Protein AF-A0A534QET2-F1 (afdb_monomer_lite)

Structure (mmCIF, N/CA/C/O backbone):
data_AF-A0A534QET2-F1
#
_entry.id   AF-A0A534QET2-F1
#
loop_
_atom_site.group_PDB
_atom_site.id
_atom_site.type_symbol
_atom_site.label_atom_id
_atom_site.label_alt_id
_atom_site.label_comp_id
_atom_site.label_asym_id
_atom_site.label_entity_id
_atom_site.label_seq_id
_atom_site.pdbx_PDB_ins_code
_atom_site.Cartn_x
_atom_site.Cartn_y
_atom_site.Cartn_z
_atom_site.occupancy
_atom_site.B_iso_or_equiv
_atom_site.auth_seq_id
_atom_site.auth_comp_id
_atom_site.auth_asym_id
_atom_site.auth_atom_id
_atom_site.pdbx_PDB_model_num
ATOM 1 N N . MET A 1 1 ? 23.809 -23.538 -11.317 1.00 26.66 1 MET A N 1
ATOM 2 C CA . MET A 1 1 ? 24.304 -23.050 -10.014 1.00 26.66 1 MET A CA 1
ATOM 3 C C . MET A 1 1 ? 23.381 -21.907 -9.613 1.00 26.66 1 MET A C 1
ATOM 5 O O . MET A 1 1 ? 23.580 -20.789 -10.053 1.00 26.66 1 MET A O 1
ATOM 9 N N . LEU A 1 2 ? 22.279 -22.232 -8.932 1.00 26.58 2 LEU A N 1
ATOM 10 C CA . LEU A 1 2 ? 21.297 -21.266 -8.434 1.00 26.58 2 LEU A CA 1
ATOM 11 C C . LEU A 1 2 ? 21.810 -20.767 -7.084 1.00 26.58 2 LEU A C 1
ATOM 13 O O . LEU A 1 2 ? 21.641 -21.442 -6.071 1.00 26.58 2 LEU A O 1
ATOM 17 N N . ILE A 1 3 ? 22.516 -19.639 -7.084 1.00 26.48 3 ILE A N 1
ATOM 18 C CA . ILE A 1 3 ? 22.769 -18.908 -5.846 1.00 26.48 3 ILE A CA 1
ATOM 19 C C . ILE A 1 3 ? 21.468 -18.163 -5.564 1.00 26.48 3 ILE A C 1
ATOM 21 O O . ILE A 1 3 ? 21.107 -17.247 -6.298 1.00 26.48 3 ILE A O 1
ATOM 25 N N . ALA A 1 4 ? 20.741 -18.604 -4.539 1.00 26.33 4 ALA A N 1
ATOM 26 C CA . ALA A 1 4 ? 19.732 -17.778 -3.902 1.00 26.33 4 ALA A CA 1
ATOM 27 C C . ALA A 1 4 ? 20.451 -16.520 -3.396 1.00 26.33 4 ALA A C 1
ATOM 29 O O . ALA A 1 4 ? 21.172 -16.571 -2.402 1.00 26.33 4 ALA A O 1
ATOM 30 N N . SER A 1 5 ? 20.334 -15.423 -4.142 1.00 30.45 5 SER A N 1
ATOM 31 C CA . SER A 1 5 ? 20.661 -14.099 -3.633 1.00 30.45 5 SER A CA 1
ATOM 32 C C . SER A 1 5 ? 19.767 -13.878 -2.420 1.00 30.45 5 SER A C 1
ATOM 34 O O . SER A 1 5 ? 18.545 -13.934 -2.552 1.00 30.45 5 SER A O 1
ATOM 36 N N . GLU A 1 6 ? 20.354 -13.675 -1.242 1.00 33.34 6 GLU A N 1
ATOM 37 C CA . GLU A 1 6 ? 19.622 -13.135 -0.101 1.00 33.34 6 GLU A CA 1
ATOM 38 C C . GLU A 1 6 ? 18.949 -11.844 -0.580 1.00 33.34 6 GLU A C 1
ATOM 40 O O . GLU A 1 6 ? 19.631 -10.863 -0.877 1.00 33.34 6 GLU A O 1
ATOM 45 N N . VAL A 1 7 ? 17.622 -11.865 -0.739 1.00 40.50 7 VAL A N 1
ATOM 46 C CA . VAL A 1 7 ? 16.833 -10.659 -0.993 1.00 40.50 7 VAL A CA 1
ATOM 47 C C . VAL A 1 7 ? 16.957 -9.833 0.279 1.00 40.50 7 VAL A C 1
ATOM 49 O O . VAL A 1 7 ? 16.223 -10.029 1.248 1.00 40.50 7 VAL A O 1
ATOM 52 N N . HIS A 1 8 ? 17.970 -8.969 0.326 1.00 52.06 8 HIS A N 1
ATOM 53 C CA . HIS A 1 8 ? 17.965 -7.858 1.255 1.00 52.06 8 HIS A CA 1
ATOM 54 C C . HIS A 1 8 ? 16.675 -7.108 0.965 1.00 52.06 8 HIS A C 1
ATOM 56 O O . HIS A 1 8 ? 16.476 -6.644 -0.149 1.00 52.06 8 HIS A O 1
ATOM 62 N N . ALA A 1 9 ? 15.788 -7.049 1.949 1.00 67.88 9 ALA A N 1
ATOM 63 C CA . ALA A 1 9 ? 14.622 -6.189 1.910 1.00 67.88 9 ALA A CA 1
ATOM 64 C C . ALA A 1 9 ? 15.116 -4.735 1.823 1.00 67.88 9 ALA A C 1
ATOM 66 O O . ALA A 1 9 ? 15.392 -4.118 2.857 1.00 67.88 9 ALA A O 1
ATOM 67 N N . ILE A 1 10 ? 15.316 -4.220 0.604 1.00 80.56 10 ILE A N 1
ATOM 68 C CA . I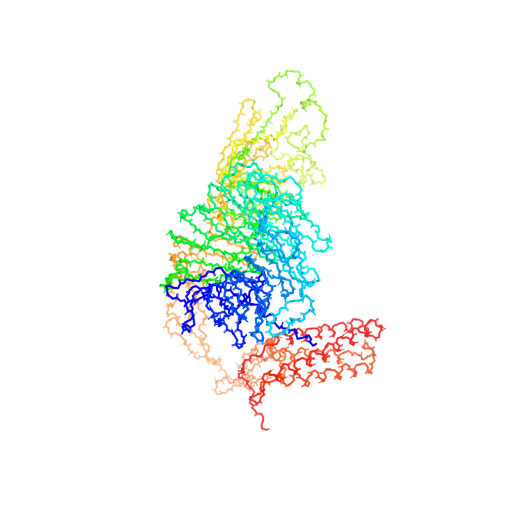LE A 1 10 ? 15.941 -2.914 0.349 1.00 80.56 10 ILE A CA 1
ATOM 69 C C . ILE A 1 10 ? 15.104 -1.829 1.021 1.00 80.56 10 ILE A C 1
ATOM 71 O O . ILE A 1 10 ? 15.666 -0.986 1.719 1.00 80.56 10 ILE A O 1
ATOM 75 N N . HIS A 1 11 ? 13.777 -1.954 0.979 1.00 81.88 11 HIS A N 1
ATOM 76 C CA . HIS A 1 11 ? 12.824 -1.118 1.713 1.00 81.88 11 HIS A CA 1
ATOM 77 C C . HIS A 1 11 ? 13.099 -0.979 3.223 1.00 81.88 11 HIS A C 1
ATOM 79 O O . HIS A 1 11 ? 12.726 0.031 3.813 1.00 81.88 11 HIS A O 1
ATOM 85 N N . ARG A 1 12 ? 13.775 -1.936 3.878 1.00 81.44 12 ARG A N 1
ATOM 86 C CA . ARG A 1 12 ? 14.150 -1.827 5.307 1.00 81.44 12 ARG A CA 1
ATOM 87 C C . ARG A 1 12 ? 15.461 -1.085 5.541 1.00 81.44 12 ARG A C 1
ATOM 89 O O . ARG A 1 12 ? 15.747 -0.693 6.668 1.00 81.44 12 ARG A O 1
ATOM 96 N N . SER A 1 13 ? 16.281 -0.954 4.504 1.00 83.00 13 SER A N 1
ATOM 97 C CA . SER A 1 13 ? 17.627 -0.375 4.569 1.00 83.00 13 SER A CA 1
ATOM 98 C C . SER A 1 13 ? 17.752 0.964 3.840 1.00 83.00 13 SER A C 1
ATOM 100 O O . SER A 1 13 ? 18.707 1.712 4.075 1.00 83.00 13 SER A O 1
ATOM 102 N N . THR A 1 14 ? 16.802 1.284 2.965 1.00 82.69 14 THR A N 1
ATOM 103 C CA . THR A 1 14 ? 16.759 2.551 2.240 1.00 82.69 14 THR A CA 1
ATOM 104 C C . THR A 1 14 ? 16.087 3.615 3.105 1.00 82.69 14 THR A C 1
ATOM 106 O O . THR A 1 14 ? 14.999 3.365 3.630 1.00 82.69 14 THR A O 1
ATOM 109 N N . PRO A 1 15 ? 16.713 4.795 3.282 1.00 85.81 15 PRO A N 1
ATOM 110 C CA . PRO A 1 15 ? 16.094 5.927 3.963 1.00 85.81 15 PRO A CA 1
ATOM 111 C C . PRO A 1 15 ? 14.736 6.299 3.364 1.00 85.81 15 PRO A C 1
ATOM 113 O O . PRO A 1 15 ? 14.425 5.934 2.235 1.00 85.81 15 PRO A O 1
ATOM 116 N N . PHE A 1 16 ? 13.953 7.070 4.121 1.00 85.81 16 PHE A N 1
ATOM 117 C CA . PHE A 1 16 ? 12.644 7.556 3.678 1.00 85.81 16 PHE A CA 1
ATOM 118 C C . PHE A 1 16 ? 12.717 8.315 2.347 1.00 85.81 16 PHE A C 1
ATOM 120 O O . PHE A 1 16 ? 11.871 8.111 1.488 1.00 85.81 16 PHE A O 1
ATOM 127 N N . LEU A 1 17 ? 13.733 9.155 2.166 1.00 92.44 17 LEU A N 1
ATOM 128 C CA . LEU A 1 17 ? 13.936 9.938 0.954 1.00 92.44 17 LEU A CA 1
ATOM 129 C C . LEU A 1 17 ? 15.428 9.951 0.610 1.00 92.44 17 LEU A C 1
ATOM 131 O O . LEU A 1 17 ? 16.268 10.099 1.502 1.00 92.44 17 LEU A O 1
ATOM 135 N N . VAL A 1 18 ? 15.755 9.761 -0.667 1.00 93.75 18 VAL A N 1
ATOM 136 C CA . VAL A 1 18 ? 17.129 9.750 -1.191 1.00 93.75 18 VAL A CA 1
ATOM 137 C C . VAL A 1 18 ? 17.179 10.590 -2.466 1.00 93.75 18 VAL A C 1
ATOM 139 O O . VAL A 1 18 ? 16.391 10.341 -3.373 1.00 93.75 18 VAL A O 1
ATOM 142 N N . ASN A 1 19 ? 18.106 11.551 -2.559 1.00 94.88 19 ASN A N 1
ATOM 143 C CA . ASN A 1 19 ? 18.434 12.212 -3.828 1.00 94.88 19 ASN A CA 1
ATOM 144 C C . ASN A 1 19 ? 19.432 11.351 -4.617 1.00 94.88 19 ASN A C 1
ATOM 146 O O . ASN A 1 19 ? 20.513 11.042 -4.112 1.00 94.88 19 ASN A O 1
ATOM 150 N N . LEU A 1 20 ? 19.062 10.971 -5.839 1.00 95.44 20 LEU A N 1
ATOM 151 C CA . LEU A 1 20 ? 19.839 10.092 -6.709 1.00 95.44 20 LEU A CA 1
ATOM 152 C C . LEU A 1 20 ? 20.867 10.853 -7.562 1.00 95.44 20 LEU A C 1
ATOM 154 O O . LEU A 1 20 ? 21.912 10.289 -7.887 1.00 95.44 20 LEU A O 1
ATOM 158 N N . SER A 1 21 ? 20.593 12.112 -7.922 1.00 94.50 21 SER A N 1
ATOM 159 C CA . SER A 1 21 ? 21.467 12.936 -8.774 1.00 94.50 21 SER A CA 1
ATOM 160 C C . SER A 1 21 ? 22.422 13.825 -7.977 1.00 94.50 21 SER A C 1
ATOM 162 O O . SER A 1 21 ? 23.604 13.878 -8.299 1.00 94.50 21 SER A O 1
ATOM 164 N N . ASN A 1 22 ? 21.924 14.466 -6.916 1.00 91.25 22 ASN A N 1
ATOM 165 C CA . ASN A 1 22 ? 22.696 15.237 -5.934 1.00 91.25 22 ASN A CA 1
ATOM 166 C C . ASN A 1 22 ? 23.703 16.257 -6.511 1.00 91.25 22 ASN A C 1
ATOM 168 O O . ASN A 1 22 ? 24.831 16.344 -6.027 1.00 91.25 22 ASN A O 1
ATOM 172 N N . GLU A 1 23 ? 23.286 17.044 -7.510 1.00 92.31 23 GLU A N 1
ATOM 173 C CA . GLU A 1 23 ? 24.118 18.085 -8.142 1.00 92.31 23 GLU A CA 1
ATOM 174 C C . GLU A 1 23 ? 23.449 19.469 -8.041 1.00 92.31 23 GLU A C 1
ATOM 176 O O . GLU A 1 23 ? 22.421 19.687 -8.691 1.00 92.31 23 GLU A O 1
ATOM 181 N N . PRO A 1 24 ? 23.994 20.422 -7.261 1.00 89.06 24 PRO A N 1
ATOM 182 C CA . PRO A 1 24 ? 23.420 21.761 -7.113 1.00 89.06 24 PRO A CA 1
ATOM 183 C C . PRO A 1 24 ? 23.294 22.516 -8.444 1.00 89.06 24 PRO A C 1
ATOM 185 O O . PRO A 1 24 ? 24.256 22.642 -9.196 1.00 89.06 24 PRO A O 1
ATOM 188 N N . GLY A 1 25 ? 22.105 23.049 -8.732 1.00 88.94 25 GLY A N 1
ATOM 189 C CA . GLY A 1 25 ? 21.796 23.708 -10.004 1.00 88.94 25 GLY A CA 1
ATOM 190 C C . GLY A 1 25 ? 21.691 22.745 -11.193 1.00 88.94 25 GLY A C 1
ATOM 191 O O . GLY A 1 25 ? 21.560 23.196 -12.331 1.00 88.94 25 GLY A O 1
ATOM 192 N N . GLY A 1 26 ? 21.763 21.435 -10.942 1.00 90.69 26 GLY A N 1
ATOM 193 C CA . GLY A 1 26 ? 21.680 20.404 -11.962 1.00 90.69 26 GLY A CA 1
ATOM 194 C C . GLY A 1 26 ? 20.285 20.257 -12.575 1.00 90.69 26 GLY A C 1
ATOM 195 O O . GLY A 1 26 ? 19.304 20.835 -12.107 1.00 90.69 26 GLY A O 1
ATOM 196 N N . ASN A 1 27 ? 20.201 19.472 -13.647 1.00 95.81 27 ASN A N 1
ATOM 197 C CA . ASN A 1 27 ? 18.949 19.135 -14.316 1.00 95.81 27 ASN A CA 1
ATOM 198 C C . ASN A 1 27 ? 18.930 17.646 -14.679 1.00 95.81 27 ASN A C 1
ATOM 200 O O . ASN A 1 27 ? 19.413 17.239 -15.741 1.00 95.81 27 ASN A O 1
ATOM 204 N N . SER A 1 28 ? 18.396 16.851 -13.753 1.00 97.62 28 SER A N 1
ATOM 205 C CA . SER A 1 28 ? 18.200 15.404 -13.861 1.00 97.62 28 SER A CA 1
ATOM 206 C C . SER A 1 28 ? 16.709 15.078 -13.800 1.00 97.62 28 SER A C 1
ATOM 208 O O . SER A 1 28 ? 15.979 15.680 -13.016 1.00 97.62 28 SER A O 1
ATOM 210 N N . THR A 1 29 ? 16.247 14.146 -14.631 1.00 97.75 29 THR A N 1
ATOM 211 C CA . THR A 1 29 ? 14.817 13.857 -14.820 1.00 97.75 29 THR A CA 1
ATOM 212 C C . THR A 1 29 ? 14.589 12.413 -15.280 1.00 97.75 29 THR A C 1
ATOM 214 O O . THR A 1 29 ? 15.545 11.670 -15.515 1.00 97.75 29 THR A O 1
ATOM 217 N N . ASN A 1 30 ? 13.320 12.024 -15.403 1.00 96.88 30 ASN A N 1
ATOM 218 C CA . ASN A 1 30 ? 12.834 10.798 -16.027 1.00 96.88 30 ASN A CA 1
ATOM 219 C C . ASN A 1 30 ? 13.500 9.530 -15.459 1.00 96.88 30 ASN A C 1
ATOM 221 O O . ASN A 1 30 ? 14.239 8.836 -16.168 1.00 96.88 30 ASN A O 1
ATOM 225 N N . PRO A 1 31 ? 13.277 9.229 -14.163 1.00 97.69 31 PRO A N 1
ATOM 226 C CA . PRO A 1 31 ? 13.700 7.959 -13.595 1.00 97.69 31 PRO A CA 1
ATOM 227 C C . PRO A 1 31 ? 13.023 6.788 -14.320 1.00 97.69 31 PRO A C 1
ATOM 229 O O . PRO A 1 31 ? 11.842 6.847 -14.669 1.00 97.69 31 PRO A O 1
ATOM 232 N N . GLY A 1 32 ? 13.771 5.702 -14.501 1.00 95.06 32 GLY A N 1
ATOM 233 C CA . GLY A 1 32 ? 13.341 4.486 -15.190 1.00 95.06 32 GLY A CA 1
ATOM 234 C C . GLY A 1 32 ? 13.587 3.204 -14.391 1.00 95.06 32 GLY A C 1
ATOM 235 O O . GLY A 1 32 ? 14.258 2.309 -14.912 1.00 95.06 32 GLY A O 1
ATOM 236 N N . PRO A 1 33 ? 13.110 3.102 -13.134 1.00 93.62 33 PRO A N 1
ATOM 237 C CA . PRO A 1 33 ? 13.276 1.896 -12.330 1.00 93.62 33 PRO A CA 1
ATOM 238 C C . PRO A 1 33 ? 12.489 0.726 -12.938 1.00 93.62 33 PRO A C 1
ATOM 240 O O . PRO A 1 33 ? 11.546 0.929 -13.705 1.00 93.62 33 PRO A O 1
ATOM 243 N N . SER A 1 34 ? 12.820 -0.496 -12.519 1.00 89.56 34 SER A N 1
ATOM 244 C CA . SER A 1 34 ? 11.896 -1.626 -12.674 1.00 89.56 34 SER A CA 1
ATOM 245 C C . SER A 1 34 ? 10.620 -1.374 -11.862 1.00 89.56 34 SER A C 1
ATOM 247 O O . SER A 1 34 ? 10.645 -0.719 -10.817 1.00 89.56 34 SER A O 1
ATOM 249 N N . ARG A 1 35 ? 9.493 -1.942 -12.302 1.00 88.38 35 ARG A N 1
ATOM 250 C CA . ARG A 1 35 ? 8.219 -1.931 -11.562 1.00 88.38 35 ARG A CA 1
ATOM 251 C C . ARG A 1 35 ? 8.238 -2.787 -10.293 1.00 88.38 35 ARG A C 1
ATOM 253 O O . ARG A 1 35 ? 7.293 -2.712 -9.503 1.00 88.38 35 ARG A O 1
ATOM 260 N N . GLN A 1 36 ? 9.278 -3.592 -10.090 1.00 87.44 36 GLN A N 1
ATOM 261 C CA . GLN A 1 36 ? 9.537 -4.363 -8.872 1.00 87.44 36 GLN A CA 1
ATOM 262 C C . GLN A 1 36 ? 10.326 -3.535 -7.846 1.00 87.44 36 GLN A C 1
ATOM 264 O O . GLN A 1 36 ? 10.401 -2.318 -7.958 1.00 87.44 36 GLN A O 1
ATOM 269 N N . GLU A 1 37 ? 10.871 -4.159 -6.798 1.00 86.50 37 GLU A N 1
ATOM 270 C CA . GLU A 1 37 ? 11.679 -3.429 -5.813 1.00 86.50 37 GLU A CA 1
ATOM 271 C C . GLU A 1 37 ? 12.921 -2.807 -6.497 1.00 86.50 37 GLU A C 1
ATOM 273 O O . GLU A 1 37 ? 13.730 -3.550 -7.065 1.00 86.50 37 GLU A O 1
ATOM 278 N N . PRO A 1 38 ? 13.073 -1.467 -6.476 1.00 86.88 38 PRO A N 1
ATOM 279 C CA . PRO A 1 38 ? 14.120 -0.774 -7.216 1.00 86.88 38 PRO A CA 1
ATOM 280 C C . PRO A 1 38 ? 15.492 -1.059 -6.603 1.00 86.88 38 PRO A C 1
ATOM 282 O O . PRO A 1 38 ? 15.704 -0.922 -5.394 1.00 86.88 38 PRO A O 1
ATOM 285 N N . THR A 1 39 ? 16.433 -1.501 -7.441 1.00 89.69 39 THR A N 1
ATOM 286 C CA . THR A 1 39 ? 17.799 -1.842 -7.009 1.00 89.69 39 THR A CA 1
ATOM 287 C C . THR A 1 39 ? 18.833 -0.872 -7.560 1.00 89.69 39 THR A C 1
ATOM 289 O O . THR A 1 39 ? 19.715 -0.426 -6.825 1.00 89.69 39 THR A O 1
ATOM 292 N N . ARG A 1 40 ? 18.759 -0.577 -8.859 1.00 92.31 40 ARG A N 1
ATOM 293 C CA . ARG A 1 40 ? 19.686 0.276 -9.604 1.00 92.31 40 ARG A CA 1
ATOM 294 C C . ARG A 1 40 ? 18.877 1.040 -10.626 1.00 92.31 40 ARG A C 1
ATOM 296 O O . ARG A 1 40 ? 18.487 0.481 -11.649 1.00 92.31 40 ARG A O 1
ATOM 303 N N . ASP A 1 41 ? 18.641 2.299 -10.323 1.00 95.06 41 ASP A N 1
ATOM 304 C CA . ASP A 1 41 ? 17.604 3.066 -10.985 1.00 95.06 41 ASP A CA 1
ATOM 305 C C . ASP A 1 41 ? 18.253 4.034 -11.961 1.00 95.06 41 ASP A C 1
ATOM 307 O O . ASP A 1 41 ? 18.991 4.932 -11.529 1.00 95.06 41 ASP A O 1
ATOM 311 N N . PRO A 1 42 ? 18.057 3.832 -13.274 1.00 97.62 42 PRO A N 1
ATOM 312 C CA . PRO A 1 42 ? 18.596 4.734 -14.257 1.00 97.62 42 PRO A CA 1
ATOM 313 C C . PRO A 1 42 ? 17.741 5.993 -14.370 1.00 97.62 42 PRO A C 1
ATOM 315 O O . PRO A 1 42 ? 16.537 5.980 -14.123 1.00 97.62 42 PRO A O 1
ATOM 318 N N . PHE A 1 43 ? 18.376 7.083 -14.765 1.00 98.44 43 PHE A N 1
ATOM 319 C CA . PHE A 1 43 ? 17.741 8.363 -15.037 1.00 98.44 43 PHE A CA 1
ATOM 320 C C . PHE A 1 43 ? 18.593 9.147 -16.039 1.00 98.44 43 PHE A C 1
ATOM 322 O O . PHE A 1 43 ? 19.752 8.803 -16.297 1.00 98.44 43 PHE A O 1
ATOM 329 N N . GLU A 1 44 ? 18.028 10.195 -16.624 1.00 97.88 44 GLU A N 1
ATOM 330 C CA . GLU A 1 44 ? 18.730 11.056 -17.576 1.00 97.88 44 GLU A CA 1
ATOM 331 C C . GLU A 1 44 ? 19.110 12.396 -16.935 1.00 97.88 44 GLU A C 1
ATOM 333 O O . GLU A 1 44 ? 18.422 12.908 -16.051 1.00 97.88 44 GLU A O 1
ATOM 338 N N . SER A 1 45 ? 20.218 12.985 -17.378 1.00 97.50 45 SER A N 1
ATOM 339 C CA . SER A 1 45 ? 20.659 14.301 -16.914 1.00 97.50 45 SER A CA 1
ATOM 340 C C . SER A 1 45 ? 21.331 15.080 -18.034 1.00 97.50 45 SER A C 1
ATOM 342 O O . SER A 1 45 ? 22.104 14.520 -18.810 1.00 97.50 45 SER A O 1
ATOM 344 N N . THR A 1 46 ? 21.045 16.380 -18.125 1.00 95.94 46 THR A N 1
ATOM 345 C CA . THR A 1 46 ? 21.834 17.307 -18.961 1.00 95.94 46 THR A CA 1
ATOM 346 C C . THR A 1 46 ? 23.042 17.866 -18.212 1.00 95.94 46 THR A C 1
ATOM 348 O O . THR A 1 46 ? 23.833 18.608 -18.788 1.00 95.94 46 THR A O 1
ATOM 351 N N . SER A 1 47 ? 23.158 17.565 -16.918 1.00 94.12 47 SER A N 1
ATOM 352 C CA . SER A 1 47 ? 24.292 17.953 -16.089 1.00 94.12 47 SER A CA 1
ATOM 353 C C . SER A 1 47 ? 25.384 16.895 -16.145 1.00 94.12 47 SER A C 1
ATOM 355 O O . SER A 1 47 ? 25.112 15.697 -16.163 1.00 94.12 47 SER A O 1
ATOM 357 N N . ASP A 1 48 ? 26.635 17.343 -16.111 1.00 91.25 48 ASP A N 1
ATOM 358 C CA . ASP A 1 48 ? 27.798 16.462 -16.051 1.00 91.25 48 ASP A CA 1
ATOM 359 C C . ASP A 1 48 ? 28.051 15.994 -14.608 1.00 91.25 48 ASP A C 1
ATOM 361 O O . ASP A 1 48 ? 28.967 16.463 -13.930 1.00 91.25 48 ASP A O 1
ATOM 365 N N . LEU A 1 49 ? 27.229 15.050 -14.132 1.00 94.06 49 LEU A N 1
ATOM 366 C CA . LEU A 1 49 ? 27.245 14.563 -12.740 1.00 94.06 49 LEU A CA 1
ATOM 367 C C . LEU A 1 49 ? 28.537 13.820 -12.345 1.00 94.06 49 LEU A C 1
ATOM 369 O O . LEU A 1 49 ? 28.729 13.446 -11.188 1.00 94.06 49 LEU A O 1
ATOM 373 N N . LYS A 1 50 ? 29.409 13.525 -13.316 1.00 94.06 50 LYS A N 1
ATOM 374 C CA . LYS A 1 50 ? 30.716 12.889 -13.094 1.00 94.06 50 LYS A CA 1
ATOM 375 C C . LYS A 1 50 ? 31.890 13.828 -13.339 1.00 94.06 50 LYS A C 1
ATOM 377 O O . LYS A 1 50 ? 33.026 13.390 -13.154 1.00 94.06 50 LYS A O 1
ATOM 382 N N . HIS A 1 51 ? 31.629 15.081 -13.712 1.00 91.38 51 HIS A N 1
ATOM 383 C CA . HIS A 1 51 ? 32.638 16.091 -14.027 1.00 91.38 51 HIS A CA 1
ATOM 384 C C . HIS A 1 51 ? 33.704 15.576 -15.008 1.00 91.38 51 HIS A C 1
ATOM 386 O O . HIS A 1 51 ? 34.904 15.797 -14.824 1.00 91.38 51 HIS A O 1
ATOM 392 N N . ASN A 1 52 ? 33.273 14.831 -16.029 1.00 90.00 52 ASN A N 1
ATOM 393 C CA . ASN A 1 52 ? 34.147 14.231 -17.037 1.00 90.00 52 ASN A CA 1
ATOM 394 C C . ASN A 1 52 ? 34.040 14.903 -18.411 1.00 90.00 52 ASN A C 1
ATOM 396 O O . ASN A 1 52 ? 34.566 14.379 -19.393 1.00 90.00 52 ASN A O 1
ATOM 400 N N . VAL A 1 53 ? 33.415 16.080 -18.464 1.00 87.88 53 VAL A N 1
ATOM 401 C CA . VAL A 1 53 ? 33.246 16.908 -19.661 1.00 87.88 53 VAL A CA 1
ATOM 402 C C . VAL A 1 53 ? 32.357 16.230 -20.713 1.00 87.88 53 VAL A C 1
ATOM 404 O O . VAL A 1 53 ? 32.464 16.497 -21.912 1.00 87.88 53 VAL A O 1
ATOM 407 N N . SER A 1 54 ? 31.453 15.347 -20.274 1.00 87.38 54 SER A N 1
ATOM 408 C CA . SER A 1 54 ? 30.373 14.852 -21.128 1.00 87.38 54 SER A CA 1
ATOM 409 C C . SER A 1 54 ? 29.413 15.997 -21.496 1.00 87.38 54 SER A C 1
ATOM 411 O O . SER A 1 54 ? 29.225 16.945 -20.735 1.00 87.38 54 SER A O 1
ATOM 413 N N . SER A 1 55 ? 28.854 15.958 -22.708 1.00 86.31 55 SER A N 1
ATOM 414 C CA . SER A 1 55 ? 27.976 17.013 -23.239 1.00 86.31 55 SER A CA 1
ATOM 415 C C . SER A 1 55 ? 26.696 16.418 -23.813 1.00 86.31 55 SER A C 1
ATOM 417 O O . SER A 1 55 ? 26.689 15.258 -24.220 1.00 86.31 55 SER A O 1
ATOM 419 N N . GLY A 1 56 ? 25.617 17.200 -23.848 1.00 90.12 56 GLY A N 1
ATOM 420 C CA . GLY A 1 56 ? 24.282 16.685 -24.160 1.00 90.12 56 GLY A CA 1
ATOM 421 C C . GLY A 1 56 ? 23.674 15.910 -22.990 1.00 90.12 56 GLY A C 1
ATOM 422 O O . GLY A 1 56 ? 24.230 15.868 -21.892 1.00 90.12 56 GLY A O 1
ATOM 423 N N . ARG A 1 57 ? 22.510 15.309 -23.219 1.00 96.00 57 ARG A N 1
ATOM 424 C CA . ARG A 1 57 ? 21.806 14.509 -22.216 1.00 96.00 57 ARG A CA 1
ATOM 425 C C . ARG A 1 57 ? 22.391 13.107 -22.112 1.00 96.00 57 ARG A C 1
ATOM 427 O O . ARG A 1 57 ? 22.466 12.390 -23.107 1.00 96.00 57 ARG A O 1
ATOM 434 N N . GLN A 1 58 ? 22.760 12.705 -20.904 1.00 97.19 58 GLN A N 1
ATOM 435 C CA . GLN A 1 58 ? 23.402 11.425 -20.632 1.00 97.19 58 GLN A CA 1
ATOM 436 C C . GLN A 1 58 ? 22.578 10.573 -19.665 1.00 97.19 58 GLN A C 1
ATOM 438 O O . GLN A 1 58 ? 21.812 11.095 -18.855 1.00 97.19 58 GLN A O 1
ATOM 443 N N . ILE A 1 59 ? 22.750 9.253 -19.747 1.00 98.12 59 ILE A N 1
ATOM 444 C CA . ILE A 1 59 ? 22.125 8.285 -18.848 1.00 98.12 59 ILE A CA 1
ATOM 445 C C . ILE A 1 59 ? 23.072 7.974 -17.691 1.00 98.12 59 ILE A C 1
ATOM 447 O O . ILE A 1 59 ? 24.240 7.620 -17.891 1.00 98.12 59 ILE A O 1
ATOM 451 N N . TYR A 1 60 ? 22.528 8.045 -16.485 1.00 97.88 60 TYR A N 1
ATOM 452 C CA . TYR A 1 60 ? 23.159 7.657 -15.231 1.00 97.88 60 TYR A CA 1
ATOM 453 C C . TYR A 1 60 ? 22.306 6.593 -14.544 1.00 97.88 60 TYR A C 1
ATOM 455 O O . TYR A 1 60 ? 21.148 6.406 -14.900 1.00 97.88 60 TYR A O 1
ATOM 463 N N . TYR A 1 61 ? 22.857 5.898 -13.551 1.00 96.88 61 TYR A N 1
ATOM 464 C CA . TYR A 1 61 ? 22.063 5.124 -12.601 1.00 96.88 61 TYR A CA 1
ATOM 465 C C . TYR A 1 61 ? 22.594 5.281 -11.183 1.00 96.88 61 TYR A C 1
ATOM 467 O O . TYR A 1 61 ? 23.807 5.382 -10.965 1.00 96.88 61 TYR A O 1
ATOM 475 N N . TYR A 1 62 ? 21.683 5.269 -10.215 1.00 96.75 62 TYR A N 1
ATOM 476 C CA . TYR A 1 62 ? 22.019 5.221 -8.798 1.00 96.75 62 TYR A CA 1
ATOM 477 C C . TYR A 1 62 ? 21.712 3.835 -8.237 1.00 96.75 62 TYR A C 1
ATOM 479 O O . TYR A 1 62 ? 20.664 3.260 -8.507 1.00 96.75 62 TYR A O 1
ATOM 487 N N . SER A 1 63 ? 22.630 3.283 -7.453 1.00 94.38 63 SER A N 1
ATOM 488 C CA . SER A 1 63 ? 22.467 1.968 -6.835 1.00 94.38 63 SER A CA 1
ATOM 489 C C . SER A 1 63 ? 21.908 2.091 -5.416 1.00 94.38 63 SER A C 1
ATOM 491 O O . SER A 1 63 ? 22.597 2.560 -4.513 1.00 94.38 63 SER A O 1
ATOM 493 N N . LEU A 1 64 ? 20.668 1.648 -5.197 1.00 90.88 64 LEU A N 1
ATOM 494 C CA . LEU A 1 64 ? 20.000 1.642 -3.888 1.00 90.88 64 LEU A CA 1
ATOM 495 C C . LEU A 1 64 ? 20.377 0.440 -3.009 1.00 90.88 64 LEU A C 1
ATOM 497 O O . LEU A 1 64 ? 19.967 0.373 -1.848 1.00 90.88 64 LEU A O 1
ATOM 501 N N . ILE A 1 65 ? 21.157 -0.515 -3.523 1.00 88.31 65 ILE A N 1
ATOM 502 C CA . ILE A 1 65 ? 21.541 -1.697 -2.745 1.00 88.31 65 ILE A CA 1
ATOM 503 C C . ILE A 1 65 ? 22.365 -1.289 -1.503 1.00 88.31 65 ILE A C 1
ATOM 505 O O . ILE A 1 65 ? 23.220 -0.405 -1.591 1.00 88.31 65 ILE A O 1
ATOM 509 N N . PRO A 1 66 ? 22.164 -1.938 -0.341 1.00 80.19 66 PRO A N 1
ATOM 510 C CA . PRO A 1 66 ? 22.816 -1.534 0.907 1.00 80.19 66 PRO A CA 1
ATOM 511 C C . PRO A 1 66 ? 24.268 -2.015 1.040 1.00 80.19 66 PRO A C 1
ATOM 513 O O . PRO A 1 66 ? 25.034 -1.444 1.817 1.00 80.19 66 PRO A O 1
ATOM 516 N N . ALA A 1 67 ? 24.667 -3.054 0.304 1.00 79.56 67 ALA A N 1
ATOM 517 C CA . ALA A 1 67 ? 25.993 -3.660 0.380 1.00 79.56 67 ALA A CA 1
ATOM 518 C C . ALA A 1 67 ? 26.435 -4.202 -0.988 1.00 79.56 67 ALA A C 1
ATOM 520 O O . ALA A 1 67 ? 25.601 -4.575 -1.810 1.00 79.56 67 ALA A O 1
ATOM 521 N N . GLY A 1 68 ? 27.749 -4.256 -1.217 1.00 81.31 68 GLY A N 1
ATOM 522 C CA . GLY A 1 68 ? 28.352 -4.634 -2.499 1.00 81.31 68 GLY A CA 1
ATOM 523 C C . GLY A 1 68 ? 29.276 -3.546 -3.047 1.00 81.31 68 GLY A C 1
ATOM 524 O O . GLY A 1 68 ? 29.371 -2.461 -2.475 1.00 81.31 68 GLY A O 1
ATOM 525 N N . ASN A 1 69 ? 29.963 -3.845 -4.151 1.00 79.62 69 ASN A N 1
ATOM 526 C CA . ASN A 1 69 ? 30.958 -2.944 -4.748 1.00 79.62 69 ASN A CA 1
ATOM 527 C C . ASN A 1 69 ? 30.350 -1.650 -5.316 1.00 79.62 69 ASN A C 1
ATOM 529 O O . ASN A 1 69 ? 31.046 -0.646 -5.398 1.00 79.62 69 ASN A O 1
ATOM 533 N N . ASP A 1 70 ? 29.071 -1.668 -5.690 1.00 85.50 70 ASP A N 1
ATOM 534 C CA . ASP A 1 70 ? 28.317 -0.529 -6.216 1.00 85.50 70 ASP A CA 1
ATOM 535 C C . ASP A 1 70 ? 27.299 0.036 -5.204 1.00 85.50 70 ASP A C 1
ATOM 537 O O . ASP A 1 70 ? 26.433 0.818 -5.585 1.00 85.50 70 ASP A O 1
ATOM 541 N N . SER A 1 71 ? 27.373 -0.331 -3.917 1.00 88.50 71 SER A N 1
ATOM 542 C CA . SER A 1 71 ? 26.434 0.129 -2.874 1.00 88.50 71 SER A CA 1
ATOM 543 C C . SER A 1 71 ? 26.366 1.656 -2.769 1.00 88.50 71 SER A C 1
ATOM 545 O O . SER A 1 71 ? 27.381 2.298 -2.500 1.00 88.50 71 SER A O 1
ATOM 547 N N . ARG A 1 72 ? 25.167 2.235 -2.940 1.00 89.25 72 ARG A N 1
ATOM 548 C CA . ARG A 1 72 ? 24.896 3.682 -2.785 1.00 89.25 72 ARG A CA 1
ATOM 549 C C . ARG A 1 72 ? 25.771 4.582 -3.654 1.00 89.25 72 ARG A C 1
ATOM 551 O O . ARG A 1 72 ? 26.166 5.674 -3.247 1.00 89.25 72 ARG A O 1
ATOM 558 N N . THR A 1 73 ? 26.086 4.115 -4.859 1.00 93.62 73 THR A N 1
ATOM 559 C CA . THR A 1 73 ? 26.926 4.849 -5.811 1.00 93.62 73 THR A CA 1
ATOM 560 C C . THR A 1 73 ? 26.133 5.339 -7.019 1.00 93.62 73 THR A C 1
ATOM 562 O O . THR A 1 73 ? 25.306 4.613 -7.572 1.00 93.62 73 THR A O 1
ATOM 565 N N . LEU A 1 74 ? 26.432 6.568 -7.448 1.00 95.88 74 LEU A N 1
ATOM 566 C CA . LEU A 1 74 ? 26.039 7.106 -8.750 1.00 95.88 74 LEU A CA 1
ATOM 567 C C . LEU A 1 74 ? 27.016 6.608 -9.820 1.00 95.88 74 LEU A C 1
ATOM 569 O O . LEU A 1 74 ? 28.229 6.654 -9.609 1.00 95.88 74 LEU A O 1
ATOM 573 N N . ASN A 1 75 ? 26.523 6.204 -10.986 1.00 94.81 75 ASN A N 1
ATOM 574 C CA . ASN A 1 75 ? 27.321 5.698 -12.103 1.00 94.81 75 ASN A CA 1
ATOM 575 C C . ASN A 1 75 ? 26.814 6.283 -13.426 1.00 94.81 75 ASN A C 1
ATOM 577 O O . ASN A 1 75 ? 25.628 6.558 -13.563 1.00 94.81 75 ASN A O 1
ATOM 581 N N . GLN A 1 76 ? 27.706 6.479 -14.398 1.00 95.62 76 GLN A N 1
ATOM 582 C CA . GLN A 1 76 ? 27.358 7.001 -15.723 1.00 95.62 76 GLN A CA 1
ATOM 583 C C . GLN A 1 76 ? 27.417 5.882 -16.761 1.00 95.62 76 GLN A C 1
ATOM 585 O O . GLN A 1 76 ? 28.354 5.084 -16.746 1.00 95.62 76 GLN A O 1
ATOM 590 N N . ILE A 1 77 ? 26.429 5.839 -17.653 1.00 95.88 77 ILE A N 1
ATOM 591 C CA . ILE A 1 77 ? 26.333 4.857 -18.737 1.00 95.88 77 ILE A CA 1
ATOM 592 C C . ILE A 1 77 ? 26.815 5.487 -20.038 1.00 95.88 77 ILE A C 1
ATOM 594 O O . ILE A 1 77 ? 27.756 4.991 -20.657 1.00 95.88 77 ILE A O 1
ATOM 598 N N . THR A 1 78 ? 26.208 6.598 -20.449 1.00 96.06 78 THR A N 1
ATOM 599 C CA . THR A 1 78 ? 26.548 7.265 -21.711 1.00 96.06 78 THR A CA 1
ATOM 600 C C . THR A 1 78 ? 27.431 8.484 -21.463 1.00 96.06 78 THR A C 1
ATOM 602 O O . THR A 1 78 ? 27.273 9.194 -20.473 1.00 96.06 78 THR A O 1
ATOM 605 N N . HIS A 1 79 ? 28.381 8.719 -22.366 1.00 93.44 79 HIS A N 1
ATOM 606 C CA . HIS A 1 79 ? 29.282 9.880 -22.350 1.00 93.44 79 HIS A CA 1
ATOM 607 C C . HIS A 1 79 ? 29.570 10.387 -23.775 1.00 93.44 79 HIS A C 1
ATOM 609 O O . HIS A 1 79 ? 30.568 11.060 -24.028 1.00 93.44 79 HIS A O 1
ATOM 615 N N . PHE A 1 80 ? 28.721 10.000 -24.727 1.00 89.88 80 PHE A N 1
ATOM 616 C CA . PHE A 1 80 ? 28.915 10.231 -26.154 1.00 89.88 80 PHE A CA 1
ATOM 617 C C . PHE A 1 80 ? 28.268 11.550 -26.574 1.00 89.88 80 PHE A C 1
ATOM 619 O O . PHE A 1 80 ? 27.303 11.996 -25.958 1.00 89.88 80 PHE A O 1
ATOM 626 N N . ALA A 1 81 ? 28.776 12.160 -27.647 1.00 88.44 81 ALA A N 1
ATOM 627 C CA . ALA A 1 81 ? 28.168 13.358 -28.214 1.00 88.44 81 ALA A CA 1
ATOM 628 C C . ALA A 1 81 ? 26.783 13.029 -28.801 1.00 88.44 81 ALA A C 1
ATOM 630 O O . ALA A 1 81 ? 26.676 12.227 -29.729 1.00 88.44 81 ALA A O 1
ATOM 631 N N . GLY A 1 82 ? 25.745 13.665 -28.258 1.00 89.44 82 GLY A N 1
ATOM 632 C CA . GLY A 1 82 ? 24.344 13.439 -28.616 1.00 89.44 82 GLY A CA 1
ATOM 633 C C . GLY A 1 82 ? 23.487 13.129 -27.389 1.00 89.44 82 GLY A C 1
ATOM 634 O O . GLY A 1 82 ? 23.998 12.739 -26.341 1.00 89.44 82 GLY A O 1
ATOM 635 N N . ASP A 1 83 ? 22.175 13.314 -27.522 1.00 95.12 83 ASP A N 1
ATOM 636 C CA . ASP A 1 83 ? 21.239 13.141 -26.411 1.00 95.12 83 ASP A CA 1
ATOM 637 C C . ASP A 1 83 ? 20.766 11.692 -26.293 1.00 95.12 83 ASP A C 1
ATOM 639 O O . ASP A 1 83 ? 20.233 11.124 -27.250 1.00 95.12 83 ASP A O 1
ATOM 643 N N . SER A 1 84 ? 20.901 11.131 -25.093 1.00 97.31 84 SER A N 1
ATOM 644 C CA . SER A 1 84 ? 20.337 9.844 -24.680 1.00 97.31 84 SER A CA 1
ATOM 645 C C . SER A 1 84 ? 19.201 10.070 -23.681 1.00 97.31 84 SER A C 1
ATOM 647 O O . SER A 1 84 ? 19.302 10.946 -22.820 1.00 97.31 84 SER A O 1
ATOM 649 N N . SER A 1 85 ? 18.090 9.345 -23.820 1.00 97.75 85 SER A N 1
ATOM 650 C CA . SER A 1 85 ? 16.846 9.608 -23.080 1.00 97.75 85 SER A CA 1
ATOM 651 C C . SER A 1 85 ? 16.016 8.344 -22.845 1.00 97.75 85 SER A C 1
ATOM 653 O O . SER A 1 85 ? 16.290 7.291 -23.423 1.00 97.75 85 SER A O 1
ATOM 655 N N . ASN A 1 86 ? 14.981 8.474 -22.011 1.00 97.75 86 ASN A N 1
ATOM 656 C CA . ASN A 1 86 ? 13.999 7.428 -21.693 1.00 97.75 86 ASN A CA 1
ATOM 657 C C . ASN A 1 86 ? 14.639 6.103 -21.245 1.00 97.75 86 ASN A C 1
ATOM 659 O O . ASN A 1 86 ? 14.409 5.064 -21.875 1.00 97.75 86 ASN A O 1
ATOM 663 N N . PRO A 1 87 ? 15.471 6.119 -20.189 1.00 98.12 87 PRO A N 1
ATOM 664 C CA . PRO A 1 87 ? 16.047 4.890 -19.689 1.00 98.12 87 PRO A CA 1
ATOM 665 C C . PRO A 1 87 ? 14.992 4.004 -19.014 1.00 98.12 87 PRO A C 1
ATOM 667 O O . PRO A 1 87 ? 14.027 4.485 -18.428 1.00 98.12 87 PRO A O 1
ATOM 670 N N . THR A 1 88 ? 15.214 2.697 -19.050 1.00 97.19 88 THR A N 1
ATOM 671 C CA . THR A 1 88 ? 14.435 1.672 -18.345 1.00 97.19 88 THR A CA 1
ATOM 672 C C . THR A 1 88 ? 15.369 0.526 -17.952 1.00 97.19 88 THR A C 1
ATOM 674 O O . THR A 1 88 ? 16.360 0.266 -18.645 1.00 97.19 88 THR A O 1
ATOM 677 N N . ALA A 1 89 ? 15.096 -0.157 -16.843 1.00 95.31 89 ALA A N 1
ATOM 678 C CA . ALA A 1 89 ? 15.937 -1.229 -16.321 1.00 95.31 89 ALA A CA 1
ATOM 679 C C . ALA A 1 89 ? 15.130 -2.481 -15.980 1.00 95.31 89 ALA A C 1
ATOM 681 O O . ALA A 1 89 ? 14.012 -2.399 -15.480 1.00 95.31 89 ALA A O 1
ATOM 682 N N . ASN A 1 90 ? 15.751 -3.645 -16.174 1.00 92.94 90 ASN A N 1
ATOM 683 C CA . ASN A 1 90 ? 15.231 -4.900 -15.640 1.00 92.94 90 ASN A CA 1
ATOM 684 C C . ASN A 1 90 ? 15.379 -4.955 -14.101 1.00 92.94 90 ASN A C 1
ATOM 686 O O . ASN A 1 90 ? 16.096 -4.146 -13.508 1.00 92.94 90 ASN A O 1
ATOM 690 N N . VAL A 1 91 ? 14.769 -5.940 -13.428 1.00 90.25 91 VAL A N 1
ATOM 691 C CA . VAL A 1 91 ? 14.707 -5.974 -11.944 1.00 90.25 91 VAL A CA 1
ATOM 692 C C . VAL A 1 91 ? 16.075 -5.973 -11.248 1.00 90.25 91 VAL A C 1
ATOM 694 O O . VAL A 1 91 ? 16.243 -5.429 -10.156 1.00 90.25 91 VAL A O 1
ATOM 697 N N . LEU A 1 92 ? 17.091 -6.566 -11.880 1.00 88.31 92 LEU A N 1
ATOM 698 C CA . LEU A 1 92 ? 18.454 -6.620 -11.341 1.00 88.31 92 LEU A CA 1
ATOM 699 C C . LEU A 1 92 ? 19.288 -5.374 -11.682 1.00 88.31 92 LEU A C 1
ATOM 701 O O . LEU A 1 92 ? 20.427 -5.251 -11.203 1.00 88.31 92 LEU A O 1
ATOM 705 N N . GLY A 1 93 ? 18.771 -4.503 -12.553 1.00 90.12 93 GLY A N 1
ATOM 706 C CA . GLY A 1 93 ? 19.473 -3.369 -13.145 1.00 90.12 93 GLY A CA 1
ATOM 707 C C . GLY A 1 93 ? 20.800 -3.761 -13.790 1.00 90.12 93 GLY A C 1
ATOM 708 O O . GLY A 1 93 ? 21.793 -3.042 -13.662 1.00 90.12 93 GLY A O 1
ATOM 709 N N . ASN A 1 94 ? 20.878 -4.961 -14.371 1.00 89.50 94 ASN A N 1
ATOM 710 C CA . ASN A 1 94 ? 22.059 -5.430 -15.101 1.00 89.50 94 ASN A CA 1
ATOM 711 C C . ASN A 1 94 ? 21.886 -5.316 -16.621 1.00 89.50 94 ASN A C 1
ATOM 713 O O . ASN A 1 94 ? 22.885 -5.363 -17.338 1.00 89.50 94 ASN A O 1
ATOM 717 N N . VAL A 1 95 ? 20.651 -5.124 -17.091 1.00 92.56 95 VAL A N 1
ATOM 718 C CA . VAL A 1 95 ? 20.319 -4.779 -18.473 1.00 92.56 95 VAL A CA 1
ATOM 719 C C . VAL A 1 95 ? 19.454 -3.526 -18.448 1.00 92.56 95 VAL A C 1
ATOM 721 O O . VAL A 1 95 ? 18.452 -3.477 -17.734 1.00 92.56 95 VAL A O 1
ATOM 724 N N . MET A 1 96 ? 19.852 -2.512 -19.211 1.00 95.94 96 MET A N 1
ATOM 725 C CA . MET A 1 96 ? 19.121 -1.249 -19.311 1.00 95.94 96 MET A CA 1
ATOM 726 C C . MET A 1 96 ? 18.888 -0.896 -20.772 1.00 95.94 96 MET A C 1
ATOM 728 O O . MET A 1 96 ? 19.803 -1.054 -21.582 1.00 95.94 96 MET A O 1
ATOM 732 N N . ALA A 1 97 ? 17.690 -0.419 -21.099 1.00 97.19 97 ALA A N 1
ATOM 733 C CA . ALA A 1 97 ? 17.355 0.096 -22.420 1.00 97.19 97 ALA A CA 1
ATOM 734 C C . ALA A 1 97 ? 17.201 1.616 -22.374 1.00 97.19 97 ALA A C 1
ATOM 736 O O . ALA A 1 97 ? 16.787 2.163 -21.358 1.00 97.19 97 ALA A O 1
ATOM 737 N N . PHE A 1 98 ? 17.546 2.292 -23.461 1.00 98.38 98 PHE A N 1
ATOM 738 C CA . PHE A 1 98 ? 17.354 3.733 -23.635 1.00 98.38 98 PHE A CA 1
ATOM 739 C C . PHE A 1 98 ? 17.360 4.065 -25.130 1.00 98.38 98 PHE A C 1
ATOM 741 O O . PHE A 1 98 ? 17.838 3.269 -25.945 1.00 98.38 98 PHE A O 1
ATOM 748 N N . ASP A 1 99 ? 16.836 5.230 -25.502 1.00 98.06 99 ASP A N 1
ATOM 749 C CA . ASP A 1 99 ? 16.987 5.753 -26.859 1.00 98.06 99 ASP A CA 1
ATOM 750 C C . ASP A 1 99 ? 18.088 6.815 -26.924 1.00 98.06 99 ASP A C 1
ATOM 752 O O . ASP A 1 99 ? 18.344 7.528 -25.955 1.00 98.06 99 ASP A O 1
ATOM 756 N N . SER A 1 100 ? 18.799 6.890 -28.048 1.00 96.62 100 SER A N 1
ATOM 757 C CA . SER A 1 100 ? 19.911 7.824 -28.211 1.00 96.62 100 SER A CA 1
ATOM 758 C C . SER A 1 100 ? 20.039 8.334 -29.638 1.00 96.62 100 SER A C 1
ATOM 760 O O . SER A 1 100 ? 19.945 7.568 -30.597 1.00 96.62 100 SER A O 1
ATOM 762 N N . ALA A 1 101 ? 20.290 9.639 -29.759 1.00 94.50 101 ALA A N 1
ATOM 763 C CA . ALA A 1 101 ? 20.739 10.285 -30.990 1.00 94.50 101 ALA A CA 1
ATOM 764 C C . ALA A 1 101 ? 22.263 10.185 -31.191 1.00 94.50 101 ALA A C 1
ATOM 766 O O . ALA A 1 101 ? 22.766 10.584 -32.239 1.00 94.50 101 ALA A O 1
ATOM 767 N N . ALA A 1 102 ? 23.008 9.711 -30.186 1.00 91.62 102 ALA A N 1
ATOM 768 C CA . ALA A 1 102 ? 24.453 9.567 -30.277 1.00 91.62 102 ALA A CA 1
ATOM 769 C C . ALA A 1 102 ? 24.834 8.332 -31.106 1.00 91.62 102 ALA A C 1
ATOM 771 O O . ALA A 1 102 ? 24.230 7.263 -30.984 1.00 91.62 102 ALA A O 1
ATOM 772 N N . ASP A 1 103 ? 25.902 8.446 -31.894 1.00 88.56 103 ASP A N 1
ATOM 773 C CA . ASP A 1 103 ? 26.459 7.321 -32.648 1.00 88.56 103 ASP A CA 1
ATOM 774 C C . ASP A 1 103 ? 27.381 6.458 -31.769 1.00 88.56 103 ASP A C 1
ATOM 776 O O . ASP A 1 103 ? 28.595 6.391 -31.961 1.00 88.56 103 ASP A O 1
ATOM 780 N N . ILE A 1 104 ? 26.789 5.815 -30.758 1.00 90.56 104 ILE A N 1
ATOM 781 C CA . ILE A 1 104 ? 27.492 5.064 -29.701 1.00 90.56 104 ILE A CA 1
ATOM 782 C C . ILE A 1 104 ? 28.417 3.976 -30.269 1.00 90.56 104 ILE A C 1
ATOM 784 O O . ILE A 1 104 ? 29.487 3.718 -29.721 1.00 90.56 104 ILE A O 1
ATOM 788 N N . LEU A 1 105 ? 28.005 3.331 -31.365 1.00 89.06 105 LEU A N 1
ATOM 789 C CA . LEU A 1 105 ? 28.748 2.239 -32.000 1.00 89.06 105 LEU A CA 1
ATOM 790 C C . LEU A 1 105 ? 29.533 2.669 -33.254 1.00 89.06 105 LEU A C 1
ATOM 792 O O . LEU A 1 105 ? 30.154 1.815 -33.884 1.00 89.06 105 LEU A O 1
ATOM 796 N N . GLY A 1 106 ? 29.530 3.954 -33.628 1.00 84.75 106 GLY A N 1
ATOM 797 C CA . GLY A 1 106 ? 30.244 4.437 -34.819 1.00 84.75 106 GLY A CA 1
ATOM 798 C C . GLY A 1 106 ? 29.643 3.952 -36.148 1.00 84.75 106 GLY A C 1
ATOM 799 O O . GLY A 1 106 ? 30.366 3.727 -37.117 1.00 84.75 106 GLY A O 1
ATOM 800 N N . THR A 1 107 ? 28.331 3.723 -36.182 1.00 79.19 107 THR A N 1
ATOM 801 C CA . THR A 1 107 ? 27.581 3.207 -37.339 1.00 79.19 107 THR A CA 1
ATOM 802 C C . THR A 1 107 ? 27.168 4.290 -38.338 1.00 79.19 107 THR A C 1
ATOM 804 O O . THR A 1 107 ? 26.700 3.962 -39.429 1.00 79.19 107 THR A O 1
ATOM 807 N N . GLY A 1 108 ? 27.324 5.570 -37.989 1.00 81.06 108 GLY A N 1
ATOM 808 C CA . GLY A 1 108 ? 26.917 6.713 -38.804 1.00 81.06 108 GLY A CA 1
ATOM 809 C C . GLY A 1 108 ? 25.410 6.990 -38.804 1.00 81.06 108 GLY A C 1
ATOM 810 O O . GLY A 1 108 ? 24.925 7.672 -39.707 1.00 81.06 108 GLY A O 1
ATOM 811 N N . SER A 1 109 ? 24.654 6.460 -37.835 1.00 79.94 109 SER A N 1
ATOM 812 C CA . SER A 1 109 ? 23.213 6.729 -37.712 1.00 79.94 109 SER A CA 1
ATOM 813 C C . SER A 1 109 ? 22.956 8.190 -37.342 1.00 79.94 109 SER A C 1
ATOM 815 O O . SER A 1 109 ? 23.529 8.698 -36.384 1.00 79.94 109 SER A O 1
ATOM 817 N N . THR A 1 110 ? 22.050 8.851 -38.064 1.00 83.75 110 THR A N 1
ATOM 818 C CA . THR A 1 110 ? 21.631 10.237 -37.781 1.00 83.75 110 THR A CA 1
ATOM 819 C C . THR A 1 110 ? 20.254 10.337 -37.122 1.00 83.75 110 THR A C 1
ATOM 821 O O . THR A 1 110 ? 19.850 11.429 -36.737 1.00 83.75 110 THR A O 1
ATOM 824 N N . ALA A 1 111 ? 19.517 9.227 -37.033 1.00 92.06 111 ALA A N 1
ATOM 825 C CA . ALA A 1 111 ? 18.219 9.136 -36.362 1.00 92.06 111 ALA A CA 1
ATOM 826 C C . ALA A 1 111 ? 18.371 8.523 -34.962 1.00 92.06 111 ALA A C 1
ATOM 828 O O . ALA A 1 111 ? 19.317 7.758 -34.737 1.00 92.06 111 ALA A O 1
ATOM 829 N N . ARG A 1 112 ? 17.426 8.801 -34.053 1.00 95.38 112 ARG A N 1
ATOM 830 C CA . ARG A 1 112 ? 17.399 8.215 -32.702 1.00 95.38 112 ARG A CA 1
ATOM 831 C C . ARG A 1 112 ? 17.179 6.709 -32.775 1.00 95.38 112 ARG A C 1
ATOM 833 O O . ARG A 1 112 ? 16.264 6.246 -33.454 1.00 95.38 112 ARG A O 1
ATOM 840 N N . GLN A 1 113 ? 18.011 5.943 -32.077 1.00 95.56 113 GLN A N 1
ATOM 841 C CA . GLN A 1 113 ? 17.937 4.481 -32.052 1.00 95.56 113 GLN A CA 1
ATOM 842 C C . GLN A 1 113 ? 17.816 3.951 -30.627 1.00 95.56 113 GLN A C 1
ATOM 844 O O . GLN A 1 113 ? 18.246 4.600 -29.676 1.00 95.56 113 GLN A O 1
ATOM 849 N N . ILE A 1 114 ? 17.278 2.740 -30.494 1.00 96.62 114 ILE A N 1
ATOM 850 C CA . ILE A 1 114 ? 17.192 2.018 -29.227 1.00 96.62 114 ILE A CA 1
ATOM 851 C C . ILE A 1 114 ? 18.493 1.261 -28.973 1.00 96.62 114 ILE A C 1
ATOM 853 O O . ILE A 1 114 ? 18.969 0.514 -29.836 1.00 96.62 114 ILE A O 1
ATOM 857 N N . PHE A 1 115 ? 19.024 1.396 -27.763 1.00 95.44 115 PHE A N 1
ATOM 858 C CA . PHE A 1 115 ? 20.211 0.698 -27.291 1.00 95.44 115 PHE A CA 1
ATOM 859 C C . PHE A 1 115 ? 19.913 -0.092 -26.017 1.00 95.44 115 PHE A C 1
ATOM 861 O O . PHE A 1 115 ? 19.111 0.325 -25.184 1.00 95.44 115 PHE A O 1
ATOM 868 N N . LEU A 1 116 ? 20.606 -1.220 -25.861 1.00 94.69 116 LEU A N 1
ATOM 869 C CA . LEU A 1 116 ? 20.764 -1.935 -24.601 1.00 94.69 116 LEU A CA 1
ATOM 870 C C . LEU A 1 116 ? 22.181 -1.751 -24.071 1.00 94.69 116 LEU A C 1
ATOM 872 O O . LEU A 1 116 ? 23.145 -1.798 -24.835 1.00 94.69 116 LEU A O 1
ATOM 876 N N . TRP A 1 117 ? 22.309 -1.630 -22.757 1.00 95.25 117 TRP A N 1
ATOM 877 C CA . TRP A 1 117 ? 23.581 -1.663 -22.050 1.00 95.25 117 TRP A CA 1
ATOM 878 C C . TRP A 1 117 ? 23.597 -2.799 -21.029 1.00 95.25 117 TRP A C 1
ATOM 880 O O . TRP A 1 117 ? 22.692 -2.922 -20.202 1.00 95.25 117 TRP A O 1
ATOM 890 N N . TYR A 1 118 ? 24.641 -3.627 -21.091 1.00 91.69 118 TYR A N 1
ATOM 891 C CA . TYR A 1 118 ? 24.864 -4.735 -20.165 1.00 91.69 118 TYR A CA 1
ATOM 892 C C . TYR A 1 118 ? 25.881 -4.326 -19.105 1.00 91.69 118 TYR A C 1
ATOM 894 O O . TYR A 1 118 ? 27.068 -4.195 -19.402 1.00 91.69 118 TYR A O 1
ATOM 902 N N . ARG A 1 119 ? 25.437 -4.181 -17.854 1.00 90.62 119 ARG A N 1
ATOM 903 C CA . ARG A 1 119 ? 26.272 -3.706 -16.738 1.00 90.62 119 ARG A CA 1
ATOM 904 C C . ARG A 1 119 ? 27.491 -4.589 -16.491 1.00 90.62 119 ARG A C 1
ATOM 906 O O . ARG A 1 119 ? 28.582 -4.078 -16.267 1.00 90.62 119 ARG A O 1
ATOM 913 N N . ASP A 1 120 ? 27.308 -5.908 -16.536 1.00 86.81 120 ASP A N 1
ATOM 914 C CA . ASP A 1 120 ? 28.354 -6.864 -16.153 1.00 86.81 120 ASP A CA 1
ATOM 915 C C . ASP A 1 120 ? 29.540 -6.869 -17.139 1.00 86.81 120 ASP A C 1
ATOM 917 O O . ASP A 1 120 ? 30.651 -7.248 -16.771 1.00 86.81 120 ASP A O 1
ATOM 921 N N . THR A 1 121 ? 29.320 -6.435 -18.386 1.00 87.31 121 THR A N 1
ATOM 922 C CA . THR A 1 121 ? 30.350 -6.379 -19.438 1.00 87.31 121 THR A CA 1
ATOM 923 C C . THR A 1 121 ? 30.657 -4.965 -19.931 1.00 87.31 121 THR A C 1
ATOM 925 O O . THR A 1 121 ? 31.645 -4.780 -20.636 1.00 87.31 121 THR A O 1
ATOM 928 N N . GLY A 1 122 ? 29.816 -3.978 -19.613 1.00 88.31 122 GLY A N 1
ATOM 929 C CA . GLY A 1 122 ? 29.878 -2.617 -20.150 1.00 88.31 122 GLY A CA 1
ATOM 930 C C . GLY A 1 122 ? 29.549 -2.510 -21.646 1.00 88.31 122 GLY A C 1
ATOM 931 O O . GLY A 1 122 ? 29.876 -1.502 -22.267 1.00 88.31 122 GLY A O 1
ATOM 932 N N . ILE A 1 123 ? 28.953 -3.545 -22.247 1.00 89.19 123 ILE A N 1
ATOM 933 C CA . ILE A 1 123 ? 28.726 -3.623 -23.700 1.00 89.19 123 ILE A CA 1
ATOM 934 C C . ILE A 1 123 ? 27.426 -2.912 -24.082 1.00 89.19 123 ILE A C 1
ATOM 936 O O . ILE A 1 123 ? 26.393 -3.133 -23.450 1.00 89.19 123 ILE A O 1
ATOM 940 N N . PHE A 1 124 ? 27.479 -2.139 -25.170 1.00 92.12 124 PHE A N 1
ATOM 941 C CA . PHE A 1 124 ? 26.310 -1.584 -25.851 1.00 92.12 124 PHE A CA 1
ATOM 942 C C . PHE A 1 124 ? 25.851 -2.486 -26.999 1.00 92.12 124 PHE A C 1
ATOM 944 O O . PHE A 1 124 ? 26.666 -2.995 -27.772 1.00 92.12 124 PHE A O 1
ATOM 951 N N . VAL A 1 125 ? 24.537 -2.649 -27.132 1.00 90.69 125 VAL A N 1
ATOM 952 C CA . VAL A 1 125 ? 23.883 -3.360 -28.234 1.00 90.69 125 VAL A CA 1
ATOM 953 C C . VAL A 1 125 ? 22.870 -2.424 -28.871 1.00 90.69 125 VAL A C 1
ATOM 955 O O . VAL A 1 125 ? 21.954 -1.959 -28.202 1.00 90.69 125 VAL A O 1
ATOM 958 N N . GLN A 1 126 ? 23.010 -2.160 -30.164 1.00 91.75 126 GLN A N 1
ATOM 959 C CA . GLN A 1 126 ? 22.060 -1.330 -30.901 1.00 91.75 126 GLN A CA 1
ATOM 960 C C . GLN A 1 126 ? 20.922 -2.203 -31.435 1.00 91.75 126 GLN A C 1
ATOM 962 O O . GLN A 1 126 ? 21.154 -3.098 -32.251 1.00 91.75 126 GLN A O 1
ATOM 967 N N . LEU A 1 127 ? 19.695 -1.960 -30.969 1.00 91.12 127 LEU A N 1
ATOM 968 C CA . LEU A 1 127 ? 18.516 -2.736 -31.360 1.00 91.12 127 LEU A CA 1
ATOM 969 C C . LEU A 1 127 ? 17.914 -2.252 -32.681 1.00 91.12 127 LEU A C 1
ATOM 971 O O . LEU A 1 127 ? 17.494 -3.066 -33.504 1.00 91.12 127 LEU A O 1
ATOM 975 N N . THR A 1 128 ? 17.873 -0.940 -32.912 1.00 92.00 128 THR A N 1
ATOM 976 C CA . THR A 1 128 ? 17.275 -0.370 -34.127 1.00 92.00 128 THR A CA 1
ATOM 977 C C . THR A 1 128 ? 18.332 0.250 -35.036 1.00 92.00 128 THR A C 1
ATOM 979 O O . THR A 1 128 ? 19.317 0.841 -34.590 1.00 92.00 128 THR A O 1
ATOM 982 N N . ARG A 1 129 ? 18.129 0.088 -36.346 1.00 88.19 129 ARG A N 1
ATOM 983 C CA . ARG A 1 129 ? 18.956 0.670 -37.415 1.00 88.19 129 ARG A CA 1
ATOM 984 C C . ARG A 1 129 ? 18.051 1.271 -38.492 1.00 88.19 129 ARG A C 1
ATOM 986 O O . ARG A 1 129 ? 18.126 0.903 -39.661 1.00 88.19 129 ARG A O 1
ATOM 993 N N . GLY A 1 130 ? 17.116 2.110 -38.055 1.00 86.56 130 GLY A N 1
ATOM 994 C CA . GLY A 1 130 ? 16.121 2.745 -38.916 1.00 86.56 130 GLY A CA 1
ATOM 995 C C . GLY A 1 130 ? 16.593 4.085 -39.475 1.00 86.56 130 GLY A C 1
ATOM 996 O O . GLY A 1 130 ? 17.430 4.757 -38.884 1.00 86.56 130 GLY A O 1
ATOM 997 N N . THR A 1 131 ? 16.008 4.512 -40.594 1.00 89.62 131 THR A N 1
ATOM 998 C CA . THR A 1 131 ? 16.243 5.847 -41.180 1.00 89.62 131 THR A CA 1
ATOM 999 C C . THR A 1 131 ? 15.435 6.963 -40.505 1.00 89.62 131 THR A C 1
ATOM 1001 O O . THR A 1 131 ? 15.505 8.109 -40.936 1.00 89.62 131 THR A O 1
ATOM 1004 N N . ALA A 1 132 ? 14.637 6.627 -39.492 1.00 93.31 132 ALA A N 1
ATOM 1005 C CA . ALA A 1 132 ? 13.817 7.539 -38.704 1.00 93.31 132 ALA A CA 1
ATOM 1006 C C . ALA A 1 132 ? 13.855 7.123 -37.227 1.00 93.31 132 ALA A C 1
ATOM 1008 O O . ALA A 1 132 ? 14.381 6.055 -36.889 1.00 93.31 132 ALA A O 1
ATOM 1009 N N . ASP A 1 133 ? 13.314 7.978 -36.364 1.00 95.19 133 ASP A N 1
ATOM 1010 C CA . ASP A 1 133 ? 13.466 7.850 -34.920 1.00 95.19 133 ASP A CA 1
ATOM 1011 C C . ASP A 1 133 ? 12.740 6.622 -34.360 1.00 95.19 133 ASP A C 1
ATOM 1013 O O . ASP A 1 133 ? 11.603 6.302 -34.723 1.00 95.19 133 ASP A O 1
ATOM 1017 N N . SER A 1 134 ? 13.430 5.942 -33.448 1.00 97.06 134 SER A N 1
ATOM 1018 C CA . SER A 1 134 ? 12.888 4.934 -32.541 1.00 97.06 134 SER A CA 1
ATOM 1019 C C . SER A 1 134 ? 13.140 5.402 -31.111 1.00 97.06 134 SER A C 1
ATOM 1021 O O . SER A 1 134 ? 14.267 5.772 -30.780 1.00 97.06 134 SER A O 1
ATOM 1023 N N . MET A 1 135 ? 12.098 5.437 -30.283 1.00 97.69 135 MET A N 1
ATOM 1024 C CA . MET A 1 135 ? 12.114 6.107 -28.978 1.00 97.69 135 MET A CA 1
ATOM 1025 C C . MET A 1 135 ? 11.362 5.306 -27.907 1.00 97.69 135 MET A C 1
ATOM 1027 O O . MET A 1 135 ? 10.700 4.311 -28.209 1.00 97.69 135 MET A O 1
ATOM 1031 N N . ARG A 1 136 ? 11.461 5.769 -26.652 1.00 97.44 136 ARG A N 1
ATOM 1032 C CA . ARG A 1 136 ? 10.673 5.297 -25.497 1.00 97.44 136 ARG A CA 1
ATOM 1033 C C . ARG A 1 136 ? 10.681 3.771 -25.333 1.00 97.44 136 ARG A C 1
ATOM 1035 O O . ARG A 1 136 ? 9.618 3.145 -25.384 1.00 97.44 136 ARG A O 1
ATOM 1042 N N . PRO A 1 137 ? 11.859 3.151 -25.158 1.00 98.12 137 PRO A N 1
ATOM 1043 C CA . PRO A 1 137 ? 11.906 1.732 -24.878 1.00 98.12 137 PRO A CA 1
ATOM 1044 C C . PRO A 1 137 ? 11.352 1.429 -23.479 1.00 98.12 137 PRO A C 1
ATOM 1046 O O . PRO A 1 137 ? 11.574 2.182 -22.534 1.00 98.12 137 PRO A O 1
ATOM 1049 N N . HIS A 1 138 ? 10.691 0.286 -23.336 1.00 97.44 138 HIS A N 1
ATOM 1050 C CA . HIS A 1 138 ? 10.359 -0.335 -22.057 1.00 97.44 138 HIS A CA 1
ATOM 1051 C C . HIS A 1 138 ? 10.850 -1.784 -22.074 1.00 97.44 138 HIS A C 1
ATOM 1053 O O . HIS A 1 138 ? 10.622 -2.503 -23.050 1.00 97.44 138 HIS A O 1
ATOM 1059 N N . ILE A 1 139 ? 11.538 -2.214 -21.017 1.00 95.06 139 ILE A N 1
ATOM 1060 C CA . ILE A 1 139 ? 12.099 -3.566 -20.901 1.00 95.06 139 ILE A CA 1
ATOM 1061 C C . ILE A 1 139 ? 11.275 -4.409 -19.919 1.00 95.06 139 ILE A C 1
ATOM 1063 O O . ILE A 1 139 ? 10.642 -3.859 -19.022 1.00 95.06 139 ILE A O 1
ATOM 1067 N N . ASP A 1 140 ? 11.223 -5.725 -20.119 1.00 93.75 140 ASP A N 1
ATOM 1068 C CA . ASP A 1 140 ? 10.565 -6.654 -19.192 1.00 93.75 140 ASP A CA 1
ATOM 1069 C C . ASP A 1 140 ? 11.411 -6.950 -17.937 1.00 93.75 140 ASP A C 1
ATOM 1071 O O . ASP A 1 140 ? 12.546 -6.482 -17.779 1.00 93.75 140 ASP A O 1
ATOM 1075 N N . LEU A 1 141 ? 10.855 -7.753 -17.022 1.00 91.94 141 LEU A N 1
ATOM 1076 C CA . LEU A 1 141 ? 11.458 -8.009 -15.715 1.00 91.94 141 LEU A CA 1
ATOM 1077 C C . LEU A 1 141 ? 12.818 -8.704 -15.839 1.00 91.94 141 LEU A C 1
ATOM 1079 O O . LEU A 1 141 ? 13.740 -8.397 -15.076 1.00 91.94 141 LEU A O 1
ATOM 1083 N N . LYS A 1 142 ? 12.960 -9.636 -16.787 1.00 89.94 142 LYS A N 1
ATOM 1084 C CA . LYS A 1 142 ? 14.201 -10.393 -17.018 1.00 89.94 142 LYS A CA 1
ATOM 1085 C C . LYS A 1 142 ? 15.243 -9.635 -17.833 1.00 89.94 142 LYS A C 1
ATOM 1087 O O . LYS A 1 142 ? 16.433 -9.925 -17.692 1.00 89.94 142 LYS A O 1
ATOM 1092 N N . GLY A 1 143 ? 14.847 -8.653 -18.636 1.00 90.12 143 GLY A N 1
ATOM 1093 C CA . GLY A 1 143 ? 15.736 -8.019 -19.605 1.00 90.12 143 GLY A CA 1
ATOM 1094 C C . GLY A 1 143 ? 15.818 -8.773 -20.935 1.00 90.12 143 GLY A C 1
ATOM 1095 O O . GLY A 1 143 ? 16.840 -8.699 -21.616 1.00 90.12 143 GLY A O 1
ATOM 1096 N N . GLU A 1 144 ? 14.782 -9.542 -21.271 1.00 88.50 144 GLU A N 1
ATOM 1097 C CA . GLU A 1 144 ? 14.711 -10.404 -22.452 1.00 88.50 144 GLU A CA 1
ATOM 1098 C C . GLU A 1 144 ? 13.783 -9.864 -23.545 1.00 88.50 144 GLU A C 1
ATOM 1100 O O . GLU A 1 144 ? 13.932 -10.236 -24.709 1.00 88.50 144 GLU A O 1
ATOM 1105 N N . THR A 1 145 ? 12.860 -8.967 -23.209 1.00 92.31 145 THR A N 1
ATOM 1106 C CA . THR A 1 145 ? 11.968 -8.330 -24.179 1.00 92.31 145 THR A CA 1
ATOM 1107 C C . THR A 1 145 ? 12.050 -6.818 -24.048 1.00 92.31 145 THR A C 1
ATOM 1109 O O . THR A 1 145 ? 11.946 -6.281 -22.948 1.00 92.31 145 THR A O 1
ATOM 1112 N N . VAL A 1 146 ? 12.197 -6.118 -25.175 1.00 95.38 146 VAL A N 1
ATOM 1113 C CA . VAL A 1 146 ? 12.175 -4.648 -25.227 1.00 95.38 146 VAL A CA 1
ATOM 1114 C C . VAL A 1 146 ? 11.099 -4.208 -26.200 1.00 95.38 146 VAL A C 1
ATOM 1116 O O . VAL A 1 146 ? 11.188 -4.534 -27.383 1.00 95.38 146 VAL A O 1
ATOM 1119 N N . VAL A 1 147 ? 10.112 -3.456 -25.724 1.00 98.06 147 VAL A N 1
ATOM 1120 C CA . VAL A 1 147 ? 9.099 -2.798 -26.559 1.00 98.06 147 VAL A CA 1
ATOM 1121 C C . VAL A 1 147 ? 9.471 -1.331 -26.757 1.00 98.06 147 VAL A C 1
ATOM 1123 O O . VAL A 1 147 ? 10.072 -0.733 -25.874 1.00 98.06 147 VAL A O 1
ATOM 1126 N N . PHE A 1 148 ? 9.168 -0.754 -27.914 1.00 98.38 148 PHE A N 1
ATOM 1127 C CA . PHE A 1 148 ? 9.503 0.631 -28.246 1.00 98.38 148 PHE A CA 1
ATOM 1128 C C . PHE A 1 148 ? 8.603 1.158 -29.372 1.00 98.38 148 PHE A C 1
ATOM 1130 O O . PHE A 1 148 ? 7.934 0.387 -30.069 1.00 98.38 148 PHE A O 1
ATOM 1137 N N . GLU A 1 149 ? 8.584 2.477 -29.547 1.00 97.75 149 GLU A N 1
ATOM 1138 C CA . GLU A 1 149 ? 7.875 3.135 -30.647 1.00 97.75 149 GLU A CA 1
ATOM 1139 C C . GLU A 1 149 ? 8.858 3.513 -31.764 1.00 97.75 149 GLU A C 1
ATOM 1141 O O . GLU A 1 149 ? 10.018 3.835 -31.498 1.00 97.75 149 GLU A O 1
ATOM 1146 N N . SER A 1 150 ? 8.434 3.446 -33.027 1.00 96.75 150 SER A N 1
ATOM 1147 C CA . SER A 1 150 ? 9.285 3.802 -34.167 1.00 96.75 150 SER A CA 1
ATOM 1148 C C . SER A 1 150 ? 8.493 4.370 -35.337 1.00 96.75 150 SER A C 1
ATOM 1150 O O . SER A 1 150 ? 7.401 3.901 -35.660 1.00 96.75 150 SER A O 1
ATOM 1152 N N . GLN A 1 151 ? 9.078 5.368 -35.998 1.00 95.00 151 GLN A N 1
ATOM 1153 C CA . GLN A 1 151 ? 8.592 5.920 -37.268 1.00 95.00 151 GLN A CA 1
ATOM 1154 C C . GLN A 1 151 ? 9.272 5.280 -38.488 1.00 95.00 151 GLN A C 1
ATOM 1156 O O . GLN A 1 151 ? 8.871 5.519 -39.632 1.00 95.00 151 GLN A O 1
ATOM 1161 N N . ALA A 1 152 ? 10.325 4.491 -38.260 1.00 93.25 152 ALA A N 1
ATOM 1162 C CA . ALA A 1 152 ? 11.085 3.846 -39.318 1.00 93.25 152 ALA A CA 1
ATOM 1163 C C . ALA A 1 152 ? 10.390 2.576 -39.825 1.00 93.25 152 ALA A C 1
ATOM 1165 O O . ALA A 1 152 ? 9.754 1.841 -39.071 1.00 93.25 152 ALA A O 1
ATOM 1166 N N . ASP A 1 153 ? 10.599 2.258 -41.105 1.00 91.88 153 ASP A N 1
ATOM 1167 C CA . ASP A 1 153 ? 10.227 0.956 -41.664 1.00 91.88 153 ASP A CA 1
ATOM 1168 C C . ASP A 1 153 ? 11.251 -0.119 -41.265 1.00 91.88 153 ASP A C 1
ATOM 1170 O O . ASP A 1 153 ? 12.082 -0.552 -42.064 1.00 91.88 153 ASP A O 1
ATOM 1174 N N . LEU A 1 154 ? 11.227 -0.538 -39.998 1.00 91.56 154 LEU A N 1
ATOM 1175 C CA . LEU A 1 154 ? 12.193 -1.509 -39.470 1.00 91.56 154 LEU A CA 1
ATOM 1176 C C . LEU A 1 154 ? 12.020 -2.922 -40.055 1.00 91.56 154 LEU A C 1
ATOM 1178 O O . LEU A 1 154 ? 12.934 -3.743 -39.959 1.00 91.56 154 LEU A O 1
ATOM 1182 N N . LYS A 1 155 ? 10.857 -3.223 -40.648 1.00 91.06 155 LYS A N 1
ATOM 1183 C CA . LYS A 1 155 ? 10.557 -4.517 -41.280 1.00 91.06 155 LYS A CA 1
ATOM 1184 C C . LYS A 1 155 ? 10.688 -4.506 -42.804 1.00 91.06 155 LYS A C 1
ATOM 1186 O O . LYS A 1 155 ? 10.678 -5.586 -43.394 1.00 91.06 155 LYS A O 1
ATOM 1191 N N . GLY A 1 156 ? 10.838 -3.339 -43.428 1.00 87.75 156 GLY A N 1
ATOM 1192 C CA . GLY A 1 156 ? 10.864 -3.190 -44.884 1.00 87.75 156 GLY A CA 1
ATOM 1193 C C . GLY A 1 156 ? 9.531 -3.554 -45.545 1.00 87.75 156 GLY A C 1
ATOM 1194 O O . GLY A 1 156 ? 9.521 -4.025 -46.681 1.00 87.75 156 GLY A O 1
ATOM 1195 N N . ASN A 1 157 ? 8.419 -3.431 -44.818 1.00 84.94 157 ASN A N 1
ATOM 1196 C CA . ASN A 1 157 ? 7.082 -3.825 -45.273 1.00 84.94 157 ASN A CA 1
ATOM 1197 C C . ASN A 1 157 ? 6.254 -2.637 -45.792 1.00 84.94 157 ASN A C 1
ATOM 1199 O O . ASN A 1 157 ? 5.084 -2.814 -46.129 1.00 84.94 157 ASN A O 1
ATOM 1203 N N . GLY A 1 158 ? 6.847 -1.445 -45.877 1.00 80.94 158 GLY A N 1
ATOM 1204 C CA . GLY A 1 158 ? 6.196 -0.237 -46.365 1.00 80.94 158 GLY A CA 1
ATOM 1205 C C . GLY A 1 158 ? 5.372 0.507 -45.314 1.00 80.94 158 GLY A C 1
ATOM 1206 O O . GLY A 1 158 ? 4.662 1.438 -45.683 1.00 80.94 158 GLY A O 1
ATOM 1207 N N . THR A 1 159 ? 5.458 0.152 -44.023 1.00 79.25 159 THR A N 1
ATOM 1208 C CA . THR A 1 159 ? 4.795 0.913 -42.943 1.00 79.25 159 THR A CA 1
ATOM 1209 C C . THR A 1 159 ? 5.638 2.078 -42.413 1.00 79.25 159 THR A C 1
ATOM 1211 O O . THR A 1 159 ? 5.306 2.663 -41.387 1.00 79.25 159 THR A O 1
ATOM 1214 N N . GLY A 1 160 ? 6.744 2.431 -43.072 1.00 73.31 160 GLY A N 1
ATOM 1215 C CA . GLY A 1 160 ? 7.497 3.641 -42.735 1.00 73.31 160 GLY A CA 1
ATOM 1216 C C . GLY A 1 160 ? 6.737 4.903 -43.131 1.00 73.31 160 GLY A C 1
ATOM 1217 O O . GLY A 1 160 ? 6.216 4.992 -44.241 1.00 73.31 160 GLY A O 1
ATOM 1218 N N . GLY A 1 161 ? 6.696 5.897 -42.243 1.00 70.44 161 GLY A N 1
ATOM 1219 C CA . GLY A 1 161 ? 6.141 7.221 -42.552 1.00 70.44 161 GLY A CA 1
ATOM 1220 C C . GLY A 1 161 ? 4.610 7.329 -42.581 1.00 70.44 161 GLY A C 1
ATOM 1221 O O . GLY A 1 161 ? 4.101 8.413 -42.849 1.00 70.44 161 GLY A O 1
ATOM 1222 N N . ILE A 1 162 ? 3.865 6.263 -42.260 1.00 83.12 162 ILE A N 1
ATOM 1223 C CA . ILE A 1 162 ? 2.392 6.304 -42.111 1.00 83.12 162 ILE A CA 1
ATOM 1224 C C . ILE A 1 162 ? 1.937 6.667 -40.682 1.00 83.12 162 ILE A C 1
ATOM 1226 O O . ILE A 1 162 ? 0.756 6.568 -40.355 1.00 83.12 162 ILE A O 1
ATOM 1230 N N . GLY A 1 163 ? 2.876 7.087 -39.832 1.00 89.69 163 GLY A N 1
ATOM 1231 C CA . GLY A 1 163 ? 2.687 7.376 -38.410 1.00 89.69 163 GLY A CA 1
ATOM 1232 C C . GLY A 1 163 ? 3.618 6.539 -37.529 1.00 89.69 163 GLY A C 1
ATOM 1233 O O . GLY A 1 163 ? 4.409 5.747 -38.042 1.00 89.69 163 GLY A O 1
ATOM 1234 N N . THR A 1 164 ? 3.556 6.734 -36.212 1.00 95.56 164 THR A N 1
ATOM 1235 C CA . THR A 1 164 ? 4.395 5.998 -35.250 1.00 95.56 164 THR A CA 1
ATOM 1236 C C . THR A 1 164 ? 3.785 4.628 -34.952 1.00 95.56 164 THR A C 1
ATOM 1238 O O . THR A 1 164 ? 2.577 4.517 -34.737 1.00 95.56 164 THR A O 1
ATOM 1241 N N . GLN A 1 165 ? 4.610 3.581 -34.955 1.00 96.44 165 GLN A N 1
ATOM 1242 C CA . GLN A 1 165 ? 4.188 2.194 -34.752 1.00 96.44 165 GLN A CA 1
ATOM 1243 C C . GLN A 1 165 ? 4.884 1.565 -33.542 1.00 96.44 165 GLN A C 1
ATOM 1245 O O . GLN A 1 165 ? 5.999 1.949 -33.186 1.00 96.44 165 GLN A O 1
ATOM 1250 N N . ILE A 1 166 ? 4.244 0.561 -32.939 1.00 98.00 166 ILE A N 1
ATOM 1251 C CA . ILE A 1 166 ? 4.795 -0.202 -31.815 1.00 98.00 166 ILE A CA 1
ATOM 1252 C C . ILE A 1 166 ? 5.521 -1.447 -32.321 1.00 98.00 166 ILE A C 1
ATOM 1254 O O . ILE A 1 166 ? 4.994 -2.213 -33.134 1.00 98.00 166 ILE A O 1
ATOM 1258 N N . PHE A 1 167 ? 6.719 -1.674 -31.793 1.00 97.06 167 PHE A N 1
ATOM 1259 C CA . PHE A 1 167 ? 7.551 -2.840 -32.068 1.00 97.06 167 PHE A CA 1
ATOM 1260 C C . PHE A 1 167 ? 8.070 -3.443 -30.765 1.00 97.06 167 PHE A C 1
ATOM 1262 O O . PHE A 1 167 ? 8.186 -2.749 -29.758 1.00 97.06 167 PHE A O 1
ATOM 1269 N N . PHE A 1 168 ? 8.448 -4.719 -30.793 1.00 96.00 168 PHE A N 1
ATOM 1270 C CA . PHE A 1 168 ? 9.270 -5.305 -29.738 1.00 96.00 168 PHE A CA 1
ATOM 1271 C C . PHE A 1 168 ? 10.358 -6.222 -30.292 1.00 96.00 168 PHE A C 1
ATOM 1273 O O . PHE A 1 168 ? 10.216 -6.812 -31.364 1.00 96.00 168 PHE A O 1
ATOM 1280 N N . TYR A 1 169 ? 11.447 -6.350 -29.540 1.00 93.00 169 TYR A N 1
ATOM 1281 C CA . TYR A 1 169 ? 12.464 -7.378 -29.723 1.00 93.00 169 TYR A CA 1
ATOM 1282 C C . TYR A 1 169 ? 12.329 -8.442 -28.644 1.00 93.00 169 TYR A C 1
ATOM 1284 O O . TYR A 1 169 ? 12.304 -8.106 -27.464 1.00 93.00 169 TYR A O 1
ATOM 1292 N N . ASP A 1 170 ? 12.312 -9.706 -29.059 1.00 89.12 170 ASP A N 1
ATOM 1293 C CA . ASP A 1 170 ? 12.396 -10.872 -28.176 1.00 89.12 170 ASP A CA 1
ATOM 1294 C C . ASP A 1 170 ? 13.798 -11.499 -28.266 1.00 89.12 170 ASP A C 1
ATOM 1296 O O . ASP A 1 170 ? 14.165 -12.144 -29.257 1.00 89.12 170 ASP A O 1
ATOM 1300 N N . ILE A 1 171 ? 14.617 -11.255 -27.246 1.00 84.25 171 ILE A N 1
ATOM 1301 C CA . ILE A 1 171 ? 16.001 -11.732 -27.155 1.00 84.25 171 ILE A CA 1
ATOM 1302 C C . ILE A 1 171 ? 16.153 -12.887 -26.153 1.00 84.25 171 ILE A C 1
ATOM 1304 O O . ILE A 1 171 ? 17.283 -13.242 -25.803 1.00 84.25 171 ILE A O 1
ATOM 1308 N N . SER A 1 172 ? 15.052 -13.523 -25.731 1.00 80.38 172 SER A N 1
ATOM 1309 C CA . SER A 1 172 ? 15.065 -14.653 -24.797 1.00 80.38 172 SER A CA 1
ATOM 1310 C C . SER A 1 172 ? 16.021 -15.759 -25.252 1.00 80.38 172 SER A C 1
ATOM 1312 O O . SER A 1 172 ? 15.903 -16.332 -26.338 1.00 80.38 172 SER A O 1
ATOM 1314 N N . GLY A 1 173 ? 17.013 -16.065 -24.409 1.00 68.88 173 GLY A N 1
ATOM 1315 C CA . GLY A 1 173 ? 18.012 -17.106 -24.670 1.00 68.88 173 GLY A CA 1
ATOM 1316 C C . GLY A 1 173 ? 18.977 -16.826 -25.831 1.00 68.88 173 GLY A C 1
ATOM 1317 O O . GLY A 1 173 ? 19.767 -17.706 -26.184 1.00 68.88 173 GLY A O 1
ATOM 1318 N N . GLN A 1 174 ? 18.958 -15.627 -26.420 1.00 72.31 174 GLN A N 1
ATOM 1319 C CA . GLN A 1 174 ? 19.838 -15.252 -27.523 1.00 72.31 174 GLN A CA 1
ATOM 1320 C C . GLN A 1 174 ? 20.968 -14.347 -27.030 1.00 72.31 174 GLN A C 1
ATOM 1322 O O . GLN A 1 174 ? 20.745 -13.314 -26.407 1.00 72.31 174 GLN A O 1
ATOM 1327 N N . ARG A 1 175 ? 22.217 -14.719 -27.333 1.00 66.25 175 ARG A N 1
ATOM 1328 C CA . ARG A 1 175 ? 23.345 -13.800 -27.135 1.00 66.25 175 ARG A CA 1
ATOM 1329 C C . ARG A 1 175 ? 23.304 -12.714 -28.216 1.00 66.25 175 ARG A C 1
ATOM 1331 O O . ARG A 1 175 ? 23.039 -13.062 -29.369 1.00 66.25 175 ARG A O 1
ATOM 1338 N N . PRO A 1 176 ? 23.626 -11.450 -27.885 1.00 72.38 176 PRO A N 1
ATOM 1339 C CA . PRO A 1 176 ? 23.840 -10.418 -28.891 1.00 72.38 176 PRO A CA 1
ATOM 1340 C C . PRO A 1 176 ? 24.848 -10.896 -29.942 1.00 72.38 176 PRO A C 1
ATOM 1342 O O . PRO A 1 176 ? 25.898 -11.449 -29.597 1.00 72.38 176 PRO A O 1
ATOM 1345 N N . LEU A 1 177 ? 24.524 -10.710 -31.220 1.00 76.25 177 LEU A N 1
ATOM 1346 C CA . LEU A 1 177 ? 25.431 -11.002 -32.323 1.00 76.25 177 LEU A CA 1
ATOM 1347 C C . LEU A 1 177 ? 26.387 -9.822 -32.458 1.00 76.25 177 LEU A C 1
ATOM 1349 O O . LEU A 1 177 ? 25.952 -8.698 -32.683 1.00 76.25 177 LEU A O 1
ATOM 1353 N N . CYS A 1 178 ? 27.684 -10.063 -32.297 1.00 79.12 178 CYS A N 1
ATOM 1354 C CA . CYS A 1 178 ? 28.702 -9.028 -32.440 1.00 79.12 178 CYS A CA 1
ATOM 1355 C C . CYS A 1 178 ? 29.524 -9.286 -33.701 1.00 79.12 178 CYS A C 1
ATOM 1357 O O . CYS A 1 178 ? 30.093 -10.367 -33.862 1.00 79.12 178 CYS A O 1
ATOM 1359 N N . ASP A 1 179 ? 29.599 -8.287 -34.575 1.00 77.19 179 ASP A N 1
ATOM 1360 C CA . ASP A 1 179 ? 30.450 -8.286 -35.763 1.00 77.19 179 ASP A CA 1
ATOM 1361 C C . ASP A 1 179 ? 31.191 -6.942 -35.909 1.00 77.19 179 ASP A C 1
ATOM 1363 O O . ASP A 1 179 ? 31.247 -6.141 -34.973 1.00 77.19 179 ASP A O 1
ATOM 1367 N N . ILE A 1 180 ? 31.781 -6.692 -37.083 1.00 69.56 180 ILE A N 1
ATOM 1368 C CA . ILE A 1 180 ? 32.521 -5.455 -37.381 1.00 69.56 180 ILE A CA 1
ATOM 1369 C C . ILE A 1 180 ? 31.654 -4.183 -37.348 1.00 69.56 180 ILE A C 1
ATOM 1371 O O . ILE A 1 180 ? 32.203 -3.088 -37.323 1.00 69.56 180 ILE A O 1
ATOM 1375 N N . SER A 1 181 ? 30.324 -4.317 -37.357 1.00 67.94 181 SER A N 1
ATOM 1376 C CA . SER A 1 181 ? 29.344 -3.226 -37.270 1.00 67.94 181 SER A CA 1
ATOM 1377 C C . SER A 1 181 ? 28.793 -3.019 -35.849 1.00 67.94 181 SER A C 1
ATOM 1379 O O . SER A 1 181 ? 27.829 -2.274 -35.652 1.00 67.94 181 SER A O 1
ATOM 1381 N N . GLY A 1 182 ? 29.386 -3.693 -34.857 1.00 74.12 182 GLY A N 1
ATOM 1382 C CA . GLY A 1 182 ? 28.981 -3.643 -33.454 1.00 74.12 182 GLY A CA 1
ATOM 1383 C C . GLY A 1 182 ? 28.003 -4.752 -33.055 1.00 74.12 182 GLY A C 1
ATOM 1384 O O . GLY A 1 182 ? 27.570 -5.569 -33.871 1.00 74.12 182 GLY A O 1
ATOM 1385 N N . CYS A 1 183 ? 27.658 -4.808 -31.768 1.00 80.00 183 CYS A N 1
ATOM 1386 C CA . CYS A 1 183 ? 26.728 -5.810 -31.247 1.00 80.00 183 CYS A CA 1
ATOM 1387 C C . CYS A 1 183 ? 25.268 -5.429 -31.538 1.00 80.00 183 CYS A C 1
ATOM 1389 O O . CYS A 1 183 ? 24.858 -4.290 -31.316 1.00 80.00 183 CYS A O 1
ATOM 1391 N N . HIS A 1 184 ? 24.480 -6.389 -32.017 1.00 78.31 184 HIS A N 1
ATOM 1392 C CA . HIS A 1 184 ? 23.089 -6.203 -32.429 1.00 78.31 184 HIS A CA 1
ATOM 1393 C C . HIS A 1 184 ? 22.251 -7.480 -32.207 1.00 78.31 184 HIS A C 1
ATOM 1395 O O . HIS A 1 184 ? 22.802 -8.582 -32.107 1.00 78.31 184 HIS A O 1
ATOM 1401 N N . PRO A 1 185 ? 20.916 -7.368 -32.087 1.00 76.19 185 PRO A N 1
ATOM 1402 C CA . PRO A 1 185 ? 20.036 -8.519 -31.910 1.00 76.19 185 PRO A CA 1
ATOM 1403 C C . PRO A 1 185 ? 19.852 -9.290 -33.227 1.00 76.19 185 PRO A C 1
ATOM 1405 O O . PRO A 1 185 ? 20.137 -8.796 -34.319 1.00 76.19 185 PRO A O 1
ATOM 1408 N N . ASN A 1 186 ? 19.327 -10.513 -33.140 1.00 76.88 186 ASN A N 1
ATOM 1409 C CA . ASN A 1 186 ? 18.924 -11.271 -34.320 1.00 76.88 186 ASN A CA 1
ATOM 1410 C C . ASN A 1 186 ? 17.748 -10.571 -35.024 1.00 76.88 186 ASN A C 1
ATOM 1412 O O . ASN A 1 186 ? 16.699 -10.359 -34.423 1.00 76.88 186 ASN A O 1
ATOM 1416 N N . ALA A 1 187 ? 17.874 -10.268 -36.318 1.00 71.31 187 ALA A N 1
ATOM 1417 C CA . ALA A 1 187 ? 16.815 -9.599 -37.084 1.00 71.31 187 ALA A CA 1
ATOM 1418 C C . ALA A 1 187 ? 15.479 -10.379 -37.115 1.00 71.31 187 ALA A C 1
ATOM 1420 O O . ALA A 1 187 ? 14.412 -9.788 -37.302 1.00 71.31 187 ALA A O 1
ATOM 1421 N N . LYS A 1 188 ? 15.508 -11.706 -36.903 1.00 75.56 188 LYS A N 1
ATOM 1422 C CA . LYS A 1 188 ? 14.293 -12.536 -36.798 1.00 75.56 188 LYS A CA 1
ATOM 1423 C C . LYS A 1 188 ? 13.513 -12.325 -35.494 1.00 75.56 188 LYS A C 1
ATOM 1425 O O . LYS A 1 188 ? 12.355 -12.718 -35.445 1.00 75.56 188 LYS A O 1
ATOM 1430 N N . SER A 1 189 ? 14.122 -11.703 -34.486 1.00 86.50 189 SER A N 1
ATOM 1431 C CA . SER A 1 189 ? 13.518 -11.435 -33.176 1.00 86.50 189 SER A CA 1
ATOM 1432 C C . SER A 1 189 ? 12.684 -10.155 -33.112 1.00 86.50 189 SER A C 1
ATOM 1434 O O . SER A 1 189 ? 11.995 -9.937 -32.120 1.00 86.50 189 SER A O 1
ATOM 1436 N N . LEU A 1 190 ? 12.749 -9.296 -34.135 1.00 92.19 190 LEU A N 1
ATOM 1437 C CA . LEU A 1 190 ? 11.911 -8.099 -34.208 1.00 92.19 190 LEU A CA 1
ATOM 1438 C C . LEU A 1 190 ? 10.467 -8.495 -34.530 1.00 92.19 190 LEU A C 1
ATOM 1440 O O . LEU A 1 190 ? 10.234 -9.265 -35.464 1.00 92.19 190 LEU A O 1
ATOM 1444 N N . VAL A 1 191 ? 9.493 -7.903 -33.855 1.00 93.19 191 VAL A N 1
ATOM 1445 C CA . VAL A 1 191 ? 8.063 -8.054 -34.143 1.00 93.19 191 VAL A CA 1
ATOM 1446 C C . VAL A 1 191 ? 7.421 -6.672 -34.191 1.00 93.19 191 VAL A C 1
ATOM 1448 O O . VAL A 1 191 ? 7.745 -5.802 -33.388 1.00 93.19 191 VAL A O 1
ATOM 1451 N N . GLN A 1 192 ? 6.526 -6.468 -35.155 1.00 94.69 192 GLN A N 1
ATOM 1452 C CA . GLN A 1 192 ? 5.713 -5.260 -35.271 1.00 94.69 192 GLN A CA 1
ATOM 1453 C C . GLN A 1 192 ? 4.313 -5.546 -34.723 1.00 94.69 192 GLN A C 1
ATOM 1455 O O . GLN A 1 192 ? 3.706 -6.558 -35.083 1.00 94.69 192 GLN A O 1
ATOM 1460 N N . VAL A 1 193 ? 3.826 -4.674 -33.843 1.00 96.00 193 VAL A N 1
ATOM 1461 C CA . VAL A 1 193 ? 2.536 -4.812 -33.150 1.00 96.00 193 VAL A CA 1
ATOM 1462 C C . VAL A 1 193 ? 1.435 -4.066 -33.900 1.00 96.00 193 VAL A C 1
ATOM 1464 O O . VAL A 1 193 ? 0.359 -4.617 -34.114 1.00 96.00 193 VAL A O 1
ATOM 1467 N N . THR A 1 194 ? 1.705 -2.836 -34.340 1.00 95.31 194 THR A N 1
ATOM 1468 C CA . THR A 1 194 ? 0.731 -1.991 -35.048 1.00 95.31 194 THR A CA 1
ATOM 1469 C C . THR A 1 194 ? 1.144 -1.774 -36.502 1.00 95.31 194 THR A C 1
ATOM 1471 O O . THR A 1 194 ? 2.333 -1.677 -36.812 1.00 95.31 194 THR A O 1
ATOM 1474 N N . TYR A 1 195 ? 0.162 -1.714 -37.404 1.00 92.69 195 TYR A N 1
ATOM 1475 C CA . TYR A 1 195 ? 0.385 -1.611 -38.857 1.00 92.69 195 TYR A CA 1
ATOM 1476 C C . TYR A 1 195 ? -0.419 -0.482 -39.514 1.00 92.69 195 TYR A C 1
ATOM 1478 O O . TYR A 1 195 ? -0.198 -0.148 -40.676 1.00 92.69 195 TYR A O 1
ATOM 1486 N N . GLN A 1 196 ? -1.402 0.059 -38.800 1.00 91.38 196 GLN A N 1
ATOM 1487 C CA . GLN A 1 196 ? -2.366 1.027 -39.297 1.00 91.38 196 GLN A CA 1
ATOM 1488 C C . GLN A 1 196 ? -1.782 2.442 -39.270 1.00 91.38 196 GLN A C 1
ATOM 1490 O O . GLN A 1 196 ? -0.960 2.774 -38.416 1.00 91.38 196 GLN A O 1
ATOM 1495 N N . ALA A 1 197 ? -2.243 3.294 -40.188 1.00 90.06 197 ALA A N 1
ATOM 1496 C CA . ALA A 1 197 ? -1.886 4.706 -40.167 1.00 90.06 197 ALA A CA 1
ATOM 1497 C C . ALA A 1 197 ? -2.451 5.389 -38.908 1.00 90.06 197 ALA A C 1
ATOM 1499 O O . ALA A 1 197 ? -3.625 5.203 -38.585 1.00 90.06 197 ALA A O 1
ATOM 1500 N N . GLY A 1 198 ? -1.609 6.163 -38.223 1.00 91.31 198 GLY A N 1
ATOM 1501 C CA . GLY A 1 198 ? -1.912 6.809 -36.942 1.00 91.31 198 GLY A CA 1
ATOM 1502 C C . GLY A 1 198 ? -0.705 6.837 -35.999 1.00 91.31 198 GLY A C 1
ATOM 1503 O O . GLY A 1 198 ? 0.377 6.353 -36.336 1.00 91.31 198 GLY A O 1
ATOM 1504 N N . GLN A 1 199 ? -0.867 7.444 -34.830 1.00 95.12 199 GLN A N 1
ATOM 1505 C CA . GLN A 1 199 ? 0.163 7.602 -33.809 1.00 95.12 199 GLN A CA 1
ATOM 1506 C C . GLN A 1 199 ? -0.026 6.582 -32.690 1.00 95.12 199 GLN A C 1
ATOM 1508 O O . GLN A 1 199 ? -0.702 6.853 -31.697 1.00 95.12 199 GLN A O 1
ATOM 1513 N N . SER A 1 200 ? 0.624 5.426 -32.827 1.00 96.88 200 SER A N 1
ATOM 1514 C CA . SER A 1 200 ? 0.740 4.448 -31.744 1.00 96.88 200 SER A CA 1
ATOM 1515 C C . SER A 1 200 ? 2.009 4.729 -30.944 1.00 96.88 200 SER A C 1
ATOM 1517 O O . SER A 1 200 ? 3.107 4.690 -31.498 1.00 96.88 200 SER A O 1
ATOM 1519 N N . THR A 1 201 ? 1.865 5.061 -29.662 1.00 97.62 201 THR A N 1
ATOM 1520 C CA . THR A 1 201 ? 2.961 5.588 -28.829 1.00 97.62 201 THR A CA 1
ATOM 1521 C C . THR A 1 201 ? 2.940 5.021 -27.408 1.00 97.62 201 THR A C 1
ATOM 1523 O O . THR A 1 201 ? 2.009 4.308 -27.025 1.00 97.62 201 THR A O 1
ATOM 1526 N N . ARG A 1 202 ? 3.980 5.337 -26.622 1.00 97.25 202 ARG A N 1
ATOM 1527 C CA . ARG A 1 202 ? 4.131 4.995 -25.192 1.00 97.25 202 ARG A CA 1
ATOM 1528 C C . ARG A 1 202 ? 3.862 3.516 -24.885 1.00 97.25 202 ARG A C 1
ATOM 1530 O O . ARG A 1 202 ? 2.973 3.208 -24.086 1.00 97.25 202 ARG A O 1
ATOM 1537 N N . PRO A 1 203 ? 4.606 2.593 -25.512 1.00 98.25 203 PRO A N 1
ATOM 1538 C CA . PRO A 1 203 ? 4.448 1.193 -25.193 1.00 98.25 203 PRO A CA 1
ATOM 1539 C C . PRO A 1 203 ? 4.963 0.883 -23.786 1.00 98.25 203 PRO A C 1
ATOM 1541 O O . PRO A 1 203 ? 5.969 1.421 -23.328 1.00 98.25 203 PRO A O 1
ATOM 1544 N N . PHE A 1 204 ? 4.282 -0.040 -23.129 1.00 97.19 204 PHE A N 1
ATOM 1545 C CA . PHE A 1 204 ? 4.600 -0.564 -21.812 1.00 97.19 204 PHE A CA 1
ATOM 1546 C C . PHE A 1 204 ? 4.490 -2.086 -21.869 1.00 97.19 204 PHE A C 1
ATOM 1548 O O . PHE A 1 204 ? 3.514 -2.608 -22.404 1.00 97.19 204 PHE A O 1
ATOM 1555 N N . ILE A 1 205 ? 5.471 -2.805 -21.329 1.00 96.31 205 ILE A N 1
ATOM 1556 C CA . ILE A 1 205 ? 5.459 -4.270 -21.262 1.00 96.31 205 ILE A CA 1
ATOM 1557 C C . ILE A 1 205 ? 5.409 -4.714 -19.798 1.00 96.31 205 ILE A C 1
ATOM 1559 O O . ILE A 1 205 ? 6.114 -4.159 -18.958 1.00 96.31 205 ILE A O 1
ATOM 1563 N N . THR A 1 206 ? 4.552 -5.685 -19.479 1.00 94.25 206 THR A N 1
ATOM 1564 C CA . THR A 1 206 ? 4.359 -6.159 -18.100 1.00 94.25 206 THR A CA 1
ATOM 1565 C C . THR A 1 206 ? 5.595 -6.861 -17.542 1.00 94.25 206 THR A C 1
ATOM 1567 O O . THR A 1 206 ? 6.179 -7.711 -18.208 1.00 94.25 206 THR A O 1
ATOM 1570 N N . GLU A 1 207 ? 5.937 -6.573 -16.287 1.00 89.81 207 GLU A N 1
ATOM 1571 C CA . GLU A 1 207 ? 7.098 -7.136 -15.589 1.00 89.81 207 GLU A CA 1
ATOM 1572 C C . GLU A 1 207 ? 6.671 -8.213 -14.575 1.00 89.81 207 GLU A C 1
ATOM 1574 O O . GLU A 1 207 ? 6.384 -7.900 -13.413 1.00 89.81 207 GLU A O 1
ATOM 1579 N N . GLN A 1 208 ? 6.637 -9.486 -14.986 1.00 87.12 208 GLN A N 1
ATOM 1580 C CA . GLN A 1 208 ? 6.126 -10.593 -14.166 1.00 87.12 208 GLN A CA 1
ATOM 1581 C C . GLN A 1 208 ? 7.210 -11.599 -13.775 1.00 87.12 208 GLN A C 1
ATOM 1583 O O . GLN A 1 208 ? 7.994 -12.080 -14.590 1.00 87.12 208 GLN A O 1
ATOM 1588 N N . ASN A 1 209 ? 7.209 -12.018 -12.509 1.00 79.12 209 ASN A N 1
ATOM 1589 C CA . ASN A 1 209 ? 8.009 -13.163 -12.085 1.00 79.12 209 ASN A CA 1
ATOM 1590 C C . ASN A 1 209 ? 7.359 -14.458 -12.583 1.00 79.12 209 ASN A C 1
ATOM 1592 O O . ASN A 1 209 ? 6.409 -14.949 -11.977 1.00 79.12 209 ASN A O 1
ATOM 1596 N N . GLY A 1 210 ? 7.879 -15.043 -13.661 1.00 79.81 210 GLY A N 1
ATOM 1597 C CA . GLY A 1 210 ? 7.380 -16.333 -14.128 1.00 79.81 210 GLY A CA 1
ATOM 1598 C C . GLY A 1 210 ? 7.592 -16.605 -15.614 1.00 79.81 210 GLY A C 1
ATOM 1599 O O . GLY A 1 210 ? 8.373 -15.915 -16.272 1.00 79.81 210 GLY A O 1
ATOM 1600 N N . PRO A 1 211 ? 6.942 -17.652 -16.146 1.00 76.69 211 PRO A N 1
ATOM 1601 C CA . PRO A 1 211 ? 6.976 -17.969 -17.572 1.00 76.69 211 PRO A CA 1
ATOM 1602 C C . PRO A 1 211 ? 6.220 -16.940 -18.427 1.00 76.69 211 PRO A C 1
ATOM 1604 O O . PRO A 1 211 ? 6.601 -16.750 -19.573 1.00 76.69 211 PRO A O 1
ATOM 1607 N N . ASP A 1 212 ? 5.222 -16.255 -17.861 1.00 84.81 212 ASP A N 1
ATOM 1608 C CA . ASP A 1 212 ? 4.414 -15.219 -18.525 1.00 84.81 212 ASP A CA 1
ATOM 1609 C C . ASP A 1 212 ? 5.038 -13.805 -18.450 1.00 84.81 212 ASP A C 1
ATOM 1611 O O . ASP A 1 212 ? 4.366 -12.808 -18.709 1.00 84.81 212 ASP A O 1
ATOM 1615 N N . ASP A 1 213 ? 6.325 -13.690 -18.100 1.00 86.31 213 ASP A N 1
ATOM 1616 C CA . ASP A 1 213 ? 7.019 -12.395 -18.108 1.00 86.31 213 ASP A CA 1
ATOM 1617 C C . ASP A 1 213 ? 6.950 -11.727 -19.485 1.00 86.31 213 ASP A C 1
ATOM 1619 O O . ASP A 1 213 ? 7.123 -12.375 -20.520 1.00 86.31 213 ASP A O 1
ATOM 1623 N N . GLY A 1 214 ? 6.669 -10.426 -19.494 1.00 89.50 214 GLY A N 1
ATOM 1624 C CA . GLY A 1 214 ? 6.505 -9.659 -20.718 1.00 89.50 214 GLY A CA 1
ATOM 1625 C C . GLY A 1 214 ? 5.334 -10.092 -21.598 1.00 89.50 214 GLY A C 1
ATOM 1626 O O . GLY A 1 214 ? 5.339 -9.765 -22.784 1.00 89.50 214 GLY A O 1
ATOM 1627 N N . ARG A 1 215 ? 4.347 -10.840 -21.082 1.00 93.50 215 ARG A N 1
ATOM 1628 C CA . ARG A 1 215 ? 3.222 -11.343 -21.886 1.00 93.50 215 ARG A CA 1
ATOM 1629 C C . ARG A 1 215 ? 2.359 -10.236 -22.490 1.00 93.50 215 ARG A C 1
ATOM 1631 O O . ARG A 1 215 ? 1.983 -10.347 -23.660 1.00 93.50 215 ARG A O 1
ATOM 1638 N N . TYR A 1 216 ? 2.030 -9.200 -21.722 1.00 96.56 216 TYR A N 1
ATOM 1639 C CA . TYR A 1 216 ? 1.136 -8.139 -22.177 1.00 96.56 216 TYR A CA 1
ATOM 1640 C C . TYR A 1 216 ? 1.912 -6.878 -22.538 1.00 96.56 216 TYR A C 1
ATOM 1642 O O . TYR A 1 216 ? 2.804 -6.444 -21.809 1.00 96.56 216 TYR A O 1
ATOM 1650 N N . ILE A 1 217 ? 1.529 -6.272 -23.661 1.00 98.19 217 ILE A N 1
ATOM 1651 C CA . ILE A 1 217 ? 2.020 -4.968 -24.099 1.00 98.19 217 ILE A CA 1
ATOM 1652 C C . ILE A 1 217 ? 0.836 -4.006 -24.131 1.00 98.19 217 ILE A C 1
ATOM 1654 O O . ILE A 1 217 ? -0.120 -4.224 -24.875 1.00 98.19 217 ILE A O 1
ATOM 1658 N N . LEU A 1 218 ? 0.904 -2.940 -23.340 1.00 98.31 218 LEU A N 1
ATOM 1659 C CA . LEU A 1 218 ? -0.028 -1.823 -23.407 1.00 98.31 218 LEU A CA 1
ATOM 1660 C C . LEU A 1 218 ? 0.563 -0.699 -24.246 1.00 98.31 218 LEU A C 1
ATOM 1662 O O . LEU A 1 218 ? 1.773 -0.498 -24.262 1.00 98.31 218 LEU A O 1
ATOM 1666 N N . PHE A 1 219 ? -0.290 0.041 -24.938 1.00 98.50 219 PHE A N 1
ATOM 1667 C CA . PHE A 1 219 ? 0.102 1.231 -25.686 1.00 98.50 219 PHE A CA 1
ATOM 1668 C C . PHE A 1 219 ? -1.121 2.115 -25.926 1.00 98.50 219 PHE A C 1
ATOM 1670 O O . PHE A 1 219 ? -2.260 1.670 -25.761 1.00 98.50 219 PHE A O 1
ATOM 1677 N N . GLN A 1 220 ? -0.887 3.364 -26.316 1.00 97.62 220 GLN A N 1
ATOM 1678 C CA . GLN A 1 220 ? -1.947 4.272 -26.758 1.00 97.62 220 GLN A CA 1
ATOM 1679 C C . GLN A 1 220 ? -1.925 4.402 -28.285 1.00 97.62 220 GLN A C 1
ATOM 1681 O O . GLN A 1 220 ? -0.846 4.363 -28.884 1.00 97.62 220 GLN A O 1
ATOM 1686 N N . SER A 1 221 ? -3.091 4.516 -28.920 1.00 96.56 221 SER A N 1
ATOM 1687 C CA . SER A 1 221 ? -3.197 4.767 -30.362 1.00 96.56 221 SER A CA 1
ATOM 1688 C C . SER A 1 221 ? -4.464 5.541 -30.735 1.00 96.56 221 SER A C 1
ATOM 1690 O O . SER A 1 221 ? -5.534 5.279 -30.189 1.00 96.56 221 SER A O 1
ATOM 1692 N N . ASP A 1 222 ? -4.360 6.447 -31.708 1.00 94.94 222 ASP A N 1
ATOM 1693 C CA . ASP A 1 222 ? -5.501 7.083 -32.391 1.00 94.94 222 ASP A CA 1
ATOM 1694 C C . ASP A 1 222 ? -5.977 6.278 -33.623 1.00 94.94 222 ASP A C 1
ATOM 1696 O O . ASP A 1 222 ? -7.040 6.539 -34.205 1.00 94.94 222 ASP A O 1
ATOM 1700 N N . ALA A 1 223 ? -5.206 5.258 -34.014 1.00 92.19 223 ALA A N 1
ATOM 1701 C CA . ALA A 1 223 ? -5.473 4.442 -35.182 1.00 92.19 223 ALA A CA 1
ATOM 1702 C C . ALA A 1 223 ? -6.637 3.471 -34.940 1.00 92.19 223 ALA A C 1
ATOM 1704 O O . ALA A 1 223 ? -6.853 2.955 -33.843 1.00 92.19 223 ALA A O 1
ATOM 1705 N N . ALA A 1 224 ? -7.358 3.142 -36.012 1.00 86.31 224 ALA A N 1
ATOM 1706 C CA . ALA A 1 224 ? -8.403 2.119 -36.007 1.00 86.31 224 ALA A CA 1
ATOM 1707 C C . ALA A 1 224 ? -7.800 0.703 -36.054 1.00 86.31 224 ALA A C 1
ATOM 1709 O O . ALA A 1 224 ? -7.834 0.041 -37.093 1.00 86.31 224 ALA A O 1
ATOM 1710 N N . ILE A 1 225 ? -7.203 0.246 -34.950 1.00 90.94 225 ILE A N 1
ATOM 1711 C CA . ILE A 1 225 ? -6.542 -1.068 -34.891 1.00 90.94 225 ILE A CA 1
ATOM 1712 C C . ILE A 1 225 ? -7.578 -2.188 -34.762 1.00 90.94 225 ILE A C 1
ATOM 1714 O O . ILE A 1 225 ? -7.644 -3.084 -35.604 1.00 90.94 225 ILE A O 1
ATOM 1718 N N . VAL A 1 226 ? -8.392 -2.121 -33.706 1.00 89.19 226 VAL A N 1
ATOM 1719 C CA . VAL A 1 226 ? -9.520 -3.015 -33.419 1.00 89.19 226 VAL A CA 1
ATOM 1720 C C . VAL A 1 226 ? -10.622 -2.198 -32.747 1.00 89.19 226 VAL A C 1
ATOM 1722 O O . VAL A 1 226 ? -10.331 -1.390 -31.874 1.00 89.19 226 VAL A O 1
ATOM 1725 N N . GLY A 1 227 ? -11.879 -2.406 -33.142 1.00 76.12 227 GLY A N 1
ATOM 1726 C CA . GLY A 1 227 ? -12.996 -1.583 -32.661 1.00 76.12 227 GLY A CA 1
ATOM 1727 C C . GLY A 1 227 ? -13.137 -0.241 -33.401 1.00 76.12 227 GLY A C 1
ATOM 1728 O O . GLY A 1 227 ? -12.471 -0.016 -34.416 1.00 76.12 227 GLY A O 1
ATOM 1729 N N . PRO A 1 228 ? -14.071 0.627 -32.971 1.00 72.50 228 PRO A N 1
ATOM 1730 C CA . PRO A 1 228 ? -14.279 1.937 -33.581 1.00 72.50 228 PRO A CA 1
ATOM 1731 C C . PRO A 1 228 ? -13.125 2.895 -33.240 1.00 72.50 228 PRO A C 1
ATOM 1733 O O . PRO A 1 228 ? -12.787 3.072 -32.071 1.00 72.50 228 PRO A O 1
ATOM 1736 N N . SER A 1 229 ? -12.552 3.552 -34.255 1.00 77.00 229 SER A N 1
ATOM 1737 C CA . SER A 1 229 ? -11.724 4.748 -34.042 1.00 77.00 229 SER A CA 1
ATOM 1738 C C . SER A 1 229 ? -12.613 5.980 -34.031 1.00 77.00 229 SER A C 1
ATOM 1740 O O . SER A 1 229 ? -13.516 6.127 -34.858 1.00 77.00 229 SER A O 1
ATOM 1742 N N . ASN A 1 230 ? -12.335 6.866 -33.087 1.00 81.88 230 ASN A N 1
ATOM 1743 C CA . ASN A 1 230 ? -12.970 8.167 -32.942 1.00 81.88 230 ASN A CA 1
ATOM 1744 C C . ASN A 1 230 ? -11.965 9.321 -33.138 1.00 81.88 230 ASN A C 1
ATOM 1746 O O . ASN A 1 230 ? -12.320 10.474 -32.909 1.00 81.88 230 ASN A O 1
ATOM 1750 N N . GLY A 1 231 ? -10.736 9.012 -33.577 1.00 88.75 231 GLY A N 1
ATOM 1751 C CA . GLY A 1 231 ? -9.651 9.974 -33.793 1.00 88.75 231 GLY A CA 1
ATOM 1752 C C . GLY A 1 231 ? -8.911 10.433 -32.531 1.00 88.75 231 GLY A C 1
ATOM 1753 O O . GLY A 1 231 ? -7.947 11.179 -32.664 1.00 88.75 231 GLY A O 1
ATOM 1754 N N . PHE A 1 232 ? -9.329 9.993 -31.341 1.00 95.12 232 PHE A N 1
ATOM 1755 C CA . PHE A 1 232 ? -8.637 10.251 -30.075 1.00 95.12 232 PHE A CA 1
ATOM 1756 C C . PHE A 1 232 ? -7.697 9.099 -29.719 1.00 95.12 232 PHE A C 1
ATOM 1758 O O . PHE A 1 232 ? -7.956 7.948 -30.080 1.00 95.12 232 PHE A O 1
ATOM 1765 N N . GLN A 1 233 ? -6.647 9.386 -28.951 1.00 96.44 233 GLN A N 1
ATOM 1766 C CA . GLN A 1 233 ? -5.781 8.368 -28.362 1.00 96.44 233 GLN A CA 1
ATOM 1767 C C . GLN A 1 233 ? -6.597 7.459 -27.441 1.00 96.44 233 GLN A C 1
ATOM 1769 O O . GLN A 1 233 ? -7.280 7.930 -26.539 1.00 96.44 233 GLN A O 1
ATOM 1774 N N . GLN A 1 234 ? -6.538 6.150 -27.662 1.00 96.81 234 GLN A N 1
ATOM 1775 C CA . GLN A 1 234 ? -7.176 5.144 -26.815 1.00 96.81 234 GLN A CA 1
ATOM 1776 C C . GLN A 1 234 ? -6.152 4.112 -26.353 1.00 96.81 234 GLN A C 1
ATOM 1778 O O . GLN A 1 234 ? -5.154 3.872 -27.031 1.00 96.81 234 GLN A O 1
ATOM 1783 N N . ILE A 1 235 ? -6.408 3.474 -25.212 1.00 97.50 235 ILE A N 1
ATOM 1784 C CA . ILE A 1 235 ? -5.541 2.432 -24.668 1.00 97.50 235 ILE A CA 1
ATOM 1785 C C . ILE A 1 235 ? -5.860 1.093 -25.328 1.00 97.50 235 ILE A C 1
ATOM 1787 O O . ILE A 1 235 ? -7.020 0.683 -25.411 1.00 97.50 235 ILE A O 1
ATOM 1791 N N . TYR A 1 236 ? -4.818 0.382 -25.745 1.00 97.56 236 TYR A N 1
ATOM 1792 C CA . TYR A 1 236 ? -4.888 -0.959 -26.312 1.00 97.56 236 TYR A CA 1
ATOM 1793 C C . TYR A 1 236 ? -3.978 -1.913 -25.542 1.00 97.56 236 TYR A C 1
ATOM 1795 O O . TYR A 1 236 ? -2.955 -1.515 -24.985 1.00 97.56 236 TYR A O 1
ATOM 1803 N N . LEU A 1 237 ? -4.352 -3.190 -25.542 1.00 97.44 237 LEU A N 1
ATOM 1804 C CA . LEU A 1 237 ? -3.603 -4.286 -24.939 1.00 97.44 237 LEU A CA 1
ATOM 1805 C C . LEU A 1 237 ? -3.352 -5.376 -25.984 1.00 97.44 237 LEU A C 1
ATOM 1807 O O . LEU A 1 237 ? -4.295 -5.897 -26.578 1.00 97.44 237 LEU A O 1
ATOM 1811 N N . TYR A 1 238 ? -2.086 -5.720 -26.193 1.00 97.75 238 TYR A N 1
ATOM 1812 C CA . TYR A 1 238 ? -1.612 -6.810 -27.045 1.00 97.75 238 TYR A CA 1
ATOM 1813 C C . TYR A 1 238 ? -1.170 -7.995 -26.173 1.00 97.75 238 TYR A C 1
ATOM 1815 O O . TYR A 1 238 ? -0.303 -7.836 -25.313 1.00 97.75 238 TYR A O 1
ATOM 1823 N N . ASP A 1 239 ? -1.757 -9.177 -26.385 1.00 96.44 239 ASP A N 1
ATOM 1824 C CA . ASP A 1 239 ? -1.417 -10.418 -25.669 1.00 96.44 239 ASP A CA 1
ATOM 1825 C C . ASP A 1 239 ? -0.500 -11.306 -26.527 1.00 96.44 239 ASP A C 1
ATOM 1827 O O . ASP A 1 239 ? -0.935 -11.920 -27.507 1.00 96.44 239 ASP A O 1
ATOM 1831 N N . ARG A 1 240 ? 0.778 -11.412 -26.139 1.00 93.25 240 ARG A N 1
ATOM 1832 C CA . ARG A 1 240 ? 1.758 -12.294 -26.802 1.00 93.25 240 ARG A CA 1
ATOM 1833 C C . ARG A 1 240 ? 1.428 -13.779 -26.642 1.00 93.25 240 ARG A C 1
ATOM 1835 O O . ARG A 1 240 ? 1.804 -14.568 -27.505 1.00 93.25 240 ARG A O 1
ATOM 1842 N N . GLY A 1 241 ? 0.753 -14.160 -25.558 1.00 89.69 241 GLY A N 1
ATOM 1843 C CA . GLY A 1 241 ? 0.371 -15.542 -25.269 1.00 89.69 241 GLY A CA 1
ATOM 1844 C C . GLY A 1 241 ? -0.814 -16.033 -26.103 1.00 89.69 241 GLY A C 1
ATOM 1845 O O . GLY A 1 241 ? -0.914 -17.229 -26.364 1.00 89.69 241 GLY A O 1
ATOM 1846 N N . ASP A 1 242 ? -1.668 -15.122 -26.577 1.00 90.94 242 ASP A N 1
ATOM 1847 C CA . ASP A 1 242 ? -2.839 -15.417 -27.420 1.00 90.94 242 ASP A CA 1
ATOM 1848 C C . ASP A 1 242 ? -2.587 -15.066 -28.898 1.00 90.94 242 ASP A C 1
ATOM 1850 O O . ASP A 1 242 ? -3.375 -14.390 -29.558 1.00 90.94 242 ASP A O 1
ATOM 1854 N N . GLY A 1 243 ? -1.416 -15.451 -29.418 1.00 87.94 243 GLY A N 1
ATOM 1855 C CA . GLY A 1 243 ? -1.067 -15.257 -30.830 1.00 87.94 243 GLY A CA 1
ATOM 1856 C C . GLY A 1 243 ? -0.979 -13.793 -31.282 1.00 87.94 243 GLY A C 1
ATOM 1857 O O . GLY A 1 243 ? -1.068 -13.529 -32.480 1.00 87.94 243 GLY A O 1
ATOM 1858 N N . GLY A 1 244 ? -0.809 -12.847 -30.352 1.00 92.44 244 GLY A N 1
ATOM 1859 C CA . GLY A 1 244 ? -0.744 -11.419 -30.655 1.00 92.44 244 GLY A CA 1
ATOM 1860 C C . GLY A 1 244 ? -2.107 -10.739 -30.784 1.00 92.44 244 GLY A C 1
ATOM 1861 O O . GLY A 1 244 ? -2.259 -9.780 -31.544 1.00 92.44 244 GLY A O 1
ATOM 1862 N N . ARG A 1 245 ? -3.126 -11.233 -30.076 1.00 96.00 245 ARG A N 1
ATOM 1863 C CA . ARG A 1 245 ? -4.450 -10.607 -30.054 1.00 96.00 245 ARG A CA 1
ATOM 1864 C C . ARG A 1 245 ? -4.382 -9.194 -29.463 1.00 96.00 245 ARG A C 1
ATOM 1866 O O . ARG A 1 245 ? -3.866 -9.006 -28.365 1.00 96.00 245 ARG A O 1
ATOM 1873 N N . ILE A 1 246 ? -4.986 -8.221 -30.154 1.00 96.62 246 ILE A N 1
ATOM 1874 C CA . ILE A 1 246 ? -5.166 -6.845 -29.663 1.00 96.62 246 ILE A CA 1
ATOM 1875 C C . ILE A 1 246 ? -6.595 -6.656 -29.147 1.00 96.62 246 ILE A C 1
ATOM 1877 O O . ILE A 1 246 ? -7.557 -7.069 -29.795 1.00 96.62 246 ILE A O 1
ATOM 1881 N N . THR A 1 247 ? -6.728 -6.006 -27.993 1.00 95.12 247 THR A N 1
ATOM 1882 C CA . THR A 1 247 ? -7.999 -5.589 -27.389 1.00 95.12 247 THR A CA 1
ATOM 1883 C C . THR A 1 247 ? -7.972 -4.086 -27.123 1.00 95.12 247 THR A C 1
ATOM 1885 O O . THR A 1 247 ? -7.015 -3.585 -26.536 1.00 95.12 247 THR A O 1
ATOM 1888 N N . GLN A 1 248 ? -9.015 -3.370 -27.542 1.00 94.88 248 GLN A N 1
ATOM 1889 C CA . GLN A 1 248 ? -9.222 -1.966 -27.181 1.00 94.88 248 GLN A CA 1
ATOM 1890 C C . GLN A 1 248 ? -9.748 -1.890 -25.741 1.00 94.88 248 GLN A C 1
ATOM 1892 O O . GLN A 1 248 ? -10.730 -2.555 -25.412 1.00 94.88 248 GLN A O 1
ATOM 1897 N N . ILE A 1 249 ? -9.075 -1.120 -24.885 1.00 95.06 249 ILE A N 1
ATOM 1898 C CA . ILE A 1 249 ? -9.388 -0.980 -23.456 1.00 95.06 249 ILE A CA 1
ATOM 1899 C C . ILE A 1 249 ? -10.290 0.228 -23.202 1.00 95.06 249 ILE A C 1
ATOM 1901 O O . ILE A 1 249 ? -11.246 0.122 -22.437 1.00 95.06 249 ILE A O 1
ATOM 1905 N N . THR A 1 250 ? -10.013 1.359 -23.850 1.00 94.62 250 THR A N 1
ATOM 1906 C CA . THR A 1 250 ? -10.811 2.584 -23.712 1.00 94.62 250 THR A CA 1
ATOM 1907 C C . THR A 1 250 ? -11.484 2.955 -25.027 1.00 94.62 250 THR A C 1
ATOM 1909 O O . THR A 1 250 ? -10.972 2.683 -26.113 1.00 94.62 250 THR A O 1
ATOM 1912 N N . ASN A 1 251 ? -12.652 3.584 -24.923 1.00 91.44 251 ASN A N 1
ATOM 1913 C CA . ASN A 1 251 ? -13.357 4.177 -26.051 1.00 91.44 251 ASN A CA 1
ATOM 1914 C C . ASN A 1 251 ? -14.164 5.386 -25.556 1.00 91.44 251 ASN A C 1
ATOM 1916 O O . ASN A 1 251 ? -15.346 5.263 -25.236 1.00 91.44 251 ASN A O 1
ATOM 1920 N N . GLY A 1 252 ? -13.499 6.535 -25.434 1.00 90.56 252 GLY A N 1
ATOM 1921 C CA . GLY A 1 252 ? -14.094 7.782 -24.945 1.00 90.56 252 GLY A CA 1
ATOM 1922 C C . GLY A 1 252 ? -13.944 8.941 -25.929 1.00 90.56 252 GLY A C 1
ATOM 1923 O O . GLY A 1 252 ? -13.067 8.922 -26.787 1.00 90.56 252 GLY A O 1
ATOM 1924 N N . ALA A 1 253 ? -14.788 9.968 -25.801 1.00 92.56 253 ALA A N 1
ATOM 1925 C CA . ALA A 1 253 ? -14.727 11.192 -26.609 1.00 92.56 253 ALA A CA 1
ATOM 1926 C C . ALA A 1 253 ? -13.623 12.160 -26.125 1.00 92.56 253 ALA A C 1
ATOM 1928 O O . ALA A 1 253 ? -13.895 13.313 -25.802 1.00 92.56 253 ALA A O 1
ATOM 1929 N N . GLY A 1 254 ? -12.395 11.655 -26.021 1.00 93.94 254 GLY A N 1
ATOM 1930 C CA . GLY A 1 254 ? -11.219 12.357 -25.515 1.00 93.94 254 GLY A CA 1
ATOM 1931 C C . GLY A 1 254 ? -10.022 11.412 -25.418 1.00 93.94 254 GLY A C 1
ATOM 1932 O O . GLY A 1 254 ? -10.184 10.185 -25.464 1.00 93.94 254 GLY A O 1
ATOM 1933 N N . ASP A 1 255 ? -8.827 11.983 -25.293 1.00 96.44 255 ASP A N 1
ATOM 1934 C CA . ASP A 1 255 ? -7.581 11.221 -25.268 1.00 96.44 255 ASP A CA 1
ATOM 1935 C C . ASP A 1 255 ? -7.431 10.446 -23.953 1.00 96.44 255 ASP A C 1
ATOM 1937 O O . ASP A 1 255 ? -7.457 11.016 -22.863 1.00 96.44 255 ASP A O 1
ATOM 1941 N N . SER A 1 256 ? -7.238 9.133 -24.062 1.00 97.38 256 SER A N 1
ATOM 1942 C CA . SER A 1 256 ? -6.754 8.246 -23.007 1.00 97.38 256 SER A CA 1
ATOM 1943 C C . SER A 1 256 ? -5.290 7.902 -23.272 1.00 97.38 256 SER A C 1
ATOM 1945 O O . SER A 1 256 ? -4.946 7.367 -24.327 1.00 97.38 256 SER A O 1
ATOM 1947 N N . THR A 1 257 ? -4.410 8.233 -22.329 1.00 98.06 257 THR A N 1
ATOM 1948 C CA . THR A 1 257 ? -2.952 8.188 -22.514 1.00 98.06 257 THR A CA 1
ATOM 1949 C C . THR A 1 257 ? -2.221 7.656 -21.277 1.00 98.06 257 THR A C 1
ATOM 1951 O O . THR A 1 257 ? -2.833 7.390 -20.242 1.00 98.06 257 THR A O 1
ATOM 1954 N N . PHE A 1 258 ? -0.900 7.470 -21.390 1.00 97.75 258 PHE A N 1
ATOM 1955 C CA . PHE A 1 258 ? -0.020 6.972 -20.318 1.00 97.75 258 PHE A CA 1
ATOM 1956 C C . PHE A 1 258 ? -0.501 5.653 -19.683 1.00 97.75 258 PHE A C 1
ATOM 1958 O O . PHE A 1 258 ? -0.710 5.590 -18.469 1.00 97.75 258 PHE A O 1
ATOM 1965 N N . PRO A 1 259 ? -0.679 4.581 -20.476 1.00 97.75 259 PRO A N 1
ATOM 1966 C CA . PRO A 1 259 ? -1.038 3.298 -19.904 1.00 97.75 259 PRO A CA 1
ATOM 1967 C C . PRO A 1 259 ? 0.121 2.711 -19.095 1.00 97.75 259 PRO A C 1
ATOM 1969 O O . PRO A 1 259 ? 1.270 2.675 -19.537 1.00 97.75 259 PRO A O 1
ATOM 1972 N N . GLY A 1 260 ? -0.206 2.176 -17.929 1.00 95.94 260 GLY A N 1
ATOM 1973 C CA . GLY A 1 260 ? 0.654 1.313 -17.132 1.00 95.94 260 GLY A CA 1
ATOM 1974 C C . GLY A 1 260 ? -0.190 0.243 -16.460 1.00 95.94 260 GLY A C 1
ATOM 1975 O O . GLY A 1 260 ? -1.401 0.398 -16.322 1.00 95.94 260 GLY A O 1
ATOM 1976 N N . ALA A 1 261 ? 0.422 -0.857 -16.049 1.00 95.56 261 ALA A N 1
ATOM 1977 C CA . ALA A 1 261 ? -0.306 -1.930 -15.392 1.00 95.56 261 ALA A CA 1
ATOM 1978 C C . ALA A 1 261 ? 0.523 -2.578 -14.285 1.00 95.56 261 ALA A C 1
ATOM 1980 O O . ALA A 1 261 ? 1.738 -2.373 -14.201 1.00 95.56 261 ALA A O 1
ATOM 1981 N N . ASP A 1 262 ? -0.147 -3.360 -13.447 1.00 93.62 262 ASP A N 1
ATOM 1982 C CA . ASP A 1 262 ? 0.521 -4.302 -12.564 1.00 93.62 262 ASP A CA 1
ATOM 1983 C C . ASP A 1 262 ? 1.169 -5.446 -13.369 1.00 93.62 262 ASP A C 1
ATOM 1985 O O . ASP A 1 262 ? 1.044 -5.550 -14.593 1.00 93.62 262 ASP A O 1
ATOM 1989 N N . SER A 1 263 ? 1.920 -6.307 -12.684 1.00 90.81 263 SER A N 1
ATOM 1990 C CA . SER A 1 263 ? 2.741 -7.345 -13.324 1.00 90.81 263 SER A CA 1
ATOM 1991 C C . SER A 1 263 ? 1.950 -8.349 -14.168 1.00 90.81 263 SER A C 1
ATOM 1993 O O . SER A 1 263 ? 2.517 -8.948 -15.075 1.00 90.81 263 SER A O 1
ATOM 1995 N N . THR A 1 264 ? 0.656 -8.526 -13.909 1.00 89.44 264 THR A N 1
ATOM 1996 C CA . THR A 1 264 ? -0.235 -9.460 -14.617 1.00 89.44 264 THR A CA 1
ATOM 1997 C C . THR A 1 264 ? -1.171 -8.763 -15.610 1.00 89.44 264 THR A C 1
ATOM 1999 O O . THR A 1 264 ? -1.934 -9.436 -16.308 1.00 89.44 264 THR A O 1
ATOM 2002 N N . ALA A 1 265 ? -1.116 -7.428 -15.697 1.00 93.31 265 ALA A N 1
ATOM 2003 C CA . ALA A 1 265 ? -2.108 -6.585 -16.362 1.00 93.31 265 ALA A CA 1
ATOM 2004 C C . ALA A 1 265 ? -3.553 -6.840 -15.901 1.00 93.31 265 ALA A C 1
ATOM 2006 O O . ALA A 1 265 ? -4.492 -6.663 -16.680 1.00 93.31 265 ALA A O 1
ATOM 2007 N N . GLU A 1 266 ? -3.757 -7.273 -14.661 1.00 92.00 266 GLU A N 1
ATOM 2008 C CA . GLU A 1 266 ? -5.088 -7.376 -14.061 1.00 92.00 266 GLU A CA 1
ATOM 2009 C C . GLU A 1 266 ? -5.628 -5.992 -13.709 1.00 92.00 266 GLU A C 1
ATOM 2011 O O . GLU A 1 266 ? -6.817 -5.735 -13.900 1.00 92.00 266 GLU A O 1
ATOM 2016 N N . VAL A 1 267 ? -4.749 -5.081 -13.289 1.00 94.44 267 VAL A N 1
ATOM 2017 C CA . VAL A 1 267 ? -5.085 -3.690 -12.998 1.00 94.44 267 VAL A CA 1
ATOM 2018 C C . VAL A 1 267 ? -4.317 -2.770 -13.940 1.00 94.44 267 VAL A C 1
ATOM 2020 O O . VAL A 1 267 ? -3.090 -2.806 -14.004 1.00 94.44 267 VAL A O 1
ATOM 2023 N N . ILE A 1 268 ? -5.040 -1.916 -14.666 1.00 97.56 268 ILE A N 1
ATOM 2024 C CA . ILE A 1 268 ? -4.472 -0.944 -15.607 1.00 97.56 268 ILE A CA 1
ATOM 2025 C C . ILE A 1 268 ? -4.731 0.468 -15.094 1.00 97.56 268 ILE A C 1
ATOM 2027 O O . ILE A 1 268 ? -5.877 0.838 -14.858 1.00 97.56 268 ILE A O 1
ATOM 2031 N N . ALA A 1 269 ? -3.677 1.270 -14.983 1.00 98.19 269 ALA A N 1
ATOM 2032 C CA . ALA A 1 269 ? -3.754 2.703 -14.747 1.00 98.19 269 ALA A CA 1
ATOM 2033 C C . ALA A 1 269 ? -3.558 3.477 -16.051 1.00 98.19 269 ALA A C 1
ATOM 2035 O O . ALA A 1 269 ? -2.704 3.127 -16.865 1.00 98.19 269 ALA A O 1
ATOM 2036 N N . PHE A 1 270 ? -4.331 4.538 -16.240 1.00 98.44 270 PHE A N 1
ATOM 2037 C CA . PHE A 1 270 ? -4.185 5.454 -17.369 1.00 98.44 270 PHE A CA 1
ATOM 2038 C C . PHE A 1 270 ? -4.802 6.809 -17.024 1.00 98.44 270 PHE A C 1
ATOM 2040 O O . PHE A 1 270 ? -5.568 6.923 -16.064 1.00 98.44 270 PHE A O 1
ATOM 2047 N N . GLN A 1 271 ? -4.455 7.846 -17.784 1.00 97.75 271 GLN A N 1
ATOM 2048 C CA . GLN A 1 271 ? -5.135 9.139 -17.701 1.00 97.75 271 GLN A CA 1
ATOM 2049 C C . GLN A 1 271 ? -6.119 9.278 -18.862 1.00 97.75 271 GLN A C 1
ATOM 2051 O O . GLN A 1 271 ? -5.866 8.736 -19.937 1.00 97.75 271 GLN A O 1
ATOM 2056 N N . SER A 1 272 ? -7.222 9.995 -18.673 1.00 97.00 272 SER A N 1
ATOM 2057 C CA . SER A 1 272 ? -8.212 10.244 -19.722 1.00 97.00 272 SER A CA 1
ATOM 2058 C C . SER A 1 272 ? -8.832 11.629 -19.597 1.00 97.00 272 SER A C 1
ATOM 2060 O O . SER A 1 272 ? -9.247 12.027 -18.511 1.00 97.00 272 SER A O 1
ATOM 2062 N N . GLU A 1 273 ? -8.935 12.331 -20.724 1.00 95.44 273 GLU A N 1
ATOM 2063 C CA . GLU A 1 273 ? -9.727 13.561 -20.875 1.00 95.44 273 GLU A CA 1
ATOM 2064 C C . GLU A 1 273 ? -11.212 13.272 -21.134 1.00 95.44 273 GLU A C 1
ATOM 2066 O O . GLU A 1 273 ? -12.061 14.150 -20.992 1.00 95.44 273 GLU A O 1
ATOM 2071 N N . ALA A 1 274 ? -11.539 12.040 -21.536 1.00 93.12 274 ALA A N 1
ATOM 2072 C CA . ALA A 1 274 ? -12.915 11.617 -21.727 1.00 93.12 274 ALA A CA 1
ATOM 2073 C C . ALA A 1 274 ? -13.607 11.352 -20.384 1.00 93.12 274 ALA A C 1
ATOM 2075 O O . ALA A 1 274 ? -13.037 10.717 -19.491 1.00 93.12 274 ALA A O 1
ATOM 2076 N N . ASP A 1 275 ? -14.882 11.733 -20.300 1.00 91.81 275 ASP A N 1
ATOM 2077 C CA . ASP A 1 275 ? -15.787 11.362 -19.212 1.00 91.81 275 ASP A CA 1
ATOM 2078 C C . ASP A 1 275 ? -16.253 9.902 -19.362 1.00 91.81 275 ASP A C 1
ATOM 2080 O O . ASP A 1 275 ? -17.375 9.609 -19.776 1.00 91.81 275 ASP A O 1
ATOM 2084 N N . LEU A 1 276 ? -15.347 8.963 -19.076 1.00 91.75 276 LEU A N 1
ATOM 2085 C CA . LEU A 1 276 ? -15.564 7.527 -19.289 1.00 91.75 276 LEU A CA 1
ATOM 2086 C C . LEU A 1 276 ? -16.673 6.925 -18.412 1.00 91.75 276 LEU A C 1
ATOM 2088 O O . LEU A 1 276 ? -17.182 5.855 -18.739 1.00 91.75 276 LEU A O 1
ATOM 2092 N N . LEU A 1 277 ? -17.033 7.589 -17.309 1.00 90.31 277 LEU A N 1
ATOM 2093 C CA . LEU A 1 277 ? -18.081 7.146 -16.383 1.00 90.31 277 LEU A CA 1
ATOM 2094 C C . LEU A 1 277 ? -19.372 7.975 -16.486 1.00 90.31 277 LEU A C 1
ATOM 2096 O O . LEU A 1 277 ? -20.346 7.648 -15.814 1.00 90.31 277 LEU A O 1
ATOM 2100 N N . GLY A 1 278 ? -19.406 9.024 -17.315 1.00 85.94 278 GLY A N 1
ATOM 2101 C CA . GLY A 1 278 ? -20.573 9.902 -17.444 1.00 85.94 278 GLY A CA 1
ATOM 2102 C C . GLY A 1 278 ? -20.851 10.743 -16.191 1.00 85.94 278 GLY A C 1
ATOM 2103 O O . GLY A 1 278 ? -22.005 11.073 -15.921 1.00 85.94 278 GLY A O 1
ATOM 2104 N N . THR A 1 279 ? -19.822 11.042 -15.394 1.00 79.06 279 THR A N 1
ATOM 2105 C CA . THR A 1 279 ? -19.931 11.763 -14.114 1.00 79.06 279 THR A CA 1
ATOM 2106 C C . THR A 1 279 ? -19.829 13.281 -14.271 1.00 79.06 279 THR A C 1
ATOM 2108 O O . THR A 1 279 ? -19.911 14.007 -13.282 1.00 79.06 279 THR A O 1
ATOM 2111 N N . GLY A 1 280 ? -19.655 13.783 -15.498 1.00 82.50 280 GLY A N 1
ATOM 2112 C CA . GLY A 1 280 ? -19.428 15.200 -15.784 1.00 82.50 280 GLY A CA 1
ATOM 2113 C C . GLY A 1 280 ? -17.986 15.645 -15.536 1.00 82.50 280 GLY A C 1
ATOM 2114 O O . GLY A 1 280 ? -17.741 16.828 -15.298 1.00 82.50 280 GLY A O 1
ATOM 2115 N N . SER A 1 281 ? -17.034 14.711 -15.561 1.00 78.00 281 SER A N 1
ATOM 2116 C CA . SER A 1 281 ? -15.618 15.007 -15.336 1.00 78.00 281 SER A CA 1
ATOM 2117 C C . SER A 1 281 ? -15.026 15.862 -16.458 1.00 78.00 281 SER A C 1
ATOM 2119 O O . SER A 1 281 ? -15.312 15.644 -17.634 1.00 78.00 281 SER A O 1
ATOM 2121 N N . VAL A 1 282 ? -14.181 16.829 -16.095 1.00 84.69 282 VAL A N 1
ATOM 2122 C CA . VAL A 1 282 ? -13.484 17.717 -17.039 1.00 84.69 282 VAL A CA 1
ATOM 2123 C C . VAL A 1 282 ? -11.977 17.698 -16.781 1.00 84.69 282 VAL A C 1
ATOM 2125 O O . VAL A 1 282 ? -11.536 17.428 -15.665 1.00 84.69 282 VAL A O 1
ATOM 2128 N N . GLY A 1 283 ? -11.184 17.989 -17.814 1.00 90.00 283 GLY A N 1
ATOM 2129 C CA . GLY A 1 283 ? -9.724 17.866 -17.758 1.00 90.00 283 GLY A CA 1
ATOM 2130 C C . GLY A 1 283 ? -9.243 16.410 -17.761 1.00 90.00 283 GLY A C 1
ATOM 2131 O O . GLY A 1 283 ? -10.040 15.475 -17.726 1.00 90.00 283 GLY A O 1
ATOM 2132 N N . SER A 1 284 ? -7.925 16.212 -17.807 1.00 94.81 284 SER A N 1
ATOM 2133 C CA . SER A 1 284 ? -7.322 14.875 -17.728 1.00 94.81 284 SER A CA 1
ATOM 2134 C C . SER A 1 284 ? -7.454 14.324 -16.310 1.00 94.81 284 SER A C 1
ATOM 2136 O O . SER A 1 284 ? -6.979 14.952 -15.366 1.00 94.81 284 SER A O 1
ATOM 2138 N N . GLN A 1 285 ? -8.060 13.149 -16.147 1.00 96.12 285 GLN A N 1
ATOM 2139 C CA . GLN A 1 285 ? -8.218 12.471 -14.858 1.00 96.12 285 GLN A CA 1
ATOM 2140 C C . GLN A 1 285 ? -7.547 11.099 -14.863 1.00 96.12 285 GLN A C 1
ATOM 2142 O O . GLN A 1 285 ? -7.418 10.469 -15.908 1.00 96.12 285 GLN A O 1
ATOM 2147 N N . VAL A 1 286 ? -7.135 10.619 -13.691 1.00 97.81 286 VAL A N 1
ATOM 2148 C CA . VAL A 1 286 ? -6.512 9.301 -13.525 1.00 97.81 286 VAL A CA 1
ATOM 2149 C C . VAL A 1 286 ? -7.578 8.241 -13.265 1.00 97.81 286 VAL A C 1
ATOM 2151 O O . VAL A 1 286 ? -8.451 8.416 -12.413 1.00 97.81 286 VAL A O 1
ATOM 2154 N N . PHE A 1 287 ? -7.472 7.115 -13.967 1.00 96.81 287 PHE A N 1
ATOM 2155 C CA . PHE A 1 287 ? -8.366 5.967 -13.868 1.00 96.81 287 PHE A CA 1
ATOM 2156 C C . PHE A 1 287 ? -7.593 4.683 -13.545 1.00 96.81 287 PHE A C 1
ATOM 2158 O O . PHE A 1 287 ? -6.437 4.520 -13.937 1.00 96.81 287 PHE A O 1
ATOM 2165 N N . LEU A 1 288 ? -8.265 3.762 -12.851 1.00 96.75 288 LEU A N 1
ATOM 2166 C CA . LEU A 1 288 ? -7.854 2.377 -12.636 1.00 96.75 288 LEU A CA 1
ATOM 2167 C C . LEU A 1 288 ? -8.926 1.436 -13.184 1.00 96.75 288 LEU A C 1
ATOM 2169 O O . LEU A 1 288 ? -10.077 1.491 -12.761 1.00 96.75 288 LEU A O 1
ATOM 2173 N N . LEU A 1 289 ? -8.549 0.548 -14.095 1.00 96.06 289 LEU A N 1
ATOM 2174 C CA . LEU A 1 289 ? -9.394 -0.528 -14.597 1.00 96.06 289 LEU A CA 1
ATOM 2175 C C . LEU A 1 289 ? -8.959 -1.856 -13.980 1.00 96.06 289 LEU A C 1
ATOM 2177 O O . LEU A 1 289 ? -7.855 -2.321 -14.252 1.00 96.06 289 LEU A O 1
ATOM 2181 N N . ASP A 1 290 ? -9.849 -2.493 -13.226 1.00 93.00 290 ASP A N 1
ATOM 2182 C CA . ASP A 1 290 ? -9.731 -3.901 -12.846 1.00 93.00 290 ASP A CA 1
ATOM 2183 C C . ASP A 1 290 ? -10.315 -4.759 -13.977 1.00 93.00 290 ASP A C 1
ATOM 2185 O O . ASP A 1 290 ? -11.534 -4.851 -14.158 1.00 93.00 290 ASP A O 1
ATOM 2189 N N . ARG A 1 291 ? -9.440 -5.386 -14.766 1.00 93.06 291 ARG A N 1
ATOM 2190 C CA . ARG A 1 291 ? -9.816 -6.248 -15.894 1.00 93.06 291 ARG A CA 1
ATOM 2191 C C . ARG A 1 291 ? -10.460 -7.557 -15.459 1.00 93.06 291 ARG A C 1
ATOM 2193 O O . ARG A 1 291 ? -11.200 -8.139 -16.250 1.00 93.06 291 ARG A O 1
ATOM 2200 N N . THR A 1 292 ? -10.183 -8.030 -14.246 1.00 88.06 292 THR A N 1
ATOM 2201 C CA . THR A 1 292 ? -10.742 -9.293 -13.743 1.00 88.06 292 THR A CA 1
ATOM 2202 C C . THR A 1 292 ? -12.204 -9.126 -13.352 1.00 88.06 292 THR A C 1
ATOM 2204 O O . THR A 1 292 ? -13.024 -10.000 -13.631 1.00 88.06 292 THR A O 1
ATOM 2207 N N . LYS A 1 293 ? -12.541 -7.972 -12.767 1.00 84.69 293 LYS A N 1
ATOM 2208 C CA . LYS A 1 293 ? -13.906 -7.622 -12.357 1.00 84.69 293 LYS A CA 1
ATOM 2209 C C . LYS A 1 293 ? -14.669 -6.829 -13.417 1.00 84.69 293 LYS A C 1
ATOM 2211 O O . LYS A 1 293 ? -15.888 -6.723 -13.326 1.00 84.69 293 LYS A O 1
ATOM 2216 N N . GLY A 1 294 ? -13.971 -6.263 -14.401 1.00 86.00 294 GLY A N 1
ATOM 2217 C CA . GLY A 1 294 ? -14.555 -5.345 -15.380 1.00 86.00 294 GLY A CA 1
ATOM 2218 C C . GLY A 1 294 ? -14.983 -4.012 -14.759 1.00 86.00 294 GLY A C 1
ATOM 2219 O O . GLY A 1 294 ? -15.936 -3.400 -15.232 1.00 86.00 294 GLY A O 1
ATOM 2220 N N . ILE A 1 295 ? -14.315 -3.584 -13.684 1.00 88.38 295 ILE A N 1
ATOM 2221 C CA . ILE A 1 295 ? -14.658 -2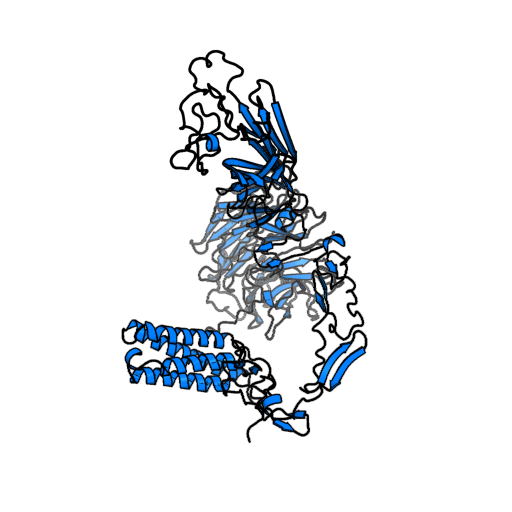.369 -12.938 1.00 88.38 295 ILE A CA 1
ATOM 2222 C C . ILE A 1 295 ? -13.685 -1.262 -13.325 1.00 88.38 295 ILE A C 1
ATOM 2224 O O . ILE A 1 295 ? -12.479 -1.389 -13.118 1.00 88.38 295 ILE A O 1
ATOM 2228 N N . LEU A 1 296 ? -14.217 -0.162 -13.855 1.00 91.94 296 LEU A N 1
ATOM 2229 C CA . LEU A 1 296 ? -13.470 1.065 -14.100 1.00 91.94 296 LEU A CA 1
ATOM 2230 C C . LEU A 1 296 ? -13.700 2.038 -12.942 1.00 91.94 296 LEU A C 1
ATOM 2232 O O . LEU A 1 296 ? -14.834 2.416 -12.663 1.00 91.94 296 LEU A O 1
ATOM 2236 N N . LYS A 1 297 ? -12.619 2.470 -12.297 1.00 90.44 297 LYS A N 1
ATOM 2237 C CA . LYS A 1 297 ? -12.634 3.431 -11.199 1.00 90.44 297 LYS A CA 1
ATOM 2238 C C . LYS A 1 297 ? -11.926 4.713 -11.605 1.00 90.44 297 LYS A C 1
ATOM 2240 O O . LYS A 1 297 ? -10.789 4.688 -12.066 1.00 90.44 297 LYS A O 1
ATOM 2245 N N . GLN A 1 298 ? -12.574 5.842 -11.367 1.00 92.69 298 GLN A N 1
ATOM 2246 C CA . GLN A 1 298 ? -11.950 7.152 -11.486 1.00 92.69 298 GLN A CA 1
ATOM 2247 C C . GLN A 1 298 ? -11.317 7.552 -10.150 1.00 92.69 298 GLN A C 1
ATOM 2249 O O . GLN A 1 298 ? -11.996 7.567 -9.126 1.00 92.69 298 GLN A O 1
ATOM 2254 N N . ILE A 1 299 ? -10.021 7.861 -10.159 1.00 93.44 299 ILE A N 1
ATOM 2255 C CA . ILE A 1 299 ? -9.228 8.157 -8.956 1.00 93.44 299 ILE A CA 1
ATOM 2256 C C . ILE A 1 299 ? -9.210 9.652 -8.645 1.00 93.44 299 ILE A C 1
ATOM 2258 O O . ILE A 1 299 ? -9.251 10.034 -7.478 1.00 93.44 299 ILE A O 1
ATOM 2262 N N . THR A 1 300 ? -9.189 10.502 -9.670 1.00 91.31 300 THR A N 1
ATOM 2263 C CA . THR A 1 300 ? -9.200 11.962 -9.514 1.00 91.31 300 THR A CA 1
ATOM 2264 C C . THR A 1 300 ? -10.474 12.544 -10.124 1.00 91.31 300 THR A C 1
ATOM 2266 O O . THR A 1 300 ? -10.871 12.166 -11.225 1.00 91.31 300 THR A O 1
ATOM 2269 N N . ARG A 1 301 ? -11.155 13.434 -9.392 1.00 82.06 301 ARG A N 1
ATOM 2270 C CA . ARG A 1 301 ? -12.480 13.982 -9.755 1.00 82.06 301 ARG A CA 1
ATOM 2271 C C . ARG A 1 301 ? -12.538 15.503 -9.590 1.00 82.06 301 ARG A C 1
ATOM 2273 O O . ARG A 1 301 ? -13.441 16.031 -8.952 1.00 82.06 301 ARG A O 1
ATOM 2280 N N . THR A 1 302 ? -11.543 16.217 -10.116 1.00 74.94 302 THR A N 1
ATOM 2281 C CA . THR A 1 302 ? -11.496 17.691 -10.025 1.00 74.94 302 THR A CA 1
ATOM 2282 C C . THR A 1 302 ? -11.643 18.346 -11.390 1.00 74.94 302 THR A C 1
ATOM 2284 O O . THR A 1 302 ? -11.596 17.668 -12.406 1.00 74.94 302 THR A O 1
ATOM 2287 N N . GLY A 1 303 ? -11.804 19.672 -11.423 1.00 77.69 303 GLY A N 1
ATOM 2288 C CA . GLY A 1 303 ? -11.745 20.435 -12.674 1.00 77.69 303 GLY A CA 1
ATOM 2289 C C . GLY A 1 303 ? -10.325 20.651 -13.221 1.00 77.69 303 GLY A C 1
ATOM 2290 O O . GLY A 1 303 ? -10.169 21.284 -14.263 1.00 77.69 303 GLY A O 1
ATOM 2291 N N . SER A 1 304 ? -9.298 20.173 -12.512 1.00 88.25 304 SER A N 1
ATOM 2292 C CA . SER A 1 304 ? -7.880 20.330 -12.854 1.00 88.25 304 SER A CA 1
ATOM 2293 C C . SER A 1 304 ? -7.312 19.072 -13.512 1.00 88.25 304 SER A C 1
ATOM 2295 O O . SER A 1 304 ? -7.892 17.995 -13.413 1.00 88.25 304 SER A O 1
ATOM 2297 N N . ASN A 1 305 ? -6.133 19.182 -14.130 1.00 93.31 305 ASN A N 1
ATOM 2298 C CA . ASN A 1 305 ? -5.478 18.050 -14.787 1.00 93.31 305 ASN A CA 1
ATOM 2299 C C . ASN A 1 305 ? -4.666 17.209 -13.796 1.00 93.31 305 ASN A C 1
ATOM 2301 O O . ASN A 1 305 ? -3.784 17.739 -13.115 1.00 93.31 305 ASN A O 1
ATOM 2305 N N . SER A 1 306 ? -4.934 15.906 -13.789 1.00 96.00 306 SER A N 1
ATOM 2306 C CA . SER A 1 306 ? -4.124 14.834 -13.209 1.00 96.00 306 SER A CA 1
ATOM 2307 C C . SER A 1 306 ? -3.517 13.986 -14.333 1.00 96.00 306 SER A C 1
ATOM 2309 O O . SER A 1 306 ? -4.213 13.571 -15.264 1.00 96.00 306 SER A O 1
ATOM 2311 N N . MET A 1 307 ? -2.202 13.784 -14.284 1.00 95.88 307 MET A N 1
ATOM 2312 C CA . MET A 1 307 ? -1.391 13.283 -15.394 1.00 95.88 307 MET A CA 1
ATOM 2313 C C . MET A 1 307 ? -0.306 12.308 -14.917 1.00 95.88 307 MET A C 1
ATOM 2315 O O . MET A 1 307 ? 0.004 12.218 -13.730 1.00 95.88 307 MET A O 1
ATOM 2319 N N . GLU A 1 308 ? 0.283 11.600 -15.876 1.00 96.69 308 GLU A N 1
ATOM 2320 C CA . GLU A 1 308 ? 1.395 10.658 -15.723 1.00 96.69 308 GLU A CA 1
ATOM 2321 C C . GLU A 1 308 ? 1.180 9.569 -14.658 1.00 96.69 308 GLU A C 1
ATOM 2323 O O . GLU A 1 308 ? 2.044 9.359 -13.802 1.00 96.69 308 GLU A O 1
ATOM 2328 N N . PRO A 1 309 ? 0.044 8.847 -14.678 1.00 97.94 309 PRO A N 1
ATOM 2329 C CA . PRO A 1 309 ? -0.186 7.784 -13.723 1.00 97.94 309 PRO A CA 1
ATOM 2330 C C . PRO A 1 309 ? 0.820 6.655 -13.895 1.00 97.94 309 PRO A C 1
ATOM 2332 O O . PRO A 1 309 ? 1.188 6.238 -14.993 1.00 97.94 309 PRO A O 1
ATOM 2335 N N . SER A 1 310 ? 1.244 6.123 -12.764 1.00 97.19 310 SER A N 1
ATOM 2336 C CA . SER A 1 310 ? 2.238 5.080 -12.693 1.00 97.19 310 SER A CA 1
ATOM 2337 C C . SER A 1 310 ? 1.851 4.086 -11.600 1.00 97.19 310 SER A C 1
ATOM 2339 O O . SER A 1 310 ? 1.924 4.391 -10.409 1.00 97.19 310 SER A O 1
ATOM 2341 N N . LEU A 1 311 ? 1.482 2.875 -12.013 1.00 95.88 311 LEU A N 1
ATOM 2342 C CA . LEU A 1 311 ? 1.136 1.770 -11.123 1.00 95.88 311 LEU A CA 1
ATOM 2343 C C . LEU A 1 311 ? 2.362 0.893 -10.831 1.00 95.88 311 LEU A C 1
ATOM 2345 O O . LEU A 1 311 ? 3.184 0.661 -11.719 1.00 95.88 311 LEU A O 1
ATOM 2349 N N . SER A 1 312 ? 2.510 0.424 -9.591 1.00 94.00 312 SER A N 1
ATOM 2350 C CA . SER A 1 312 ? 3.572 -0.523 -9.237 1.00 94.00 312 SER A CA 1
ATOM 2351 C C . SER A 1 312 ? 3.286 -1.930 -9.763 1.00 94.00 312 SER A C 1
ATOM 2353 O O . SER A 1 312 ? 2.135 -2.297 -9.992 1.00 94.00 312 SER A O 1
ATOM 2355 N N . GLY A 1 313 ? 4.322 -2.766 -9.896 1.00 87.75 313 GLY A N 1
ATOM 2356 C CA . GLY A 1 313 ? 4.168 -4.144 -10.382 1.00 87.75 313 GLY A CA 1
ATOM 2357 C C . GLY A 1 313 ? 3.273 -5.031 -9.502 1.00 87.75 313 GLY A C 1
ATOM 2358 O O . GLY A 1 313 ? 2.780 -6.053 -9.973 1.00 87.75 313 GLY A O 1
ATOM 2359 N N . LEU A 1 314 ? 3.037 -4.640 -8.245 1.00 85.44 314 LEU A N 1
ATOM 2360 C CA . LEU A 1 314 ? 2.130 -5.323 -7.313 1.00 85.44 314 LEU A CA 1
ATOM 2361 C C . LEU A 1 314 ? 0.723 -4.702 -7.262 1.00 85.44 314 LEU A C 1
ATOM 2363 O O . LEU A 1 314 ? -0.102 -5.155 -6.473 1.00 85.44 314 LEU A O 1
ATOM 2367 N N . GLY A 1 315 ? 0.463 -3.627 -8.013 1.00 87.94 315 GLY A N 1
ATOM 2368 C CA . GLY A 1 315 ? -0.805 -2.891 -7.959 1.00 87.94 315 GLY A CA 1
ATOM 2369 C C . GLY A 1 315 ? -1.068 -2.181 -6.623 1.00 87.94 315 GLY A C 1
ATOM 2370 O O . GLY A 1 315 ? -2.171 -1.701 -6.381 1.00 87.94 315 GLY A O 1
ATOM 2371 N N . SER A 1 316 ? -0.072 -2.113 -5.736 1.00 83.56 316 SER A N 1
ATOM 2372 C CA . SER A 1 316 ? -0.216 -1.617 -4.362 1.00 83.56 316 SER A CA 1
ATOM 2373 C C . SER A 1 316 ? -0.020 -0.109 -4.222 1.00 83.56 316 SER A C 1
ATOM 2375 O O . SER A 1 316 ? -0.404 0.458 -3.204 1.00 83.56 316 SER A O 1
ATOM 2377 N N . LEU A 1 317 ? 0.606 0.535 -5.210 1.00 91.31 317 LEU A N 1
ATOM 2378 C CA . LEU A 1 317 ? 0.863 1.973 -5.221 1.00 91.31 317 LEU A CA 1
ATOM 2379 C C . LEU A 1 317 ? 0.652 2.543 -6.619 1.00 91.31 317 LEU A C 1
ATOM 2381 O O . LEU A 1 317 ? 1.274 2.104 -7.589 1.00 91.31 317 LEU A O 1
ATOM 2385 N N . LEU A 1 318 ? -0.169 3.581 -6.698 1.00 96.31 318 LEU A N 1
ATOM 2386 C CA . LEU A 1 318 ? -0.376 4.403 -7.880 1.00 96.31 318 LEU A CA 1
ATOM 2387 C C . LEU A 1 318 ? 0.161 5.803 -7.589 1.00 96.31 318 LEU A C 1
ATOM 2389 O O . LEU A 1 318 ? -0.317 6.448 -6.669 1.00 96.31 318 LEU A O 1
ATOM 2393 N N . SER A 1 319 ? 1.127 6.288 -8.359 1.00 97.81 319 SER A N 1
ATOM 2394 C CA . SER A 1 319 ? 1.609 7.673 -8.274 1.00 97.81 319 SER A CA 1
ATOM 2395 C C . SER A 1 319 ? 1.216 8.439 -9.526 1.00 97.81 319 SER A C 1
ATOM 2397 O O . SER A 1 319 ? 1.058 7.840 -10.587 1.00 97.81 319 SER A O 1
ATOM 2399 N N . PHE A 1 320 ? 1.001 9.742 -9.394 1.00 98.06 320 PHE A N 1
ATOM 2400 C CA . PHE A 1 320 ? 0.627 10.632 -10.490 1.00 98.06 320 PHE A CA 1
ATOM 2401 C C . PHE A 1 320 ? 0.864 12.084 -10.066 1.00 98.06 320 PHE A C 1
ATOM 2403 O O . PHE A 1 320 ? 1.058 12.371 -8.882 1.00 98.06 320 PHE A O 1
ATOM 2410 N N . VAL A 1 321 ? 0.827 13.012 -11.017 1.00 96.75 321 VAL A N 1
ATOM 2411 C CA . VAL A 1 321 ? 0.940 14.447 -10.729 1.00 96.75 321 VAL A CA 1
ATOM 2412 C C . VAL A 1 321 ? -0.382 15.140 -10.997 1.00 96.75 321 VAL A C 1
ATOM 2414 O O . VAL A 1 321 ? -1.105 14.765 -11.915 1.00 96.75 321 VAL A O 1
ATOM 2417 N N . SER A 1 322 ? -0.732 16.137 -10.193 1.00 94.62 322 SER A N 1
ATOM 2418 C CA . SER A 1 322 ? -1.979 16.881 -10.353 1.00 94.62 322 SER A CA 1
ATOM 2419 C C . SER A 1 322 ? -1.760 18.368 -10.159 1.00 94.62 322 SER A C 1
ATOM 2421 O O . SER A 1 322 ? -1.035 18.792 -9.268 1.00 94.62 322 SER A O 1
ATOM 2423 N N . THR A 1 323 ? -2.422 19.158 -10.999 1.00 92.19 323 THR A N 1
ATOM 2424 C CA . THR A 1 323 ? -2.535 20.620 -10.861 1.00 92.19 323 THR A CA 1
ATOM 2425 C C . THR A 1 323 ? -3.694 21.041 -9.951 1.00 92.19 323 THR A C 1
ATOM 2427 O O . THR A 1 323 ? -3.903 22.230 -9.716 1.00 92.19 323 THR A O 1
ATOM 2430 N N . GLY A 1 324 ? -4.496 20.078 -9.489 1.00 86.94 324 GLY A N 1
ATOM 2431 C CA . GLY A 1 324 ? -5.616 20.296 -8.581 1.00 86.94 324 GLY A CA 1
ATOM 2432 C C . GLY A 1 324 ? -5.246 20.055 -7.123 1.00 86.94 324 GLY A C 1
ATOM 2433 O O . GLY A 1 324 ? -4.413 19.207 -6.810 1.00 86.94 324 GLY A O 1
ATOM 2434 N N . ASP A 1 325 ? -5.940 20.754 -6.229 1.00 84.50 325 ASP A N 1
ATOM 2435 C CA . ASP A 1 325 ? -5.878 20.519 -4.787 1.00 84.50 325 ASP A CA 1
ATOM 2436 C C . ASP A 1 325 ? -6.769 19.328 -4.404 1.00 84.50 325 ASP A C 1
ATOM 2438 O O . ASP A 1 325 ? -7.902 19.484 -3.950 1.00 84.50 325 ASP A O 1
ATOM 2442 N N . LEU A 1 326 ? -6.272 18.114 -4.651 1.00 85.38 326 LEU A N 1
ATOM 2443 C CA . LEU A 1 326 ? -7.046 16.879 -4.472 1.00 85.38 326 LEU A CA 1
ATOM 2444 C C . LEU A 1 326 ? -7.392 16.571 -3.009 1.00 85.38 326 LEU A C 1
ATOM 2446 O O . LEU A 1 326 ? -8.308 15.794 -2.754 1.00 85.38 326 LEU A O 1
ATOM 2450 N N . LEU A 1 327 ? -6.655 17.158 -2.063 1.00 82.44 327 LEU A N 1
ATOM 2451 C CA . LEU A 1 327 ? -6.813 16.929 -0.626 1.00 82.44 327 LEU A CA 1
ATOM 2452 C C . LEU A 1 327 ? -7.390 18.147 0.120 1.00 82.44 327 LEU A C 1
ATOM 2454 O O . LEU A 1 327 ? -7.493 18.107 1.344 1.00 82.44 327 LEU A O 1
ATOM 2458 N N . GLY A 1 328 ? -7.749 19.231 -0.580 1.00 78.38 328 GLY A N 1
ATOM 2459 C CA . GLY A 1 328 ? -8.300 20.444 0.041 1.00 78.38 328 GLY A CA 1
ATOM 2460 C C . GLY A 1 328 ? -7.317 21.173 0.968 1.00 78.38 328 GLY A C 1
ATOM 2461 O O . GLY A 1 328 ? -7.726 21.837 1.920 1.00 78.38 328 GLY A O 1
ATOM 2462 N N . THR A 1 329 ? -6.015 21.015 0.734 1.00 73.00 329 THR A N 1
ATOM 2463 C CA . THR A 1 329 ? -4.941 21.571 1.574 1.00 73.00 329 THR A CA 1
ATOM 2464 C C . THR A 1 329 ? -4.632 23.038 1.268 1.00 73.00 329 THR A C 1
ATOM 2466 O O . THR A 1 329 ? -3.865 23.673 1.993 1.00 73.00 329 THR A O 1
ATOM 2469 N N . GLY A 1 330 ? -5.200 23.582 0.191 1.00 73.12 330 GLY A N 1
ATOM 2470 C CA . GLY A 1 330 ? -4.892 24.902 -0.348 1.00 73.12 330 GLY A CA 1
ATOM 2471 C C . GLY A 1 330 ? -3.610 24.949 -1.188 1.00 73.12 330 GLY A C 1
ATOM 2472 O O . GLY A 1 330 ? -3.152 26.042 -1.528 1.00 73.12 330 GLY A O 1
ATOM 2473 N N . ALA A 1 331 ? -3.008 23.800 -1.520 1.00 73.19 331 ALA A N 1
ATOM 2474 C CA . ALA A 1 331 ? -1.832 23.744 -2.383 1.00 73.19 331 ALA A CA 1
ATOM 2475 C C . ALA A 1 331 ? -2.193 24.162 -3.822 1.00 73.19 331 ALA A C 1
ATOM 2477 O O . ALA A 1 331 ? -3.166 23.682 -4.396 1.00 73.19 331 ALA A O 1
ATOM 2478 N N . SER A 1 332 ? -1.402 25.061 -4.418 1.00 81.38 332 SER A N 1
ATOM 2479 C CA . SER A 1 332 ? -1.580 25.519 -5.804 1.00 81.38 332 SER A CA 1
ATOM 2480 C C . SER A 1 332 ? -0.385 25.126 -6.672 1.00 81.38 332 SER A C 1
ATOM 2482 O O . SER A 1 332 ? 0.734 25.026 -6.171 1.00 81.38 332 SER A O 1
ATOM 2484 N N . GLY A 1 333 ? -0.613 24.891 -7.966 1.00 85.50 333 GLY A N 1
ATOM 2485 C CA . GLY A 1 333 ? 0.412 24.383 -8.887 1.00 85.50 333 GLY A CA 1
ATOM 2486 C C . GLY A 1 333 ? 0.393 22.859 -9.032 1.00 85.50 333 GLY A C 1
ATOM 2487 O O . GLY A 1 333 ? -0.534 22.200 -8.568 1.00 85.50 333 GLY A O 1
ATOM 2488 N N . GLN A 1 334 ? 1.385 22.314 -9.737 1.00 91.81 334 GLN A N 1
ATOM 2489 C CA . GLN A 1 334 ? 1.514 20.880 -9.995 1.00 91.81 334 GLN A CA 1
ATOM 2490 C C . GLN A 1 334 ? 2.206 20.188 -8.817 1.00 91.81 334 GLN A C 1
ATOM 2492 O O . GLN A 1 334 ? 3.314 20.562 -8.446 1.00 91.81 334 GLN A O 1
ATOM 2497 N N . HIS A 1 335 ? 1.578 19.149 -8.270 1.00 93.06 335 HIS A N 1
ATOM 2498 C CA . HIS A 1 335 ? 2.100 18.389 -7.136 1.00 93.06 335 HIS A CA 1
ATOM 2499 C C . HIS A 1 335 ? 2.072 16.889 -7.391 1.00 93.06 335 HIS A C 1
ATOM 2501 O O . HIS A 1 335 ? 1.212 16.382 -8.111 1.00 93.06 335 HIS A O 1
ATOM 2507 N N . LEU A 1 336 ? 3.003 16.178 -6.762 1.00 95.88 336 LEU A N 1
ATOM 2508 C CA . LEU A 1 336 ? 3.046 14.725 -6.733 1.00 95.88 336 LEU A CA 1
ATOM 2509 C C . LEU A 1 336 ? 2.071 14.178 -5.698 1.00 95.88 336 LEU A C 1
ATOM 2511 O O . LEU A 1 336 ? 2.121 14.540 -4.520 1.00 95.88 336 LEU A O 1
ATOM 2515 N N . PHE A 1 337 ? 1.260 13.225 -6.140 1.00 94.88 337 PHE A N 1
ATOM 2516 C CA . PHE A 1 337 ? 0.372 12.442 -5.302 1.00 94.88 337 PHE A CA 1
ATOM 2517 C C . PHE A 1 337 ? 0.680 10.955 -5.445 1.00 94.88 337 PHE A C 1
ATOM 2519 O O . PHE A 1 337 ? 1.165 10.482 -6.478 1.00 94.88 337 PHE A O 1
ATOM 2526 N N . PHE A 1 338 ? 0.347 10.197 -4.407 1.00 94.69 338 PHE A N 1
ATOM 2527 C CA . PHE A 1 338 ? 0.203 8.757 -4.533 1.00 94.69 338 PHE A CA 1
ATOM 2528 C C . PHE A 1 338 ? -1.065 8.263 -3.852 1.00 94.69 338 PHE A C 1
ATOM 2530 O O . PHE A 1 338 ? -1.572 8.861 -2.908 1.00 94.69 338 PHE A O 1
ATOM 2537 N N . TYR A 1 339 ? -1.575 7.157 -4.363 1.00 91.62 339 TYR A N 1
ATOM 2538 C CA . TYR A 1 339 ? -2.803 6.498 -3.978 1.00 91.62 339 TYR A CA 1
ATOM 2539 C C . TYR A 1 339 ? -2.494 5.030 -3.692 1.00 91.62 339 TYR A C 1
ATOM 2541 O O . TYR A 1 339 ? -1.822 4.377 -4.492 1.00 91.62 339 TYR A O 1
ATOM 2549 N N . ASP A 1 340 ? -2.965 4.510 -2.561 1.00 85.88 340 ASP A N 1
ATOM 2550 C CA . ASP A 1 340 ? -2.910 3.080 -2.245 1.00 85.88 340 ASP A CA 1
ATOM 2551 C C . ASP A 1 340 ? -4.263 2.443 -2.607 1.00 85.88 340 ASP A C 1
ATOM 2553 O O . ASP A 1 340 ? -5.248 2.655 -1.892 1.00 85.88 340 ASP A O 1
ATOM 2557 N N . PRO A 1 341 ? -4.347 1.642 -3.689 1.00 78.31 341 PRO A N 1
ATOM 2558 C CA . PRO A 1 341 ? -5.604 1.029 -4.117 1.00 78.31 341 PRO A CA 1
ATOM 2559 C C . PRO A 1 341 ? -6.193 0.023 -3.122 1.00 78.31 341 PRO A C 1
ATOM 2561 O O . PRO A 1 341 ? -7.356 -0.343 -3.259 1.00 78.31 341 PRO A O 1
ATOM 2564 N N . ARG A 1 342 ? -5.425 -0.432 -2.124 1.00 72.19 342 ARG A N 1
ATOM 2565 C CA . ARG A 1 342 ? -5.874 -1.406 -1.114 1.00 72.19 342 ARG A CA 1
ATOM 2566 C C . ARG A 1 342 ? -6.590 -0.727 0.050 1.00 72.19 342 ARG A C 1
ATOM 2568 O O . ARG A 1 342 ? -7.504 -1.305 0.627 1.00 72.19 342 ARG A O 1
ATOM 2575 N N . THR A 1 343 ? -6.151 0.478 0.413 1.00 65.88 343 THR A N 1
ATOM 2576 C CA . THR A 1 343 ? -6.733 1.281 1.508 1.00 65.88 343 THR A CA 1
ATOM 2577 C C . THR A 1 343 ? -7.611 2.422 1.001 1.00 65.88 343 THR A C 1
ATOM 2579 O O . THR A 1 343 ? -8.357 3.015 1.771 1.00 65.88 343 THR A O 1
ATOM 2582 N N . LEU A 1 344 ? -7.566 2.698 -0.304 1.00 73.31 344 LEU A N 1
ATOM 2583 C CA . LEU A 1 344 ? -8.254 3.798 -0.976 1.00 73.31 344 LEU A CA 1
ATOM 2584 C C . LEU A 1 344 ? -7.810 5.187 -0.501 1.00 73.31 344 LEU A C 1
ATOM 2586 O O . LEU A 1 344 ? -8.549 6.155 -0.670 1.00 73.31 344 LEU A O 1
ATOM 2590 N N . HIS A 1 345 ? -6.613 5.296 0.072 1.00 76.94 345 HIS A N 1
ATOM 2591 C CA . HIS A 1 345 ? -6.084 6.553 0.588 1.00 76.94 345 HIS A CA 1
ATOM 2592 C C . HIS A 1 345 ? -5.165 7.241 -0.410 1.00 76.94 345 HIS A C 1
ATOM 2594 O O . HIS A 1 345 ? -4.372 6.595 -1.095 1.00 76.94 345 HIS A O 1
ATOM 2600 N N . MET A 1 346 ? -5.272 8.568 -0.453 1.00 85.12 346 MET A N 1
ATOM 2601 C CA . MET A 1 346 ? -4.458 9.449 -1.279 1.00 85.12 346 MET A CA 1
ATOM 2602 C C . MET A 1 346 ? -3.587 10.335 -0.393 1.00 85.12 346 MET A C 1
ATOM 2604 O O . MET A 1 346 ? -4.018 10.815 0.652 1.00 85.12 346 MET A O 1
ATOM 2608 N N . PHE A 1 347 ? -2.360 10.563 -0.834 1.00 87.81 347 PHE A N 1
ATOM 2609 C CA . PHE A 1 347 ? -1.347 11.329 -0.129 1.00 87.81 347 PHE A CA 1
ATOM 2610 C C . PHE A 1 347 ? -0.690 12.299 -1.101 1.00 87.81 347 PHE A C 1
ATOM 2612 O O . PHE A 1 347 ? -0.476 11.966 -2.266 1.00 87.81 347 PHE A O 1
ATOM 2619 N N . GLN A 1 348 ? -0.331 13.478 -0.607 1.00 89.06 348 GLN A N 1
ATOM 2620 C CA . GLN A 1 348 ? 0.440 14.473 -1.344 1.00 89.06 348 GLN A CA 1
ATOM 2621 C C . GLN A 1 348 ? 1.890 14.468 -0.851 1.00 89.06 348 GLN A C 1
ATOM 2623 O O . GLN A 1 348 ? 2.136 14.405 0.354 1.00 89.06 348 GLN A O 1
ATOM 2628 N N . VAL A 1 349 ? 2.846 14.522 -1.781 1.00 89.19 349 VAL A N 1
ATOM 2629 C CA . VAL A 1 349 ? 4.288 14.444 -1.491 1.00 89.19 349 VAL A CA 1
ATOM 2630 C C . VAL A 1 349 ? 4.954 15.814 -1.577 1.00 89.19 349 VAL A C 1
ATOM 2632 O O . VAL A 1 349 ? 5.680 16.194 -0.661 1.00 89.19 349 VAL A O 1
ATOM 2635 N N . THR A 1 350 ? 4.710 16.555 -2.657 1.00 90.50 350 THR A N 1
ATOM 2636 C CA . THR A 1 350 ? 5.273 17.895 -2.895 1.00 90.50 350 THR A CA 1
ATOM 2637 C C . THR A 1 350 ? 4.224 18.963 -2.622 1.00 90.50 350 THR A C 1
ATOM 2639 O O . THR A 1 350 ? 3.025 18.683 -2.696 1.00 90.50 350 THR A O 1
ATOM 2642 N N . LYS A 1 351 ? 4.642 20.176 -2.251 1.00 84.50 351 LYS A N 1
ATOM 2643 C CA . LYS A 1 351 ? 3.687 21.233 -1.866 1.00 84.50 351 LYS A CA 1
ATOM 2644 C C . LYS A 1 351 ? 4.140 22.656 -2.171 1.00 84.50 351 LYS A C 1
ATOM 2646 O O . LYS A 1 351 ? 3.407 23.593 -1.846 1.00 84.50 351 LYS A O 1
ATOM 2651 N N . HIS A 1 352 ? 5.338 22.861 -2.717 1.00 87.19 352 HIS A N 1
ATOM 2652 C CA . HIS A 1 352 ? 5.833 24.209 -2.962 1.00 87.19 352 HIS A CA 1
ATOM 2653 C C . HIS A 1 352 ? 5.135 24.833 -4.175 1.00 87.19 352 HIS A C 1
ATOM 2655 O O . HIS A 1 352 ? 5.073 24.255 -5.252 1.00 87.19 352 HIS A O 1
ATOM 2661 N N . ALA A 1 353 ? 4.572 26.029 -4.016 1.00 81.62 353 ALA A N 1
ATOM 2662 C CA . ALA A 1 353 ? 3.898 26.689 -5.126 1.00 81.62 353 ALA A CA 1
ATOM 2663 C C . ALA A 1 353 ? 4.924 27.147 -6.176 1.00 81.62 353 ALA A C 1
ATOM 2665 O O . ALA A 1 353 ? 5.860 27.878 -5.855 1.00 81.62 353 ALA A O 1
ATOM 2666 N N . GLY A 1 354 ? 4.717 26.756 -7.434 1.00 81.12 354 GLY A N 1
ATOM 2667 C CA . GLY A 1 354 ? 5.576 27.143 -8.556 1.00 81.12 354 GLY A CA 1
ATOM 2668 C C . GLY A 1 354 ? 6.761 26.213 -8.823 1.00 81.12 354 GLY A C 1
ATOM 2669 O O . GLY A 1 354 ? 7.452 26.447 -9.812 1.00 81.12 354 GLY A O 1
ATOM 2670 N N . SER A 1 355 ? 6.969 25.173 -8.005 1.00 87.94 355 SER A N 1
ATOM 2671 C CA . SER A 1 355 ? 7.806 24.038 -8.398 1.00 87.94 355 SER A CA 1
ATOM 2672 C C . SER A 1 355 ? 7.076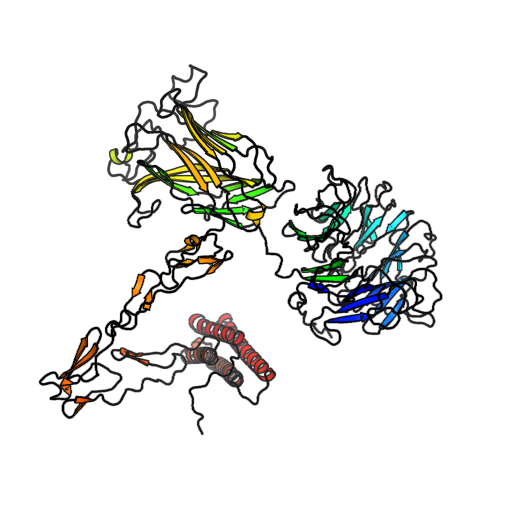 23.164 -9.421 1.00 87.94 355 SER A C 1
ATOM 2674 O O . SER A 1 355 ? 5.842 23.158 -9.506 1.00 87.94 355 SER A O 1
ATOM 2676 N N . LEU A 1 356 ? 7.849 22.439 -10.221 1.00 91.88 356 LEU A N 1
ATOM 2677 C CA . LEU A 1 356 ? 7.376 21.415 -11.141 1.00 91.88 356 LEU A CA 1
ATOM 2678 C C . LEU A 1 356 ? 7.844 20.050 -10.658 1.00 91.88 356 LEU A C 1
ATOM 2680 O O . LEU A 1 356 ? 8.987 19.869 -10.237 1.00 91.88 356 LEU A O 1
ATOM 2684 N N . THR A 1 357 ? 6.944 19.079 -10.738 1.00 94.81 357 THR A N 1
ATOM 2685 C CA . THR A 1 357 ? 7.223 17.686 -10.402 1.00 94.81 357 THR A CA 1
ATOM 2686 C C . THR A 1 357 ? 6.624 16.824 -11.492 1.00 94.81 357 THR A C 1
ATOM 2688 O O . THR A 1 357 ? 5.425 16.919 -11.729 1.00 94.81 357 THR A O 1
ATOM 2691 N N . ASP A 1 358 ? 7.431 15.977 -12.128 1.00 95.62 358 ASP A N 1
ATOM 2692 C CA . ASP A 1 358 ? 6.969 15.091 -13.201 1.00 95.62 358 ASP A CA 1
ATOM 2693 C C . ASP A 1 358 ? 7.591 13.688 -13.079 1.00 95.62 358 ASP A C 1
ATOM 2695 O O . ASP A 1 358 ? 8.357 13.370 -12.161 1.00 95.62 358 ASP A O 1
ATOM 2699 N N . HIS A 1 359 ? 7.223 12.831 -14.030 1.00 96.50 359 HIS A N 1
ATOM 2700 C CA . HIS A 1 359 ? 7.704 11.474 -14.238 1.00 96.50 359 HIS A CA 1
ATOM 2701 C C . HIS A 1 359 ? 7.660 10.562 -13.009 1.00 96.50 359 HIS A C 1
ATOM 2703 O O . HIS A 1 359 ? 8.600 9.777 -12.828 1.00 96.50 359 HIS A O 1
ATOM 2709 N N . PRO A 1 360 ? 6.575 10.543 -12.213 1.00 97.62 360 PRO A N 1
ATOM 2710 C CA . PRO A 1 360 ? 6.485 9.603 -11.113 1.00 97.62 360 PRO A CA 1
ATOM 2711 C C . PRO A 1 360 ? 6.542 8.149 -11.610 1.00 97.62 360 PRO A C 1
ATOM 2713 O O . PRO A 1 360 ? 6.050 7.803 -12.694 1.00 97.62 360 PRO A O 1
ATOM 2716 N N . LYS A 1 361 ? 7.200 7.295 -10.826 1.00 96.75 361 LYS A N 1
ATOM 2717 C CA . LYS A 1 361 ? 7.392 5.862 -11.058 1.00 96.75 361 LYS A CA 1
ATOM 2718 C C . LYS A 1 361 ? 7.197 5.106 -9.752 1.00 96.75 361 LYS A C 1
ATOM 2720 O O . LYS A 1 361 ? 8.026 5.171 -8.854 1.00 96.75 361 LYS A O 1
ATOM 2725 N N . SER A 1 362 ? 6.109 4.356 -9.667 1.00 96.12 362 SER A N 1
ATOM 2726 C CA . SER A 1 362 ? 5.816 3.449 -8.561 1.00 96.12 362 SER A CA 1
ATOM 2727 C C . SER A 1 362 ? 6.508 2.121 -8.821 1.00 96.12 362 SER A C 1
ATOM 2729 O O . SER A 1 362 ? 6.362 1.548 -9.907 1.00 96.12 362 SER A O 1
ATOM 2731 N N . ALA A 1 363 ? 7.228 1.634 -7.819 1.00 92.31 363 ALA A N 1
ATOM 2732 C CA . ALA A 1 363 ? 8.077 0.459 -7.904 1.00 92.31 363 ALA A CA 1
ATOM 2733 C C . ALA A 1 363 ? 7.914 -0.413 -6.647 1.00 92.31 363 ALA A C 1
ATOM 2735 O O . ALA A 1 363 ? 7.942 0.065 -5.508 1.00 92.31 363 ALA A O 1
ATOM 2736 N N . GLY A 1 364 ? 7.708 -1.712 -6.858 1.00 86.62 364 GLY A N 1
ATOM 2737 C CA . GLY A 1 364 ? 7.495 -2.687 -5.794 1.00 86.62 364 GLY A CA 1
ATOM 2738 C C . GLY A 1 364 ? 6.285 -2.344 -4.926 1.00 86.62 364 GLY A C 1
ATOM 2739 O O . GLY A 1 364 ? 5.253 -1.887 -5.415 1.00 86.62 364 GLY A O 1
ATOM 2740 N N . GLU A 1 365 ? 6.403 -2.575 -3.621 1.00 83.25 365 GLU A N 1
ATOM 2741 C CA . GLU A 1 365 ? 5.314 -2.277 -2.687 1.00 83.25 365 GLU A CA 1
ATOM 2742 C C . GLU A 1 365 ? 5.404 -0.871 -2.074 1.00 83.25 365 GLU A C 1
ATOM 2744 O O . GLU A 1 365 ? 4.399 -0.344 -1.604 1.00 83.25 365 GLU A O 1
ATOM 2749 N N . PHE A 1 366 ? 6.598 -0.267 -2.065 1.00 87.31 366 PHE A N 1
ATOM 2750 C CA . PHE A 1 366 ? 6.907 0.855 -1.171 1.00 87.31 366 PHE A CA 1
ATOM 2751 C C . PHE A 1 366 ? 7.670 2.013 -1.811 1.00 87.31 366 PHE A C 1
ATOM 2753 O O . PHE A 1 366 ? 7.957 2.980 -1.109 1.00 87.31 366 PHE A O 1
ATOM 2760 N N . PHE A 1 367 ? 8.051 1.939 -3.085 1.00 93.38 367 PHE A N 1
ATOM 2761 C CA . PHE A 1 367 ? 8.907 2.959 -3.680 1.00 93.38 367 PHE A CA 1
ATOM 2762 C C . PHE A 1 367 ? 8.168 3.815 -4.697 1.00 93.38 367 PHE A C 1
ATOM 2764 O O . PHE A 1 367 ? 7.398 3.314 -5.516 1.00 93.38 367 PHE A O 1
ATOM 2771 N N . ILE A 1 368 ? 8.444 5.115 -4.649 1.00 96.25 368 ILE A N 1
ATOM 2772 C CA . ILE A 1 368 ? 8.034 6.091 -5.652 1.00 96.25 368 ILE A CA 1
ATOM 2773 C C . ILE A 1 368 ? 9.281 6.881 -6.037 1.00 96.25 368 ILE A C 1
ATOM 2775 O O . ILE A 1 368 ? 9.877 7.552 -5.196 1.00 96.25 368 ILE A O 1
ATOM 2779 N N . LEU A 1 369 ? 9.686 6.793 -7.296 1.00 97.62 369 LEU A N 1
ATOM 2780 C CA . LEU A 1 369 ? 10.715 7.648 -7.868 1.00 97.62 369 LEU A CA 1
ATOM 2781 C C . LEU A 1 369 ? 10.045 8.785 -8.624 1.00 97.62 369 LEU A C 1
ATOM 2783 O O . LEU A 1 369 ? 8.999 8.590 -9.232 1.00 97.62 369 LEU A O 1
ATOM 2787 N N . PHE A 1 370 ? 10.624 9.971 -8.571 1.00 97.56 370 PHE A N 1
ATOM 2788 C CA . PHE A 1 370 ? 10.093 11.156 -9.237 1.00 97.56 370 PHE A CA 1
ATOM 2789 C C . PHE A 1 370 ? 11.207 12.173 -9.417 1.00 97.56 370 PHE A C 1
ATOM 2791 O O . PHE A 1 370 ? 12.276 12.048 -8.811 1.00 97.56 370 PHE A O 1
ATOM 2798 N N . ASP A 1 371 ? 10.956 13.190 -10.228 1.00 97.31 371 ASP A N 1
ATOM 2799 C CA . ASP A 1 371 ? 11.866 14.313 -10.350 1.00 97.31 371 ASP A CA 1
ATOM 2800 C C . ASP A 1 371 ? 11.147 15.638 -10.109 1.00 97.31 371 ASP A C 1
ATOM 2802 O O . ASP A 1 371 ? 9.973 15.796 -10.439 1.00 97.31 371 ASP A O 1
ATOM 2806 N N . THR A 1 372 ? 11.841 16.567 -9.457 1.00 96.06 372 THR A N 1
ATOM 2807 C CA . THR A 1 372 ? 11.278 17.858 -9.054 1.00 96.06 372 THR A CA 1
ATOM 2808 C C . THR A 1 372 ? 12.367 18.919 -8.943 1.00 96.06 372 THR A C 1
ATOM 2810 O O . THR A 1 372 ? 13.531 18.593 -8.696 1.00 96.06 372 THR A O 1
ATOM 2813 N N . ASP A 1 373 ? 12.000 20.181 -9.154 1.00 94.12 373 ASP A N 1
ATOM 2814 C CA . ASP A 1 373 ? 12.831 21.348 -8.828 1.00 94.12 373 ASP A CA 1
ATOM 2815 C C . ASP A 1 373 ? 12.552 21.916 -7.420 1.00 94.12 373 ASP A C 1
ATOM 2817 O O . ASP A 1 373 ? 13.187 22.887 -7.001 1.00 94.12 373 ASP A O 1
ATOM 2821 N N . GLU A 1 374 ? 11.644 21.291 -6.661 1.00 92.81 374 GLU A N 1
ATOM 2822 C CA . GLU A 1 374 ? 11.428 21.569 -5.244 1.00 92.81 374 GLU A CA 1
ATOM 2823 C C . GLU A 1 374 ? 12.580 21.007 -4.397 1.00 92.81 374 GLU A C 1
ATOM 2825 O O . GLU A 1 374 ? 12.967 19.843 -4.524 1.00 92.81 374 GLU A O 1
ATOM 2830 N N . ASP A 1 375 ? 13.082 21.797 -3.444 1.00 88.88 375 ASP A N 1
ATOM 2831 C CA . ASP A 1 375 ? 14.014 21.318 -2.416 1.00 88.88 375 ASP A CA 1
ATOM 2832 C C . ASP A 1 375 ? 13.270 20.504 -1.346 1.00 88.88 375 ASP A C 1
ATOM 2834 O O . ASP A 1 375 ? 13.145 20.895 -0.184 1.00 88.88 375 ASP A O 1
ATOM 2838 N N . VAL A 1 376 ? 12.763 19.338 -1.746 1.00 88.62 376 VAL A N 1
ATOM 2839 C CA . VAL A 1 376 ? 11.947 18.440 -0.911 1.00 88.62 376 VAL A CA 1
ATOM 2840 C C . VAL A 1 376 ? 12.679 17.919 0.332 1.00 88.62 376 VAL A C 1
ATOM 2842 O O . VAL A 1 376 ? 12.043 17.435 1.267 1.00 88.62 376 VAL A O 1
ATOM 2845 N N . MET A 1 377 ? 14.014 18.017 0.368 1.00 86.94 377 MET A N 1
ATOM 2846 C CA . MET A 1 377 ? 14.830 17.656 1.534 1.00 86.94 377 MET A CA 1
ATOM 2847 C C . MET A 1 377 ? 15.192 18.858 2.421 1.00 86.94 377 MET A C 1
ATOM 2849 O O . MET A 1 377 ? 15.790 18.652 3.477 1.00 86.94 377 MET A O 1
ATOM 2853 N N . ASN A 1 378 ? 14.833 20.087 2.025 1.00 87.25 378 ASN A N 1
ATOM 2854 C CA . ASN A 1 378 ? 15.188 21.334 2.710 1.00 87.25 378 ASN A CA 1
ATOM 2855 C C . ASN A 1 378 ? 16.701 21.440 2.994 1.00 87.25 378 ASN A C 1
ATOM 2857 O O . ASN A 1 378 ? 17.142 21.720 4.111 1.00 87.25 378 ASN A O 1
ATOM 2861 N N . THR A 1 379 ? 17.501 21.133 1.976 1.00 85.94 379 THR A N 1
ATOM 2862 C CA . THR A 1 379 ? 18.972 21.084 2.039 1.00 85.94 379 THR A CA 1
ATOM 2863 C C . THR A 1 379 ? 19.646 22.297 1.397 1.00 85.94 379 THR A C 1
ATOM 2865 O O . THR A 1 379 ? 20.869 22.415 1.441 1.00 85.94 379 THR A O 1
ATOM 2868 N N . GLY A 1 380 ? 18.866 23.200 0.803 1.00 86.06 380 GLY A N 1
ATOM 2869 C CA . GLY A 1 380 ? 19.333 24.297 -0.036 1.00 86.06 380 GLY A CA 1
ATOM 2870 C C . GLY A 1 380 ? 19.701 23.869 -1.458 1.00 86.06 380 GLY A C 1
ATOM 2871 O O . GLY A 1 380 ? 20.373 24.626 -2.158 1.00 86.06 380 GLY A O 1
ATOM 2872 N N . MET A 1 381 ? 19.312 22.664 -1.891 1.00 86.00 381 MET A N 1
ATOM 2873 C CA . MET A 1 381 ? 19.560 22.217 -3.262 1.00 86.00 381 MET A CA 1
ATOM 2874 C C . MET A 1 381 ? 18.681 22.978 -4.251 1.00 86.00 381 MET A C 1
ATOM 2876 O O . MET A 1 381 ? 17.500 23.199 -4.013 1.00 86.00 381 MET A O 1
ATOM 2880 N N . SER A 1 382 ? 19.276 23.364 -5.376 1.00 90.31 382 SER A N 1
ATOM 2881 C CA . SER A 1 382 ? 18.600 24.045 -6.478 1.00 90.31 382 SER A CA 1
ATOM 2882 C C . SER A 1 382 ? 18.671 23.220 -7.763 1.00 90.31 382 SER A C 1
ATOM 2884 O O . SER A 1 382 ? 19.507 22.321 -7.892 1.00 90.31 382 SER A O 1
ATOM 2886 N N . GLY A 1 383 ? 17.821 23.555 -8.734 1.00 92.69 383 GLY A N 1
ATOM 2887 C CA . GLY A 1 383 ? 17.709 22.814 -9.990 1.00 92.69 383 GLY A CA 1
ATOM 2888 C C . GLY A 1 383 ? 16.854 21.553 -9.857 1.00 92.69 383 GLY A C 1
ATOM 2889 O O . GLY A 1 383 ? 16.364 21.230 -8.779 1.00 92.69 383 GLY A O 1
ATOM 2890 N N . ARG A 1 384 ? 16.674 20.840 -10.969 1.00 95.31 384 ARG A N 1
ATOM 2891 C CA . ARG A 1 384 ? 15.797 19.668 -11.063 1.00 95.31 384 ARG A CA 1
ATOM 2892 C C . ARG A 1 384 ? 16.563 18.396 -10.713 1.00 95.31 384 ARG A C 1
ATOM 2894 O O . ARG A 1 384 ? 17.589 18.102 -11.330 1.00 95.31 384 ARG A O 1
ATOM 2901 N N . GLN A 1 385 ? 16.081 17.657 -9.721 1.00 96.00 385 GLN A N 1
ATOM 2902 C CA . GLN A 1 385 ? 16.744 16.474 -9.171 1.00 96.00 385 GLN A CA 1
ATOM 2903 C C . GLN A 1 385 ? 15.827 15.253 -9.222 1.00 96.00 385 GLN A C 1
ATOM 2905 O O . GLN A 1 385 ? 14.606 15.387 -9.236 1.00 96.00 385 GLN A O 1
ATOM 2910 N N . VAL A 1 386 ? 16.427 14.062 -9.194 1.00 97.56 386 VAL A N 1
ATOM 2911 C CA . VAL A 1 386 ? 15.703 12.785 -9.144 1.00 97.56 386 VAL A CA 1
ATOM 2912 C C . VAL A 1 386 ? 15.751 12.228 -7.727 1.00 97.56 386 VAL A C 1
ATOM 2914 O O . VAL A 1 386 ? 16.826 12.104 -7.137 1.00 97.56 386 VAL A O 1
ATOM 2917 N N . TYR A 1 387 ? 14.597 11.835 -7.199 1.00 96.75 387 TYR A N 1
ATOM 2918 C CA . TYR A 1 387 ? 14.450 11.313 -5.846 1.00 96.75 387 TYR A CA 1
ATOM 2919 C C . TYR A 1 387 ? 13.851 9.910 -5.836 1.00 96.75 387 TYR A C 1
ATOM 2921 O O . TYR A 1 387 ? 13.065 9.541 -6.705 1.00 96.75 387 TYR A O 1
ATOM 2929 N N . SER A 1 388 ? 14.193 9.150 -4.796 1.00 96.19 388 SER A N 1
ATOM 2930 C CA . SER A 1 388 ? 13.520 7.912 -4.405 1.00 96.19 388 SER A CA 1
ATOM 2931 C C . SER A 1 388 ? 12.875 8.097 -3.034 1.00 96.19 388 SER A C 1
ATOM 2933 O O . SER A 1 388 ? 13.577 8.305 -2.042 1.00 96.19 388 SER A O 1
ATOM 2935 N N . LEU A 1 389 ? 11.551 7.971 -2.972 1.00 94.81 389 LEU A N 1
ATOM 2936 C CA . LEU A 1 389 ? 10.737 7.967 -1.758 1.00 94.81 389 LEU A CA 1
ATOM 2937 C C . LEU A 1 389 ? 10.387 6.528 -1.367 1.00 94.81 389 LEU A C 1
ATOM 2939 O O . LEU A 1 389 ? 9.830 5.783 -2.168 1.00 94.81 389 LEU A O 1
ATOM 2943 N N . ASN A 1 390 ? 10.686 6.154 -0.127 1.00 91.44 390 ASN A N 1
ATOM 2944 C CA . ASN A 1 390 ? 10.373 4.860 0.469 1.00 91.44 390 ASN A CA 1
ATOM 2945 C C . ASN A 1 390 ? 9.283 5.021 1.536 1.00 91.44 390 ASN A C 1
ATOM 2947 O O . ASN A 1 390 ? 9.545 5.508 2.638 1.00 91.44 390 ASN A O 1
ATOM 2951 N N . VAL A 1 391 ? 8.066 4.572 1.236 1.00 86.12 391 VAL A N 1
ATOM 2952 C CA . VAL A 1 391 ? 6.903 4.689 2.131 1.00 86.12 391 VAL A CA 1
ATOM 2953 C C . VAL A 1 391 ? 6.755 3.516 3.113 1.00 86.12 391 VAL A C 1
ATOM 2955 O O . VAL A 1 391 ? 5.783 3.456 3.873 1.00 86.12 391 VAL A O 1
ATOM 2958 N N . PHE A 1 392 ? 7.717 2.588 3.146 1.00 83.31 392 PHE A N 1
ATOM 2959 C CA . PHE A 1 392 ? 7.687 1.429 4.036 1.00 83.31 392 PHE A CA 1
ATOM 2960 C C . PHE A 1 392 ? 7.565 1.831 5.514 1.00 83.31 392 PHE A C 1
ATOM 2962 O O . PHE A 1 392 ? 8.380 2.586 6.046 1.00 83.31 392 PHE A O 1
ATOM 2969 N N . GLY A 1 393 ? 6.535 1.313 6.192 1.00 67.88 393 GLY A N 1
ATOM 2970 C CA . GLY A 1 393 ? 6.256 1.606 7.602 1.00 67.88 393 GLY A CA 1
ATOM 2971 C C . GLY A 1 393 ? 5.834 3.054 7.887 1.00 67.88 393 GLY A C 1
ATOM 2972 O O . GLY A 1 393 ? 5.775 3.443 9.052 1.00 67.88 393 GLY A O 1
ATOM 2973 N N . ARG A 1 394 ? 5.570 3.861 6.849 1.00 68.50 394 ARG A N 1
ATOM 2974 C CA . ARG A 1 394 ? 5.161 5.272 6.961 1.00 68.50 394 ARG A CA 1
ATOM 2975 C C . ARG A 1 394 ? 3.696 5.503 6.624 1.00 68.50 394 ARG A C 1
ATOM 2977 O O . ARG A 1 394 ? 3.110 6.431 7.167 1.00 68.50 394 ARG A O 1
ATOM 2984 N N . ILE A 1 395 ? 3.109 4.659 5.779 1.00 57.69 395 ILE A N 1
ATOM 2985 C CA . ILE A 1 395 ? 1.661 4.620 5.573 1.00 57.69 395 ILE A CA 1
ATOM 2986 C C . ILE A 1 395 ? 1.078 3.779 6.715 1.00 57.69 395 ILE A C 1
ATOM 2988 O O . ILE A 1 395 ? 1.430 2.600 6.828 1.00 57.69 395 ILE A O 1
ATOM 2992 N N . PRO A 1 396 ? 0.234 4.346 7.598 1.00 45.84 396 PRO A N 1
ATOM 2993 C CA . PRO A 1 396 ? -0.472 3.552 8.592 1.00 45.84 396 PRO A CA 1
ATOM 2994 C C . PRO A 1 396 ? -1.260 2.461 7.867 1.00 45.84 396 PRO A C 1
ATOM 2996 O O . PRO A 1 396 ? -1.957 2.770 6.898 1.00 45.84 396 PRO A O 1
ATOM 2999 N N . ASN A 1 397 ? -1.175 1.211 8.336 1.00 41.16 397 ASN A N 1
ATOM 3000 C CA . ASN A 1 397 ? -2.058 0.119 7.911 1.00 41.16 397 ASN A CA 1
ATOM 3001 C C . ASN A 1 397 ? -3.499 0.498 8.275 1.00 41.16 397 ASN A C 1
ATOM 3003 O O . ASN A 1 397 ? -4.033 0.111 9.311 1.00 41.16 397 ASN A O 1
ATOM 3007 N N . SER A 1 398 ? -4.108 1.336 7.454 1.00 41.88 398 SER A N 1
ATOM 3008 C CA . SER A 1 398 ? -5.384 1.974 7.716 1.00 41.88 398 SER A CA 1
ATOM 3009 C C . SER A 1 398 ? -6.457 1.162 7.025 1.00 41.88 398 SER A C 1
ATOM 3011 O O . SER A 1 398 ? -7.162 1.610 6.132 1.00 41.88 398 SER A O 1
ATOM 3013 N N . VAL A 1 399 ? -6.604 -0.074 7.493 1.00 43.28 399 VAL A N 1
ATOM 3014 C CA . VAL A 1 399 ? -7.889 -0.734 7.352 1.00 43.28 399 VAL A CA 1
ATOM 3015 C C . VAL A 1 399 ? -8.825 0.014 8.307 1.00 43.28 399 VAL A C 1
ATOM 3017 O O . VAL A 1 399 ? -8.727 -0.099 9.532 1.00 43.28 399 VAL A O 1
ATOM 3020 N N . ILE A 1 400 ? -9.715 0.836 7.755 1.00 51.38 400 ILE A N 1
ATOM 3021 C CA . ILE A 1 400 ? -10.847 1.411 8.497 1.00 51.38 400 ILE A CA 1
ATOM 3022 C C . ILE A 1 400 ? -11.831 0.297 8.919 1.00 51.38 400 ILE A C 1
ATOM 3024 O O . ILE A 1 400 ? -12.763 0.560 9.651 1.00 51.38 400 ILE A O 1
ATOM 3028 N N . ALA A 1 401 ? -11.606 -0.978 8.576 1.00 56.94 401 ALA A N 1
ATOM 3029 C CA . ALA A 1 401 ? -12.534 -2.090 8.834 1.00 56.94 401 ALA A CA 1
ATOM 3030 C C . ALA A 1 401 ? -12.974 -2.279 10.295 1.00 56.94 401 ALA A C 1
ATOM 3032 O O . ALA A 1 401 ? -13.952 -2.977 10.536 1.00 56.94 401 ALA A O 1
ATOM 3033 N N . LYS A 1 402 ? -12.275 -1.700 11.278 1.00 67.88 402 LYS A N 1
ATOM 3034 C CA . LYS A 1 402 ? -12.665 -1.781 12.686 1.00 67.88 402 LYS A CA 1
ATOM 3035 C C . LYS A 1 402 ? -12.337 -0.484 13.415 1.00 67.88 402 LYS A C 1
ATOM 3037 O O . LYS A 1 402 ? -11.171 -0.085 13.489 1.00 67.88 402 LYS A O 1
ATOM 3042 N N . ARG A 1 403 ? -13.354 0.158 13.987 1.00 75.12 403 ARG A N 1
ATOM 3043 C CA . ARG A 1 403 ? -13.199 1.301 14.893 1.00 75.12 403 ARG A CA 1
ATOM 3044 C C . ARG A 1 403 ? -14.045 1.080 16.135 1.00 75.12 403 ARG A C 1
ATOM 3046 O O . ARG A 1 403 ? -15.236 0.819 16.036 1.00 75.12 403 ARG A O 1
ATOM 3053 N N . SER A 1 404 ? -13.422 1.180 17.300 1.00 78.81 404 SER A N 1
ATOM 3054 C CA . SER A 1 404 ? -14.145 1.225 18.567 1.00 78.81 404 SER A CA 1
ATOM 3055 C C . SER A 1 404 ? -14.380 2.685 18.924 1.00 78.81 404 SER A C 1
ATOM 3057 O O . SER A 1 404 ? -13.415 3.411 19.137 1.00 78.81 404 SER A O 1
ATOM 3059 N N . VAL A 1 405 ? -15.642 3.104 18.967 1.00 81.50 405 VAL A N 1
ATOM 3060 C CA . VAL A 1 405 ? -16.058 4.447 19.374 1.00 81.50 405 VAL A CA 1
ATOM 3061 C C . VAL A 1 405 ? -16.289 4.424 20.886 1.00 81.50 405 VAL A C 1
ATOM 3063 O O . VAL A 1 405 ? -17.253 3.794 21.329 1.00 81.50 405 VAL A O 1
ATOM 3066 N N . PRO A 1 406 ? -15.415 5.039 21.700 1.00 78.75 406 PRO A N 1
ATOM 3067 C CA . PRO A 1 406 ? -15.652 5.184 23.128 1.00 78.75 406 PRO A CA 1
ATOM 3068 C C . PRO A 1 406 ? -16.754 6.223 23.365 1.00 78.75 406 PRO A C 1
ATOM 3070 O O . PRO A 1 406 ? -16.738 7.306 22.776 1.00 78.75 406 PRO A O 1
ATOM 3073 N N . LEU A 1 407 ? -17.704 5.894 24.237 1.00 79.88 407 LEU A N 1
ATOM 3074 C CA . LEU A 1 407 ? -18.876 6.710 24.545 1.00 79.88 407 LEU A CA 1
ATOM 3075 C C . LEU A 1 407 ? -18.854 7.140 26.013 1.00 79.88 407 LEU A C 1
ATOM 3077 O O . LEU A 1 407 ? -18.508 6.358 26.900 1.00 79.88 407 LEU A O 1
ATOM 3081 N N . SER A 1 408 ? -19.247 8.383 26.266 1.00 73.88 408 SER A N 1
ATOM 3082 C CA . SER A 1 408 ? -19.415 8.929 27.615 1.00 73.88 408 SER A CA 1
ATOM 3083 C C . SER A 1 408 ? -20.816 8.614 28.163 1.00 73.88 408 SER A C 1
ATOM 3085 O O . SER A 1 408 ? -21.769 8.664 27.384 1.00 73.88 408 SER A O 1
ATOM 3087 N N . PRO A 1 409 ? -20.994 8.350 29.475 1.00 56.72 409 PRO A N 1
ATOM 3088 C CA . PRO A 1 409 ? -19.970 8.304 30.527 1.00 56.72 409 PRO A CA 1
ATOM 3089 C C . PRO A 1 409 ? -19.216 6.966 30.623 1.00 56.72 409 PRO A C 1
ATOM 3091 O O . PRO A 1 409 ? -18.074 6.962 31.073 1.00 56.72 409 PRO A O 1
ATOM 3094 N N . GLN A 1 410 ? -19.819 5.843 30.211 1.00 67.19 410 GLN A N 1
ATOM 3095 C CA . GLN A 1 410 ? -19.222 4.499 30.278 1.00 67.19 410 GLN A CA 1
ATOM 3096 C C . GLN A 1 410 ? -19.787 3.582 29.178 1.00 67.19 410 GLN A C 1
ATOM 3098 O O . GLN A 1 410 ? -20.663 2.758 29.431 1.00 67.19 410 GLN A O 1
ATOM 3103 N N . GLY A 1 411 ? -19.301 3.707 27.944 1.00 74.25 411 GLY A N 1
ATOM 3104 C CA . GLY A 1 411 ? -19.754 2.848 26.851 1.00 74.25 411 GLY A CA 1
ATOM 3105 C C . GLY A 1 411 ? -18.758 2.709 25.708 1.00 74.25 411 GLY A C 1
ATOM 3106 O O . GLY A 1 411 ? -17.752 3.413 25.626 1.00 74.25 411 GLY A O 1
ATOM 3107 N N . GLN A 1 412 ? -19.041 1.772 24.813 1.00 85.31 412 GLN A N 1
ATOM 3108 C CA . GLN A 1 412 ? -18.308 1.580 23.572 1.00 85.31 412 GLN A CA 1
ATOM 3109 C C . GLN A 1 412 ? -19.224 0.950 22.526 1.00 85.31 412 GLN A C 1
ATOM 3111 O O . GLN A 1 412 ? -19.968 0.017 22.825 1.00 85.31 412 GLN A O 1
ATOM 3116 N N . ILE A 1 413 ? -19.128 1.425 21.288 1.00 86.62 413 ILE A N 1
ATOM 3117 C CA . ILE A 1 413 ? -19.711 0.748 20.128 1.00 86.62 413 ILE A CA 1
ATOM 3118 C C . ILE A 1 413 ? -18.602 0.491 19.121 1.00 86.62 413 ILE A C 1
ATOM 3120 O O . ILE A 1 413 ? -17.848 1.393 18.757 1.00 86.62 413 ILE A O 1
ATOM 3124 N N . GLN A 1 414 ? -18.501 -0.747 18.652 1.00 86.12 414 GLN A N 1
ATOM 3125 C CA . GLN A 1 414 ? -17.606 -1.090 17.561 1.00 86.12 414 GLN A CA 1
ATOM 3126 C C . GLN A 1 414 ? -18.309 -0.982 16.213 1.00 86.12 414 GLN A C 1
ATOM 3128 O O . GLN A 1 414 ? -19.263 -1.703 15.937 1.00 86.12 414 GLN A O 1
ATOM 3133 N N . LEU A 1 415 ? -17.780 -0.116 15.358 1.00 84.69 415 LEU A N 1
ATOM 3134 C CA . LEU A 1 415 ? -18.221 0.062 13.986 1.00 84.69 415 LEU A CA 1
ATOM 3135 C C . LEU A 1 415 ? -17.269 -0.706 13.066 1.00 84.69 415 LEU A C 1
ATOM 3137 O O . LEU A 1 415 ? -16.061 -0.441 13.030 1.00 84.69 415 LEU A O 1
ATOM 3141 N N . LEU A 1 416 ? -17.813 -1.686 12.347 1.00 81.31 416 LEU A N 1
ATOM 3142 C CA . LEU A 1 416 ? -17.121 -2.372 11.264 1.00 81.31 416 LEU A CA 1
ATOM 3143 C C . LEU A 1 416 ? -17.568 -1.756 9.946 1.00 81.31 416 LEU A C 1
ATOM 3145 O O . LEU A 1 416 ? -18.722 -1.908 9.549 1.00 81.31 416 LEU A O 1
ATOM 3149 N N . PHE A 1 417 ? -16.662 -1.051 9.282 1.00 76.94 417 PHE A N 1
ATOM 3150 C CA . PHE A 1 417 ? -16.966 -0.387 8.021 1.00 76.94 417 PHE A CA 1
ATOM 3151 C C . PHE A 1 417 ? -16.731 -1.339 6.848 1.00 76.94 417 PHE A C 1
ATOM 3153 O O . PHE A 1 417 ? -15.682 -1.983 6.759 1.00 76.94 417 PHE A O 1
ATOM 3160 N N . GLY A 1 418 ? -17.721 -1.421 5.963 1.00 64.50 418 GLY A N 1
ATOM 3161 C CA . GLY A 1 418 ? -17.599 -2.050 4.654 1.00 64.50 418 GLY A CA 1
ATOM 3162 C C . GLY A 1 418 ? -16.819 -1.176 3.673 1.00 64.50 418 GLY A C 1
ATOM 3163 O O . GLY A 1 418 ? -16.276 -0.131 4.035 1.00 64.50 418 GLY A O 1
ATOM 3164 N N . GLU A 1 419 ? -16.755 -1.614 2.417 1.00 58.03 419 GLU A N 1
ATOM 3165 C CA . GLU A 1 419 ? -16.132 -0.824 1.355 1.00 58.03 419 GLU A CA 1
ATOM 3166 C C . GLU A 1 419 ? -16.871 0.510 1.181 1.00 58.03 419 GLU A C 1
ATOM 3168 O O . GLU A 1 419 ? -18.102 0.555 1.230 1.00 58.03 419 GLU A O 1
ATOM 3173 N N . ARG A 1 420 ? -16.106 1.595 1.001 1.00 60.44 420 ARG A N 1
ATOM 3174 C CA . ARG A 1 420 ? -16.677 2.892 0.634 1.00 60.44 420 ARG A CA 1
ATOM 3175 C C . ARG A 1 420 ? -17.026 2.913 -0.848 1.00 60.44 420 ARG A C 1
ATOM 3177 O O . ARG A 1 420 ? -16.205 2.496 -1.668 1.00 60.44 420 ARG A O 1
ATOM 3184 N N . ASP A 1 421 ? -18.204 3.427 -1.172 1.00 56.62 421 ASP A N 1
ATOM 3185 C CA . ASP A 1 421 ? -18.640 3.655 -2.544 1.00 56.62 421 ASP A CA 1
ATOM 3186 C C . ASP A 1 421 ? -18.148 5.008 -3.100 1.00 56.62 421 ASP A C 1
ATOM 3188 O O . ASP A 1 421 ? -17.361 5.731 -2.479 1.00 56.62 421 ASP A O 1
ATOM 3192 N N . ASP A 1 422 ? -18.593 5.349 -4.309 1.00 49.19 422 ASP A N 1
ATOM 3193 C CA . ASP A 1 422 ? -18.167 6.554 -5.022 1.00 49.19 422 ASP A CA 1
ATOM 3194 C C . ASP A 1 422 ? -18.669 7.877 -4.419 1.00 49.19 422 ASP A C 1
ATOM 3196 O O . ASP A 1 422 ? -18.121 8.927 -4.767 1.00 49.19 422 ASP A O 1
ATOM 3200 N N . HIS A 1 423 ? -19.634 7.834 -3.495 1.00 55.28 423 HIS A N 1
ATOM 3201 C CA . HIS A 1 423 ? -20.139 8.990 -2.746 1.00 55.28 423 HIS A CA 1
ATOM 3202 C C . HIS A 1 423 ? -19.468 9.125 -1.370 1.00 55.28 423 HIS A C 1
ATOM 3204 O O . HIS A 1 423 ? -19.835 9.985 -0.575 1.00 55.28 423 HIS A O 1
ATOM 3210 N N . SER A 1 424 ? -18.422 8.329 -1.102 1.00 62.19 424 SER A N 1
ATOM 3211 C CA . SER A 1 424 ? -17.794 8.209 0.221 1.00 62.19 424 SER A CA 1
ATOM 3212 C C . SER A 1 424 ? -18.756 7.682 1.290 1.00 62.19 424 SER A C 1
ATOM 3214 O O . SER A 1 424 ? -18.587 7.979 2.476 1.00 62.19 424 SER A O 1
ATOM 3216 N N . GLU A 1 425 ? -19.738 6.877 0.881 1.00 75.56 425 GLU A N 1
ATOM 3217 C CA . GLU A 1 425 ? -20.650 6.189 1.785 1.00 75.56 425 GLU A CA 1
ATOM 3218 C C . GLU A 1 425 ? -20.125 4.788 2.105 1.00 75.56 425 GLU A C 1
ATOM 3220 O O . GLU A 1 425 ? -19.532 4.135 1.251 1.00 75.56 425 GLU A O 1
ATOM 3225 N N . ALA A 1 426 ? -20.337 4.295 3.324 1.00 76.38 426 ALA A N 1
ATOM 3226 C CA . ALA A 1 426 ? -19.983 2.925 3.706 1.00 76.38 426 ALA A CA 1
ATOM 3227 C C . ALA A 1 426 ? -21.120 2.248 4.462 1.00 76.38 426 ALA A C 1
ATOM 3229 O O . ALA A 1 426 ? -21.761 2.858 5.316 1.00 76.38 426 ALA A O 1
ATOM 3230 N N . THR A 1 427 ? -21.315 0.949 4.227 1.00 84.25 427 THR A N 1
ATOM 3231 C CA . THR A 1 427 ? -22.118 0.114 5.129 1.00 84.25 427 THR A CA 1
ATOM 3232 C C . THR A 1 427 ? -21.403 -0.048 6.465 1.00 84.25 427 THR A C 1
ATOM 3234 O O . THR A 1 427 ? -20.184 -0.216 6.503 1.00 84.25 427 THR A O 1
ATOM 3237 N N . ILE A 1 428 ? -22.157 -0.089 7.554 1.00 88.56 428 ILE A N 1
ATOM 3238 C CA . ILE A 1 428 ? -21.661 -0.353 8.901 1.00 88.56 428 ILE A CA 1
ATOM 3239 C C . ILE A 1 428 ? -22.270 -1.663 9.389 1.00 88.56 428 ILE A C 1
ATOM 3241 O O . ILE A 1 428 ? -23.471 -1.882 9.260 1.00 88.56 428 ILE A O 1
ATOM 3245 N N . THR A 1 429 ? -21.450 -2.524 9.982 1.00 88.25 429 THR A N 1
ATOM 3246 C CA . THR A 1 429 ? -21.899 -3.648 10.810 1.00 88.25 429 THR A CA 1
ATOM 3247 C C . THR A 1 429 ? -21.481 -3.403 12.255 1.00 88.25 429 THR A C 1
ATOM 3249 O O . THR A 1 429 ? -20.349 -2.996 12.515 1.00 88.25 429 THR A O 1
ATOM 3252 N N . VAL A 1 430 ? -22.380 -3.668 13.199 1.00 90.19 430 VAL A N 1
ATOM 3253 C CA . VAL A 1 430 ? -22.145 -3.478 14.635 1.00 90.19 430 VAL A CA 1
ATOM 3254 C C . VAL A 1 430 ? -22.264 -4.832 15.340 1.00 90.19 430 VAL A C 1
ATOM 3256 O O . VAL A 1 430 ? -23.377 -5.326 15.509 1.00 90.19 430 VAL A O 1
ATOM 3259 N N . PRO A 1 431 ? -21.159 -5.487 15.734 1.00 86.81 431 PRO A N 1
ATOM 3260 C CA . PRO A 1 431 ? -21.230 -6.759 16.451 1.00 86.81 431 PRO A CA 1
ATOM 3261 C C . PRO A 1 431 ? -21.879 -6.579 17.827 1.00 86.81 431 PRO A C 1
ATOM 3263 O O . PRO A 1 431 ? -21.386 -5.773 18.616 1.00 86.81 431 PRO A O 1
ATOM 3266 N N . SER A 1 432 ? -22.915 -7.355 18.164 1.00 87.88 432 SER A N 1
ATOM 3267 C CA . SER A 1 432 ? -23.604 -7.229 19.464 1.00 87.88 432 SER A CA 1
ATOM 3268 C C . SER A 1 432 ? -22.673 -7.440 20.655 1.00 87.88 432 SER A C 1
ATOM 3270 O O . SER A 1 432 ? -22.755 -6.723 21.646 1.00 87.88 432 SER A O 1
ATOM 3272 N N . SER A 1 433 ? -21.708 -8.357 20.530 1.00 84.31 433 SER A N 1
ATOM 3273 C CA . SER A 1 433 ? -20.694 -8.628 21.557 1.00 84.31 433 SER A CA 1
ATOM 3274 C C . SER A 1 433 ? -19.732 -7.461 21.813 1.00 84.31 433 SER A C 1
ATOM 3276 O O . SER A 1 433 ? -18.936 -7.525 22.744 1.00 84.31 433 SER A O 1
ATOM 3278 N N . ALA A 1 434 ? -19.742 -6.437 20.958 1.00 82.19 434 ALA A N 1
ATOM 3279 C CA . ALA A 1 434 ? -18.884 -5.257 21.036 1.00 82.19 434 ALA A CA 1
ATOM 3280 C C . ALA A 1 434 ? -19.696 -3.959 21.223 1.00 82.19 434 ALA A C 1
ATOM 3282 O O . ALA A 1 434 ? -19.194 -2.866 20.944 1.00 82.19 434 ALA A O 1
ATOM 3283 N N . VAL A 1 435 ? -20.945 -4.087 21.682 1.00 88.94 435 VAL A N 1
ATOM 3284 C CA . VAL A 1 435 ? -21.801 -2.981 22.112 1.00 88.94 435 VAL A CA 1
ATOM 3285 C C . VAL A 1 435 ? -21.897 -3.002 23.633 1.00 88.94 435 VAL A C 1
ATOM 3287 O O . VAL A 1 435 ? -22.426 -3.940 24.223 1.00 88.94 435 VAL A O 1
ATOM 3290 N N . LYS A 1 436 ? -21.411 -1.938 24.268 1.00 88.00 436 LYS A N 1
ATOM 3291 C CA . LYS A 1 436 ? -21.625 -1.644 25.685 1.00 88.00 436 LYS A CA 1
ATOM 3292 C C . LYS A 1 436 ? -22.232 -0.252 25.783 1.00 88.00 436 LYS A C 1
ATOM 3294 O O . LYS A 1 436 ? -21.532 0.738 25.582 1.00 88.00 436 LYS A O 1
ATOM 3299 N N . LEU A 1 437 ? -23.531 -0.174 26.045 1.00 87.88 437 LEU A N 1
ATOM 3300 C CA . LEU A 1 437 ? -24.220 1.100 26.239 1.00 87.88 437 LEU A CA 1
ATOM 3301 C C . LEU A 1 437 ? -24.131 1.519 27.714 1.00 87.88 437 LEU A C 1
ATOM 3303 O O . LEU A 1 437 ? -24.200 0.651 28.587 1.00 87.88 437 LEU A O 1
ATOM 3307 N N . PRO A 1 438 ? -23.953 2.819 28.007 1.00 85.06 438 PRO A N 1
ATOM 3308 C CA . PRO A 1 438 ? -23.959 3.299 29.380 1.00 85.06 438 PRO A CA 1
ATOM 3309 C C . PRO A 1 438 ? -25.361 3.155 29.999 1.00 85.06 438 PRO A C 1
ATOM 3311 O O . PRO A 1 438 ? -26.354 3.342 29.290 1.00 85.06 438 PRO A O 1
ATOM 3314 N N . PRO A 1 439 ? -25.464 2.883 31.314 1.00 86.69 439 PRO A N 1
ATOM 3315 C CA . PRO A 1 439 ? -26.726 2.999 32.038 1.00 86.69 439 PRO A CA 1
ATOM 3316 C C . PRO A 1 439 ? -27.295 4.420 31.910 1.00 86.69 439 PRO A C 1
ATOM 3318 O O . PRO A 1 439 ? -26.545 5.395 32.013 1.00 86.69 439 PRO A O 1
ATOM 3321 N N . ILE A 1 440 ? -28.607 4.549 31.695 1.00 88.00 440 ILE A N 1
ATOM 3322 C CA . ILE A 1 440 ? -29.280 5.843 31.500 1.00 88.00 440 ILE A CA 1
ATOM 3323 C C . ILE A 1 440 ? -30.102 6.172 32.755 1.00 88.00 440 ILE A C 1
ATOM 3325 O O . ILE A 1 440 ? -31.218 5.662 32.903 1.00 88.00 440 ILE A O 1
ATOM 3329 N N . PRO A 1 441 ? -29.575 6.992 33.684 1.00 83.88 441 PRO A N 1
ATOM 3330 C CA . PRO A 1 441 ? -30.297 7.354 34.894 1.00 83.88 441 PRO A CA 1
ATOM 3331 C C . PRO A 1 441 ? -31.406 8.360 34.582 1.00 83.88 441 PRO A C 1
ATOM 3333 O O . PRO A 1 441 ? -31.176 9.393 33.950 1.00 83.88 441 PRO A O 1
ATOM 3336 N N . VAL A 1 442 ? -32.604 8.089 35.090 1.00 76.69 442 VAL A N 1
ATOM 3337 C CA . VAL A 1 442 ? -33.743 9.007 35.049 1.00 76.69 442 VAL A CA 1
ATOM 3338 C C . VAL A 1 442 ? -34.015 9.487 36.479 1.00 76.69 442 VAL A C 1
ATOM 3340 O O . VAL A 1 442 ? -34.396 8.681 37.338 1.00 76.69 442 VAL A O 1
ATOM 3343 N N . PRO A 1 443 ? -33.805 10.786 36.777 1.00 71.69 443 PRO A N 1
ATOM 3344 C CA . PRO A 1 443 ? -33.956 11.318 38.127 1.00 71.69 443 PRO A CA 1
ATOM 3345 C C . PRO A 1 443 ? -35.324 10.996 38.741 1.00 71.69 443 PRO A C 1
ATOM 3347 O O . PRO A 1 443 ? -36.360 11.352 38.186 1.00 71.69 443 PRO A O 1
ATOM 3350 N N . GLY A 1 444 ? -35.320 10.336 39.903 1.00 68.50 444 GLY A N 1
ATOM 3351 C CA . GLY A 1 444 ? -36.537 9.969 40.636 1.00 68.50 444 GLY A CA 1
ATOM 3352 C C . GLY A 1 444 ? -37.298 8.751 40.095 1.00 68.50 444 GLY A C 1
ATOM 3353 O O . GLY A 1 444 ? -38.375 8.464 40.610 1.00 68.50 444 GLY A O 1
ATOM 3354 N N . PHE A 1 445 ? -36.759 8.043 39.094 1.00 70.94 445 PHE A N 1
ATOM 3355 C CA . PHE A 1 445 ? -37.425 6.911 38.436 1.00 70.94 445 PHE A CA 1
ATOM 3356 C C . PHE A 1 445 ? -36.612 5.607 38.482 1.00 70.94 445 PHE A C 1
ATOM 3358 O O . PHE A 1 445 ? -37.182 4.541 38.686 1.00 70.94 445 PHE A O 1
ATOM 3365 N N . GLY A 1 446 ? -35.289 5.691 38.325 1.00 81.31 446 GLY A N 1
ATOM 3366 C CA . GLY A 1 446 ? -34.382 4.539 38.267 1.00 81.31 446 GLY A CA 1
ATOM 3367 C C . GLY A 1 446 ? -33.412 4.655 37.092 1.00 81.31 446 GLY A C 1
ATOM 3368 O O . GLY A 1 446 ? -33.295 5.720 36.480 1.00 81.31 446 GLY A O 1
ATOM 3369 N N . THR A 1 447 ? -32.729 3.564 36.761 1.00 88.31 447 THR A N 1
ATOM 3370 C CA . THR A 1 447 ? -31.724 3.515 35.694 1.00 88.31 447 THR A CA 1
ATOM 3371 C C . THR A 1 447 ? -32.146 2.532 34.607 1.00 88.31 447 THR A C 1
ATOM 3373 O O . THR A 1 447 ? -32.335 1.343 34.868 1.00 88.31 447 THR A O 1
ATOM 3376 N N . PHE A 1 448 ? -32.283 3.021 33.372 1.00 89.12 448 PHE A N 1
ATOM 3377 C CA . PHE A 1 448 ? -32.543 2.169 32.215 1.00 89.12 448 PHE A CA 1
ATOM 3378 C C . PHE A 1 448 ? -31.256 1.489 31.749 1.00 89.12 448 PHE A C 1
ATOM 3380 O O . PHE A 1 448 ? -30.224 2.132 31.542 1.00 89.12 448 PHE A O 1
ATOM 3387 N N . CYS A 1 449 ? -31.350 0.181 31.546 1.00 90.25 449 CYS A N 1
ATOM 3388 C CA . CYS A 1 449 ? -30.268 -0.685 31.110 1.00 90.25 449 CYS A CA 1
ATOM 3389 C C . CYS A 1 449 ? -30.605 -1.259 29.741 1.00 90.25 449 CYS A C 1
ATOM 3391 O O . CYS A 1 449 ? -31.655 -1.878 29.577 1.00 90.25 449 CYS A O 1
ATOM 3393 N N . ILE A 1 450 ? -29.716 -1.061 28.768 1.00 91.94 450 ILE A N 1
ATOM 3394 C CA . ILE A 1 450 ? -29.939 -1.455 27.375 1.00 91.94 450 ILE A CA 1
ATOM 3395 C C . ILE A 1 450 ? -28.838 -2.428 26.957 1.00 91.94 450 ILE A C 1
ATOM 3397 O O . ILE A 1 450 ? -27.654 -2.107 27.056 1.00 91.94 450 ILE A O 1
ATOM 3401 N N . THR A 1 451 ? -29.224 -3.609 26.477 1.00 91.38 451 THR A N 1
ATOM 3402 C CA . THR A 1 451 ? -28.286 -4.655 26.039 1.00 91.38 451 THR A CA 1
ATOM 3403 C C . THR A 1 451 ? -28.569 -5.049 24.597 1.00 91.38 451 THR A C 1
ATOM 3405 O O . THR A 1 451 ? -29.695 -5.405 24.276 1.00 91.38 451 THR A O 1
ATOM 3408 N N . ALA A 1 452 ? -27.562 -5.020 23.721 1.00 91.62 452 ALA A N 1
ATOM 3409 C CA . ALA A 1 452 ? -27.722 -5.481 22.341 1.00 91.62 452 ALA A CA 1
ATOM 3410 C C . ALA A 1 452 ? -27.893 -7.006 22.286 1.00 91.62 452 ALA A C 1
ATOM 3412 O O . ALA A 1 452 ? -27.071 -7.747 22.829 1.00 91.62 452 ALA A O 1
ATOM 3413 N N . THR A 1 453 ? -28.934 -7.481 21.602 1.00 92.00 453 THR A N 1
ATOM 3414 C CA . THR A 1 453 ? -29.263 -8.917 21.520 1.00 92.00 453 THR A CA 1
ATOM 3415 C C . THR A 1 453 ? -28.820 -9.553 20.202 1.00 92.00 453 THR A C 1
ATOM 3417 O O . THR A 1 453 ? -28.566 -10.757 20.154 1.00 92.00 453 THR A O 1
ATOM 3420 N N . ALA A 1 454 ? -28.636 -8.757 19.143 1.00 92.12 454 ALA A N 1
ATOM 3421 C CA . ALA A 1 454 ? -28.128 -9.203 17.846 1.00 92.12 454 ALA A CA 1
ATOM 3422 C C . ALA A 1 454 ? -27.301 -8.114 17.140 1.00 92.12 454 ALA A C 1
ATOM 3424 O O . ALA A 1 454 ? -27.261 -6.962 17.571 1.00 92.12 454 ALA A O 1
ATOM 3425 N N . ASN A 1 455 ? -26.586 -8.503 16.080 1.00 91.88 455 ASN A N 1
ATOM 3426 C CA . ASN A 1 455 ? -25.740 -7.581 15.325 1.00 91.88 455 ASN A CA 1
ATOM 3427 C C . ASN A 1 455 ? -26.572 -6.477 14.667 1.00 91.88 455 ASN A C 1
ATOM 3429 O O . ASN A 1 455 ? -27.611 -6.748 14.069 1.00 91.88 455 ASN A O 1
ATOM 3433 N N . GLY A 1 456 ? -26.049 -5.259 14.721 1.00 90.19 456 GLY A N 1
ATOM 3434 C CA . GLY A 1 456 ? -26.597 -4.104 14.035 1.00 90.19 456 GLY A CA 1
ATOM 3435 C C . GLY A 1 456 ? -26.065 -3.893 12.640 1.00 90.19 456 GLY A C 1
ATOM 3436 O O . GLY A 1 456 ? -25.015 -4.418 12.253 1.00 90.19 456 GLY A O 1
ATOM 3437 N N . SER A 1 457 ? -26.778 -3.043 11.915 1.00 91.31 457 SER A N 1
ATOM 3438 C CA . SER A 1 457 ? -26.378 -2.566 10.599 1.00 91.31 457 SER A CA 1
ATOM 3439 C C . SER A 1 457 ? -26.673 -1.080 10.445 1.00 91.31 457 SER A C 1
ATOM 3441 O O . SER A 1 457 ? -27.456 -0.507 11.202 1.00 91.31 457 SER A O 1
ATOM 3443 N N . GLY A 1 458 ? -26.012 -0.435 9.493 1.00 90.00 458 GLY A N 1
ATOM 3444 C CA . GLY A 1 458 ? -26.164 0.995 9.282 1.00 90.00 458 GLY A CA 1
ATOM 3445 C C . GLY A 1 458 ? -25.348 1.523 8.117 1.00 90.00 458 GLY A C 1
ATOM 3446 O O . GLY A 1 458 ? -24.790 0.747 7.338 1.00 90.00 458 GLY A O 1
ATOM 3447 N N . PHE A 1 459 ? -25.257 2.846 8.024 1.00 88.00 459 PHE A N 1
ATOM 3448 C CA . PHE A 1 459 ? -24.508 3.547 6.985 1.00 88.00 459 PHE A CA 1
ATOM 3449 C C . PHE A 1 459 ? -23.750 4.753 7.551 1.00 88.00 459 PHE A C 1
ATOM 3451 O O . PHE A 1 459 ? -24.199 5.398 8.499 1.00 88.00 459 PHE A O 1
ATOM 3458 N N . LEU A 1 460 ? -22.601 5.044 6.943 1.00 88.19 460 LEU A N 1
ATOM 3459 C CA . LEU A 1 460 ? -21.826 6.277 7.075 1.00 88.19 460 LEU A CA 1
ATOM 3460 C C . LEU A 1 460 ? -21.939 7.046 5.758 1.00 88.19 460 LEU A C 1
ATOM 3462 O O . LEU A 1 460 ? -21.703 6.451 4.713 1.00 88.19 460 LEU A O 1
ATOM 3466 N N . ASP A 1 461 ? -22.216 8.343 5.817 1.00 87.12 461 ASP A N 1
ATOM 3467 C CA . ASP A 1 461 ? -22.148 9.279 4.694 1.00 87.12 461 ASP A CA 1
ATOM 3468 C C . ASP A 1 461 ? -21.138 10.389 5.026 1.00 87.12 461 ASP A C 1
ATOM 3470 O O . ASP A 1 461 ? -21.412 11.307 5.806 1.00 87.12 461 ASP A O 1
ATOM 3474 N N . CYS A 1 462 ? -19.934 10.291 4.457 1.00 80.06 462 CYS A N 1
ATOM 3475 C CA . CYS A 1 462 ? -18.875 11.267 4.705 1.00 80.06 462 CYS A CA 1
ATOM 3476 C C . CYS A 1 462 ? -19.055 12.587 3.958 1.00 80.06 462 CYS A C 1
ATOM 3478 O O . CYS A 1 462 ? -18.586 13.617 4.445 1.00 80.06 462 CYS A O 1
ATOM 3480 N N . ALA A 1 463 ? -19.711 12.572 2.800 1.00 75.38 463 ALA A N 1
ATOM 3481 C CA . ALA A 1 463 ? -19.919 13.765 1.987 1.00 75.38 463 ALA A CA 1
ATOM 3482 C C . ALA A 1 463 ? -21.155 14.560 2.444 1.00 75.38 463 ALA A C 1
ATOM 3484 O O . ALA A 1 463 ? -21.217 15.778 2.259 1.00 75.38 463 ALA A O 1
ATOM 3485 N N . GLY A 1 464 ? -22.105 13.884 3.093 1.00 80.62 464 GLY A N 1
ATOM 3486 C CA . GLY A 1 464 ? -23.435 14.404 3.363 1.00 80.62 464 GLY A CA 1
ATOM 3487 C C . GLY A 1 464 ? -24.282 14.454 2.090 1.00 80.62 464 GLY A C 1
ATOM 3488 O O . GLY A 1 464 ? -23.806 14.251 0.974 1.00 80.62 464 GLY A O 1
ATOM 3489 N N . GLY A 1 465 ? -25.557 14.808 2.241 1.00 78.38 465 GLY A N 1
ATOM 3490 C CA . GLY A 1 465 ? -26.471 14.967 1.107 1.00 78.38 465 GLY A CA 1
ATOM 3491 C C . GLY A 1 465 ? -27.388 13.770 0.853 1.00 78.38 465 GLY A C 1
ATOM 3492 O O . GLY A 1 465 ? -28.401 13.940 0.168 1.00 78.38 465 GLY A O 1
ATOM 3493 N N . ARG A 1 466 ? -27.125 12.599 1.448 1.00 82.75 466 ARG A N 1
ATOM 3494 C CA . ARG A 1 466 ? -28.056 11.463 1.399 1.00 82.75 466 ARG A CA 1
ATOM 3495 C C . ARG A 1 466 ? -29.343 11.768 2.169 1.00 82.75 466 ARG A C 1
ATOM 3497 O O . ARG A 1 466 ? -29.316 12.398 3.223 1.00 82.75 466 ARG A O 1
ATOM 3504 N N . ALA A 1 467 ? -30.498 11.336 1.666 1.00 85.31 467 ALA A N 1
ATOM 3505 C CA . ALA A 1 467 ? -31.772 11.498 2.374 1.00 85.31 467 ALA A CA 1
ATOM 3506 C C . ALA A 1 467 ? -31.871 10.561 3.596 1.00 85.31 467 ALA A C 1
ATOM 3508 O O . ALA A 1 467 ? -31.332 9.456 3.572 1.00 85.31 467 ALA A O 1
ATOM 3509 N N . GLY A 1 468 ? -32.598 10.983 4.637 1.00 84.44 468 GLY A N 1
ATOM 3510 C CA . GLY A 1 468 ? -32.917 10.143 5.801 1.00 84.44 468 GLY A CA 1
ATOM 3511 C C . GLY A 1 468 ? -31.956 10.262 6.988 1.00 84.44 468 GLY A C 1
ATOM 3512 O O . GLY A 1 468 ? -31.875 9.345 7.793 1.00 84.44 468 GLY A O 1
ATOM 3513 N N . GLY A 1 469 ? -31.212 11.368 7.105 1.00 84.88 469 GLY A N 1
ATOM 3514 C CA . GLY A 1 469 ? -30.236 11.563 8.190 1.00 84.88 469 GLY A CA 1
ATOM 3515 C C . GLY A 1 469 ? -30.849 11.771 9.581 1.00 84.88 469 GLY A C 1
ATOM 3516 O O . GLY A 1 469 ? -30.149 11.646 10.583 1.00 84.88 469 GLY A O 1
ATOM 3517 N N . ASN A 1 470 ? -32.142 12.083 9.663 1.00 92.31 470 ASN A N 1
ATOM 3518 C CA . ASN A 1 470 ? -32.869 12.267 10.916 1.00 92.31 470 ASN A CA 1
ATOM 3519 C C . ASN A 1 470 ? -33.865 11.127 11.121 1.00 92.31 470 ASN A C 1
ATOM 3521 O O . ASN A 1 470 ? -34.517 10.696 10.168 1.00 92.31 470 ASN A O 1
ATOM 3525 N N . ILE A 1 471 ? -34.043 10.712 12.372 1.00 93.56 471 ILE A N 1
ATOM 3526 C CA . ILE A 1 471 ? -34.988 9.661 12.752 1.00 93.56 471 ILE A CA 1
ATOM 3527 C C . ILE A 1 471 ? -36.149 10.253 13.547 1.00 93.56 471 ILE A C 1
ATOM 3529 O O . ILE A 1 471 ? -35.953 11.063 14.455 1.00 93.56 471 ILE A O 1
ATOM 3533 N N . VAL A 1 472 ? -37.366 9.849 13.200 1.00 91.94 472 VAL A N 1
ATOM 3534 C CA . VAL A 1 472 ? -38.586 10.172 13.940 1.00 91.94 472 VAL A CA 1
ATOM 3535 C C . VAL A 1 472 ? -39.271 8.864 14.302 1.00 91.94 472 VAL A C 1
ATOM 3537 O O . VAL A 1 472 ? -39.625 8.086 13.421 1.00 91.94 472 VAL A O 1
ATOM 3540 N N . LEU A 1 473 ? -39.434 8.606 15.595 1.00 90.75 473 LEU A N 1
ATOM 3541 C CA . LEU A 1 473 ? -40.099 7.419 16.115 1.00 90.75 473 LEU A CA 1
ATOM 3542 C C . LEU A 1 473 ? -41.408 7.844 16.769 1.00 90.75 473 LEU A C 1
ATOM 3544 O O . LEU A 1 473 ? -41.411 8.621 17.723 1.00 90.75 473 LEU A O 1
ATOM 3548 N N . THR A 1 474 ? -42.521 7.328 16.260 1.00 87.25 474 THR A N 1
ATOM 3549 C CA . THR A 1 474 ? -43.856 7.594 16.802 1.00 87.25 474 THR A CA 1
ATOM 3550 C C . THR A 1 474 ? -44.503 6.304 17.273 1.00 87.25 474 THR A C 1
ATOM 3552 O O . THR A 1 474 ? -44.303 5.238 16.688 1.00 87.25 474 THR A O 1
ATOM 3555 N N . ARG A 1 475 ? -45.254 6.390 18.367 1.00 84.94 475 ARG A N 1
ATOM 3556 C CA . ARG A 1 475 ? -46.014 5.273 18.922 1.00 84.94 475 ARG A CA 1
ATOM 3557 C C . ARG A 1 475 ? -47.303 5.797 19.544 1.00 84.94 475 ARG A C 1
ATOM 3559 O O . ARG A 1 475 ? -47.315 6.935 20.002 1.00 84.94 475 ARG A O 1
ATOM 3566 N N . ASP A 1 476 ? -48.365 5.005 19.554 1.00 76.56 476 ASP A N 1
ATOM 3567 C CA . ASP A 1 476 ? -49.681 5.427 20.035 1.00 76.56 476 ASP A CA 1
ATOM 3568 C C . ASP A 1 476 ? -50.382 4.353 20.881 1.00 76.56 476 ASP A C 1
ATOM 3570 O O . ASP A 1 476 ? -50.037 3.164 20.836 1.00 76.56 476 ASP A O 1
ATOM 3574 N N . HIS A 1 477 ? -51.365 4.804 21.664 1.00 67.44 477 HIS A N 1
ATOM 3575 C CA . HIS A 1 477 ? -52.365 3.960 22.306 1.00 67.44 477 HIS A CA 1
ATOM 3576 C C . HIS A 1 477 ? -53.689 4.089 21.530 1.00 67.44 477 HIS A C 1
ATOM 3578 O O . HIS A 1 477 ? -54.328 5.130 21.582 1.00 67.44 477 HIS A O 1
ATOM 3584 N N . TYR A 1 478 ? -54.145 3.004 20.893 1.00 62.88 478 TYR A N 1
ATOM 3585 C CA . TYR A 1 478 ? -55.411 2.838 20.151 1.00 62.88 478 TYR A CA 1
ATOM 3586 C C . TYR A 1 478 ? -55.453 3.375 18.702 1.00 62.88 478 TYR A C 1
ATOM 3588 O O . TYR A 1 478 ? -55.271 4.550 18.422 1.00 62.88 478 TYR A O 1
ATOM 3596 N N . THR A 1 479 ? -55.798 2.495 17.753 1.00 54.84 479 THR A N 1
ATOM 3597 C CA . THR A 1 479 ? -55.865 2.784 16.309 1.00 54.84 479 THR A CA 1
ATOM 3598 C C . THR A 1 479 ? -57.305 3.077 15.841 1.00 54.84 479 THR A C 1
ATOM 3600 O O . THR A 1 479 ? -58.045 2.154 15.504 1.00 54.84 479 THR A O 1
ATOM 3603 N N . ASN A 1 480 ? -57.729 4.353 15.836 1.00 45.94 480 ASN A N 1
ATOM 3604 C CA . ASN A 1 480 ? -58.263 5.082 14.660 1.00 45.94 480 ASN A CA 1
ATOM 3605 C C . ASN A 1 480 ? -58.685 6.532 14.999 1.00 45.94 480 ASN A C 1
ATOM 3607 O O . ASN A 1 480 ? -59.403 6.756 15.970 1.00 45.94 480 ASN A O 1
ATOM 3611 N N . ASP A 1 481 ? -58.368 7.466 14.093 1.00 47.28 481 ASP A N 1
ATOM 3612 C CA . ASP A 1 481 ? -58.874 8.851 14.089 1.00 47.28 481 ASP A CA 1
ATOM 3613 C C . ASP A 1 481 ? -60.002 9.079 13.049 1.00 47.28 481 ASP A C 1
ATOM 3615 O O . ASP A 1 481 ? -60.397 10.222 12.800 1.00 47.28 481 ASP A O 1
ATOM 3619 N N . VAL A 1 482 ? -60.502 8.031 12.361 1.00 39.19 482 VAL A N 1
ATOM 3620 C CA . VAL A 1 482 ? -61.319 8.211 11.133 1.00 39.19 482 VAL A CA 1
ATOM 3621 C C . VAL A 1 482 ? -62.479 7.210 10.897 1.00 39.19 482 VAL A C 1
ATOM 3623 O O . VAL A 1 482 ? -63.260 7.446 9.977 1.00 39.19 482 VAL A O 1
ATOM 3626 N N . ASP A 1 483 ? -62.709 6.148 11.687 1.00 37.91 483 ASP A N 1
ATOM 3627 C CA . ASP A 1 483 ? -63.848 5.223 11.438 1.00 37.91 483 ASP A CA 1
ATOM 3628 C C . ASP A 1 483 ? -64.526 4.669 12.721 1.00 37.91 483 ASP A C 1
ATOM 3630 O O . ASP A 1 483 ? -63.968 3.827 13.427 1.00 37.91 483 ASP A O 1
ATOM 3634 N N . PRO A 1 484 ? -65.774 5.074 13.037 1.00 38.38 484 PRO A N 1
ATOM 3635 C CA . PRO A 1 484 ? -66.471 4.703 14.272 1.00 38.38 484 PRO A CA 1
ATOM 3636 C C . PRO A 1 484 ? -67.042 3.269 14.306 1.00 38.38 484 PRO A C 1
ATOM 3638 O O . PRO A 1 484 ? -67.766 2.933 15.244 1.00 38.38 484 PRO A O 1
ATOM 3641 N N . THR A 1 485 ? -66.766 2.408 13.320 1.00 36.28 485 THR A N 1
ATOM 3642 C CA . THR A 1 485 ? -67.358 1.053 13.266 1.00 36.28 485 THR A CA 1
ATOM 3643 C C . THR A 1 485 ? -66.521 -0.067 13.907 1.00 36.28 485 THR A C 1
ATOM 3645 O O . THR A 1 485 ? -67.053 -1.152 14.133 1.00 36.28 485 THR A O 1
ATOM 3648 N N . CYS A 1 486 ? -65.270 0.191 14.313 1.00 37.41 486 CYS A N 1
ATOM 3649 C CA . CYS A 1 486 ? -64.371 -0.810 14.926 1.00 37.41 486 CYS A CA 1
ATOM 3650 C C . CYS A 1 486 ? -64.510 -0.998 16.456 1.00 37.41 486 CYS A C 1
ATOM 3652 O O . CYS A 1 486 ? -63.730 -1.727 17.060 1.00 37.41 486 CYS A O 1
ATOM 3654 N N . ALA A 1 487 ? -65.498 -0.381 17.109 1.00 37.22 487 ALA A N 1
ATOM 3655 C CA . ALA A 1 487 ? -65.580 -0.325 18.575 1.00 37.22 487 ALA A CA 1
ATOM 3656 C C . ALA A 1 487 ? -66.336 -1.491 19.260 1.00 37.22 487 ALA A C 1
ATOM 3658 O O . ALA A 1 487 ? -66.510 -1.456 20.477 1.00 37.22 487 ALA A O 1
ATOM 3659 N N . VAL A 1 488 ? -66.839 -2.496 18.527 1.00 37.66 488 VAL A N 1
ATOM 3660 C CA . VAL A 1 488 ? -67.875 -3.407 19.076 1.00 37.66 488 VAL A CA 1
ATOM 3661 C C . VAL A 1 488 ? -67.385 -4.824 19.422 1.00 37.66 488 VAL A C 1
ATOM 3663 O O . VAL A 1 488 ? -67.987 -5.451 20.289 1.00 37.66 488 VAL A O 1
ATOM 3666 N N . ASP A 1 489 ? -66.267 -5.304 18.861 1.00 39.88 489 ASP A N 1
ATOM 3667 C CA . ASP A 1 489 ? -65.886 -6.732 18.968 1.00 39.88 489 ASP A CA 1
ATOM 3668 C C . ASP A 1 489 ? -64.559 -7.023 19.705 1.00 39.88 489 ASP A C 1
ATOM 3670 O O . ASP A 1 489 ? -64.105 -8.165 19.737 1.00 39.88 489 ASP A O 1
ATOM 3674 N N . GLY A 1 490 ? -63.941 -6.032 20.360 1.00 44.75 490 GLY A N 1
ATOM 3675 C CA . GLY A 1 490 ? -62.779 -6.270 21.236 1.00 44.75 490 GLY A CA 1
ATOM 3676 C C . GLY A 1 490 ? -61.506 -6.747 20.520 1.00 44.75 490 GLY A C 1
ATOM 3677 O O . GLY A 1 490 ? -60.644 -7.362 21.143 1.00 44.75 490 GLY A O 1
ATOM 3678 N N . SER A 1 491 ? -61.378 -6.475 19.221 1.00 41.44 491 SER A N 1
ATOM 3679 C CA . SER A 1 491 ? -60.201 -6.801 18.414 1.00 41.44 491 SER A CA 1
ATOM 3680 C C . SER A 1 491 ? -59.621 -5.536 17.788 1.00 41.44 491 SER A C 1
ATOM 3682 O O . SER A 1 491 ? -60.277 -4.902 16.962 1.00 41.44 491 SER A O 1
ATOM 3684 N N . CYS A 1 492 ? -58.392 -5.190 18.153 1.00 42.69 492 CYS A N 1
ATOM 3685 C CA . CYS A 1 492 ? -57.613 -4.176 17.452 1.00 42.69 492 CYS A CA 1
ATOM 3686 C C . CYS A 1 492 ? -57.037 -4.770 16.167 1.00 42.69 492 CYS A C 1
ATOM 3688 O O . CYS A 1 492 ? -56.321 -5.760 16.265 1.00 42.69 492 CYS A O 1
ATOM 3690 N N . GLU A 1 493 ? -57.369 -4.201 14.999 1.00 44.91 493 GLU A N 1
ATOM 3691 C CA . GLU A 1 493 ? -56.421 -3.959 13.889 1.00 44.91 493 GLU A CA 1
ATOM 3692 C C . GLU A 1 493 ? -57.075 -3.368 12.617 1.00 44.91 493 GLU A C 1
ATOM 3694 O O . GLU A 1 493 ? -58.195 -3.719 12.237 1.00 44.91 493 GLU A O 1
ATOM 3699 N N . GLU A 1 494 ? -56.302 -2.539 11.899 1.00 35.28 494 GLU A N 1
ATOM 3700 C CA . GLU A 1 494 ? -56.487 -2.220 10.477 1.00 35.28 494 GLU A CA 1
ATOM 3701 C C . GLU A 1 494 ? -56.184 -3.454 9.584 1.00 35.28 494 GLU A C 1
ATOM 3703 O O . GLU A 1 494 ? -55.114 -4.050 9.650 1.00 35.28 494 GLU A O 1
ATOM 3708 N N . GLY A 1 495 ? -57.081 -3.804 8.654 1.00 43.56 495 GLY A N 1
ATOM 3709 C CA . GLY A 1 495 ? -56.674 -4.307 7.325 1.00 43.56 495 GLY A CA 1
ATOM 3710 C C . GLY A 1 495 ? -56.395 -5.805 7.036 1.00 43.56 495 GLY A C 1
ATOM 3711 O O . GLY A 1 495 ? -56.397 -6.130 5.850 1.00 43.56 495 GLY A O 1
ATOM 3712 N N . ARG A 1 496 ? -56.278 -6.735 8.012 1.00 37.00 496 ARG A N 1
ATOM 3713 C CA . ARG A 1 496 ? -55.982 -8.213 7.856 1.00 37.00 496 ARG A CA 1
ATOM 3714 C C . ARG A 1 496 ? -54.563 -8.545 7.310 1.00 37.00 496 ARG A C 1
ATOM 3716 O O . ARG A 1 496 ? -54.002 -7.741 6.588 1.00 37.00 496 ARG A O 1
ATOM 3723 N N . THR A 1 497 ? -53.899 -9.708 7.483 1.00 35.34 497 THR A N 1
ATOM 3724 C CA . THR A 1 497 ? -54.047 -10.997 8.217 1.00 35.34 497 THR A CA 1
ATOM 3725 C C . THR A 1 497 ? -52.913 -11.159 9.250 1.00 35.34 497 THR A C 1
ATOM 3727 O O . THR A 1 497 ? -51.758 -10.907 8.918 1.00 35.34 497 THR A O 1
ATOM 3730 N N . CYS A 1 498 ? -53.242 -11.653 10.449 1.00 42.72 498 CYS A N 1
ATOM 3731 C CA . CYS A 1 498 ? -52.445 -11.577 11.682 1.00 42.72 498 CYS A CA 1
ATOM 3732 C C . CYS A 1 498 ? -51.129 -12.392 11.691 1.00 42.72 498 CYS A C 1
ATOM 3734 O O . CYS A 1 498 ? -51.179 -13.622 11.557 1.00 42.72 498 CYS A O 1
ATOM 3736 N N . PRO A 1 499 ? -49.967 -11.774 11.978 1.00 33.94 499 PRO A N 1
ATOM 3737 C CA . PRO A 1 499 ? -48.899 -12.465 12.686 1.00 33.94 499 PRO A CA 1
ATOM 3738 C C . PRO A 1 499 ? -49.345 -12.688 14.143 1.00 33.94 499 PRO A C 1
ATOM 3740 O O . PRO A 1 499 ? -50.147 -11.933 14.681 1.00 33.94 499 PRO A O 1
ATOM 3743 N N . GLY A 1 500 ? -48.902 -13.780 14.766 1.00 34.19 500 GLY A N 1
ATOM 3744 C CA . GLY A 1 500 ? -49.315 -14.167 16.121 1.00 34.19 500 GLY A CA 1
ATOM 3745 C C . GLY A 1 500 ? -49.052 -13.105 17.209 1.00 34.19 500 GLY A C 1
ATOM 3746 O O . GLY A 1 500 ? -48.384 -12.106 16.959 1.00 34.19 500 GLY A O 1
ATOM 3747 N N . PRO A 1 501 ? -49.565 -13.332 18.433 1.00 32.03 501 PRO A N 1
ATOM 3748 C CA . PRO A 1 501 ? -49.604 -12.329 19.496 1.00 32.03 501 PRO A CA 1
ATOM 3749 C C . PRO A 1 501 ? -48.196 -11.847 19.875 1.00 32.03 501 PRO A C 1
ATOM 3751 O O . PRO A 1 501 ? -47.355 -12.656 20.270 1.00 32.03 501 PRO A O 1
ATOM 3754 N N . LEU A 1 502 ? -47.953 -10.535 19.785 1.00 35.25 502 LEU A N 1
ATOM 3755 C CA . LEU A 1 502 ? -46.774 -9.911 20.387 1.00 35.25 502 LEU A CA 1
ATOM 3756 C C . LEU A 1 502 ? -46.933 -9.873 21.922 1.00 35.25 502 LEU A C 1
ATOM 3758 O O . LEU A 1 502 ? -48.046 -9.654 22.414 1.00 35.25 502 LEU A O 1
ATOM 3762 N N . PRO A 1 503 ? -45.861 -10.097 22.704 1.00 38.38 503 PRO A N 1
ATOM 3763 C CA . PRO A 1 503 ? -45.923 -10.047 24.159 1.00 38.38 503 PRO A CA 1
ATOM 3764 C C . PRO A 1 503 ? -45.963 -8.585 24.645 1.00 38.38 503 PRO A C 1
ATOM 3766 O O . PRO A 1 503 ? -45.007 -7.847 24.437 1.00 38.38 503 PRO A O 1
ATOM 3769 N N . HIS A 1 504 ? -47.048 -8.233 25.354 1.00 38.44 504 HIS A N 1
ATOM 3770 C CA . HIS A 1 504 ? -47.226 -7.077 26.272 1.00 38.44 504 HIS A CA 1
ATOM 3771 C C . HIS A 1 504 ? -47.476 -5.673 25.674 1.00 38.44 504 HIS A C 1
ATOM 3773 O O . HIS A 1 504 ? -47.067 -5.422 24.543 1.00 38.44 504 HIS A O 1
ATOM 3779 N N . PRO A 1 505 ? -48.084 -4.721 26.439 1.00 40.59 505 PRO A N 1
ATOM 3780 C CA . PRO A 1 505 ? -48.638 -4.765 27.806 1.00 40.59 505 PRO A CA 1
ATOM 3781 C C . PRO A 1 505 ? -50.067 -4.160 27.920 1.00 40.59 505 PRO A C 1
ATOM 3783 O O . PRO A 1 505 ? -50.294 -3.221 28.661 1.00 40.59 505 PRO A O 1
ATOM 3786 N N . HIS A 1 506 ? -51.090 -4.794 27.349 1.00 43.69 506 HIS A N 1
ATOM 3787 C CA . HIS A 1 506 ? -52.391 -4.824 28.033 1.00 43.69 506 HIS A CA 1
ATOM 3788 C C . HIS A 1 506 ? -52.848 -6.264 28.100 1.00 43.69 506 HIS A C 1
ATOM 3790 O O . HIS A 1 506 ? -53.078 -6.915 27.082 1.00 43.69 506 HIS A O 1
ATOM 3796 N N . ILE A 1 507 ? -52.926 -6.802 29.312 1.00 46.84 507 ILE A N 1
ATOM 3797 C CA . ILE A 1 507 ? -53.376 -8.173 29.506 1.00 46.84 507 ILE A CA 1
ATOM 3798 C C . ILE A 1 507 ? -54.821 -8.110 29.957 1.00 46.84 507 ILE A C 1
ATOM 3800 O O . ILE A 1 507 ? -55.121 -7.691 31.072 1.00 46.84 507 ILE A O 1
ATOM 3804 N N . SER A 1 508 ? -55.720 -8.568 29.087 1.00 43.78 508 SER A N 1
ATOM 3805 C CA . SER A 1 508 ? -57.116 -8.827 29.447 1.00 43.78 508 SER A CA 1
ATOM 3806 C C . SER A 1 508 ? -57.242 -9.843 30.596 1.00 43.78 508 SER A C 1
ATOM 3808 O O . SER A 1 508 ? -58.278 -9.898 31.255 1.00 43.78 508 SER A O 1
ATOM 3810 N N . ALA A 1 509 ? -56.173 -10.601 30.881 1.00 54.06 509 ALA A N 1
ATOM 3811 C CA . ALA A 1 509 ? -56.016 -11.464 32.046 1.00 54.06 509 ALA A CA 1
ATOM 3812 C C . ALA A 1 509 ? -54.727 -11.111 32.811 1.00 54.06 509 ALA A C 1
ATOM 3814 O O . ALA A 1 509 ? -53.637 -11.325 32.289 1.00 54.06 509 ALA A O 1
ATOM 3815 N N . CYS A 1 510 ? -54.841 -10.594 34.039 1.00 63.19 510 CYS A N 1
ATOM 3816 C CA . CYS A 1 510 ? -53.685 -10.244 34.875 1.00 63.19 510 CYS A CA 1
ATOM 3817 C C . CYS A 1 510 ? -52.655 -11.394 34.972 1.00 63.19 510 CYS A C 1
ATOM 3819 O O . CYS A 1 510 ? -53.065 -12.558 35.048 1.00 63.19 510 CYS A O 1
ATOM 3821 N N . PRO A 1 511 ? -51.347 -11.084 35.044 1.00 70.75 511 PRO A N 1
ATOM 3822 C CA . PRO A 1 511 ? -50.311 -12.064 35.342 1.00 70.75 511 PRO A CA 1
ATOM 3823 C C . PRO A 1 511 ? -50.580 -12.862 36.603 1.00 70.75 511 PRO A C 1
ATOM 3825 O O . PRO A 1 511 ? -50.909 -12.299 37.646 1.00 70.75 511 PRO A O 1
ATOM 3828 N N . VAL A 1 512 ? -50.400 -14.176 36.504 1.00 77.81 512 VAL A N 1
ATOM 3829 C CA . VAL A 1 512 ? -50.549 -15.109 37.620 1.00 77.81 512 VAL A CA 1
ATOM 3830 C C . VAL A 1 512 ? -49.258 -15.881 37.839 1.00 77.81 512 VAL A C 1
ATOM 3832 O O . VAL A 1 512 ? -48.489 -16.169 36.916 1.00 77.81 512 VAL A O 1
ATOM 3835 N N . CYS A 1 513 ? -49.012 -16.213 39.095 1.00 81.19 513 CYS A N 1
ATOM 3836 C CA . CYS A 1 513 ? -47.820 -16.911 39.510 1.00 81.19 513 CYS A CA 1
ATOM 3837 C C . CYS A 1 513 ? -48.000 -18.417 39.305 1.00 81.19 513 CYS A C 1
ATOM 3839 O O . CYS A 1 513 ? -48.694 -19.086 40.072 1.00 81.19 513 CYS A O 1
ATOM 3841 N N . ILE A 1 514 ? -47.363 -18.973 38.271 1.00 84.38 514 ILE A N 1
ATOM 3842 C CA . ILE A 1 514 ? -47.447 -20.399 37.944 1.00 84.38 514 ILE A CA 1
ATOM 3843 C C . ILE A 1 514 ? -46.099 -21.050 38.230 1.00 84.38 514 ILE A C 1
ATOM 3845 O O . ILE A 1 514 ? -45.086 -20.710 37.629 1.00 84.38 514 ILE A O 1
ATOM 3849 N N . ALA A 1 515 ? -46.091 -22.013 39.154 1.00 83.31 515 ALA A N 1
ATOM 3850 C CA . ALA A 1 515 ? -44.884 -22.742 39.557 1.00 83.31 515 ALA A CA 1
ATOM 3851 C C . ALA A 1 515 ? -43.725 -21.828 40.014 1.00 83.31 515 ALA A C 1
ATOM 3853 O O . ALA A 1 515 ? -42.556 -22.142 39.802 1.00 83.31 515 ALA A O 1
ATOM 3854 N N . GLY A 1 516 ? -44.060 -20.708 40.661 1.00 81.00 516 GLY A N 1
ATOM 3855 C CA . GLY A 1 516 ? -43.083 -19.750 41.177 1.00 81.00 516 GLY A CA 1
ATOM 3856 C C . GLY A 1 516 ? -42.524 -18.786 40.131 1.00 81.00 516 GLY A C 1
ATOM 3857 O O . GLY A 1 516 ? -41.556 -18.095 40.431 1.00 81.00 516 GLY A O 1
ATOM 3858 N N . ILE A 1 517 ? -43.103 -18.737 38.925 1.00 79.56 517 ILE A N 1
ATOM 3859 C CA . ILE A 1 517 ? -42.702 -17.836 37.839 1.00 79.56 517 ILE A CA 1
ATOM 3860 C C . ILE A 1 517 ? -43.941 -17.137 37.259 1.00 79.56 517 ILE A C 1
ATOM 3862 O O . ILE A 1 517 ? -44.999 -17.753 37.103 1.00 79.56 517 ILE A O 1
ATOM 3866 N N . CYS A 1 518 ? -43.827 -15.851 36.930 1.00 74.06 518 CYS A N 1
ATOM 3867 C CA . CYS A 1 518 ? -44.913 -15.127 36.272 1.00 74.06 518 CYS A CA 1
ATOM 3868 C C . CYS A 1 518 ? -45.112 -15.629 34.838 1.00 74.06 518 CYS A C 1
ATOM 3870 O O . CYS A 1 518 ? -44.173 -15.685 34.039 1.00 74.06 518 CYS A O 1
ATOM 3872 N N . ASN A 1 519 ? -46.346 -16.019 34.524 1.00 73.56 519 ASN A N 1
ATOM 3873 C CA . ASN A 1 519 ? -46.692 -16.715 33.284 1.00 73.56 519 ASN A CA 1
ATOM 3874 C C . ASN A 1 519 ? -46.811 -15.800 32.054 1.00 73.56 519 ASN A C 1
ATOM 3876 O O . ASN A 1 519 ? -46.658 -16.267 30.927 1.00 73.56 519 ASN A O 1
ATOM 3880 N N . ASN A 1 520 ? -47.142 -14.530 32.267 1.00 62.22 520 ASN A N 1
ATOM 3881 C CA . ASN A 1 520 ? -47.233 -13.475 31.266 1.00 62.22 520 ASN A CA 1
ATOM 3882 C C . ASN A 1 520 ? -47.033 -12.101 31.966 1.00 62.22 520 ASN A C 1
ATOM 3884 O O . ASN A 1 520 ? -46.622 -12.034 33.123 1.00 62.22 520 ASN A O 1
ATOM 3888 N N . GLY A 1 521 ? -47.273 -10.989 31.269 1.00 59.50 521 GLY A N 1
ATOM 3889 C CA . GLY A 1 521 ? -46.959 -9.621 31.734 1.00 59.50 521 GLY A CA 1
ATOM 3890 C C . GLY A 1 521 ? -45.496 -9.170 31.614 1.00 59.50 521 GLY A C 1
ATOM 3891 O O . GLY A 1 521 ? -44.622 -9.993 31.366 1.00 59.50 521 GLY A O 1
ATOM 3892 N N . PRO A 1 522 ? -45.200 -7.874 31.809 1.00 54.66 522 PRO A N 1
ATOM 3893 C CA . PRO A 1 522 ? -43.831 -7.333 31.765 1.00 54.66 522 PRO A CA 1
ATOM 3894 C C . PRO A 1 522 ? -42.859 -8.011 32.755 1.00 54.66 522 PRO A C 1
ATOM 3896 O O . PRO A 1 522 ? -41.646 -7.919 32.600 1.00 54.66 522 PRO A O 1
ATOM 3899 N N . ASN A 1 523 ? -43.393 -8.769 33.718 1.00 62.75 523 ASN A N 1
ATOM 3900 C CA . ASN A 1 523 ? -42.647 -9.600 34.659 1.00 62.75 523 ASN A CA 1
ATOM 3901 C C . ASN A 1 523 ? -42.524 -11.075 34.221 1.00 62.75 523 ASN A C 1
ATOM 3903 O O . ASN A 1 523 ? -42.172 -11.922 35.037 1.00 62.75 523 ASN A O 1
ATOM 3907 N N . THR A 1 524 ? -42.834 -11.432 32.967 1.00 69.12 524 THR A N 1
ATOM 3908 C CA . THR A 1 524 ? -42.778 -12.829 32.486 1.00 69.12 524 THR A CA 1
ATOM 3909 C C . THR A 1 524 ? -41.396 -13.427 32.741 1.00 69.12 524 THR A C 1
ATOM 3911 O O . THR A 1 524 ? -40.380 -12.830 32.396 1.00 69.12 524 THR A O 1
ATOM 3914 N N . GLY A 1 525 ? -41.345 -14.621 33.333 1.00 66.44 525 GLY A N 1
ATOM 3915 C CA . GLY A 1 525 ? -40.073 -15.277 33.656 1.00 66.44 525 GLY A CA 1
ATOM 3916 C C . GLY A 1 525 ? -39.432 -14.826 34.974 1.00 66.44 525 GLY A C 1
ATOM 3917 O O . GLY A 1 525 ? -38.496 -15.481 35.428 1.00 66.44 525 GLY A O 1
ATOM 3918 N N . GLN A 1 526 ? -39.946 -13.774 35.622 1.00 71.56 526 GLN A N 1
ATOM 3919 C CA . GLN A 1 526 ? -39.500 -13.364 36.954 1.00 71.56 526 GLN A CA 1
ATOM 3920 C C . GLN A 1 526 ? -40.064 -14.296 38.040 1.00 71.56 526 GLN A C 1
ATOM 3922 O O . GLN A 1 526 ? -41.184 -14.806 37.898 1.00 71.56 526 GLN A O 1
ATOM 3927 N N . PRO A 1 527 ? -39.309 -14.533 39.128 1.00 75.44 527 PRO A N 1
ATOM 3928 C CA . PRO A 1 527 ? -39.768 -15.340 40.247 1.00 75.44 527 PRO A CA 1
ATOM 3929 C C . PRO A 1 527 ? -40.907 -14.650 41.006 1.00 75.44 527 PRO A C 1
ATOM 3931 O O . PRO A 1 527 ? -40.885 -13.446 41.244 1.00 75.44 527 PRO A O 1
ATOM 3934 N N . CYS A 1 528 ? -41.893 -15.429 41.441 1.00 75.44 528 CYS A N 1
ATOM 3935 C CA . CYS A 1 528 ? -43.049 -14.942 42.185 1.00 75.44 528 CYS A CA 1
ATOM 3936 C C . CYS A 1 528 ? -43.457 -15.921 43.288 1.00 75.44 528 CYS A C 1
ATOM 3938 O O . CYS A 1 528 ? -43.250 -17.129 43.191 1.00 75.44 528 CYS A O 1
ATOM 3940 N N . ALA A 1 529 ? -44.071 -15.394 44.349 1.00 79.88 529 ALA A N 1
ATOM 3941 C CA . ALA A 1 529 ? -44.654 -16.203 45.423 1.00 79.88 529 ALA A CA 1
ATOM 3942 C C . ALA A 1 529 ? -46.191 -16.252 45.366 1.00 79.88 529 ALA A C 1
ATOM 3944 O O . ALA A 1 529 ? -46.802 -17.206 45.840 1.00 79.88 529 ALA A O 1
ATOM 3945 N N . THR A 1 530 ? -46.821 -15.218 44.805 1.00 82.00 530 THR A N 1
ATOM 3946 C CA . THR A 1 530 ? -48.276 -15.088 44.641 1.00 82.00 530 THR A CA 1
ATOM 3947 C C . THR A 1 530 ? -48.571 -14.303 43.367 1.00 82.00 530 THR A C 1
ATOM 3949 O O . THR A 1 530 ? -47.690 -13.597 42.875 1.00 82.00 530 THR A O 1
ATOM 3952 N N . ASP A 1 531 ? -49.809 -14.366 42.870 1.00 71.81 531 ASP A N 1
ATOM 3953 C CA . ASP A 1 531 ? -50.262 -13.557 41.727 1.00 71.81 531 ASP A CA 1
ATOM 3954 C C . ASP A 1 531 ? -50.009 -12.059 41.955 1.00 71.81 531 ASP A C 1
ATOM 3956 O O . ASP A 1 531 ? -49.618 -11.355 41.031 1.00 71.81 531 ASP A O 1
ATOM 3960 N N . ALA A 1 532 ? -50.110 -11.591 43.208 1.00 69.56 532 ALA A N 1
ATOM 3961 C CA . ALA A 1 532 ? -49.796 -10.216 43.600 1.00 69.56 532 ALA A CA 1
ATOM 3962 C C . ALA A 1 532 ? -48.352 -9.800 43.261 1.00 69.56 532 ALA A C 1
ATOM 3964 O O . ALA A 1 532 ? -48.118 -8.643 42.923 1.00 69.56 532 ALA A O 1
ATOM 3965 N N . GLY A 1 533 ? -47.400 -10.739 43.302 1.00 68.94 533 GLY A N 1
ATOM 3966 C CA . GLY A 1 533 ? -46.012 -10.500 42.896 1.00 68.94 533 GLY A CA 1
ATOM 3967 C C . GLY A 1 533 ? -45.839 -10.348 41.383 1.00 68.94 533 GLY A C 1
ATOM 3968 O O . GLY A 1 533 ? -44.878 -9.735 40.943 1.00 68.94 533 GLY A O 1
ATOM 3969 N N . CYS A 1 534 ? -46.785 -10.848 40.584 1.00 67.50 534 CYS A N 1
ATOM 3970 C CA . CYS A 1 534 ? -46.772 -10.685 39.130 1.00 67.50 534 CYS A CA 1
ATOM 3971 C C . CYS A 1 534 ? -47.515 -9.426 38.655 1.00 67.50 534 CYS A C 1
ATOM 3973 O O . CYS A 1 534 ? -47.259 -8.964 37.544 1.00 67.50 534 CYS A O 1
ATOM 3975 N N . VAL A 1 535 ? -48.394 -8.854 39.491 1.00 66.00 535 VAL A N 1
ATOM 3976 C CA . VAL A 1 535 ? -49.161 -7.623 39.201 1.00 66.00 535 VAL A CA 1
ATOM 3977 C C . VAL A 1 535 ? -48.674 -6.382 39.955 1.00 66.00 535 VAL A C 1
ATOM 3979 O O . VAL A 1 535 ? -49.278 -5.318 39.813 1.00 66.00 535 VAL A O 1
ATOM 3982 N N . GLN A 1 536 ? -47.615 -6.476 40.767 1.00 60.56 536 GLN A N 1
ATOM 3983 C CA . GLN A 1 536 ? -47.050 -5.308 41.447 1.00 60.56 536 GLN A CA 1
ATOM 3984 C C . GLN A 1 536 ? -46.665 -4.253 40.395 1.00 60.56 536 GLN A C 1
ATOM 3986 O O . GLN A 1 536 ? -45.820 -4.505 39.542 1.00 60.56 536 GLN A O 1
ATOM 3991 N N . ASN A 1 537 ? -47.326 -3.090 40.448 1.00 54.62 537 ASN A N 1
ATOM 3992 C CA . ASN A 1 537 ? -47.163 -1.952 39.530 1.00 54.62 537 ASN A CA 1
ATOM 3993 C C . ASN A 1 537 ? -47.709 -2.135 38.096 1.00 54.62 537 ASN A C 1
ATOM 3995 O O . ASN A 1 537 ? -47.370 -1.351 37.214 1.00 54.62 537 ASN A O 1
ATOM 3999 N N . VAL A 1 538 ? -48.591 -3.116 37.856 1.00 53.91 538 VAL A N 1
ATOM 4000 C CA . VAL A 1 538 ? -49.280 -3.312 36.564 1.00 53.91 538 VAL A CA 1
ATOM 4001 C C . VAL A 1 538 ? -50.769 -2.963 36.700 1.00 53.91 538 VAL A C 1
ATOM 4003 O O . VAL A 1 538 ? -51.478 -3.522 37.538 1.00 53.91 538 VAL A O 1
ATOM 4006 N N . LYS A 1 539 ? -51.277 -2.044 35.868 1.00 54.88 539 LYS A N 1
ATOM 4007 C CA . LYS A 1 539 ? -52.692 -1.630 35.865 1.00 54.88 539 LYS A CA 1
ATOM 4008 C C . LYS A 1 539 ? -53.535 -2.634 35.067 1.00 54.88 539 LYS A C 1
ATOM 4010 O O . LYS A 1 539 ? -53.552 -2.611 33.841 1.00 54.88 539 LYS A O 1
ATOM 4015 N N . CYS A 1 540 ? -54.264 -3.514 35.753 1.00 58.12 540 CYS A N 1
ATOM 4016 C CA . CYS A 1 540 ? -55.219 -4.409 35.095 1.00 58.12 540 CYS A CA 1
ATOM 4017 C C . CYS A 1 540 ? -56.509 -3.652 34.732 1.00 58.12 540 CYS A C 1
ATOM 4019 O O . CYS A 1 540 ? -57.316 -3.347 35.613 1.00 58.12 540 CYS A O 1
ATOM 4021 N N . VAL A 1 541 ? -56.717 -3.357 33.445 1.00 51.03 541 VAL A N 1
ATOM 4022 C CA . VAL A 1 541 ? -57.925 -2.671 32.952 1.00 51.03 541 VAL A CA 1
ATOM 4023 C C . VAL A 1 541 ? -58.848 -3.669 32.239 1.00 51.03 541 VAL A C 1
ATOM 4025 O O . VAL A 1 541 ? -58.397 -4.364 31.327 1.00 51.03 541 VAL A O 1
ATOM 4028 N N . PRO A 1 542 ? -60.143 -3.758 32.599 1.00 42.53 542 PRO A N 1
ATOM 4029 C CA . PRO A 1 542 ? -61.105 -4.563 31.852 1.00 42.53 542 PRO A CA 1
ATOM 4030 C C . PRO A 1 542 ? -61.282 -3.994 30.435 1.00 42.53 542 PRO A C 1
ATOM 4032 O O . PRO A 1 542 ? -61.802 -2.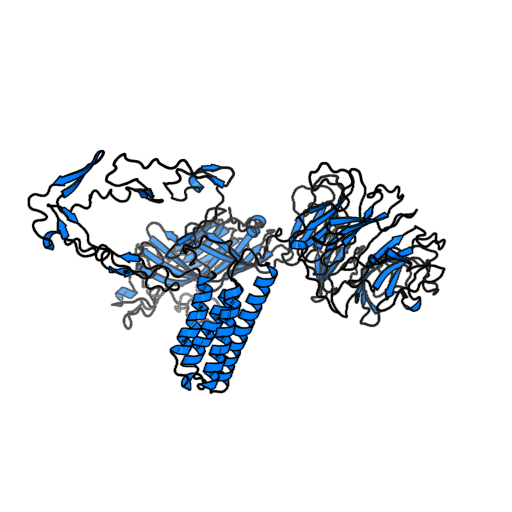892 30.286 1.00 42.53 542 PRO A O 1
ATOM 4035 N N . GLY A 1 543 ? -60.859 -4.735 29.406 1.00 51.00 543 GLY A N 1
ATOM 4036 C CA . GLY A 1 543 ? -61.056 -4.378 27.990 1.00 51.00 543 GLY A CA 1
ATOM 4037 C C . GLY A 1 543 ? -59.782 -4.138 27.168 1.00 51.00 543 GLY A C 1
ATOM 4038 O O . GLY A 1 543 ? -59.855 -4.304 25.959 1.00 51.00 543 GLY A O 1
ATOM 4039 N N . GLY A 1 544 ? -58.636 -3.856 27.807 1.00 51.53 544 GLY A N 1
ATOM 4040 C CA . GLY A 1 544 ? -57.341 -3.580 27.157 1.00 51.53 544 GLY A CA 1
ATOM 4041 C C . GLY A 1 544 ? -57.293 -2.266 26.355 1.00 51.53 544 GLY A C 1
ATOM 4042 O O . GLY A 1 544 ? -58.160 -2.020 25.520 1.00 51.53 544 GLY A O 1
ATOM 4043 N N . THR A 1 545 ? -56.282 -1.420 26.581 1.00 51.97 545 THR A N 1
ATOM 4044 C CA . THR A 1 545 ? -55.871 -0.432 25.563 1.00 51.97 545 THR A CA 1
ATOM 4045 C C . THR A 1 545 ? -55.029 -1.183 24.510 1.00 51.97 545 THR A C 1
ATOM 4047 O O . THR A 1 545 ? -54.685 -2.350 24.708 1.00 51.97 545 THR A O 1
ATOM 4050 N N . CYS A 1 546 ? -54.774 -0.609 23.339 1.00 57.88 546 CYS A N 1
ATOM 4051 C CA . CYS A 1 546 ? -53.982 -1.266 22.297 1.00 57.88 546 CYS A CA 1
ATOM 4052 C C . CYS A 1 546 ? -52.736 -0.461 22.012 1.00 57.88 546 CYS A C 1
ATOM 4054 O O . CYS A 1 546 ? -52.847 0.725 21.740 1.00 57.88 546 CYS A O 1
ATOM 4056 N N . ASN A 1 547 ? -51.584 -1.123 21.993 1.00 64.00 547 ASN A N 1
ATOM 4057 C CA . ASN A 1 547 ? -50.313 -0.456 21.749 1.00 64.00 547 ASN A CA 1
ATOM 4058 C C . ASN A 1 547 ? -49.957 -0.591 20.286 1.00 64.00 547 ASN A C 1
ATOM 4060 O O . ASN A 1 547 ? -49.693 -1.697 19.806 1.00 64.00 547 ASN A O 1
ATOM 4064 N N . GLY A 1 548 ? -49.961 0.536 19.583 1.00 65.00 548 GLY A N 1
ATOM 4065 C CA . GLY A 1 548 ? -49.516 0.571 18.207 1.00 65.00 548 GLY A CA 1
ATOM 4066 C C . GLY A 1 548 ? -48.047 0.159 18.082 1.00 65.00 548 GLY A C 1
ATOM 4067 O O . GLY A 1 548 ? -47.253 0.287 19.034 1.00 65.00 548 GLY A O 1
ATOM 4068 N N . PRO A 1 549 ? -47.654 -0.356 16.905 1.00 71.19 549 PRO A N 1
ATOM 4069 C CA . PRO A 1 549 ? -46.253 -0.594 16.610 1.00 71.19 549 PRO A CA 1
ATOM 4070 C C . PRO A 1 549 ? -45.487 0.732 16.620 1.00 71.19 549 PRO A C 1
ATOM 4072 O O . PRO A 1 549 ? -46.033 1.787 16.299 1.00 71.19 549 PRO A O 1
ATOM 4075 N N . VAL A 1 550 ? -44.196 0.670 16.939 1.00 79.19 550 VAL A N 1
ATOM 4076 C CA . VAL A 1 550 ? -43.301 1.808 16.708 1.00 79.19 550 VAL A CA 1
ATOM 4077 C C . VAL A 1 550 ? -43.242 2.059 15.203 1.00 79.19 550 VAL A C 1
ATOM 4079 O O . VAL A 1 550 ? -42.874 1.170 14.434 1.00 79.19 550 VAL A O 1
ATOM 4082 N N . ARG A 1 551 ? -43.611 3.266 14.778 1.00 84.81 551 ARG A N 1
ATOM 4083 C CA . ARG A 1 551 ? -43.433 3.733 13.406 1.00 84.81 551 ARG A CA 1
ATOM 4084 C C . ARG A 1 551 ? -42.165 4.564 13.337 1.00 84.81 551 ARG A C 1
ATOM 4086 O O . ARG A 1 551 ? -42.081 5.620 13.966 1.00 84.81 551 ARG A O 1
ATOM 4093 N N . THR A 1 552 ? -41.205 4.086 12.556 1.00 86.75 552 THR A N 1
ATOM 4094 C CA . THR A 1 552 ? -39.960 4.800 12.286 1.00 86.75 552 THR A CA 1
ATOM 4095 C C . THR A 1 552 ? -40.049 5.487 10.932 1.00 86.75 552 THR A C 1
ATOM 4097 O O . THR A 1 552 ? -40.257 4.839 9.908 1.00 86.75 552 THR A O 1
ATOM 4100 N N . GLU A 1 553 ? -39.860 6.800 10.922 1.00 90.06 553 GLU A N 1
ATOM 4101 C CA . GLU A 1 553 ? -39.734 7.603 9.713 1.00 90.06 553 GLU A CA 1
ATOM 4102 C C . GLU A 1 553 ? -38.325 8.190 9.629 1.00 90.06 553 GLU A C 1
ATOM 4104 O O . GLU A 1 553 ? -37.805 8.769 10.586 1.00 90.06 553 GLU A O 1
ATOM 4109 N N . HIS A 1 554 ? -37.700 8.057 8.460 1.00 90.88 554 HIS A N 1
ATOM 4110 C CA . HIS A 1 554 ? -36.413 8.682 8.167 1.00 90.88 554 HIS A CA 1
ATOM 4111 C C . HIS A 1 554 ? -36.662 9.948 7.354 1.00 90.88 554 HIS A C 1
ATOM 4113 O O . HIS A 1 554 ? -37.271 9.911 6.285 1.00 90.88 554 HIS A O 1
ATOM 4119 N N . SER A 1 555 ? -36.204 11.085 7.866 1.00 88.69 555 SER A N 1
ATOM 4120 C CA . SER A 1 555 ? -36.425 12.398 7.260 1.00 88.69 555 SER A CA 1
ATOM 4121 C C . SER A 1 555 ? -35.128 13.203 7.175 1.00 88.69 555 SER A C 1
ATOM 4123 O O . SER A 1 555 ? -34.065 12.774 7.626 1.00 88.69 555 SER A O 1
ATOM 4125 N N . GLY A 1 556 ? -35.194 14.388 6.569 1.00 86.19 556 GLY A N 1
ATOM 4126 C CA . GLY A 1 556 ? -34.037 15.272 6.441 1.00 86.19 556 GLY A CA 1
ATOM 4127 C C . GLY A 1 556 ? -32.913 14.692 5.580 1.00 86.19 556 GLY A C 1
ATOM 4128 O O . GLY A 1 556 ? -33.133 13.834 4.724 1.00 86.19 556 GLY A O 1
ATOM 4129 N N . VAL A 1 557 ? -31.701 15.206 5.790 1.00 84.69 557 VAL A N 1
ATOM 4130 C CA . VAL A 1 557 ? -30.518 14.905 4.977 1.00 84.69 557 VAL A CA 1
ATOM 4131 C C . VAL A 1 557 ? -29.331 14.642 5.900 1.00 84.69 557 VAL A C 1
ATOM 4133 O O . VAL A 1 557 ? -29.164 15.347 6.899 1.00 84.69 557 VAL A O 1
ATOM 4136 N N . TYR A 1 558 ? -28.514 13.644 5.571 1.00 86.31 558 TYR A N 1
ATOM 4137 C CA . TYR A 1 558 ? -27.240 13.386 6.227 1.00 86.31 558 TYR A CA 1
ATOM 4138 C C . TYR A 1 558 ? -26.359 14.633 6.116 1.00 86.31 558 TYR A C 1
ATOM 4140 O O . TYR A 1 558 ? -26.192 15.221 5.044 1.00 86.31 558 TYR A O 1
ATOM 4148 N N . ARG A 1 559 ? -25.798 15.057 7.247 1.00 85.56 559 ARG A N 1
ATOM 4149 C CA . ARG A 1 559 ? -24.693 16.021 7.257 1.00 85.56 559 ARG A CA 1
ATOM 4150 C C . ARG A 1 559 ? -23.417 15.288 6.842 1.00 85.56 559 ARG A C 1
ATOM 4152 O O . ARG A 1 559 ? -23.370 14.067 6.938 1.00 85.56 559 ARG A O 1
ATOM 4159 N N . ALA A 1 560 ? -22.385 16.019 6.430 1.00 79.62 560 ALA A N 1
ATOM 4160 C CA . ALA A 1 560 ? -21.066 15.420 6.232 1.00 79.62 560 ALA A CA 1
ATOM 4161 C C . ALA A 1 560 ? -20.632 14.695 7.517 1.00 79.62 560 ALA A C 1
ATOM 4163 O O . ALA A 1 560 ? -20.692 15.282 8.603 1.00 79.62 560 ALA A O 1
ATOM 4164 N N . GLY A 1 561 ? -20.269 13.415 7.399 1.00 83.31 561 GLY A N 1
ATOM 4165 C CA . GLY A 1 561 ? -19.986 12.571 8.559 1.00 83.31 561 GLY A CA 1
ATOM 4166 C C . GLY A 1 561 ? -21.205 11.937 9.223 1.00 83.31 561 GLY A C 1
ATOM 4167 O O . GLY A 1 561 ? -21.133 11.499 10.377 1.00 83.31 561 GLY A O 1
ATOM 4168 N N . GLY A 1 562 ? -22.350 11.958 8.548 1.00 90.00 562 GLY A N 1
ATOM 4169 C CA . GLY A 1 562 ? -23.600 11.424 9.052 1.00 90.00 562 GLY A CA 1
ATOM 4170 C C . GLY A 1 562 ? -23.506 9.910 9.231 1.00 90.00 562 GLY A C 1
ATOM 4171 O O . GLY A 1 562 ? -23.019 9.209 8.353 1.00 90.00 562 GLY A O 1
ATOM 4172 N N . VAL A 1 563 ? -23.962 9.395 10.365 1.00 91.19 563 VAL A N 1
ATOM 4173 C CA . VAL A 1 563 ? -24.026 7.960 10.646 1.00 91.19 563 VAL A CA 1
ATOM 4174 C C . VAL A 1 563 ? -25.414 7.640 11.146 1.00 91.19 563 VAL A C 1
ATOM 4176 O O . VAL A 1 563 ? -25.935 8.367 11.986 1.00 91.19 563 VAL A O 1
ATOM 4179 N N . GLN A 1 564 ? -25.964 6.529 10.673 1.00 92.69 564 GLN A N 1
ATOM 4180 C CA . GLN A 1 564 ? -27.152 5.907 11.239 1.00 92.69 564 GLN A CA 1
ATOM 4181 C C . GLN A 1 564 ? -26.871 4.424 11.448 1.00 92.69 564 GLN A C 1
ATOM 4183 O O . GLN A 1 564 ? -26.371 3.759 10.540 1.00 92.69 564 GLN A O 1
ATOM 4188 N N . VAL A 1 565 ? -27.175 3.904 12.633 1.00 93.44 565 VAL A N 1
ATOM 4189 C CA . VAL A 1 565 ? -27.035 2.482 12.970 1.00 93.44 565 VAL A CA 1
ATOM 4190 C C . VAL A 1 565 ? -28.259 2.013 13.747 1.00 93.44 565 VAL A C 1
ATOM 4192 O O . VAL A 1 565 ? -28.728 2.718 14.635 1.00 93.44 565 VAL A O 1
ATOM 4195 N N . GLY A 1 566 ? -28.764 0.826 13.418 1.00 92.19 566 GLY A N 1
ATOM 4196 C CA . GLY A 1 566 ? -29.895 0.192 14.095 1.00 92.19 566 GLY A CA 1
ATOM 4197 C C . GLY A 1 566 ? -29.560 -1.229 14.536 1.00 92.19 566 GLY A C 1
ATOM 4198 O O . GLY A 1 566 ? -28.838 -1.943 13.825 1.00 92.19 566 GLY A O 1
ATOM 4199 N N . PHE A 1 567 ? -30.041 -1.629 15.713 1.00 92.69 567 PHE A N 1
ATOM 4200 C CA . PHE A 1 567 ? -29.928 -3.001 16.206 1.00 92.69 567 PHE A CA 1
ATOM 4201 C C . PHE A 1 567 ? -30.994 -3.377 17.245 1.00 92.69 567 PHE A C 1
ATOM 4203 O O . PHE A 1 567 ? -31.399 -2.525 18.045 1.00 92.69 567 PHE A O 1
ATOM 4210 N N . PRO A 1 568 ? -31.334 -4.681 17.328 1.00 92.00 568 PRO A N 1
ATOM 4211 C CA . PRO A 1 568 ? -32.186 -5.208 18.383 1.00 92.00 568 PRO A CA 1
ATOM 4212 C C . PRO A 1 568 ? -31.527 -5.080 19.760 1.00 92.00 568 PRO A C 1
ATOM 4214 O O . PRO A 1 568 ? -30.355 -5.440 19.951 1.00 92.00 568 PRO A O 1
ATOM 4217 N N . VAL A 1 569 ? -32.300 -4.618 20.739 1.00 92.56 569 VAL A N 1
ATOM 4218 C CA . VAL A 1 569 ? -31.888 -4.484 22.136 1.00 92.56 569 VAL A CA 1
ATOM 4219 C C . VAL A 1 569 ? -32.948 -5.023 23.091 1.00 92.56 569 VAL A C 1
ATOM 4221 O O . VAL A 1 569 ? -34.139 -5.024 22.793 1.00 92.56 569 VAL A O 1
ATOM 4224 N N . ASP A 1 570 ? -32.501 -5.425 24.273 1.00 91.31 570 ASP A N 1
ATOM 4225 C CA . ASP A 1 570 ? -33.336 -5.666 25.441 1.00 91.31 570 ASP A CA 1
ATOM 4226 C C . ASP A 1 570 ? -33.195 -4.494 26.413 1.00 91.31 570 ASP A C 1
ATOM 4228 O O . ASP A 1 570 ? -32.079 -4.092 26.764 1.00 91.31 570 ASP A O 1
ATOM 4232 N N . VAL A 1 571 ? -34.330 -3.967 26.870 1.00 89.31 571 VAL A N 1
ATOM 4233 C CA . VAL A 1 571 ? -34.404 -2.888 27.859 1.00 89.31 571 VAL A CA 1
ATOM 4234 C C . VAL A 1 571 ? -34.851 -3.448 29.207 1.00 89.31 571 VAL A C 1
ATOM 4236 O O . VAL A 1 571 ? -35.760 -4.277 29.293 1.00 89.31 571 VAL A O 1
ATOM 4239 N N . GLY A 1 572 ? -34.218 -2.990 30.281 1.00 88.25 572 GLY A N 1
ATOM 4240 C CA . GLY A 1 572 ? -34.653 -3.220 31.656 1.00 88.25 572 GLY A CA 1
ATOM 4241 C C . GLY A 1 572 ? -34.577 -1.940 32.480 1.00 88.25 572 GLY A C 1
ATOM 4242 O O . GLY A 1 572 ? -33.885 -0.994 32.102 1.00 88.25 572 GLY A O 1
ATOM 4243 N N . LEU A 1 573 ? -35.274 -1.925 33.613 1.00 87.06 573 LEU A N 1
ATOM 4244 C CA . LEU A 1 573 ? -35.267 -0.814 34.564 1.00 87.06 573 LEU A CA 1
ATOM 4245 C C . LEU A 1 573 ? -34.779 -1.310 35.927 1.00 87.06 573 LEU A C 1
ATOM 4247 O O . LEU A 1 573 ? -35.446 -2.133 36.555 1.00 87.06 573 LEU A O 1
ATOM 4251 N N . SER A 1 574 ? -33.624 -0.805 36.358 1.00 87.56 574 SER A N 1
ATOM 4252 C CA . SER A 1 574 ? -33.002 -1.085 37.657 1.00 87.56 574 SER A CA 1
ATOM 4253 C C . SER A 1 574 ? -33.302 0.050 38.646 1.00 87.56 574 SER A C 1
ATOM 4255 O O . SER A 1 574 ? -33.237 1.226 38.273 1.00 87.56 574 SER A O 1
ATOM 4257 N N . LEU A 1 575 ? -33.676 -0.284 39.886 1.00 83.19 575 LEU A N 1
ATOM 4258 C CA . LEU A 1 575 ? -33.993 0.696 40.938 1.00 83.19 575 LEU A CA 1
ATOM 4259 C C . LEU A 1 575 ? -32.773 1.089 41.767 1.00 83.19 575 LEU A C 1
ATOM 4261 O O . LEU A 1 575 ? -32.647 2.258 42.133 1.00 83.19 575 LEU A O 1
ATOM 4265 N N . ASP A 1 576 ? -31.898 0.130 42.057 1.00 81.50 576 ASP A N 1
ATOM 4266 C CA . ASP A 1 576 ? -30.707 0.333 42.874 1.00 81.50 576 ASP A CA 1
ATOM 4267 C C . ASP A 1 576 ? -29.540 -0.483 42.322 1.00 81.50 576 ASP A C 1
ATOM 4269 O O . ASP A 1 576 ? -29.734 -1.576 41.778 1.00 81.50 576 ASP A O 1
ATOM 4273 N N . ALA A 1 577 ? -28.339 0.071 42.473 1.00 78.00 577 ALA A N 1
ATOM 4274 C CA . ALA A 1 577 ? -27.113 -0.621 42.129 1.00 78.00 577 ALA A CA 1
ATOM 4275 C C . ALA A 1 577 ? -26.932 -1.774 43.121 1.00 78.00 577 ALA A C 1
ATOM 4277 O O . ALA A 1 577 ? -27.106 -1.590 44.330 1.00 78.00 577 ALA A O 1
ATOM 4278 N N . GLY A 1 578 ? -26.605 -2.961 42.619 1.00 76.44 578 GLY A N 1
ATOM 4279 C CA . GLY A 1 578 ? -26.382 -4.143 43.438 1.00 76.44 578 GLY A CA 1
ATOM 4280 C C . GLY A 1 578 ? -25.236 -3.999 44.453 1.00 76.44 578 GLY A C 1
ATOM 4281 O O . GLY A 1 578 ? -24.705 -2.928 44.756 1.00 76.44 578 GLY A O 1
ATOM 4282 N N . LYS A 1 579 ? -24.797 -5.128 45.010 1.00 78.88 579 LYS A N 1
ATOM 4283 C CA . LYS A 1 579 ? -23.713 -5.170 46.009 1.00 78.88 579 LYS A CA 1
ATOM 4284 C C . LYS A 1 579 ? -22.372 -4.702 45.457 1.00 78.88 579 LYS A C 1
ATOM 4286 O O . LYS A 1 579 ? -21.491 -4.354 46.244 1.00 78.88 579 LYS A O 1
ATOM 4291 N N . ASP A 1 580 ? -22.197 -4.754 44.145 1.00 74.94 580 ASP A N 1
ATOM 4292 C CA . ASP A 1 580 ? -21.000 -4.275 43.465 1.00 74.94 580 ASP A CA 1
ATOM 4293 C C . ASP A 1 580 ? -20.973 -2.747 43.274 1.00 74.94 580 ASP A C 1
ATOM 4295 O O . ASP A 1 580 ? -19.926 -2.200 42.929 1.00 74.94 580 ASP A O 1
ATOM 4299 N N . GLY A 1 581 ? -22.080 -2.052 43.564 1.00 77.81 581 GLY A N 1
ATOM 4300 C CA . GLY A 1 581 ? -22.207 -0.604 43.417 1.00 77.81 581 GLY A CA 1
ATOM 4301 C C . GLY A 1 581 ? -22.344 -0.133 41.965 1.00 77.81 581 GLY A C 1
ATOM 4302 O O . GLY A 1 581 ? -22.243 1.072 41.717 1.00 77.81 581 GLY A O 1
ATOM 4303 N N . PHE A 1 582 ? -22.573 -1.043 41.011 1.00 80.19 582 PHE A N 1
ATOM 4304 C CA . PHE A 1 582 ? -22.774 -0.733 39.596 1.00 80.19 582 PHE A CA 1
ATOM 4305 C C . PHE A 1 582 ? -24.201 -1.075 39.159 1.00 80.19 582 PHE A C 1
ATOM 4307 O O . PHE A 1 582 ? -24.722 -2.124 39.497 1.00 80.19 582 PHE A O 1
ATOM 4314 N N . PHE A 1 583 ? -24.826 -0.198 38.369 1.00 82.44 583 PHE A N 1
ATOM 4315 C CA . PHE A 1 583 ? -26.117 -0.495 37.742 1.00 82.44 583 PHE A CA 1
ATOM 4316 C C . PHE A 1 583 ? -25.947 -1.418 36.528 1.00 82.44 583 PHE A C 1
ATOM 4318 O O . PHE A 1 583 ? -24.913 -1.417 35.853 1.00 82.44 583 PHE A O 1
ATOM 4325 N N . CYS A 1 584 ? -27.030 -2.102 36.175 1.00 85.31 584 CYS A N 1
ATOM 4326 C CA . CYS A 1 584 ? -27.174 -3.025 35.056 1.00 85.31 584 CYS A CA 1
ATOM 4327 C C . CYS A 1 584 ? -26.435 -4.357 35.223 1.00 85.31 584 CYS A C 1
ATOM 4329 O O . CYS A 1 584 ? -26.044 -4.982 34.231 1.00 85.31 584 CYS A O 1
ATOM 4331 N N . THR A 1 585 ? -26.277 -4.820 36.459 1.00 83.62 585 THR A N 1
ATOM 4332 C CA . THR A 1 585 ? -25.608 -6.083 36.788 1.00 83.62 585 THR A CA 1
ATOM 4333 C C . THR A 1 585 ? -26.615 -7.148 37.227 1.00 83.62 585 THR A C 1
ATOM 4335 O O . THR A 1 585 ? -27.835 -6.954 37.248 1.00 83.62 585 THR A O 1
ATOM 4338 N N . THR A 1 586 ? -26.134 -8.371 37.450 1.00 83.06 586 THR A N 1
ATOM 4339 C CA . THR A 1 586 ? -27.011 -9.502 37.793 1.00 83.06 586 THR A CA 1
ATOM 4340 C C . THR A 1 586 ? -27.585 -9.427 39.204 1.00 83.06 586 THR A C 1
ATOM 4342 O O . THR A 1 586 ? -28.547 -10.137 39.483 1.00 83.06 586 THR A O 1
ATOM 4345 N N . ASP A 1 587 ? -26.990 -8.624 40.080 1.00 80.88 587 ASP A N 1
ATOM 4346 C CA . ASP A 1 587 ? -27.351 -8.475 41.489 1.00 80.88 587 ASP A CA 1
ATOM 4347 C C . ASP A 1 587 ? -28.182 -7.221 41.798 1.00 80.88 587 ASP A C 1
ATOM 4349 O O . ASP A 1 587 ? -28.572 -7.034 42.950 1.00 80.88 587 ASP A O 1
ATOM 4353 N N . ASP A 1 588 ? -28.499 -6.424 40.779 1.00 84.62 588 ASP A N 1
ATOM 4354 C CA . ASP A 1 588 ? -29.436 -5.301 40.845 1.00 84.62 588 ASP A CA 1
ATOM 4355 C C . ASP A 1 588 ? -30.865 -5.716 41.228 1.00 84.62 588 ASP A C 1
ATOM 4357 O O . ASP A 1 588 ? -31.338 -6.817 40.914 1.00 84.62 588 ASP A O 1
ATOM 4361 N N . GLU A 1 589 ? -31.599 -4.772 41.820 1.00 84.69 589 GLU A N 1
ATOM 4362 C CA . GLU A 1 589 ? -33.049 -4.863 41.990 1.00 84.69 589 GLU A CA 1
ATOM 4363 C C . GLU A 1 589 ? -33.768 -4.314 40.744 1.00 84.69 589 GLU A C 1
ATOM 4365 O O . GLU A 1 589 ? -33.695 -3.124 40.430 1.00 84.69 589 GLU A O 1
ATOM 4370 N N . TRP A 1 590 ? -34.478 -5.187 40.022 1.00 79.81 590 TRP A N 1
ATOM 4371 C CA . TRP A 1 590 ? -35.116 -4.870 38.738 1.00 79.81 590 TRP A CA 1
ATOM 4372 C C . TRP A 1 590 ? -36.631 -4.678 38.866 1.00 79.81 590 TRP A C 1
ATOM 4374 O O . TRP A 1 590 ? -37.315 -5.515 39.452 1.00 79.81 590 TRP A O 1
ATOM 4384 N N . VAL A 1 591 ? -37.170 -3.638 38.218 1.00 76.69 591 VAL A N 1
ATOM 4385 C CA . VAL A 1 591 ? -38.623 -3.470 38.021 1.00 76.69 591 VAL A CA 1
ATOM 4386 C C . VAL A 1 591 ? -39.133 -4.406 36.929 1.00 76.69 591 VAL A C 1
ATOM 4388 O O . VAL A 1 591 ? -40.153 -5.061 37.096 1.00 76.69 591 VAL A O 1
ATOM 4391 N N . PHE A 1 592 ? -38.415 -4.468 35.809 1.00 78.12 592 PHE A N 1
ATOM 4392 C CA . PHE A 1 592 ? -38.636 -5.411 34.716 1.00 78.12 592 PHE A CA 1
ATOM 4393 C C . PHE A 1 592 ? -37.326 -5.609 33.946 1.00 78.12 592 PHE A C 1
ATOM 4395 O O . PHE A 1 592 ? -36.403 -4.790 34.036 1.00 78.12 592 PHE A O 1
ATOM 4402 N N . LYS A 1 593 ? -37.242 -6.695 33.171 1.00 80.00 593 LYS A N 1
ATOM 4403 C CA . LYS A 1 593 ? -36.046 -7.057 32.404 1.00 80.00 593 LYS A CA 1
ATOM 4404 C C . LYS A 1 593 ? -36.422 -7.702 31.071 1.00 80.00 593 LYS A C 1
ATOM 4406 O O . LYS A 1 593 ? -37.408 -8.430 31.010 1.00 80.00 593 LYS A O 1
ATOM 4411 N N . ASN A 1 594 ? -35.577 -7.503 30.060 1.00 81.12 594 ASN A N 1
ATOM 4412 C CA . ASN A 1 594 ? -35.686 -8.110 28.730 1.00 81.12 594 ASN A CA 1
ATOM 4413 C C . ASN A 1 594 ? -36.946 -7.682 27.962 1.00 81.12 594 ASN A C 1
ATOM 4415 O O . ASN A 1 594 ? -37.661 -8.525 27.425 1.00 81.12 594 ASN A O 1
ATOM 4419 N N . LEU A 1 595 ? -37.242 -6.379 27.942 1.00 82.50 595 LEU A N 1
ATOM 4420 C CA . LEU A 1 595 ? -38.229 -5.816 27.025 1.00 82.50 595 LEU A CA 1
ATOM 4421 C C . LEU A 1 595 ? -37.572 -5.645 25.641 1.00 82.50 595 LEU A C 1
ATOM 4423 O O . LEU A 1 595 ? -36.734 -4.747 25.505 1.00 82.50 595 LEU A O 1
ATOM 4427 N N . PRO A 1 596 ? -37.917 -6.466 24.632 1.00 83.75 596 PRO A N 1
ATOM 4428 C CA . PRO A 1 596 ? -37.283 -6.389 23.323 1.00 83.75 596 PRO A CA 1
ATOM 4429 C C . PRO A 1 596 ? -37.764 -5.151 22.562 1.00 83.75 596 PRO A C 1
ATOM 4431 O O . PRO A 1 596 ? -38.964 -4.882 22.475 1.00 83.75 596 PRO A O 1
ATOM 4434 N N . THR A 1 597 ? -36.833 -4.408 21.973 1.00 85.88 597 THR A N 1
ATOM 4435 C CA . THR A 1 597 ? -37.113 -3.256 21.106 1.00 85.88 597 THR A CA 1
ATOM 4436 C C . THR A 1 597 ? -35.990 -3.066 20.086 1.00 85.88 597 THR A C 1
ATOM 4438 O O . THR A 1 597 ? -34.917 -3.650 20.208 1.00 85.88 597 THR A O 1
ATOM 4441 N N . GLU A 1 598 ? -36.222 -2.237 19.073 1.00 88.00 598 GLU A N 1
ATOM 4442 C CA . GLU A 1 598 ? -35.164 -1.739 18.189 1.00 88.00 598 GLU A CA 1
ATOM 4443 C C . GLU A 1 598 ? -34.620 -0.418 18.731 1.00 88.00 598 GLU A C 1
ATOM 4445 O O . GLU A 1 598 ? -35.392 0.452 19.145 1.00 88.00 598 GLU A O 1
ATOM 4450 N N . LEU A 1 599 ? -33.295 -0.268 18.728 1.00 92.00 599 LEU A N 1
ATOM 4451 C CA . LEU A 1 599 ? -32.630 1.003 18.988 1.00 92.00 599 LEU A CA 1
ATOM 4452 C C . LEU A 1 599 ? -31.991 1.497 17.693 1.00 92.00 599 LEU A C 1
ATOM 4454 O O . LEU A 1 599 ? -31.048 0.890 17.188 1.00 92.00 599 LEU A O 1
ATOM 4458 N N . GLU A 1 600 ? -32.474 2.633 17.198 1.00 93.75 600 GLU A N 1
ATOM 4459 C CA . GLU A 1 600 ? -31.822 3.383 16.128 1.00 93.75 600 GLU A CA 1
ATOM 4460 C C . GLU A 1 600 ? -31.074 4.586 16.703 1.00 93.75 600 GLU A C 1
ATOM 4462 O O . GLU A 1 600 ? -31.611 5.362 17.498 1.00 93.75 600 GLU A O 1
ATOM 4467 N N . LEU A 1 601 ? -29.823 4.740 16.278 1.00 94.06 601 LEU A N 1
ATOM 4468 C CA . LEU A 1 601 ? -28.955 5.859 16.607 1.00 94.06 601 LEU A CA 1
ATOM 4469 C C . LEU A 1 601 ? -28.587 6.605 15.328 1.00 94.06 601 LEU A C 1
ATOM 4471 O O . LEU A 1 601 ? -28.251 5.985 14.320 1.00 94.06 601 LEU A O 1
ATOM 4475 N N . THR A 1 602 ? -28.582 7.932 15.386 1.00 94.62 602 THR A N 1
ATOM 4476 C CA . THR A 1 602 ? -28.135 8.810 14.301 1.00 94.62 602 THR A CA 1
ATOM 4477 C C . THR A 1 602 ? -27.192 9.896 14.814 1.00 94.62 602 THR A C 1
ATOM 4479 O O . THR A 1 602 ? -27.259 10.284 15.975 1.00 94.62 602 THR A O 1
ATOM 4482 N N . THR A 1 603 ? -26.320 10.432 13.962 1.00 93.00 603 THR A N 1
ATOM 4483 C CA . THR A 1 603 ? -25.604 11.694 14.231 1.00 93.00 603 THR A CA 1
ATOM 4484 C C . THR A 1 603 ? -26.353 12.939 13.731 1.00 93.00 603 THR A C 1
ATOM 4486 O O . THR A 1 603 ? -25.864 14.061 13.885 1.00 93.00 603 THR A O 1
ATOM 4489 N N . GLY A 1 604 ? -27.533 12.756 13.125 1.00 91.94 604 GLY A N 1
ATOM 4490 C CA . GLY A 1 604 ? -28.508 13.805 12.818 1.00 91.94 604 GLY A CA 1
ATOM 4491 C C . GLY A 1 604 ? -29.365 14.162 14.035 1.00 91.94 604 GLY A C 1
ATOM 4492 O O . GLY A 1 604 ? -28.848 14.309 15.136 1.00 91.94 604 GLY A O 1
ATOM 4493 N N . SER A 1 605 ? -30.677 14.323 13.862 1.00 93.56 605 SER A N 1
ATOM 4494 C CA . SER A 1 605 ? -31.616 14.492 14.985 1.00 93.56 605 SER A CA 1
ATOM 4495 C C . SER A 1 605 ? -32.492 13.262 15.197 1.00 93.56 605 SER A C 1
ATOM 4497 O O . SER A 1 605 ? -32.919 12.639 14.224 1.00 93.56 605 SER A O 1
ATOM 4499 N N . ALA A 1 606 ? -32.809 12.969 16.457 1.00 95.06 606 ALA A N 1
ATOM 4500 C CA . ALA A 1 606 ? -33.741 11.927 16.861 1.00 95.06 606 ALA A CA 1
ATOM 4501 C C . ALA A 1 606 ? -34.948 12.544 17.579 1.00 95.06 606 ALA A C 1
ATOM 4503 O O . ALA A 1 606 ? -34.800 13.193 18.614 1.00 95.06 606 ALA A O 1
ATOM 4504 N N . THR A 1 607 ? -36.150 12.332 17.044 1.00 94.94 607 THR A N 1
ATOM 4505 C CA . THR A 1 607 ? -37.406 12.790 17.650 1.00 94.94 607 THR A CA 1
ATOM 4506 C C . THR A 1 607 ? -38.271 11.593 18.021 1.00 94.94 607 THR A C 1
ATOM 4508 O O . THR A 1 607 ? -38.578 10.767 17.172 1.00 94.94 607 THR A O 1
ATOM 4511 N N . GLY A 1 608 ? -38.672 11.492 19.284 1.00 92.50 608 GLY A N 1
ATOM 4512 C CA . GLY A 1 608 ? -39.589 10.468 19.779 1.00 92.50 608 GLY A CA 1
ATOM 4513 C C . GLY A 1 608 ? -40.922 11.098 20.146 1.00 92.50 608 GLY A C 1
ATOM 4514 O O . GLY A 1 608 ? -40.926 12.134 20.810 1.00 92.50 608 GLY A O 1
ATOM 4515 N N . ALA A 1 609 ? -42.039 10.486 19.762 1.00 90.94 609 ALA A N 1
ATOM 4516 C CA . ALA A 1 609 ? -43.363 10.912 20.193 1.00 90.94 609 ALA A CA 1
ATOM 4517 C C . ALA A 1 609 ? -44.236 9.732 20.626 1.00 90.94 609 ALA A C 1
ATOM 4519 O O . ALA A 1 609 ? -44.254 8.687 19.977 1.00 90.94 609 ALA A O 1
ATOM 4520 N N . ILE A 1 610 ? -44.977 9.940 21.712 1.00 88.00 610 ILE A N 1
ATOM 4521 C CA . ILE A 1 610 ? -46.075 9.075 22.135 1.00 88.00 610 ILE A CA 1
ATOM 4522 C C . ILE A 1 610 ? -47.362 9.873 21.957 1.00 88.00 610 ILE A C 1
ATOM 4524 O O . ILE A 1 610 ? -47.535 10.920 22.590 1.00 88.00 610 ILE A O 1
ATOM 4528 N N . LEU A 1 611 ? -48.224 9.405 21.060 1.00 83.88 611 LEU A N 1
ATOM 4529 C CA . LEU A 1 611 ? -49.584 9.902 20.900 1.00 83.88 611 LEU A CA 1
ATOM 4530 C C . LEU A 1 611 ? -50.483 9.194 21.922 1.00 83.88 611 LEU A C 1
ATOM 4532 O O . LEU A 1 611 ? -50.258 8.034 22.265 1.00 83.88 611 LEU A O 1
ATOM 4536 N N . ASP A 1 612 ? -51.460 9.926 22.442 1.00 77.06 612 ASP A N 1
ATOM 4537 C CA . ASP A 1 612 ? -52.384 9.484 23.490 1.00 77.06 612 ASP A CA 1
ATOM 4538 C C . ASP A 1 612 ? -51.706 9.008 24.786 1.00 77.06 612 ASP A C 1
ATOM 4540 O O . ASP A 1 612 ? -52.103 8.031 25.420 1.00 77.06 612 ASP A O 1
ATOM 4544 N N . ALA A 1 613 ? -50.663 9.731 25.197 1.00 80.00 613 ALA A N 1
ATOM 4545 C CA . ALA A 1 613 ? -49.838 9.386 26.342 1.00 80.00 613 ALA A CA 1
ATOM 4546 C C . ALA A 1 613 ? -50.643 9.271 27.652 1.00 80.00 613 ALA A C 1
ATOM 4548 O O . ALA A 1 613 ? -51.446 10.145 28.000 1.00 80.00 613 ALA A O 1
ATOM 4549 N N . ASN A 1 614 ? -50.327 8.238 28.430 1.00 74.44 614 ASN A N 1
ATOM 4550 C CA . ASN A 1 614 ? -50.986 7.773 29.648 1.00 74.44 614 ASN A CA 1
ATOM 4551 C C . ASN A 1 614 ? -52.447 7.337 29.442 1.00 74.44 614 ASN A C 1
ATOM 4553 O O . ASN A 1 614 ? -53.290 7.601 30.304 1.00 74.44 614 ASN A O 1
ATOM 4557 N N . ASP A 1 615 ? -52.752 6.696 28.311 1.00 70.88 615 ASP A N 1
ATOM 4558 C CA . ASP A 1 615 ? -54.111 6.315 27.896 1.00 70.88 615 ASP A CA 1
ATOM 4559 C C . ASP A 1 615 ? -55.080 7.519 27.743 1.00 70.88 615 ASP A C 1
ATOM 4561 O O . ASP A 1 615 ? -56.294 7.379 27.937 1.00 70.88 615 ASP A O 1
ATOM 4565 N N . VAL A 1 616 ? -54.585 8.734 27.456 1.00 72.81 616 VAL A N 1
ATOM 4566 C CA . VAL A 1 616 ? -55.422 9.948 27.341 1.00 72.81 616 VAL A CA 1
ATOM 4567 C C . VAL A 1 616 ? -55.461 10.447 25.901 1.00 72.81 616 VAL A C 1
ATOM 4569 O O . VAL A 1 616 ? -54.497 11.035 25.423 1.00 72.81 616 VAL A O 1
ATOM 4572 N N . ILE A 1 617 ? -56.619 10.303 25.249 1.00 71.00 617 ILE A N 1
ATOM 4573 C CA . ILE A 1 617 ? -56.843 10.748 23.864 1.00 71.00 617 ILE A CA 1
ATOM 4574 C C . ILE A 1 617 ? -56.478 12.233 23.682 1.00 71.00 617 ILE A C 1
ATOM 4576 O O . ILE A 1 617 ? -56.939 13.101 24.430 1.00 71.00 617 ILE A O 1
ATOM 4580 N N . GLY A 1 618 ? -55.682 12.525 22.654 1.00 74.06 618 GLY A N 1
ATOM 4581 C CA . GLY A 1 618 ? -55.180 13.846 22.283 1.00 74.06 618 GLY A CA 1
ATOM 4582 C C . GLY A 1 618 ? -53.985 14.331 23.108 1.00 74.06 618 GLY A C 1
ATOM 4583 O O . GLY A 1 618 ? -53.476 15.423 22.848 1.00 74.06 618 GLY A O 1
ATOM 4584 N N . ASN A 1 619 ? -53.528 13.567 24.104 1.00 81.88 619 ASN A N 1
ATOM 4585 C CA . ASN A 1 619 ? -52.357 13.922 24.896 1.00 81.88 619 ASN A CA 1
ATOM 4586 C C . ASN A 1 619 ? -51.081 13.454 24.185 1.00 81.88 619 ASN A C 1
ATOM 4588 O O . ASN A 1 619 ? -50.890 12.263 23.984 1.00 81.88 619 ASN A O 1
ATOM 4592 N N . THR A 1 620 ? -50.179 14.362 23.820 1.00 85.31 620 THR A N 1
ATOM 4593 C CA . THR A 1 620 ? -48.934 13.999 23.124 1.00 85.31 620 THR A CA 1
ATOM 4594 C C . THR A 1 620 ? -47.719 14.299 23.985 1.00 85.31 620 THR A C 1
ATOM 4596 O O . THR A 1 620 ? -47.550 15.414 24.478 1.00 85.31 620 THR A O 1
ATOM 4599 N N . MET A 1 621 ? -46.832 13.315 24.110 1.00 88.25 621 MET A N 1
ATOM 4600 C CA . MET A 1 621 ? -45.492 13.499 24.658 1.00 88.25 621 MET A CA 1
ATOM 4601 C C . MET A 1 621 ? -44.477 13.478 23.523 1.00 88.25 621 MET A C 1
ATOM 4603 O O . MET A 1 621 ? -44.559 12.646 22.625 1.00 88.25 621 MET A O 1
ATOM 4607 N N . THR A 1 622 ? -43.505 14.388 23.549 1.00 91.69 622 THR A N 1
ATOM 4608 C CA . THR A 1 622 ? -42.446 14.444 22.536 1.00 91.69 622 THR A CA 1
ATOM 4609 C C . THR A 1 622 ? -41.108 14.759 23.183 1.00 91.69 622 THR A C 1
ATOM 4611 O O . THR A 1 622 ? -41.018 15.617 24.059 1.00 91.69 622 THR A O 1
ATOM 4614 N N . VAL A 1 623 ? -40.064 14.086 22.715 1.00 92.69 623 VAL A N 1
ATOM 4615 C CA . VAL A 1 623 ? -38.666 14.361 23.046 1.00 92.69 623 VAL A CA 1
ATOM 4616 C C . VAL A 1 623 ? -37.906 14.531 21.741 1.00 92.69 623 VAL A C 1
ATOM 4618 O O . VAL A 1 623 ? -38.130 13.791 20.788 1.00 92.69 623 VAL A O 1
ATOM 4621 N N . ASN A 1 624 ? -37.011 15.509 21.685 1.00 93.25 624 ASN A N 1
ATOM 4622 C CA . ASN A 1 624 ? -36.123 15.701 20.550 1.00 93.25 624 ASN A CA 1
ATOM 4623 C C . ASN A 1 624 ? -34.694 15.873 21.049 1.00 93.25 624 ASN A C 1
ATOM 4625 O O . ASN A 1 624 ? -34.464 16.618 22.002 1.00 93.25 624 ASN A O 1
ATOM 4629 N N . ASP A 1 625 ? -33.761 15.225 20.369 1.00 93.06 625 ASP A N 1
ATOM 4630 C CA . ASP A 1 625 ? -32.338 15.311 20.648 1.00 93.06 625 ASP A CA 1
ATOM 4631 C C . ASP A 1 625 ? -31.542 15.448 19.344 1.00 93.06 625 ASP A C 1
ATOM 4633 O O . ASP A 1 625 ? -31.962 14.991 18.277 1.00 93.06 625 ASP A O 1
ATOM 4637 N N . ALA A 1 626 ? -30.401 16.123 19.417 1.00 92.81 626 ALA A N 1
ATOM 4638 C CA . ALA A 1 626 ? -29.557 16.417 18.270 1.00 92.81 626 ALA A CA 1
ATOM 4639 C C . ALA A 1 626 ? -28.153 15.856 18.488 1.00 92.81 626 ALA A C 1
ATOM 4641 O O . ALA A 1 626 ? -27.459 16.209 19.440 1.00 92.81 626 ALA A O 1
ATOM 4642 N N . GLY A 1 627 ? -27.738 15.003 17.562 1.00 90.81 627 GLY A N 1
ATOM 4643 C CA . GLY A 1 627 ? -26.392 14.477 17.468 1.00 90.81 627 GLY A CA 1
ATOM 4644 C C . GLY A 1 627 ? -25.453 15.413 16.719 1.00 90.81 627 GLY A C 1
ATOM 4645 O O . GLY A 1 627 ? -25.790 16.535 16.316 1.00 90.81 627 GLY A O 1
ATOM 4646 N N . ALA A 1 628 ? -24.238 14.915 16.533 1.00 90.81 628 ALA A N 1
ATOM 4647 C CA . ALA A 1 628 ? -23.188 15.590 15.795 1.00 90.81 628 ALA A CA 1
ATOM 4648 C C . ALA A 1 628 ? -22.418 14.578 14.942 1.00 90.81 628 ALA A C 1
ATOM 4650 O O . ALA A 1 628 ? -22.050 13.502 15.418 1.00 90.81 628 ALA A O 1
ATOM 4651 N N . GLY A 1 629 ? -22.208 14.924 13.668 1.00 87.06 629 GLY A N 1
ATOM 4652 C CA . GLY A 1 629 ? -21.542 14.073 12.679 1.00 87.06 629 GLY A CA 1
ATOM 4653 C C . GLY A 1 629 ? -20.100 13.738 13.050 1.00 87.06 629 GLY A C 1
ATOM 4654 O O . GLY A 1 629 ? -19.431 14.497 13.750 1.00 87.06 629 GLY A O 1
ATOM 4655 N N . PHE A 1 630 ? -19.610 12.609 12.547 1.00 84.62 630 PHE A N 1
ATOM 4656 C CA . PHE A 1 630 ? -18.193 12.276 12.626 1.00 84.62 630 PHE A CA 1
ATOM 4657 C C . PHE A 1 630 ? -17.403 13.139 11.646 1.00 84.62 630 PHE A C 1
ATOM 4659 O O . PHE A 1 630 ? -17.700 13.166 10.460 1.00 84.62 630 PHE A O 1
ATOM 4666 N N . ASP A 1 631 ? -16.332 13.788 12.087 1.00 79.62 631 ASP A N 1
ATOM 4667 C CA . ASP A 1 631 ? -15.350 14.300 11.131 1.00 79.62 631 ASP A CA 1
ATOM 4668 C C . ASP A 1 631 ? -14.700 13.089 10.444 1.00 79.62 631 ASP A C 1
ATOM 4670 O O . ASP A 1 631 ? -13.951 12.339 11.072 1.00 79.62 631 ASP A O 1
ATOM 4674 N N . CYS A 1 632 ? -15.039 12.850 9.173 1.00 72.88 632 CYS A N 1
ATOM 4675 C CA . CYS A 1 632 ? -14.622 11.634 8.484 1.00 72.88 632 CYS A CA 1
ATOM 4676 C C . CYS A 1 632 ? -13.114 11.498 8.364 1.00 72.88 632 CYS A C 1
ATOM 4678 O O . CYS A 1 632 ? -12.644 10.372 8.384 1.00 72.88 632 CYS A O 1
ATOM 4680 N N . TRP A 1 633 ? -12.364 12.599 8.318 1.00 63.53 633 TRP A N 1
ATOM 4681 C CA . TRP A 1 633 ? -10.906 12.556 8.362 1.00 63.53 633 TRP A CA 1
ATOM 4682 C C . TRP A 1 633 ? -10.407 12.109 9.743 1.00 63.53 633 TRP A C 1
ATOM 4684 O O . TRP A 1 633 ? -9.558 11.220 9.853 1.00 63.53 633 TRP A O 1
ATOM 4694 N N . ARG A 1 634 ? -10.978 12.658 10.823 1.00 62.88 634 ARG A N 1
ATOM 4695 C CA . ARG A 1 634 ? -10.654 12.238 12.200 1.00 62.88 634 ARG A CA 1
ATOM 4696 C C . ARG A 1 634 ? -11.065 10.788 12.476 1.00 62.88 634 ARG A C 1
ATOM 4698 O O . ARG A 1 634 ? -10.326 10.066 13.148 1.00 62.88 634 ARG A O 1
ATOM 4705 N N . LEU A 1 635 ? -12.182 10.332 11.908 1.00 65.94 635 LEU A N 1
ATOM 4706 C CA . LEU A 1 635 ? -12.675 8.955 12.006 1.00 65.94 635 LEU A CA 1
ATOM 4707 C C . LEU A 1 635 ? -11.627 7.942 11.509 1.00 65.94 635 LEU A C 1
ATOM 4709 O O . LEU A 1 635 ? -11.403 6.901 12.141 1.00 65.94 635 LEU A O 1
ATOM 4713 N N . GLU A 1 636 ? -10.924 8.250 10.415 1.00 57.75 636 GLU A N 1
ATOM 4714 C CA . GLU A 1 636 ? -9.864 7.379 9.877 1.00 57.75 636 GLU A CA 1
ATOM 4715 C C . GLU A 1 636 ? -8.675 7.283 10.830 1.00 57.75 636 GLU A C 1
ATOM 4717 O O . GLU A 1 636 ? -8.045 6.228 10.931 1.00 57.75 636 GLU A O 1
ATOM 4722 N N . GLN A 1 637 ? -8.423 8.351 11.581 1.00 57.94 637 GLN A N 1
ATOM 4723 C CA . GLN A 1 637 ? -7.371 8.445 12.589 1.00 57.94 637 GLN A CA 1
ATOM 4724 C C . GLN A 1 637 ? -7.781 7.844 13.943 1.00 57.94 637 GLN A C 1
ATOM 4726 O O . GLN A 1 637 ? -6.964 7.798 14.860 1.00 57.94 637 GLN A O 1
ATOM 4731 N N . GLY A 1 638 ? -9.026 7.371 14.084 1.00 60.25 638 GLY A N 1
ATOM 4732 C CA . GLY A 1 638 ? -9.566 6.889 15.358 1.00 60.25 638 GLY A CA 1
ATOM 4733 C C . GLY A 1 638 ? -9.855 8.013 16.358 1.00 60.25 638 GLY A C 1
ATOM 4734 O O . GLY A 1 638 ? -9.931 7.759 17.557 1.00 60.25 638 GLY A O 1
ATOM 4735 N N . ASN A 1 639 ? -10.000 9.248 15.875 1.00 65.69 639 ASN A N 1
ATOM 4736 C CA . ASN A 1 639 ? -10.413 10.394 16.665 1.00 65.69 639 ASN A CA 1
ATOM 4737 C C . ASN A 1 639 ? -11.908 10.661 16.425 1.00 65.69 639 ASN A C 1
ATOM 4739 O O . ASN A 1 639 ? -12.335 10.936 15.308 1.00 65.69 639 ASN A O 1
ATOM 4743 N N . PHE A 1 640 ? -12.702 10.584 17.489 1.00 75.00 640 PHE A N 1
ATOM 4744 C CA . PHE A 1 640 ? -14.157 10.747 17.433 1.00 75.00 640 PHE A CA 1
ATOM 4745 C C . PHE A 1 640 ? -14.625 12.050 18.097 1.00 75.00 640 PHE A C 1
ATOM 4747 O O . PHE A 1 640 ? -15.788 12.183 18.461 1.00 75.00 640 PHE A O 1
ATOM 4754 N N . GLU A 1 641 ? -13.719 13.008 18.308 1.00 76.19 641 GLU A N 1
ATOM 4755 C CA . GLU A 1 641 ? -14.031 14.260 18.996 1.00 76.19 641 GLU A CA 1
ATOM 4756 C C . GLU A 1 641 ? -15.153 15.039 18.322 1.00 76.19 641 GLU A C 1
ATOM 4758 O O . GLU A 1 641 ? -15.128 15.273 17.116 1.00 76.19 641 GLU A O 1
ATOM 4763 N N . GLY A 1 642 ? -16.113 15.473 19.139 1.00 76.88 642 GLY A N 1
ATOM 4764 C CA . GLY A 1 642 ? -17.245 16.275 18.695 1.00 76.88 642 GLY A CA 1
ATOM 4765 C C . GLY A 1 642 ? -18.368 15.469 18.048 1.00 76.88 642 GLY A C 1
ATOM 4766 O O . GLY A 1 642 ? -19.421 16.050 17.813 1.00 76.88 642 GLY A O 1
ATOM 4767 N N . ALA A 1 643 ? -18.193 14.164 17.808 1.00 87.25 643 ALA A N 1
ATOM 4768 C CA . ALA A 1 643 ? -19.272 13.305 17.334 1.00 87.25 643 ALA A CA 1
ATOM 4769 C C . ALA A 1 643 ? -20.223 12.934 18.483 1.00 87.25 643 ALA A C 1
ATOM 4771 O O . ALA A 1 643 ? -19.797 12.719 19.620 1.00 87.25 643 ALA A O 1
ATOM 4772 N N . ALA A 1 644 ? -21.514 12.821 18.186 1.00 92.12 644 ALA A N 1
ATOM 4773 C CA . ALA A 1 644 ? -22.522 12.361 19.133 1.00 92.12 644 ALA A CA 1
ATOM 4774 C C . ALA A 1 644 ? -23.593 11.551 18.406 1.00 92.12 644 ALA A C 1
ATOM 4776 O O . ALA A 1 644 ? -24.176 12.026 17.429 1.00 92.12 644 ALA A O 1
ATOM 4777 N N . LEU A 1 645 ? -23.839 10.339 18.898 1.00 92.94 645 LEU A N 1
ATOM 4778 C CA . LEU A 1 645 ? -24.929 9.478 18.455 1.00 92.94 645 LEU A CA 1
ATOM 4779 C C . LEU A 1 645 ? -26.145 9.729 19.347 1.00 92.94 645 LEU A C 1
ATOM 4781 O O . LEU A 1 645 ? -26.028 9.684 20.571 1.00 92.94 645 LEU A O 1
ATOM 4785 N N . VAL A 1 646 ? -27.300 9.970 18.740 1.00 94.31 646 VAL A N 1
ATOM 4786 C CA . VAL A 1 646 ? -28.570 10.195 19.433 1.00 94.31 646 VAL A CA 1
ATOM 4787 C C . VAL A 1 646 ? -29.638 9.216 18.968 1.00 94.31 646 VAL A C 1
ATOM 4789 O O . VAL A 1 646 ? -29.697 8.864 17.793 1.00 94.31 646 VAL A O 1
ATOM 4792 N N . GLY A 1 647 ? -30.498 8.795 19.886 1.00 93.75 647 GLY A N 1
ATOM 4793 C CA . GLY A 1 647 ? -31.651 7.937 19.632 1.00 93.75 647 GLY A CA 1
ATOM 4794 C C . GLY A 1 647 ? -32.751 8.168 20.660 1.00 93.75 647 GLY A C 1
ATOM 4795 O O . GLY A 1 647 ? -32.568 8.902 21.632 1.00 93.75 647 GLY A O 1
ATOM 4796 N N . VAL A 1 648 ? -33.907 7.548 20.452 1.00 93.06 648 VAL A N 1
ATOM 4797 C CA . VAL A 1 648 ? -35.070 7.667 21.343 1.00 93.06 648 VAL A CA 1
ATOM 4798 C C . VAL A 1 648 ? -35.810 6.336 21.425 1.00 93.06 648 VAL A C 1
ATOM 4800 O O . VAL A 1 648 ? -35.921 5.627 20.428 1.00 93.06 648 VAL A O 1
ATOM 4803 N N . LEU A 1 649 ? -36.344 6.009 22.601 1.00 91.75 649 LEU A N 1
ATOM 4804 C CA . LEU A 1 649 ? -37.165 4.819 22.826 1.00 91.75 649 LEU A CA 1
ATOM 4805 C C . LEU A 1 649 ? -38.527 5.228 23.409 1.00 91.75 649 LEU A C 1
ATOM 4807 O O . LEU A 1 649 ? -38.597 5.538 24.601 1.00 91.75 649 LEU A O 1
ATOM 4811 N N . PRO A 1 650 ? -39.607 5.263 22.603 1.00 89.25 650 PRO A N 1
ATOM 4812 C CA . PRO A 1 650 ? -40.966 5.460 23.099 1.00 89.25 650 PRO A CA 1
ATOM 4813 C C . PRO A 1 650 ? -41.513 4.147 23.683 1.00 89.25 650 PRO A C 1
ATOM 4815 O O . PRO A 1 650 ? -41.873 3.204 22.966 1.00 89.25 650 PRO A O 1
ATOM 4818 N N . LEU A 1 651 ? -41.559 4.085 25.009 1.00 85.75 651 LEU A N 1
ATOM 4819 C CA . LEU A 1 651 ? -42.008 2.935 25.780 1.00 85.75 651 LEU A CA 1
ATOM 4820 C C . LEU A 1 651 ? -43.390 3.217 26.382 1.00 85.75 651 LEU A C 1
ATOM 4822 O O . LEU A 1 651 ? -43.601 4.254 27.009 1.00 85.75 651 LEU A O 1
ATOM 4826 N N . LEU A 1 652 ? -44.311 2.278 26.183 1.00 78.50 652 LEU A N 1
ATOM 4827 C CA . LEU A 1 652 ? -45.690 2.345 26.664 1.00 78.50 652 LEU A CA 1
ATOM 4828 C C . LEU A 1 652 ? -45.887 1.398 27.847 1.00 78.50 652 LEU A C 1
ATOM 4830 O O . LEU A 1 652 ? -45.247 0.342 27.891 1.00 78.50 652 LEU A O 1
ATOM 4834 N N . ASP A 1 653 ? -46.761 1.780 28.775 1.00 72.25 653 ASP A N 1
ATOM 4835 C CA . ASP A 1 653 ? -47.161 1.003 29.960 1.00 72.25 653 ASP A CA 1
ATOM 4836 C C . ASP A 1 653 ? -46.007 0.369 30.747 1.00 72.25 653 ASP A C 1
ATOM 4838 O O . ASP A 1 653 ? -46.061 -0.789 31.184 1.00 72.25 653 ASP A O 1
ATOM 4842 N N . ILE A 1 654 ? -44.937 1.132 30.950 1.00 74.06 654 ILE A N 1
ATOM 4843 C CA . ILE A 1 654 ? -43.848 0.723 31.823 1.00 74.06 654 ILE A CA 1
ATOM 4844 C C . ILE A 1 654 ? -44.395 0.575 33.255 1.00 74.06 654 ILE A C 1
ATOM 4846 O O . ILE A 1 654 ? -45.047 1.492 33.753 1.00 74.06 654 ILE A O 1
ATOM 4850 N N . PRO A 1 655 ? -44.151 -0.552 33.953 1.00 65.06 655 PRO A N 1
ATOM 4851 C CA . PRO A 1 655 ? -44.531 -0.690 35.356 1.00 65.06 655 PRO A CA 1
ATOM 4852 C C . PRO A 1 655 ? -43.740 0.316 36.194 1.00 65.06 655 PRO A C 1
ATOM 4854 O O . PRO A 1 655 ? -42.511 0.309 36.156 1.00 65.06 655 PRO A O 1
ATOM 4857 N N . THR A 1 656 ? -44.409 1.183 36.956 1.00 59.53 656 THR A N 1
ATOM 4858 C CA . THR A 1 656 ? -43.727 2.204 37.770 1.00 59.53 656 THR A CA 1
ATOM 4859 C C . THR A 1 656 ? -44.199 2.189 39.219 1.00 59.53 656 THR A C 1
ATOM 4861 O O . THR A 1 656 ? -45.354 1.898 39.524 1.00 59.53 656 THR A O 1
ATOM 4864 N N . ALA A 1 657 ? -43.292 2.521 40.142 1.00 51.94 657 ALA A N 1
ATOM 4865 C CA . ALA A 1 657 ? -43.613 2.683 41.562 1.00 51.94 657 ALA A CA 1
ATOM 4866 C C . ALA A 1 657 ? -44.300 4.034 41.877 1.00 51.94 657 ALA A C 1
ATOM 4868 O O . ALA A 1 657 ? -44.770 4.242 42.997 1.00 51.94 657 ALA A O 1
ATOM 4869 N N . ALA A 1 658 ? -44.361 4.959 40.908 1.00 52.69 658 ALA A N 1
ATOM 4870 C CA . ALA A 1 658 ? -44.908 6.305 41.063 1.00 52.69 658 ALA A CA 1
ATOM 4871 C C . ALA A 1 658 ? -46.325 6.405 40.449 1.00 52.69 658 ALA A C 1
ATOM 4873 O O . ALA A 1 658 ? -46.498 6.119 39.266 1.00 52.69 658 ALA A O 1
ATOM 4874 N N . PRO A 1 659 ? -47.360 6.844 41.194 1.00 51.28 659 PRO A N 1
ATOM 4875 C CA . PRO A 1 659 ? -48.707 6.974 40.640 1.00 51.28 659 PRO A CA 1
ATOM 4876 C C . PRO A 1 659 ? -48.762 8.020 39.511 1.00 51.28 659 PRO A C 1
ATOM 4878 O O . PRO A 1 659 ? -48.433 9.183 39.741 1.00 51.28 659 PRO A O 1
ATOM 4881 N N . GLY A 1 660 ? -49.244 7.629 38.324 1.00 53.47 660 GLY A N 1
ATOM 4882 C CA . GLY A 1 660 ? -49.602 8.553 37.235 1.00 53.47 660 GLY A CA 1
ATOM 4883 C C . GLY A 1 660 ? -48.657 8.618 36.029 1.00 53.47 660 GLY A C 1
ATOM 4884 O O . GLY A 1 660 ? -48.898 9.446 35.157 1.00 53.47 660 GLY A O 1
ATOM 4885 N N . PHE A 1 661 ? -47.630 7.764 35.957 1.00 59.25 661 PHE A N 1
ATOM 4886 C CA . PHE A 1 661 ? -46.718 7.673 34.809 1.00 59.25 661 PHE A CA 1
ATOM 4887 C C . PHE A 1 661 ? -46.696 6.236 34.279 1.00 59.25 661 PHE A C 1
ATOM 4889 O O . PHE A 1 661 ? -46.111 5.365 34.924 1.00 59.25 661 PHE A O 1
ATOM 4896 N N . SER A 1 662 ? -47.357 5.986 33.147 1.00 70.19 662 SER A N 1
ATOM 4897 C CA . SER A 1 662 ? -47.308 4.696 32.440 1.00 70.19 662 SER A CA 1
ATOM 4898 C C . SER A 1 662 ? -46.429 4.765 31.190 1.00 70.19 662 SER A C 1
ATOM 4900 O O . SER A 1 662 ? -45.780 3.781 30.857 1.00 70.19 662 SER A O 1
ATOM 4902 N N . ASP A 1 663 ? -46.306 5.940 30.568 1.00 80.00 663 ASP A N 1
ATOM 4903 C CA . ASP A 1 663 ? -45.575 6.105 29.309 1.00 80.00 663 ASP A CA 1
ATOM 4904 C C . ASP A 1 663 ? -44.309 6.931 29.471 1.00 80.00 663 ASP A C 1
ATOM 4906 O O . ASP A 1 663 ? -44.296 7.974 30.132 1.00 80.00 663 ASP A O 1
ATOM 4910 N N . VAL A 1 664 ? -43.230 6.478 28.835 1.00 83.44 664 VAL A N 1
ATOM 4911 C CA . VAL A 1 664 ? -41.907 7.090 28.953 1.00 83.44 664 VAL A CA 1
ATOM 4912 C C . VAL A 1 664 ? -41.222 7.122 27.595 1.00 83.44 664 VAL A C 1
ATOM 4914 O O . VAL A 1 664 ? -41.145 6.118 26.896 1.00 83.44 664 VAL A O 1
ATOM 4917 N N . ILE A 1 665 ? -40.650 8.272 27.242 1.00 88.62 665 ILE A N 1
ATOM 4918 C CA . ILE A 1 665 ? -39.715 8.380 26.119 1.00 88.62 665 ILE A CA 1
ATOM 4919 C C . ILE A 1 665 ? -38.310 8.479 26.703 1.00 88.62 665 ILE A C 1
ATOM 4921 O O . ILE A 1 665 ? -38.000 9.454 27.388 1.00 88.62 665 ILE A O 1
ATOM 4925 N N . VAL A 1 666 ? -37.467 7.479 26.446 1.00 89.25 666 VAL A N 1
ATOM 4926 C CA . VAL A 1 666 ? -36.076 7.453 26.920 1.00 89.25 666 VAL A CA 1
ATOM 4927 C C . VAL A 1 666 ? -35.165 8.014 25.823 1.00 89.25 666 VAL A C 1
ATOM 4929 O O . VAL A 1 666 ? -35.003 7.356 24.791 1.00 89.25 666 VAL A O 1
ATOM 4932 N N . PRO A 1 667 ? -34.576 9.214 25.990 1.00 89.69 667 PRO A N 1
ATOM 4933 C CA . PRO A 1 667 ? -33.545 9.697 25.082 1.00 89.69 667 PRO A CA 1
ATOM 4934 C C . PRO A 1 667 ? -32.228 8.954 25.324 1.00 89.69 667 PRO A C 1
ATOM 4936 O O . PRO A 1 667 ? -31.809 8.745 26.463 1.00 89.69 667 PRO A O 1
ATOM 4939 N N . VAL A 1 668 ? -31.558 8.588 24.238 1.00 91.19 668 VAL A N 1
ATOM 4940 C CA . VAL A 1 668 ? -30.240 7.954 24.240 1.00 91.19 668 VAL A CA 1
ATOM 4941 C C . VAL A 1 668 ? -29.260 8.948 23.630 1.00 91.19 668 VAL A C 1
ATOM 4943 O O . VAL A 1 668 ? -29.194 9.066 22.413 1.00 91.19 668 VAL A O 1
ATOM 4946 N N . HIS A 1 669 ? -28.513 9.668 24.468 1.00 91.75 669 HIS A N 1
ATOM 4947 C CA . HIS A 1 669 ? -27.497 10.628 24.029 1.00 91.75 669 HIS A CA 1
ATOM 4948 C C . HIS A 1 669 ? -26.102 10.083 24.327 1.00 91.75 669 HIS A C 1
ATOM 4950 O O . HIS A 1 669 ? -25.727 9.916 25.488 1.00 91.75 669 HIS A O 1
ATOM 4956 N N . LEU A 1 670 ? -25.327 9.802 23.283 1.00 89.81 670 LEU A N 1
ATOM 4957 C CA . LEU A 1 670 ? -24.038 9.121 23.372 1.00 89.81 670 LEU A CA 1
ATOM 4958 C C . LEU A 1 670 ? -22.950 9.989 22.724 1.00 89.81 670 LEU A C 1
ATOM 4960 O O . LEU A 1 670 ? -22.636 9.816 21.540 1.00 89.81 670 LEU A O 1
ATOM 4964 N N . PRO A 1 671 ? -22.356 10.931 23.478 1.00 89.00 671 PRO A N 1
ATOM 4965 C CA . PRO A 1 671 ? -21.262 11.737 22.976 1.00 89.00 671 PRO A CA 1
ATOM 4966 C C . PRO A 1 671 ? -19.990 10.892 22.924 1.00 89.00 671 PRO A C 1
ATOM 4968 O O . PRO A 1 671 ? -19.640 10.189 23.882 1.00 89.00 671 PRO A O 1
ATOM 4971 N N . ALA A 1 672 ? -19.287 10.969 21.799 1.00 83.56 672 ALA A N 1
ATOM 4972 C CA . ALA A 1 672 ? -18.029 10.277 21.613 1.00 83.56 672 ALA A CA 1
ATOM 4973 C C . ALA A 1 672 ? -16.905 10.975 22.393 1.00 83.56 672 ALA A C 1
ATOM 4975 O O . ALA A 1 672 ? -16.794 12.205 22.442 1.00 83.56 672 ALA A O 1
ATOM 4976 N N . LEU A 1 673 ? -16.045 10.175 23.020 1.00 69.81 673 LEU A N 1
ATOM 4977 C CA . LEU A 1 673 ? -14.902 10.674 23.776 1.00 69.81 673 LEU A CA 1
ATOM 4978 C C . LEU A 1 673 ? -13.759 10.998 22.803 1.00 69.81 673 LEU A C 1
ATOM 4980 O O . LEU A 1 673 ? -13.021 10.128 22.351 1.00 69.81 673 LEU A O 1
ATOM 4984 N N . GLY A 1 674 ? -13.644 12.271 22.437 1.00 53.44 674 GLY A N 1
ATOM 4985 C CA . GLY A 1 674 ? -12.629 12.766 21.514 1.00 53.44 674 GLY A CA 1
ATOM 4986 C C . GLY A 1 674 ? -11.240 12.868 22.109 1.00 53.44 674 GLY A C 1
ATOM 4987 O O . GLY A 1 674 ? -11.045 13.725 22.960 1.00 53.44 674 GLY A O 1
ATOM 4988 N N . GLY A 1 675 ? -10.292 12.023 21.689 1.00 51.91 675 GLY A N 1
ATOM 4989 C CA . GLY A 1 675 ? -8.872 12.119 22.078 1.00 51.91 675 GLY A CA 1
ATOM 4990 C C . GLY A 1 675 ? -8.576 12.064 23.586 1.00 51.91 675 GLY A C 1
ATOM 4991 O O . GLY A 1 675 ? -7.419 12.169 23.981 1.00 51.91 675 GLY A O 1
ATOM 4992 N N . LYS A 1 676 ? -9.602 11.897 24.425 1.00 41.78 676 LYS A N 1
ATOM 4993 C CA . LYS A 1 676 ? -9.509 11.765 25.877 1.00 41.78 676 LYS A CA 1
ATOM 4994 C C . LYS A 1 676 ? -9.063 10.344 26.223 1.00 41.78 676 LYS A C 1
ATOM 4996 O O . LYS A 1 676 ? -9.475 9.409 25.531 1.00 41.78 676 LYS A O 1
ATOM 5001 N N . PRO A 1 677 ? -8.253 10.160 27.277 1.00 41.59 677 PRO A N 1
ATOM 5002 C CA . PRO A 1 677 ? -7.809 8.840 27.694 1.00 41.59 677 PRO A CA 1
ATOM 5003 C C . PRO A 1 677 ? -9.000 7.899 27.921 1.00 41.59 677 PRO A C 1
ATOM 5005 O O . PRO A 1 677 ? -9.851 8.136 28.776 1.00 41.59 677 PRO A O 1
ATOM 5008 N N . TYR A 1 678 ? -9.053 6.827 27.131 1.00 42.09 678 TYR A N 1
ATOM 5009 C CA . TYR A 1 678 ? -9.887 5.661 27.396 1.00 42.09 678 TYR A CA 1
ATOM 5010 C C . TYR A 1 678 ? -9.148 4.787 28.405 1.00 42.09 678 TYR A C 1
ATOM 5012 O O . TYR A 1 678 ? -7.994 4.421 28.178 1.00 42.09 678 TYR A O 1
ATOM 5020 N N . VAL A 1 679 ? -9.815 4.476 29.512 1.00 43.62 679 VAL A N 1
ATOM 5021 C CA . VAL A 1 679 ? -9.335 3.511 30.492 1.00 43.62 679 VAL A CA 1
ATOM 5022 C C . VAL A 1 679 ? -10.037 2.189 30.198 1.00 43.62 679 VAL A C 1
ATOM 5024 O O . VAL A 1 679 ? -11.226 2.036 30.475 1.00 43.62 679 VAL A O 1
ATOM 5027 N N . GLU A 1 680 ? -9.324 1.235 29.600 1.00 42.34 680 GLU A N 1
ATOM 5028 C CA . GLU A 1 680 ? -9.807 -0.146 29.559 1.00 42.34 680 GLU A CA 1
ATOM 5029 C C . GLU A 1 680 ? -9.515 -0.756 30.924 1.00 42.34 680 GLU A C 1
ATOM 5031 O O . GLU A 1 680 ? -8.348 -0.987 31.237 1.00 42.34 680 GLU A O 1
ATOM 5036 N N . CYS A 1 6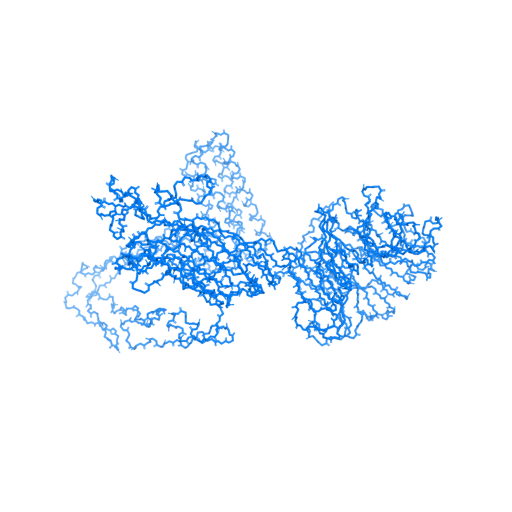81 ? -10.546 -0.947 31.743 1.00 38.47 681 CYS A N 1
ATOM 5037 C CA . CYS A 1 681 ? -10.431 -1.695 32.987 1.00 38.47 681 CYS A CA 1
ATOM 5038 C C . CYS A 1 681 ? -11.030 -3.085 32.776 1.00 38.47 681 CYS A C 1
ATOM 5040 O O . CYS A 1 681 ? -12.228 -3.215 32.503 1.00 38.47 681 CYS A O 1
ATOM 5042 N N . ASP A 1 682 ? -10.197 -4.114 32.910 1.00 54.41 682 ASP A N 1
ATOM 5043 C CA . ASP A 1 682 ? -10.680 -5.443 33.270 1.00 54.41 682 ASP A CA 1
ATOM 5044 C C . ASP A 1 682 ? -10.696 -5.592 34.801 1.00 54.41 682 ASP A C 1
ATOM 5046 O O . ASP A 1 682 ? -10.392 -4.652 35.539 1.00 54.41 682 ASP A O 1
ATOM 5050 N N . THR A 1 683 ? -11.069 -6.771 35.298 1.00 41.56 683 THR A N 1
ATOM 5051 C CA . THR A 1 683 ? -11.167 -7.042 36.739 1.00 41.56 683 THR A CA 1
ATOM 5052 C C . THR A 1 683 ? -9.838 -6.937 37.509 1.00 41.56 683 THR A C 1
ATOM 5054 O O . THR A 1 683 ? -9.870 -7.115 38.723 1.00 41.56 683 THR A O 1
ATOM 5057 N N . LEU A 1 684 ? -8.687 -6.672 36.868 1.00 40.75 684 LEU A N 1
ATOM 5058 C CA . LEU A 1 684 ? -7.368 -6.591 37.515 1.00 40.75 684 LEU A CA 1
ATOM 5059 C C . LEU A 1 684 ? -6.388 -5.516 36.977 1.00 40.75 684 LEU A C 1
ATOM 5061 O O . LEU A 1 684 ? -5.354 -5.326 37.620 1.00 40.75 684 LEU A O 1
ATOM 5065 N N . ALA A 1 685 ? -6.647 -4.786 35.882 1.00 37.81 685 ALA A N 1
ATOM 5066 C CA . ALA A 1 685 ? -5.799 -3.652 35.468 1.00 37.81 685 ALA A CA 1
ATOM 5067 C C . ALA A 1 685 ? -6.497 -2.627 34.553 1.00 37.81 685 ALA A C 1
ATOM 5069 O O . ALA A 1 685 ? -7.298 -2.986 33.694 1.00 37.81 685 ALA A O 1
ATOM 5070 N N . CYS A 1 686 ? -6.107 -1.353 34.693 1.00 39.25 686 CYS A N 1
ATOM 5071 C CA . CYS A 1 686 ? -6.554 -0.231 33.865 1.00 39.25 686 CYS A CA 1
ATOM 5072 C C . CYS A 1 686 ? -5.383 0.313 33.011 1.00 39.25 686 CYS A C 1
ATOM 5074 O O . CYS A 1 686 ? -4.313 0.593 33.556 1.00 39.25 686 CYS A O 1
ATOM 5076 N N . LYS A 1 687 ? -5.544 0.474 31.685 1.00 45.31 687 LYS A N 1
ATOM 5077 C CA . LYS A 1 687 ? -4.482 0.982 30.777 1.00 45.31 687 LYS A CA 1
ATOM 5078 C C . LYS A 1 687 ? -4.898 2.260 30.035 1.00 45.31 687 LYS A C 1
ATOM 5080 O O . LYS A 1 687 ? -5.984 2.299 29.470 1.00 45.31 687 LYS A O 1
ATOM 5085 N N . VAL A 1 688 ? -4.005 3.259 29.986 1.00 45.94 688 VAL A N 1
ATOM 5086 C CA . VAL A 1 688 ? -4.208 4.577 29.342 1.00 45.94 688 VAL A CA 1
ATOM 5087 C C . VAL A 1 688 ? -3.292 4.758 28.114 1.00 45.94 688 VAL A C 1
ATOM 5089 O O . VAL A 1 688 ? -2.113 4.407 28.164 1.00 45.94 688 VAL A O 1
ATOM 5092 N N . LEU A 1 689 ? -3.811 5.321 27.013 1.00 52.09 689 LEU A N 1
ATOM 5093 C CA . LEU A 1 689 ? -3.046 5.854 25.864 1.00 52.09 689 LEU A CA 1
ATOM 5094 C C . LEU A 1 689 ? -3.369 7.365 25.733 1.00 52.09 689 LEU A C 1
ATOM 5096 O O . LEU A 1 689 ? -4.544 7.684 25.564 1.00 52.09 689 LEU A O 1
ATOM 5100 N N . THR A 1 690 ? -2.392 8.289 25.810 1.00 49.56 690 THR A N 1
ATOM 5101 C CA . THR A 1 690 ? -2.674 9.733 26.066 1.00 49.56 690 THR A CA 1
ATOM 5102 C C . THR A 1 690 ? -2.043 10.748 25.093 1.00 49.56 690 THR A C 1
ATOM 5104 O O . THR A 1 690 ? -0.871 10.636 24.736 1.00 49.56 690 THR A O 1
ATOM 5107 N N . VAL A 1 691 ? -2.818 11.803 24.790 1.00 50.78 691 VAL A N 1
ATOM 5108 C CA . VAL A 1 691 ? -2.443 13.188 24.402 1.00 50.78 691 VAL A CA 1
ATOM 5109 C C . VAL A 1 691 ? -3.229 14.124 25.354 1.00 50.78 691 VAL A C 1
ATOM 5111 O O . VAL A 1 691 ? -4.352 13.771 25.706 1.00 50.78 691 VAL A O 1
ATOM 5114 N N . CYS A 1 692 ? -2.695 15.275 25.797 1.00 61.00 692 CYS A N 1
ATOM 5115 C CA . CYS A 1 692 ? -3.372 16.186 26.757 1.00 61.00 692 CYS A CA 1
ATOM 5116 C C . CYS A 1 692 ? -3.686 17.580 26.183 1.00 61.00 692 CYS A C 1
ATOM 5118 O O . CYS A 1 692 ? -3.009 18.017 25.252 1.00 61.00 692 CYS A O 1
ATOM 5120 N N . LEU A 1 693 ? -4.667 18.302 26.750 1.00 62.53 693 LEU A N 1
ATOM 5121 C CA . LEU A 1 693 ? -5.019 19.682 26.353 1.00 62.53 693 LEU A CA 1
ATOM 5122 C C . LEU A 1 693 ? -4.981 20.691 27.517 1.00 62.53 693 LEU A C 1
ATOM 5124 O O . LEU A 1 693 ? -4.750 21.880 27.305 1.00 62.53 693 LEU A O 1
ATOM 5128 N N . THR A 1 694 ? -5.175 20.234 28.750 1.00 66.50 694 THR A N 1
ATOM 5129 C CA . THR A 1 694 ? -5.117 21.017 29.988 1.00 66.50 694 THR A CA 1
ATOM 5130 C C . THR A 1 694 ? -4.389 20.229 31.076 1.00 66.50 694 THR A C 1
ATOM 5132 O O . THR A 1 694 ? -4.278 19.009 30.996 1.00 66.50 694 THR A O 1
ATOM 5135 N N . ASN A 1 695 ? -3.905 20.903 32.125 1.00 69.81 695 ASN A N 1
ATOM 5136 C CA . ASN A 1 695 ? -3.222 20.221 33.236 1.00 69.81 695 ASN A CA 1
ATOM 5137 C C . ASN A 1 695 ? -4.123 19.192 33.940 1.00 69.81 695 ASN A C 1
ATOM 5139 O O . ASN A 1 695 ? -3.634 18.173 34.407 1.00 69.81 695 ASN A O 1
ATOM 5143 N N . VAL A 1 696 ? -5.442 19.417 33.963 1.00 71.75 696 VAL A N 1
ATOM 5144 C CA . VAL A 1 696 ? -6.405 18.472 34.555 1.00 71.75 696 VAL A CA 1
ATOM 5145 C C . VAL A 1 696 ? -6.441 17.147 33.783 1.00 71.75 696 VAL A C 1
ATOM 5147 O O . VAL A 1 696 ? -6.645 16.101 34.390 1.00 71.75 696 VAL A O 1
ATOM 5150 N N . ASP A 1 697 ? -6.173 17.168 32.474 1.00 64.00 697 ASP A N 1
ATOM 5151 C CA . ASP A 1 697 ? -6.169 15.969 31.621 1.00 64.00 697 ASP A CA 1
ATOM 5152 C C . ASP A 1 697 ? -4.964 15.051 31.871 1.00 64.00 697 ASP A C 1
ATOM 5154 O O . ASP A 1 697 ? -4.937 13.924 31.378 1.00 64.00 697 ASP A O 1
ATOM 5158 N N . CYS A 1 698 ? -3.958 15.543 32.597 1.00 66.69 698 CYS A N 1
ATOM 5159 C CA . CYS A 1 698 ? -2.736 14.808 32.897 1.00 66.69 698 CYS A CA 1
ATOM 5160 C C . CYS A 1 698 ? -2.719 14.151 34.264 1.00 66.69 698 CYS A C 1
ATOM 5162 O O . CYS A 1 698 ? -1.731 13.492 34.572 1.00 66.69 698 CYS A O 1
ATOM 5164 N N . SER A 1 699 ? -3.786 14.306 35.050 1.00 77.00 699 SER A N 1
ATOM 5165 C CA . SER A 1 699 ? -3.866 13.652 36.346 1.00 77.00 699 SER A CA 1
ATOM 5166 C C . SER A 1 699 ? -3.953 12.144 36.141 1.00 77.00 699 SER A C 1
ATOM 5168 O O . SER A 1 699 ? -4.991 11.615 35.742 1.00 77.00 699 SER A O 1
ATOM 5170 N N . ASP A 1 700 ? -2.845 11.453 36.386 1.00 68.75 700 ASP A N 1
ATOM 5171 C CA . ASP A 1 700 ? -2.758 9.997 36.273 1.00 68.75 700 ASP A CA 1
ATOM 5172 C C . ASP A 1 700 ? -3.114 9.303 37.608 1.00 68.75 700 ASP A C 1
ATOM 5174 O O . ASP A 1 700 ? -3.064 8.077 37.728 1.00 68.75 700 ASP A O 1
ATOM 5178 N N . GLY A 1 701 ? -3.521 10.099 38.608 1.00 70.06 701 GLY A N 1
ATOM 5179 C CA . GLY A 1 701 ? -3.834 9.658 39.964 1.00 70.06 701 GLY A CA 1
ATOM 5180 C C . GLY A 1 701 ? -2.597 9.318 40.798 1.00 70.06 701 GLY A C 1
ATOM 5181 O O . GLY A 1 701 ? -2.757 8.863 41.931 1.00 70.06 701 GLY A O 1
ATOM 5182 N N . ASN A 1 702 ? -1.388 9.531 40.267 1.00 76.69 702 ASN A N 1
ATOM 5183 C CA . ASN A 1 702 ? -0.120 9.287 40.931 1.00 76.69 702 ASN A CA 1
ATOM 5184 C C . ASN A 1 702 ? 0.345 10.531 41.695 1.00 76.69 702 ASN A C 1
ATOM 5186 O O . ASN A 1 702 ? 1.126 11.347 41.225 1.00 76.69 702 ASN A O 1
ATOM 5190 N N . VAL A 1 703 ? -0.047 10.629 42.959 1.00 80.19 703 VAL A N 1
ATOM 5191 C CA . VAL A 1 703 ? 0.355 11.705 43.877 1.00 80.19 703 VAL A CA 1
ATOM 5192 C C . VAL A 1 703 ? 1.888 11.869 43.961 1.00 80.19 703 VAL A C 1
ATOM 5194 O O . VAL A 1 703 ? 2.386 12.941 44.305 1.00 80.19 703 VAL A O 1
ATOM 5197 N N . CYS A 1 704 ? 2.658 10.830 43.624 1.00 81.19 704 CYS A N 1
ATOM 5198 C CA . CYS A 1 704 ? 4.104 10.763 43.824 1.00 81.19 704 CYS A CA 1
ATOM 5199 C C . CYS A 1 704 ? 4.953 11.366 42.721 1.00 81.19 704 CYS A C 1
ATOM 5201 O O . CYS A 1 704 ? 6.148 11.568 42.927 1.00 81.19 704 CYS A O 1
ATOM 5203 N N . ASN A 1 705 ? 4.371 11.662 41.567 1.00 80.94 705 ASN A N 1
ATOM 5204 C CA . ASN A 1 705 ? 5.066 12.390 40.515 1.00 80.94 705 ASN A CA 1
ATOM 5205 C C . ASN A 1 705 ? 4.629 13.869 40.463 1.00 80.94 705 ASN A C 1
ATOM 5207 O O . ASN A 1 705 ? 5.096 14.600 39.599 1.00 80.94 705 ASN A O 1
ATOM 5211 N N . GLY A 1 706 ? 3.823 14.316 41.437 1.00 78.56 706 GLY A N 1
ATOM 5212 C CA . GLY A 1 706 ? 3.372 15.698 41.588 1.00 78.56 706 GLY A CA 1
ATOM 5213 C C . GLY A 1 706 ? 2.290 16.104 40.587 1.00 78.56 706 GLY A C 1
ATOM 5214 O O . GLY A 1 706 ? 2.075 15.437 39.589 1.00 78.56 706 GLY A O 1
ATOM 5215 N N . VAL A 1 707 ? 1.633 17.244 40.833 1.00 81.69 707 VAL A N 1
ATOM 5216 C CA . VAL A 1 707 ? 0.557 17.746 39.955 1.00 81.69 707 VAL A CA 1
ATOM 5217 C C . VAL A 1 707 ? 1.078 17.941 38.533 1.00 81.69 707 VAL A C 1
ATOM 5219 O O . VAL A 1 707 ? 1.934 18.794 38.283 1.00 81.69 707 VAL A O 1
ATOM 5222 N N . GLU A 1 708 ? 0.550 17.151 37.612 1.00 85.56 708 GLU A N 1
ATOM 5223 C CA . GLU A 1 708 ? 1.031 17.033 36.250 1.00 85.56 708 GLU A CA 1
ATOM 5224 C C . GLU A 1 708 ? 0.596 18.233 35.412 1.00 85.56 708 GLU A C 1
ATOM 5226 O O . GLU A 1 708 ? -0.501 18.786 35.548 1.00 85.56 708 GLU A O 1
ATOM 5231 N N . ALA A 1 709 ? 1.485 18.654 34.519 1.00 82.25 709 ALA A N 1
ATOM 5232 C CA . ALA A 1 709 ? 1.235 19.755 33.610 1.00 82.25 709 ALA A CA 1
ATOM 5233 C C . ALA A 1 709 ? 1.149 19.241 32.176 1.00 82.25 709 ALA A C 1
ATOM 5235 O O . ALA A 1 709 ? 1.970 18.442 31.723 1.00 82.25 709 ALA A O 1
ATOM 5236 N N . CYS A 1 710 ? 0.177 19.756 31.433 1.00 76.12 710 CYS A N 1
ATOM 5237 C CA . CYS A 1 710 ? 0.113 19.531 30.006 1.00 76.12 710 CYS A CA 1
ATOM 5238 C C . CYS A 1 710 ? 1.021 20.536 29.295 1.00 76.12 710 CYS A C 1
ATOM 5240 O O . CYS A 1 710 ? 0.753 21.739 29.289 1.00 76.12 710 CYS A O 1
ATOM 5242 N N . ILE A 1 711 ? 2.107 20.048 28.694 1.00 75.38 711 ILE A N 1
ATOM 5243 C CA . ILE A 1 711 ? 3.074 20.878 27.970 1.00 75.38 711 ILE A CA 1
ATOM 5244 C C . ILE A 1 711 ? 3.216 20.322 26.556 1.00 75.38 711 ILE A C 1
ATOM 5246 O O . ILE A 1 711 ? 3.626 19.179 26.369 1.00 75.38 711 ILE A O 1
ATOM 5250 N N . ASN A 1 712 ? 2.887 21.133 25.544 1.00 58.88 712 ASN A N 1
ATOM 5251 C CA . ASN A 1 712 ? 2.947 20.747 24.125 1.00 58.88 712 ASN A CA 1
ATOM 5252 C C . ASN A 1 712 ? 2.259 19.398 23.847 1.00 58.88 712 ASN A C 1
ATOM 5254 O O . ASN A 1 712 ? 2.831 18.502 23.225 1.00 58.88 712 ASN A O 1
ATOM 5258 N N . ASN A 1 713 ? 1.033 19.257 24.352 1.00 62.56 713 ASN A N 1
ATOM 5259 C CA . ASN A 1 713 ? 0.169 18.089 24.180 1.00 62.56 713 ASN A CA 1
ATOM 5260 C C . ASN A 1 713 ? 0.719 16.778 24.774 1.00 62.56 713 ASN A C 1
ATOM 5262 O O . ASN A 1 713 ? 0.198 15.699 24.493 1.00 62.56 713 ASN A O 1
ATOM 5266 N N . THR A 1 714 ? 1.749 16.867 25.616 1.00 65.50 714 THR A N 1
ATOM 5267 C CA . THR A 1 714 ? 2.345 15.740 26.335 1.00 65.50 714 THR A CA 1
ATOM 5268 C C . THR A 1 714 ? 2.204 15.974 27.834 1.00 65.50 714 THR A C 1
ATOM 5270 O O . THR A 1 714 ? 2.497 17.069 28.321 1.00 65.50 714 THR A O 1
ATOM 5273 N N . CYS A 1 715 ? 1.763 14.955 28.570 1.00 73.44 715 CYS A N 1
ATOM 5274 C CA . CYS A 1 715 ? 1.735 15.034 30.024 1.00 73.44 715 CYS A CA 1
ATOM 5275 C C . CYS A 1 715 ? 3.150 14.976 30.575 1.00 73.44 715 CYS A C 1
ATOM 5277 O O . CYS A 1 715 ? 3.885 14.016 30.333 1.00 73.44 715 CYS A O 1
ATOM 5279 N N . VAL A 1 716 ? 3.525 16.025 31.297 1.00 80.44 716 VAL A N 1
ATOM 5280 C CA . VAL A 1 716 ? 4.791 16.108 32.011 1.00 80.44 716 VAL A CA 1
ATOM 5281 C C . VAL A 1 716 ? 4.476 15.994 33.501 1.00 80.44 716 VAL A C 1
ATOM 5283 O O . VAL A 1 716 ? 3.671 16.790 33.997 1.00 80.44 716 VAL A O 1
ATOM 5286 N N . PRO A 1 717 ? 5.079 15.030 34.218 1.00 80.44 717 PRO A N 1
ATOM 5287 C CA . PRO A 1 717 ? 4.901 14.925 35.659 1.00 80.44 717 PRO A CA 1
ATOM 5288 C C . PRO A 1 717 ? 5.331 16.207 36.382 1.00 80.44 717 PRO A C 1
ATOM 5290 O O . PRO A 1 717 ? 6.236 16.911 35.920 1.00 80.44 717 PRO A O 1
ATOM 5293 N N . GLY A 1 718 ? 4.672 16.515 37.497 1.00 79.00 718 GLY A N 1
ATOM 5294 C CA . GLY A 1 718 ? 4.989 17.662 38.344 1.00 79.00 718 GLY A CA 1
ATOM 5295 C C . GLY A 1 718 ? 6.230 17.466 39.223 1.00 79.00 718 GLY A C 1
ATOM 5296 O O . GLY A 1 718 ? 7.090 16.620 38.980 1.00 79.00 718 GLY A O 1
ATOM 5297 N N . THR A 1 719 ? 6.345 18.288 40.270 1.00 82.31 719 THR A N 1
ATOM 5298 C CA . THR A 1 719 ? 7.374 18.111 41.307 1.00 82.31 719 THR A CA 1
ATOM 5299 C C . THR A 1 719 ? 6.879 17.088 42.336 1.00 82.31 719 THR A C 1
ATOM 5301 O O . THR A 1 719 ? 5.865 17.363 42.984 1.00 82.31 719 THR A O 1
ATOM 5304 N N . PRO A 1 720 ? 7.575 15.953 42.532 1.00 81.25 720 PRO A N 1
ATOM 5305 C CA . PRO A 1 720 ? 7.230 14.970 43.558 1.00 81.25 720 PRO A CA 1
ATOM 5306 C C . PRO A 1 720 ? 7.145 15.580 44.970 1.00 81.25 720 PRO A C 1
ATOM 5308 O O . PRO A 1 720 ? 7.961 16.450 45.298 1.00 81.25 720 PRO A O 1
ATOM 5311 N N . PRO A 1 721 ? 6.213 15.127 45.830 1.00 78.25 721 PRO A N 1
ATOM 5312 C CA . PRO A 1 721 ? 6.188 15.524 47.235 1.00 78.25 721 PRO A CA 1
ATOM 5313 C C . PRO A 1 721 ? 7.441 15.021 47.975 1.00 78.25 721 PRO A C 1
ATOM 5315 O O . PRO A 1 721 ? 7.921 13.914 47.732 1.00 78.25 721 PRO A O 1
ATOM 5318 N N . THR A 1 722 ? 7.976 15.828 48.897 1.00 83.12 722 THR A N 1
ATOM 5319 C CA . THR A 1 722 ? 9.038 15.391 49.817 1.00 83.12 722 THR A CA 1
ATOM 5320 C C . THR A 1 722 ? 8.407 14.575 50.937 1.00 83.12 722 THR A C 1
ATOM 5322 O O . THR A 1 722 ? 7.663 15.136 51.740 1.00 83.12 722 THR A O 1
ATOM 5325 N N . CYS A 1 723 ? 8.673 13.271 50.962 1.00 79.44 723 CYS A N 1
ATOM 5326 C CA . CYS A 1 723 ? 8.011 12.360 51.892 1.00 79.44 723 CYS A CA 1
ATOM 5327 C C . CYS A 1 723 ? 8.698 12.190 53.244 1.00 79.44 723 CYS A C 1
ATOM 5329 O O . CYS A 1 723 ? 8.037 11.706 54.147 1.00 79.44 723 CYS A O 1
ATOM 5331 N N . ASP A 1 724 ? 9.955 12.611 53.383 1.00 82.88 724 ASP A N 1
ATOM 5332 C CA . ASP A 1 724 ? 10.710 12.501 54.635 1.00 82.88 724 ASP A CA 1
ATOM 5333 C C . ASP A 1 724 ? 10.015 13.274 55.768 1.00 82.88 724 ASP A C 1
ATOM 5335 O O . ASP A 1 724 ? 9.915 14.507 55.712 1.00 82.88 724 ASP A O 1
ATOM 5339 N N . ASP A 1 725 ? 9.506 12.548 56.765 1.00 81.25 725 ASP A N 1
ATOM 5340 C CA . ASP A 1 725 ? 8.824 13.121 57.931 1.00 81.25 725 ASP A CA 1
ATOM 5341 C C . ASP A 1 725 ? 9.771 13.350 59.129 1.00 81.25 725 ASP A C 1
ATOM 5343 O O . ASP A 1 725 ? 9.381 13.951 60.138 1.00 81.25 725 ASP A O 1
ATOM 5347 N N . GLY A 1 726 ? 11.045 12.965 58.982 1.00 78.50 726 GLY A N 1
ATOM 5348 C CA . GLY A 1 726 ? 12.079 13.092 60.001 1.00 78.50 726 GLY A CA 1
ATOM 5349 C C . GLY A 1 726 ? 11.991 12.064 61.132 1.00 78.50 726 GLY A C 1
ATOM 5350 O O . GLY A 1 726 ? 12.752 12.189 62.100 1.00 78.50 726 GLY A O 1
ATOM 5351 N N . ASP A 1 727 ? 11.108 11.066 61.046 1.00 81.81 727 ASP A N 1
ATOM 5352 C CA . ASP A 1 727 ? 11.043 9.947 61.976 1.00 81.81 727 ASP A CA 1
ATOM 5353 C C . ASP A 1 727 ? 11.844 8.744 61.438 1.00 81.81 727 ASP A C 1
ATOM 5355 O O . ASP A 1 727 ? 11.415 8.020 60.553 1.00 81.81 727 ASP A O 1
ATOM 5359 N N . PRO A 1 728 ? 13.031 8.437 61.983 1.00 78.00 728 PRO A N 1
ATOM 5360 C CA . PRO A 1 728 ? 13.766 7.256 61.549 1.00 78.00 728 PRO A CA 1
ATOM 5361 C C . PRO A 1 728 ? 13.050 5.939 61.897 1.00 78.00 728 PRO A C 1
ATOM 5363 O O . PRO A 1 728 ? 13.445 4.906 61.368 1.00 78.00 728 PRO A O 1
ATOM 5366 N N . CYS A 1 729 ? 12.044 5.931 62.782 1.00 80.69 729 CYS A N 1
ATOM 5367 C CA . CYS A 1 729 ? 11.465 4.713 63.355 1.00 80.69 729 CYS A CA 1
ATOM 5368 C C . CYS A 1 729 ? 10.394 4.028 62.519 1.00 80.69 729 CYS A C 1
ATOM 5370 O O . CYS A 1 729 ? 10.220 2.813 62.622 1.00 80.69 729 CYS A O 1
ATOM 5372 N N . ASN A 1 730 ? 9.681 4.772 61.690 1.00 81.62 730 ASN A N 1
ATOM 5373 C CA . ASN A 1 730 ? 8.734 4.235 60.718 1.00 81.62 730 ASN A CA 1
ATOM 5374 C C . ASN A 1 730 ? 9.413 3.981 59.353 1.00 81.62 730 ASN A C 1
ATOM 5376 O O . ASN A 1 730 ? 8.781 3.425 58.461 1.00 81.62 730 ASN A O 1
ATOM 5380 N N . GLY A 1 731 ? 10.715 4.274 59.247 1.00 76.50 731 GLY A N 1
ATOM 5381 C CA . GLY A 1 731 ? 11.554 4.002 58.087 1.00 76.50 731 GLY A CA 1
ATOM 5382 C C . GLY A 1 731 ? 11.324 4.984 56.945 1.00 76.50 731 GLY A C 1
ATOM 5383 O O . GLY A 1 731 ? 10.245 5.540 56.806 1.00 76.50 731 GLY A O 1
ATOM 5384 N N . ALA A 1 732 ? 12.335 5.131 56.082 1.00 79.88 732 ALA A N 1
ATOM 5385 C CA . ALA A 1 732 ? 12.315 6.110 54.996 1.00 79.88 732 ALA A CA 1
ATOM 5386 C C . ALA A 1 732 ? 11.025 6.024 54.169 1.00 79.88 732 ALA A C 1
ATOM 5388 O O . ALA A 1 732 ? 10.728 4.985 53.564 1.00 79.88 732 ALA A O 1
ATOM 5389 N N . GLU A 1 733 ? 10.278 7.123 54.148 1.00 84.94 733 GLU A N 1
ATOM 5390 C CA . GLU A 1 733 ? 8.953 7.162 53.562 1.00 84.94 733 GLU A CA 1
ATOM 5391 C C . GLU A 1 733 ? 9.031 6.890 52.068 1.00 84.94 733 GLU A C 1
ATOM 5393 O O . GLU A 1 733 ? 9.828 7.464 51.316 1.00 84.94 733 GLU A O 1
ATOM 5398 N N . THR A 1 734 ? 8.134 6.025 51.618 1.00 80.75 734 THR A N 1
ATOM 5399 C CA . THR A 1 734 ? 7.962 5.737 50.203 1.00 80.75 734 THR A CA 1
ATOM 5400 C C . THR A 1 734 ? 6.662 6.355 49.744 1.00 80.75 734 THR A C 1
ATOM 5402 O O . THR A 1 734 ? 5.631 6.278 50.411 1.00 80.75 734 THR A O 1
ATOM 5405 N N . CYS A 1 735 ? 6.694 7.012 48.594 1.00 82.00 735 CYS A N 1
ATOM 5406 C CA . CYS A 1 735 ? 5.478 7.581 48.059 1.00 82.00 735 CYS A CA 1
ATOM 5407 C C . CYS A 1 735 ? 4.664 6.489 47.353 1.00 82.00 735 CYS A C 1
ATOM 5409 O O . CYS A 1 735 ? 5.109 5.921 46.352 1.00 82.00 735 CYS A O 1
ATOM 5411 N N . HIS A 1 736 ? 3.467 6.209 47.870 1.00 81.81 736 HIS A N 1
ATOM 5412 C CA . HIS A 1 736 ? 2.507 5.308 47.248 1.00 81.81 736 HIS A CA 1
ATOM 5413 C C . HIS A 1 736 ? 1.671 6.063 46.203 1.00 81.81 736 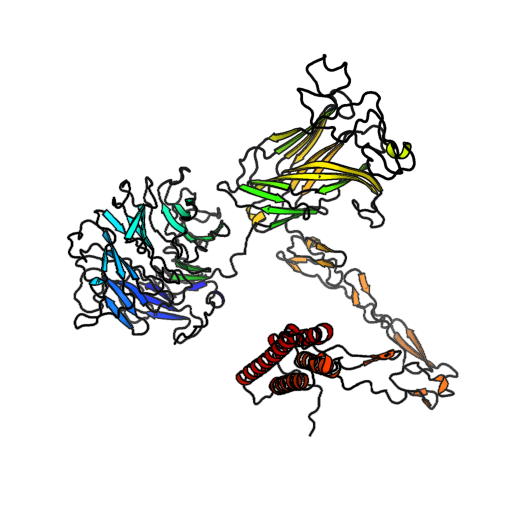HIS A C 1
ATOM 5415 O O . HIS A 1 736 ? 1.035 7.058 46.566 1.00 81.81 736 HIS A O 1
ATOM 5421 N N . PRO A 1 737 ? 1.565 5.573 44.950 1.00 73.25 737 PRO A N 1
ATOM 5422 C CA . PRO A 1 737 ? 0.975 6.325 43.844 1.00 73.25 737 PRO A CA 1
ATOM 5423 C C . PRO A 1 737 ? -0.389 6.945 44.153 1.00 73.25 737 PRO A C 1
ATOM 5425 O O . PRO A 1 737 ? -0.605 8.107 43.867 1.00 73.25 737 PRO A O 1
ATOM 5428 N N . VAL A 1 738 ? -1.283 6.224 44.830 1.00 74.62 738 VAL A N 1
ATOM 5429 C CA . VAL A 1 738 ? -2.638 6.728 45.135 1.00 74.62 738 VAL A CA 1
ATOM 5430 C C . VAL A 1 738 ? -2.767 7.325 46.544 1.00 74.62 738 VAL A C 1
ATOM 5432 O O . VAL A 1 738 ? -3.617 8.174 46.784 1.00 74.62 738 VAL A O 1
ATOM 5435 N N . LEU A 1 739 ? -1.942 6.881 47.499 1.00 75.56 739 LEU A N 1
ATOM 5436 C CA . LEU A 1 739 ? -2.123 7.184 48.932 1.00 75.56 739 LEU A CA 1
ATOM 5437 C C . LEU A 1 739 ? -1.153 8.268 49.431 1.00 75.56 739 LEU A C 1
ATOM 5439 O O . LEU A 1 739 ? -1.236 8.683 50.584 1.00 75.56 739 LEU A O 1
ATOM 5443 N N . GLY A 1 740 ? -0.247 8.742 48.571 1.00 80.50 740 GLY A N 1
ATOM 5444 C CA . GLY A 1 740 ? 0.779 9.718 48.924 1.00 80.50 740 GLY A CA 1
ATOM 5445 C C . GLY A 1 740 ? 1.904 9.107 49.759 1.00 80.50 740 GLY A C 1
ATOM 5446 O O . GLY A 1 740 ? 2.124 7.898 49.736 1.00 80.50 740 GLY A O 1
ATOM 5447 N N . CYS A 1 741 ? 2.639 9.949 50.481 1.00 86.44 741 CYS A N 1
ATOM 5448 C CA . CYS A 1 741 ? 3.756 9.529 51.325 1.00 86.44 741 CYS A CA 1
ATOM 5449 C C . CYS A 1 741 ? 3.291 8.540 52.395 1.00 86.44 741 CYS A C 1
ATOM 5451 O O . CYS A 1 741 ? 2.412 8.855 53.197 1.00 86.44 741 CYS A O 1
ATOM 5453 N N . GLN A 1 742 ? 3.860 7.341 52.369 1.00 86.44 742 GLN A N 1
ATOM 5454 C CA . GLN A 1 742 ? 3.624 6.304 53.357 1.00 86.44 742 GLN A CA 1
ATOM 5455 C C . GLN A 1 742 ? 4.914 6.058 54.138 1.00 86.44 742 GLN A C 1
ATOM 5457 O O . GLN A 1 742 ? 5.986 6.060 53.522 1.00 86.44 742 GLN A O 1
ATOM 5462 N N . PRO A 1 743 ? 4.821 5.799 55.452 1.00 81.56 743 PRO A N 1
ATOM 5463 C CA . PRO A 1 743 ? 5.961 5.332 56.227 1.00 81.56 743 PRO A CA 1
ATOM 5464 C C . PRO A 1 743 ? 6.583 4.099 55.576 1.00 81.56 743 PRO A C 1
ATOM 5466 O O . PRO A 1 743 ? 5.886 3.267 54.981 1.00 81.56 743 PRO A O 1
ATOM 5469 N N . GLY A 1 744 ? 7.908 4.020 55.642 1.00 77.81 744 GLY A N 1
ATOM 5470 C CA . GLY A 1 744 ? 8.661 2.890 55.134 1.00 77.81 744 GLY A CA 1
ATOM 5471 C C . GLY A 1 744 ? 8.484 1.630 55.982 1.00 77.81 744 GLY A C 1
ATOM 5472 O O . GLY A 1 744 ? 7.527 1.432 56.732 1.00 77.81 744 GLY A O 1
ATOM 5473 N N . THR A 1 745 ? 9.438 0.715 55.841 1.00 80.44 745 THR A N 1
ATOM 5474 C CA . THR A 1 745 ? 9.533 -0.397 56.788 1.00 80.44 745 THR A CA 1
ATOM 5475 C C . THR A 1 745 ? 10.080 0.149 58.094 1.00 80.44 745 THR A C 1
ATOM 5477 O O . THR A 1 745 ? 11.181 0.696 58.095 1.00 80.44 745 THR A O 1
ATOM 5480 N N . ALA A 1 746 ? 9.326 -0.023 59.180 1.00 78.12 746 ALA A N 1
ATOM 5481 C CA . ALA A 1 746 ? 9.745 0.410 60.505 1.00 78.12 746 ALA A CA 1
ATOM 5482 C C . ALA A 1 746 ? 11.182 -0.041 60.802 1.00 78.12 746 ALA A C 1
ATOM 5484 O O . ALA A 1 746 ? 11.555 -1.187 60.527 1.00 78.12 746 ALA A O 1
ATOM 5485 N N . LEU A 1 747 ? 11.988 0.876 61.338 1.00 79.81 747 LEU A N 1
ATOM 5486 C CA . LEU A 1 747 ? 13.381 0.610 61.663 1.00 79.81 747 LEU A CA 1
ATOM 5487 C C . LEU A 1 747 ? 13.433 -0.493 62.713 1.00 79.81 747 LEU A C 1
ATOM 5489 O O . LEU A 1 747 ? 12.944 -0.331 63.832 1.00 79.81 747 LEU A O 1
ATOM 5493 N N . ASN A 1 748 ? 14.014 -1.628 62.327 1.00 81.44 748 ASN A N 1
ATOM 5494 C CA . ASN A 1 748 ? 14.219 -2.717 63.256 1.00 81.44 748 ASN A CA 1
ATOM 5495 C C . ASN A 1 748 ? 15.342 -2.326 64.218 1.00 81.44 748 ASN A C 1
ATOM 5497 O O . ASN A 1 748 ? 16.501 -2.233 63.817 1.00 81.44 748 ASN A O 1
ATOM 5501 N N . CYS A 1 749 ? 14.965 -2.068 65.464 1.00 79.38 749 CYS A N 1
ATOM 5502 C CA . CYS A 1 749 ? 15.896 -1.742 66.532 1.00 79.38 749 CYS A CA 1
ATOM 5503 C C . CYS A 1 749 ? 16.382 -2.956 67.300 1.00 79.38 749 CYS A C 1
ATOM 5505 O O . CYS A 1 749 ? 17.078 -2.772 68.280 1.00 79.38 749 CYS A O 1
ATOM 5507 N N . ASP A 1 750 ? 16.029 -4.162 66.866 1.00 78.12 750 ASP A N 1
ATOM 5508 C CA . ASP A 1 750 ? 16.607 -5.378 67.410 1.00 78.12 750 ASP A CA 1
ATOM 5509 C C . ASP A 1 750 ? 18.124 -5.374 67.169 1.00 78.12 750 ASP A C 1
ATOM 5511 O O . ASP A 1 750 ? 18.585 -5.446 66.023 1.00 78.12 750 ASP A O 1
ATOM 5515 N N . ASP A 1 751 ? 18.907 -5.237 68.238 1.00 75.38 751 ASP A N 1
ATOM 5516 C CA . ASP A 1 751 ? 20.369 -5.271 68.156 1.00 75.38 751 ASP A CA 1
ATOM 5517 C C . ASP A 1 751 ? 20.923 -6.705 68.105 1.00 75.38 751 ASP A C 1
ATOM 5519 O O . ASP A 1 751 ? 22.143 -6.915 68.080 1.00 75.38 751 ASP A O 1
ATOM 5523 N N . GLY A 1 752 ? 20.030 -7.697 68.026 1.00 68.75 752 GLY A N 1
ATOM 5524 C CA . GLY A 1 752 ? 20.346 -9.115 67.973 1.00 68.75 752 GLY A CA 1
ATOM 5525 C C . GLY A 1 752 ? 20.808 -9.670 69.316 1.00 68.75 752 GLY A C 1
ATOM 5526 O O . GLY A 1 752 ? 21.173 -10.847 69.391 1.00 68.75 752 GLY A O 1
ATOM 5527 N N . ALA A 1 753 ? 20.814 -8.866 70.384 1.00 67.12 753 ALA A N 1
ATOM 5528 C CA . ALA A 1 753 ? 21.057 -9.362 71.721 1.00 67.12 753 ALA A CA 1
ATOM 5529 C C . ALA A 1 753 ? 19.718 -9.740 72.363 1.00 67.12 753 ALA A C 1
ATOM 5531 O O . ALA A 1 753 ? 18.950 -8.908 72.817 1.00 67.12 753 ALA A O 1
ATOM 5532 N N . ALA A 1 754 ? 19.465 -11.038 72.532 1.00 64.94 754 ALA A N 1
ATOM 5533 C CA . ALA A 1 754 ? 18.240 -11.535 73.181 1.00 64.94 754 ALA A CA 1
ATOM 5534 C C . ALA A 1 754 ? 17.986 -10.974 74.606 1.00 64.94 754 ALA A C 1
ATOM 5536 O O . ALA A 1 754 ? 16.911 -11.159 75.176 1.00 64.94 754 ALA A O 1
ATOM 5537 N N . CYS A 1 755 ? 18.984 -10.308 75.198 1.00 67.38 755 CYS A N 1
ATOM 5538 C CA . CYS A 1 755 ? 18.963 -9.748 76.542 1.00 67.38 755 CYS A CA 1
ATOM 5539 C C . CYS A 1 755 ? 18.916 -8.217 76.581 1.00 67.38 755 CYS A C 1
ATOM 5541 O O . CYS A 1 755 ? 19.267 -7.621 77.604 1.00 67.38 755 CYS A O 1
ATOM 5543 N N . THR A 1 756 ? 18.458 -7.577 75.513 1.00 75.94 756 THR A N 1
ATOM 5544 C CA . THR A 1 756 ? 18.127 -6.152 75.442 1.00 75.94 756 THR A CA 1
ATOM 5545 C C . THR A 1 756 ? 16.652 -5.986 75.070 1.00 75.94 756 THR A C 1
ATOM 5547 O O . THR A 1 756 ? 16.038 -6.788 74.376 1.00 75.94 756 THR A O 1
ATOM 5550 N N . GLN A 1 757 ? 16.023 -4.991 75.686 1.00 81.62 757 GLN A N 1
ATOM 5551 C CA . GLN A 1 757 ? 14.708 -4.496 75.347 1.00 81.62 757 GLN A CA 1
ATOM 5552 C C . GLN A 1 757 ? 14.929 -3.337 74.396 1.00 81.62 757 GLN A C 1
ATOM 5554 O O . GLN A 1 757 ? 15.373 -2.255 74.803 1.00 81.62 757 GLN A O 1
ATOM 5559 N N . ASP A 1 758 ? 14.569 -3.591 73.153 1.00 83.62 758 ASP A N 1
ATOM 5560 C CA . ASP A 1 758 ? 14.832 -2.683 72.063 1.00 83.62 758 ASP A CA 1
ATOM 5561 C C . ASP A 1 758 ? 13.583 -1.879 71.731 1.00 83.62 758 ASP A C 1
ATOM 5563 O O . ASP A 1 758 ? 12.470 -2.402 71.630 1.00 83.62 758 ASP A O 1
ATOM 5567 N N . ALA A 1 759 ? 13.758 -0.568 71.622 1.00 83.56 759 ALA A N 1
ATOM 5568 C CA . ALA A 1 759 ? 12.684 0.364 71.339 1.00 83.56 759 ALA A CA 1
ATOM 5569 C C . ALA A 1 759 ? 13.167 1.442 70.374 1.00 83.56 759 ALA A C 1
ATOM 5571 O O . ALA A 1 759 ? 14.233 2.034 70.566 1.00 83.56 759 ALA A O 1
ATOM 5572 N N . CYS A 1 760 ? 12.351 1.736 69.365 1.00 83.44 760 CYS A N 1
ATOM 5573 C CA . CYS A 1 760 ? 12.585 2.870 68.487 1.00 83.44 760 CYS A CA 1
ATOM 5574 C C . CYS A 1 760 ? 11.891 4.120 69.031 1.00 83.44 760 CYS A C 1
ATOM 5576 O O . CYS A 1 760 ? 10.690 4.100 69.309 1.00 83.44 760 CYS A O 1
ATOM 5578 N N . VAL A 1 761 ? 12.649 5.205 69.193 1.00 82.69 761 VAL A N 1
ATOM 5579 C CA . VAL A 1 761 ? 12.143 6.492 69.682 1.00 82.69 761 VAL A CA 1
ATOM 5580 C C . VAL A 1 761 ? 12.112 7.504 68.538 1.00 82.69 761 VAL A C 1
ATOM 5582 O O . VAL A 1 761 ? 13.154 7.810 67.952 1.00 82.69 761 VAL A O 1
ATOM 5585 N N . ALA A 1 762 ? 10.927 8.054 68.258 1.00 77.56 762 ALA A N 1
ATOM 5586 C CA . ALA A 1 762 ? 10.713 9.002 67.166 1.00 77.56 762 ALA A CA 1
ATOM 5587 C C . ALA A 1 762 ? 11.689 10.193 67.226 1.00 77.56 762 ALA A C 1
ATOM 5589 O O . ALA A 1 762 ? 11.862 10.822 68.276 1.00 77.56 762 ALA A O 1
ATOM 5590 N N . GLY A 1 763 ? 12.366 10.471 66.108 1.00 75.06 763 GLY A N 1
ATOM 5591 C CA . GLY A 1 763 ? 13.400 11.510 65.969 1.00 75.06 763 GLY A CA 1
ATOM 5592 C C . GLY A 1 763 ? 14.771 11.204 66.603 1.00 75.06 763 GLY A C 1
ATOM 5593 O O . GLY A 1 763 ? 15.699 11.999 66.451 1.00 75.06 763 GLY A O 1
ATOM 5594 N N . VAL A 1 764 ? 14.927 10.075 67.308 1.00 79.56 764 VAL A N 1
ATOM 5595 C CA . VAL A 1 764 ? 16.193 9.635 67.937 1.00 79.56 764 VAL A CA 1
ATOM 5596 C C . VAL A 1 764 ? 16.723 8.344 67.301 1.00 79.56 764 VAL A C 1
ATOM 5598 O O . VAL A 1 764 ? 17.936 8.190 67.162 1.00 79.56 764 VAL A O 1
ATOM 5601 N N . GLY A 1 765 ? 15.836 7.439 66.883 1.00 79.19 765 GLY A N 1
ATOM 5602 C CA . GLY A 1 765 ? 16.190 6.120 66.360 1.00 79.19 765 GLY A CA 1
ATOM 5603 C C . GLY A 1 765 ? 16.251 5.059 67.460 1.00 79.19 765 GLY A C 1
ATOM 5604 O O . GLY A 1 765 ? 15.545 5.146 68.467 1.00 79.19 765 GLY A O 1
ATOM 5605 N N . CYS A 1 766 ? 17.066 4.029 67.258 1.00 86.31 766 CYS A N 1
ATOM 5606 C CA . CYS A 1 766 ? 17.068 2.843 68.109 1.00 86.31 766 CYS A CA 1
ATOM 5607 C C . CYS A 1 766 ? 17.694 3.050 69.488 1.00 86.31 766 CYS A C 1
ATOM 5609 O O . CYS A 1 766 ? 18.735 3.693 69.640 1.00 86.31 766 CYS A O 1
ATOM 5611 N N . THR A 1 767 ? 17.057 2.455 70.494 1.00 86.00 767 THR A N 1
ATOM 5612 C CA . THR A 1 767 ? 17.524 2.403 71.879 1.00 86.00 767 THR A CA 1
ATOM 5613 C C . THR A 1 767 ? 17.452 0.963 72.382 1.00 86.00 767 THR A C 1
ATOM 5615 O O . THR A 1 767 ? 16.450 0.297 72.146 1.00 86.00 767 THR A O 1
ATOM 5618 N N . HIS A 1 768 ? 18.492 0.501 73.083 1.00 84.12 768 HIS A N 1
ATOM 5619 C CA . HIS A 1 768 ? 18.618 -0.886 73.553 1.00 84.12 768 HIS A CA 1
ATOM 5620 C C . HIS A 1 768 ? 18.900 -0.886 75.061 1.00 84.12 768 HIS A C 1
ATOM 5622 O O . HIS A 1 768 ? 19.924 -0.362 75.513 1.00 84.12 768 HIS A O 1
ATOM 5628 N N . SER A 1 769 ? 17.970 -1.405 75.867 1.00 79.69 769 SER A N 1
ATOM 5629 C CA . SER A 1 769 ? 18.053 -1.397 77.340 1.00 79.69 769 SER A CA 1
ATOM 5630 C C . SER A 1 769 ? 18.131 -2.816 77.889 1.00 79.69 769 SER A C 1
ATOM 5632 O O . SER A 1 769 ? 17.249 -3.610 77.622 1.00 79.69 769 SER A O 1
ATOM 5634 N N . SER A 1 770 ? 19.134 -3.172 78.690 1.00 73.88 770 SER A N 1
ATOM 5635 C CA . SER A 1 770 ? 19.316 -4.570 79.119 1.00 73.88 770 SER A CA 1
ATOM 5636 C C . SER A 1 770 ? 18.124 -5.163 79.901 1.00 73.88 770 SER A C 1
ATOM 5638 O O . SER A 1 770 ? 17.605 -4.549 80.836 1.00 73.88 770 SER A O 1
ATOM 5640 N N . ILE A 1 771 ? 17.723 -6.393 79.548 1.00 70.00 771 ILE A N 1
ATOM 5641 C CA . ILE A 1 771 ? 16.672 -7.188 80.201 1.00 70.00 771 ILE A CA 1
ATOM 5642 C C . ILE A 1 771 ? 17.273 -7.924 81.411 1.00 70.00 771 ILE A C 1
ATOM 5644 O O . ILE A 1 771 ? 18.143 -8.786 81.250 1.00 70.00 771 ILE A O 1
ATOM 5648 N N . PRO A 1 772 ? 16.819 -7.642 82.645 1.00 65.94 772 PRO A N 1
ATOM 5649 C CA . PRO A 1 772 ? 17.350 -8.300 83.835 1.00 65.94 772 PRO A CA 1
ATOM 5650 C C . PRO A 1 772 ? 17.039 -9.808 83.867 1.00 65.94 772 PRO A C 1
ATOM 5652 O O . PRO A 1 772 ? 15.876 -10.200 83.905 1.00 65.94 772 PRO A O 1
ATOM 5655 N N . GLY A 1 773 ? 18.081 -10.647 83.938 1.00 67.81 773 GLY A N 1
ATOM 5656 C CA . GLY A 1 773 ? 17.966 -12.102 84.141 1.00 67.81 773 GLY A CA 1
ATOM 5657 C C . GLY A 1 773 ? 18.015 -12.977 82.881 1.00 67.81 773 GLY A C 1
ATOM 5658 O O . GLY A 1 773 ? 17.752 -14.169 82.990 1.00 67.81 773 GLY A O 1
ATOM 5659 N N . CYS A 1 774 ? 18.349 -12.419 81.717 1.00 63.47 774 CYS A N 1
ATOM 5660 C CA . CYS A 1 774 ? 18.436 -13.140 80.442 1.00 63.47 774 CYS A CA 1
ATOM 5661 C C . CYS A 1 774 ? 19.844 -13.742 80.172 1.00 63.47 774 CYS A C 1
ATOM 5663 O O . CYS A 1 774 ? 20.839 -13.211 80.668 1.00 63.47 774 CYS A O 1
ATOM 5665 N N . CYS A 1 775 ? 19.915 -14.850 79.404 1.00 67.06 775 CYS A N 1
ATOM 5666 C CA . CYS A 1 775 ? 21.101 -15.689 79.121 1.00 67.06 775 CYS A CA 1
ATOM 5667 C C . CYS A 1 775 ? 21.761 -16.245 80.395 1.00 67.06 775 CYS A C 1
ATOM 5669 O O . CYS A 1 775 ? 22.892 -15.903 80.754 1.00 67.06 775 CYS A O 1
ATOM 5671 N N . VAL A 1 776 ? 21.037 -17.126 81.091 1.00 72.00 776 VAL A N 1
ATOM 5672 C CA . VAL A 1 776 ? 21.572 -17.918 82.212 1.00 72.00 776 VAL A CA 1
ATOM 5673 C C . VAL A 1 776 ? 21.820 -19.382 81.824 1.00 72.00 776 VAL A C 1
ATOM 5675 O O . VAL A 1 776 ? 22.629 -20.045 82.476 1.00 72.00 776 VAL A O 1
ATOM 5678 N N . ALA A 1 777 ? 21.209 -19.867 80.739 1.00 75.50 777 ALA A N 1
ATOM 5679 C CA . ALA A 1 777 ? 21.493 -21.140 80.079 1.00 75.50 777 ALA A CA 1
ATOM 5680 C C . ALA A 1 777 ? 21.254 -21.059 78.554 1.00 75.50 777 ALA A C 1
ATOM 5682 O O . ALA A 1 777 ? 20.501 -20.213 78.086 1.00 75.50 777 ALA A O 1
ATOM 5683 N N . ASP A 1 778 ? 21.840 -21.981 77.778 1.00 74.00 778 ASP A N 1
ATOM 5684 C CA . ASP A 1 778 ? 21.705 -22.032 76.304 1.00 74.00 778 ASP A CA 1
ATOM 5685 C C . ASP A 1 778 ? 20.240 -22.121 75.833 1.00 74.00 778 ASP A C 1
ATOM 5687 O O . ASP A 1 778 ? 19.882 -21.600 74.783 1.00 74.00 778 ASP A O 1
ATOM 5691 N N . ALA A 1 779 ? 19.361 -22.730 76.636 1.00 71.25 779 ALA A N 1
ATOM 5692 C CA . ALA A 1 779 ? 17.932 -22.831 76.330 1.00 71.25 779 ALA A CA 1
ATOM 5693 C C . ALA A 1 779 ? 17.200 -21.475 76.348 1.00 71.25 779 ALA A C 1
ATOM 5695 O O . ALA A 1 779 ? 16.129 -21.363 75.757 1.00 71.25 779 ALA A O 1
ATOM 5696 N N . ASP A 1 780 ? 17.773 -20.461 77.001 1.00 71.31 780 ASP A N 1
ATOM 5697 C CA . ASP A 1 780 ? 17.220 -19.104 77.053 1.00 71.31 780 ASP A CA 1
ATOM 5698 C C . ASP A 1 780 ? 17.536 -18.302 75.777 1.00 71.31 780 ASP A C 1
ATOM 5700 O O . ASP A 1 780 ? 17.043 -17.190 75.618 1.00 71.31 780 ASP A O 1
ATOM 5704 N N . CYS A 1 781 ? 18.370 -18.856 74.887 1.00 69.94 781 CYS A N 1
ATOM 5705 C CA . CYS A 1 781 ? 18.912 -18.192 73.702 1.00 69.94 781 CYS A CA 1
ATOM 5706 C C . CYS A 1 781 ? 18.292 -18.647 72.377 1.00 69.94 781 CYS A C 1
ATOM 5708 O O . CYS A 1 781 ? 18.740 -18.193 71.331 1.00 69.94 781 CYS A O 1
ATOM 5710 N N . ILE A 1 782 ? 17.296 -19.538 72.407 1.00 76.31 782 ILE A N 1
ATOM 5711 C CA . ILE A 1 782 ? 16.699 -20.112 71.195 1.00 76.31 782 ILE A CA 1
ATOM 5712 C C . ILE A 1 782 ? 15.905 -19.029 70.452 1.00 76.31 782 ILE A C 1
ATOM 5714 O O . ILE A 1 782 ? 14.817 -18.650 70.887 1.00 76.31 782 ILE A O 1
ATOM 5718 N N . ASP A 1 783 ? 16.431 -18.562 69.318 1.00 70.06 783 ASP A N 1
ATOM 5719 C CA . ASP A 1 783 ? 15.875 -17.451 68.525 1.00 70.06 783 ASP A CA 1
ATOM 5720 C C . ASP A 1 783 ? 14.931 -17.921 67.394 1.00 70.06 783 ASP A C 1
ATOM 5722 O O . ASP A 1 783 ? 14.379 -17.114 66.645 1.00 70.06 783 ASP A O 1
ATOM 5726 N N . THR A 1 784 ? 14.697 -19.237 67.295 1.00 73.25 784 THR A N 1
ATOM 5727 C CA . THR A 1 784 ? 13.899 -19.927 66.259 1.00 73.25 784 THR A CA 1
ATOM 5728 C C . THR A 1 784 ? 14.445 -19.826 64.829 1.00 73.25 784 THR A C 1
ATOM 5730 O O . THR A 1 784 ? 13.788 -20.308 63.903 1.00 73.25 784 THR A O 1
ATOM 5733 N N . ASN A 1 785 ? 15.651 -19.281 64.643 1.00 76.62 785 ASN A N 1
ATOM 5734 C CA . ASN A 1 785 ? 16.322 -19.175 63.358 1.00 76.62 785 ASN A CA 1
ATOM 5735 C C . ASN A 1 785 ? 17.075 -20.475 63.031 1.00 76.62 785 ASN A C 1
ATOM 5737 O O . ASN A 1 785 ? 18.115 -20.810 63.581 1.00 76.62 785 ASN A O 1
ATOM 5741 N N . LEU A 1 786 ? 16.561 -21.247 62.080 1.00 75.75 786 LEU A N 1
ATOM 5742 C CA . LEU A 1 786 ? 17.163 -22.525 61.690 1.00 75.75 786 LEU A CA 1
ATOM 5743 C C . LEU A 1 786 ? 18.462 -22.360 60.878 1.00 75.75 786 LEU A C 1
ATOM 5745 O O . LEU A 1 786 ? 19.191 -23.333 60.678 1.00 75.75 786 LEU A O 1
ATOM 5749 N N . CYS A 1 787 ? 18.755 -21.152 60.390 1.00 76.25 787 CYS A N 1
ATOM 5750 C CA . CYS A 1 787 ? 19.800 -20.899 59.399 1.00 76.25 787 CYS A CA 1
ATOM 5751 C C . CYS A 1 787 ? 21.159 -20.527 59.994 1.00 76.25 787 CYS A C 1
ATOM 5753 O O . CYS A 1 787 ? 22.182 -20.719 59.333 1.00 76.25 787 CYS A O 1
ATOM 5755 N N . ASN A 1 788 ? 21.190 -20.005 61.219 1.00 75.19 788 ASN A N 1
ATOM 5756 C CA . ASN A 1 788 ? 22.408 -19.625 61.941 1.00 75.19 788 ASN A CA 1
ATOM 5757 C C . ASN A 1 788 ? 22.865 -20.704 62.945 1.00 75.19 788 ASN A C 1
ATOM 5759 O O . ASN A 1 788 ? 23.967 -20.591 63.467 1.00 75.19 788 ASN A O 1
ATOM 5763 N N . GLY A 1 789 ? 22.097 -21.784 63.124 1.00 74.44 789 GLY A N 1
ATOM 5764 C CA . GLY A 1 789 ? 22.477 -22.952 63.923 1.00 74.44 789 GLY A CA 1
ATOM 5765 C C . GLY A 1 789 ? 22.353 -22.725 65.433 1.00 74.44 789 GLY A C 1
ATOM 5766 O O . GLY A 1 789 ? 22.463 -21.604 65.904 1.00 74.44 789 GLY A O 1
ATOM 5767 N N . SER A 1 790 ? 22.187 -23.813 66.198 1.00 78.88 790 SER A N 1
ATOM 5768 C CA . SER A 1 790 ? 21.806 -23.764 67.622 1.00 78.88 790 SER A CA 1
ATOM 5769 C C . SER A 1 790 ? 22.638 -22.799 68.473 1.00 78.88 790 SER A C 1
ATOM 5771 O O . SER A 1 790 ? 23.869 -22.893 68.509 1.00 78.88 790 SER A O 1
ATOM 5773 N N . GLU A 1 791 ? 21.942 -21.919 69.190 1.00 81.62 791 GLU A N 1
ATOM 5774 C CA . GLU A 1 791 ? 22.519 -20.811 69.945 1.00 81.62 791 GLU A CA 1
ATOM 5775 C C . GLU A 1 791 ? 23.125 -21.286 71.275 1.00 81.62 791 GLU A C 1
ATOM 5777 O O . GLU A 1 791 ? 22.633 -22.212 71.925 1.00 81.62 791 GLU A O 1
ATOM 5782 N N . ILE A 1 792 ? 24.215 -20.637 71.689 1.00 79.25 792 ILE A N 1
ATOM 5783 C CA . ILE A 1 792 ? 24.951 -20.928 72.924 1.00 79.25 792 ILE A CA 1
ATOM 5784 C C . ILE A 1 792 ? 24.954 -19.667 73.789 1.00 79.25 792 ILE A C 1
ATOM 5786 O O . ILE A 1 792 ? 25.231 -18.571 73.306 1.00 79.25 792 ILE A O 1
ATOM 5790 N N . CYS A 1 793 ? 24.689 -19.800 75.084 1.00 75.94 793 CYS A N 1
ATOM 5791 C CA . CYS A 1 793 ? 24.793 -18.697 76.024 1.00 75.94 793 CYS A CA 1
ATOM 5792 C C . CYS A 1 793 ? 26.251 -18.528 76.478 1.00 75.94 793 CYS A C 1
ATOM 5794 O O . CYS A 1 793 ? 26.819 -19.370 77.178 1.00 75.94 793 CYS A O 1
ATOM 5796 N N . ALA A 1 794 ? 26.874 -17.408 76.106 1.00 76.19 794 ALA A N 1
ATOM 5797 C CA . ALA A 1 794 ? 28.256 -17.097 76.453 1.00 76.19 794 ALA A CA 1
ATOM 5798 C C . ALA A 1 794 ? 28.363 -15.728 77.141 1.00 76.19 794 ALA A C 1
ATOM 5800 O O . ALA A 1 794 ? 28.189 -14.677 76.533 1.00 76.19 794 ALA A O 1
ATOM 5801 N N . SER A 1 795 ? 28.730 -15.732 78.428 1.00 68.56 795 SER A N 1
ATOM 5802 C CA . SER A 1 795 ? 28.960 -14.518 79.238 1.00 68.56 795 SER A CA 1
ATOM 5803 C C . SER A 1 795 ? 27.781 -13.531 79.273 1.00 68.56 795 SER A C 1
ATOM 5805 O O . SER A 1 795 ? 27.994 -12.321 79.260 1.00 68.56 795 SER A O 1
ATOM 5807 N N . GLY A 1 796 ? 26.548 -14.044 79.333 1.00 67.62 796 GLY A N 1
ATOM 5808 C CA . GLY A 1 796 ? 25.332 -13.225 79.369 1.00 67.62 796 GLY A CA 1
ATOM 5809 C C . GLY A 1 796 ? 24.860 -12.727 77.999 1.00 67.62 796 GLY A C 1
ATOM 5810 O O . GLY A 1 796 ? 23.901 -11.968 77.948 1.00 67.62 796 GLY A O 1
ATOM 5811 N N . ASN A 1 797 ? 25.501 -13.169 76.910 1.00 65.56 797 ASN A N 1
ATOM 5812 C CA . ASN A 1 797 ? 25.086 -12.894 75.538 1.00 65.56 797 ASN A CA 1
ATOM 5813 C C . ASN A 1 797 ? 24.832 -14.206 74.792 1.00 65.56 797 ASN A C 1
ATOM 5815 O O . ASN A 1 797 ? 25.646 -15.132 74.847 1.00 65.56 797 ASN A O 1
ATOM 5819 N N . CYS A 1 798 ? 23.718 -14.274 74.076 1.00 74.00 798 CYS A N 1
ATOM 5820 C CA . CYS A 1 798 ? 23.412 -15.387 73.192 1.00 74.00 798 CYS A CA 1
ATOM 5821 C C . CYS A 1 798 ? 24.251 -15.264 71.917 1.00 74.00 798 CYS A C 1
ATOM 5823 O O . CYS A 1 798 ? 24.233 -14.225 71.261 1.00 74.00 798 CYS A O 1
ATOM 5825 N N . ILE A 1 799 ? 25.020 -16.301 71.587 1.00 78.62 799 ILE A N 1
ATOM 5826 C CA . ILE A 1 799 ? 25.796 -16.378 70.348 1.00 78.62 799 ILE A CA 1
ATOM 5827 C C . ILE A 1 799 ? 25.205 -17.465 69.451 1.00 78.62 799 ILE A C 1
ATOM 5829 O O . ILE A 1 799 ? 25.047 -18.609 69.873 1.00 78.62 799 ILE A O 1
ATOM 5833 N N . SER A 1 800 ? 24.885 -17.111 68.208 1.00 76.06 800 SER A N 1
ATOM 5834 C CA . SER A 1 800 ? 24.397 -18.060 67.206 1.00 76.06 800 SER A CA 1
ATOM 5835 C C . SER A 1 800 ? 25.475 -19.072 66.809 1.00 76.06 800 SER A C 1
ATOM 5837 O O . SER A 1 800 ? 26.670 -18.750 66.809 1.00 76.06 800 SER A O 1
ATOM 5839 N N . GLY A 1 801 ? 25.056 -20.293 66.481 1.00 71.88 801 GLY A N 1
ATOM 5840 C CA . GLY A 1 801 ? 25.935 -21.395 66.102 1.00 71.88 801 GLY A CA 1
ATOM 5841 C C . GLY A 1 801 ? 26.568 -21.256 64.709 1.00 71.88 801 GLY A C 1
ATOM 5842 O O . GLY A 1 801 ? 26.731 -20.171 64.151 1.00 71.88 801 GLY A O 1
ATOM 5843 N N . ALA A 1 802 ? 26.999 -22.387 64.141 1.00 72.12 802 ALA A N 1
ATOM 5844 C CA . ALA A 1 802 ? 27.518 -22.426 62.775 1.00 72.12 802 ALA A CA 1
ATOM 5845 C C . ALA A 1 802 ? 26.356 -22.496 61.757 1.00 72.12 802 ALA A C 1
ATOM 5847 O O . ALA A 1 802 ? 25.506 -23.380 61.905 1.00 72.12 802 ALA A O 1
ATOM 5848 N N . PRO A 1 803 ? 26.340 -21.650 60.705 1.00 72.50 803 PRO A N 1
ATOM 5849 C CA . PRO A 1 803 ? 25.249 -21.617 59.732 1.00 72.50 803 PRO A CA 1
ATOM 5850 C C . PRO A 1 803 ? 25.072 -22.923 58.950 1.00 72.50 803 PRO A C 1
ATOM 5852 O O . PRO A 1 803 ? 26.051 -23.589 58.596 1.00 72.50 803 PRO A O 1
ATOM 5855 N N . MET A 1 804 ? 23.823 -23.259 58.621 1.00 69.38 804 MET A N 1
ATOM 5856 C CA . MET A 1 804 ? 23.481 -24.447 57.832 1.00 69.38 804 MET A CA 1
ATOM 5857 C C . MET A 1 804 ? 23.728 -24.204 56.324 1.00 69.38 804 MET A C 1
ATOM 5859 O O . MET A 1 804 ? 23.211 -23.227 55.780 1.00 69.38 804 MET A O 1
ATOM 5863 N N . PRO A 1 805 ? 24.491 -25.060 55.608 1.00 75.69 805 PRO A N 1
ATOM 5864 C CA . PRO A 1 805 ? 24.702 -24.913 54.166 1.00 75.69 805 PRO A CA 1
ATOM 5865 C C . PRO A 1 805 ? 23.481 -25.414 53.378 1.00 75.69 805 PRO A C 1
ATOM 5867 O O . PRO A 1 805 ? 23.125 -26.586 53.482 1.00 75.69 805 PRO A O 1
ATOM 5870 N N . CYS A 1 806 ? 22.858 -24.528 52.592 1.00 73.56 806 CYS A N 1
ATOM 5871 C CA . CYS A 1 806 ? 21.619 -24.821 51.856 1.00 73.56 806 CYS A CA 1
ATOM 5872 C C . CYS A 1 806 ? 21.785 -25.153 50.370 1.00 73.56 806 CYS A C 1
ATOM 5874 O O . CYS A 1 806 ? 20.832 -25.650 49.782 1.00 73.56 806 CYS A O 1
ATOM 5876 N N . ASP A 1 807 ? 22.951 -24.892 49.776 1.00 77.25 807 ASP A N 1
ATOM 5877 C CA . ASP A 1 807 ? 23.209 -25.192 48.363 1.00 77.25 807 ASP A CA 1
ATOM 5878 C C . ASP A 1 807 ? 23.217 -26.712 48.141 1.00 77.25 807 ASP A C 1
ATOM 5880 O O . ASP A 1 807 ? 24.058 -27.431 48.696 1.00 77.25 807 ASP A O 1
ATOM 5884 N N . ASP A 1 808 ? 22.265 -27.201 47.347 1.00 73.06 808 ASP A N 1
ATOM 5885 C CA . ASP A 1 808 ? 22.139 -28.621 47.010 1.00 73.06 808 ASP A CA 1
ATOM 5886 C C . ASP A 1 808 ? 22.920 -28.999 45.730 1.00 73.06 808 ASP A C 1
ATOM 5888 O O . ASP A 1 808 ? 22.973 -30.171 45.333 1.00 73.06 808 ASP A O 1
ATOM 5892 N N . GLY A 1 809 ? 23.576 -28.014 45.103 1.00 67.56 809 GLY A N 1
ATOM 5893 C CA . GLY A 1 809 ? 24.349 -28.147 43.873 1.00 67.56 809 GLY A CA 1
ATOM 5894 C C . GLY A 1 809 ? 23.502 -28.202 42.597 1.00 67.56 809 GLY A C 1
ATOM 5895 O O . GLY A 1 809 ? 24.056 -28.418 41.509 1.00 67.56 809 GLY A O 1
ATOM 5896 N N . ASN A 1 810 ? 22.180 -28.023 42.680 1.00 70.94 810 ASN A N 1
ATOM 5897 C CA . ASN A 1 810 ? 21.274 -28.081 41.544 1.00 70.94 810 ASN A CA 1
ATOM 5898 C C . ASN A 1 810 ? 21.008 -26.691 40.948 1.00 70.94 810 ASN A C 1
ATOM 5900 O O . ASN A 1 810 ? 20.087 -25.946 41.248 1.00 70.94 810 ASN A O 1
ATOM 5904 N N . VAL A 1 811 ? 21.783 -26.383 39.921 1.00 68.81 811 VAL A N 1
ATOM 5905 C CA . VAL A 1 811 ? 21.657 -25.161 39.113 1.00 68.81 811 VAL A CA 1
ATOM 5906 C C . VAL A 1 811 ? 20.286 -24.937 38.442 1.00 68.81 811 VAL A C 1
ATOM 5908 O O . VAL A 1 811 ? 20.060 -23.864 37.882 1.00 68.81 811 VAL A O 1
ATOM 5911 N N . CYS A 1 812 ? 19.385 -25.927 38.412 1.00 72.31 812 CYS A N 1
ATOM 5912 C CA . CYS A 1 812 ? 18.123 -25.857 37.665 1.00 72.31 812 CYS A CA 1
ATOM 5913 C C . CYS A 1 812 ? 16.916 -25.363 38.470 1.00 72.31 812 CYS A C 1
ATOM 5915 O O . CYS A 1 812 ? 15.919 -24.963 37.865 1.00 72.31 812 CYS A O 1
ATOM 5917 N N . ASN A 1 813 ? 17.012 -25.339 39.794 1.00 71.81 813 ASN A N 1
ATOM 5918 C CA . ASN A 1 813 ? 16.059 -24.728 40.724 1.00 71.81 813 ASN A CA 1
ATOM 5919 C C . ASN A 1 813 ? 16.622 -23.447 41.353 1.00 71.81 813 ASN A C 1
ATOM 5921 O O . ASN A 1 813 ? 16.007 -22.923 42.264 1.00 71.81 813 ASN A O 1
ATOM 5925 N N . GLY A 1 814 ? 17.719 -22.898 40.820 1.00 69.94 814 GLY A N 1
ATOM 5926 C CA . GLY A 1 814 ? 18.320 -21.652 41.306 1.00 69.94 814 GLY A CA 1
ATOM 5927 C C . GLY A 1 814 ? 19.115 -21.837 42.599 1.00 69.94 814 GLY A C 1
ATOM 5928 O O . GLY A 1 814 ? 19.068 -22.892 43.201 1.00 69.94 814 GLY A O 1
ATOM 5929 N N . SER A 1 815 ? 19.854 -20.806 43.019 1.00 73.50 815 SER A N 1
ATOM 5930 C CA . SER A 1 815 ? 20.596 -20.843 44.289 1.00 73.50 815 SER A CA 1
ATOM 5931 C C . SER A 1 815 ? 19.621 -20.891 45.462 1.00 73.50 815 SER A C 1
ATOM 5933 O O . SER A 1 815 ? 18.808 -19.974 45.604 1.00 73.50 815 SER A O 1
ATOM 5935 N N . GLU A 1 816 ? 19.719 -21.918 46.300 1.00 77.56 816 GLU A N 1
ATOM 5936 C CA . GLU A 1 816 ? 18.895 -22.053 47.496 1.00 77.56 816 GLU A CA 1
ATOM 5937 C C . GLU A 1 816 ? 19.208 -20.948 48.504 1.00 77.56 816 GLU A C 1
ATOM 5939 O O . GLU A 1 816 ? 20.364 -20.583 48.743 1.00 77.56 816 GLU A O 1
ATOM 5944 N N . THR A 1 817 ? 18.160 -20.427 49.131 1.00 78.06 817 THR A N 1
ATOM 5945 C CA . THR A 1 817 ? 18.262 -19.432 50.201 1.00 78.06 817 THR A CA 1
ATOM 5946 C C . THR A 1 817 ? 17.685 -20.014 51.477 1.00 78.06 817 THR A C 1
ATOM 5948 O O . THR A 1 817 ? 16.628 -20.642 51.448 1.00 78.06 817 THR A O 1
ATOM 5951 N N . CYS A 1 818 ? 18.364 -19.818 52.604 1.00 76.94 818 CYS A N 1
ATOM 5952 C CA . CYS A 1 818 ? 17.860 -20.287 53.887 1.00 76.94 818 CYS A CA 1
ATOM 5953 C C . CYS A 1 818 ? 16.812 -19.312 54.432 1.00 76.94 818 CYS A C 1
ATOM 5955 O O . CYS A 1 818 ? 17.124 -18.140 54.643 1.00 76.94 818 CYS A O 1
ATOM 5957 N N . ASP A 1 819 ? 15.587 -19.794 54.644 1.00 81.00 819 ASP A N 1
ATOM 5958 C CA . ASP A 1 819 ? 14.546 -19.054 55.352 1.00 81.00 819 ASP A CA 1
ATOM 5959 C C . ASP A 1 819 ? 14.673 -19.302 56.868 1.00 81.00 819 ASP A C 1
ATOM 5961 O O . ASP A 1 819 ? 14.686 -20.468 57.278 1.00 81.00 819 ASP A O 1
ATOM 5965 N N . PRO A 1 820 ? 14.752 -18.254 57.711 1.00 72.56 820 PRO A N 1
ATOM 5966 C CA . PRO A 1 820 ? 14.976 -18.399 59.150 1.00 72.56 820 PRO A CA 1
ATOM 5967 C C . PRO A 1 820 ? 13.987 -19.331 59.855 1.00 72.56 820 PRO A C 1
ATOM 5969 O O . PRO A 1 820 ? 14.365 -20.011 60.801 1.00 72.56 820 PRO A O 1
ATOM 5972 N N . THR A 1 821 ? 12.736 -19.415 59.398 1.00 73.19 821 THR A N 1
ATOM 5973 C CA . THR A 1 821 ? 11.689 -20.220 60.050 1.00 73.19 821 THR A CA 1
ATOM 5974 C C . THR A 1 821 ? 11.384 -21.513 59.287 1.00 73.19 821 THR A C 1
ATOM 5976 O O . THR A 1 821 ? 10.999 -22.520 59.882 1.00 73.19 821 THR A O 1
ATOM 5979 N N . GLY A 1 822 ? 11.545 -21.498 57.964 1.00 73.00 822 GLY A N 1
ATOM 5980 C CA . GLY A 1 822 ? 11.221 -22.582 57.037 1.00 73.00 822 GLY A CA 1
ATOM 5981 C C . GLY A 1 822 ? 12.410 -23.436 56.589 1.00 73.00 822 GLY A C 1
ATOM 5982 O O . GLY A 1 822 ? 12.200 -24.445 55.915 1.00 73.00 822 GLY A O 1
ATOM 5983 N N . GLY A 1 823 ? 13.645 -23.069 56.942 1.00 76.69 823 GLY A N 1
ATOM 5984 C CA . GLY A 1 823 ? 14.865 -23.744 56.493 1.00 76.69 823 GLY A CA 1
ATOM 5985 C C . GLY A 1 823 ? 15.175 -23.498 55.010 1.00 76.69 823 GLY A C 1
ATOM 5986 O O . GLY A 1 823 ? 14.672 -22.555 54.401 1.00 76.69 823 GLY A O 1
ATOM 5987 N N . CYS A 1 824 ? 16.019 -24.337 54.404 1.00 80.88 824 CYS A N 1
ATOM 5988 C CA . CYS A 1 824 ? 16.479 -24.162 53.021 1.00 80.88 824 CYS A CA 1
ATOM 5989 C C . CYS A 1 824 ? 15.324 -24.165 52.002 1.00 80.88 824 CYS A C 1
ATOM 5991 O O . CYS A 1 824 ? 14.612 -25.162 51.866 1.00 80.88 824 CYS A O 1
ATOM 5993 N N . GLN A 1 825 ? 15.171 -23.065 51.262 1.00 81.56 825 GLN A N 1
ATOM 5994 C CA . GLN A 1 825 ? 14.174 -22.901 50.204 1.00 81.56 825 GLN A CA 1
ATOM 5995 C C . GLN A 1 825 ? 14.816 -22.995 48.810 1.00 81.56 825 GLN A C 1
ATOM 5997 O O . GLN A 1 825 ? 15.914 -22.463 48.620 1.00 81.56 825 GLN A O 1
ATOM 6002 N N . PRO A 1 826 ? 14.130 -23.598 47.817 1.00 71.44 826 PRO A N 1
ATOM 6003 C CA . PRO A 1 826 ? 14.569 -23.587 46.422 1.00 71.44 826 PRO A CA 1
ATOM 6004 C C . PRO A 1 826 ? 14.683 -22.162 45.865 1.00 71.44 826 PRO A C 1
ATOM 6006 O O . PRO A 1 826 ? 13.842 -21.309 46.155 1.00 71.44 826 PRO A O 1
ATOM 6009 N N . GLY A 1 827 ? 15.691 -21.916 45.030 1.00 68.62 827 GLY A N 1
ATOM 6010 C CA . GLY A 1 827 ? 15.885 -20.632 44.361 1.00 68.62 827 GLY A CA 1
ATOM 6011 C C . GLY A 1 827 ? 14.936 -20.365 43.180 1.00 68.62 827 GLY A C 1
ATOM 6012 O O . GLY A 1 827 ? 13.983 -21.091 42.886 1.00 68.62 827 GLY A O 1
ATOM 6013 N N . THR A 1 828 ? 15.213 -19.280 42.451 1.00 75.19 828 THR A N 1
ATOM 6014 C CA . THR A 1 828 ? 14.514 -18.964 41.194 1.00 75.19 828 THR A CA 1
ATOM 6015 C C . THR A 1 828 ? 15.226 -19.628 40.015 1.00 75.19 828 THR A C 1
ATOM 6017 O O . THR A 1 828 ? 16.425 -19.428 39.820 1.00 75.19 828 THR A O 1
ATOM 6020 N N . ALA A 1 829 ? 14.493 -20.397 39.205 1.00 71.88 829 ALA A N 1
ATOM 6021 C CA . ALA A 1 829 ? 15.050 -21.086 38.041 1.00 71.88 829 ALA A CA 1
ATOM 6022 C C . ALA A 1 829 ? 15.698 -20.106 37.031 1.00 71.88 829 ALA A C 1
ATOM 6024 O O . ALA A 1 829 ? 15.197 -18.993 36.840 1.00 71.88 829 ALA A O 1
ATOM 6025 N N . PRO A 1 830 ? 16.783 -20.510 36.342 1.00 73.81 830 PRO A N 1
ATOM 6026 C CA . PRO A 1 830 ? 17.484 -19.650 35.391 1.00 73.81 830 PRO A CA 1
ATOM 6027 C C . PRO A 1 830 ? 16.605 -19.264 34.193 1.00 73.81 830 PRO A C 1
ATOM 6029 O O . PRO A 1 830 ? 15.712 -20.014 33.788 1.00 73.81 830 PRO A O 1
ATOM 6032 N N . ASP A 1 831 ? 16.903 -18.111 33.577 1.00 81.56 831 ASP A N 1
ATOM 6033 C CA . ASP A 1 831 ? 16.157 -17.599 32.420 1.00 81.56 831 ASP A CA 1
ATOM 6034 C C . ASP A 1 831 ? 15.996 -18.664 31.323 1.00 81.56 831 ASP A C 1
ATOM 6036 O O . ASP A 1 831 ? 16.950 -19.355 30.946 1.00 81.56 831 ASP A O 1
ATOM 6040 N N . ARG A 1 832 ? 14.779 -18.763 30.778 1.00 81.25 832 ARG A N 1
ATOM 6041 C CA . ARG A 1 832 ? 14.348 -19.825 29.856 1.00 81.25 832 ARG A CA 1
ATOM 6042 C C . ARG A 1 832 ? 15.216 -19.935 28.596 1.00 81.25 832 ARG A C 1
ATOM 6044 O O . ARG A 1 832 ? 15.312 -21.030 28.036 1.00 81.25 832 ARG A O 1
ATOM 6051 N N . PHE A 1 833 ? 15.833 -18.841 28.143 1.00 84.25 833 PHE A N 1
ATOM 6052 C CA . PHE A 1 833 ? 16.665 -18.787 26.934 1.00 84.25 833 PHE A CA 1
ATOM 6053 C C . PHE A 1 833 ? 18.160 -18.594 27.231 1.00 84.25 833 PHE A C 1
ATOM 6055 O O . PHE A 1 833 ? 18.949 -18.433 26.296 1.00 84.25 833 PHE A O 1
ATOM 6062 N N . SER A 1 834 ? 18.556 -18.646 28.505 1.00 82.06 834 SER A N 1
ATOM 6063 C CA . SER A 1 834 ? 19.953 -18.632 28.943 1.00 82.06 834 SER A CA 1
ATOM 6064 C C . SER A 1 834 ? 20.655 -19.976 28.719 1.00 82.06 834 SER A C 1
ATOM 6066 O O . SER A 1 834 ? 20.030 -20.994 28.409 1.00 82.06 834 SER A O 1
ATOM 6068 N N . TYR A 1 835 ? 21.982 -19.995 28.889 1.00 83.75 835 TYR A N 1
ATOM 6069 C CA . TYR A 1 835 ? 22.774 -21.222 28.746 1.00 83.75 835 TYR A CA 1
ATOM 6070 C C . TYR A 1 835 ? 22.338 -22.275 29.771 1.00 83.75 835 TYR A C 1
ATOM 6072 O O . TYR A 1 835 ? 22.113 -23.431 29.410 1.00 83.75 835 TYR A O 1
ATOM 6080 N N . ASP A 1 836 ? 22.131 -21.855 31.019 1.00 82.44 836 ASP A N 1
ATOM 6081 C CA . ASP A 1 836 ? 21.671 -22.725 32.098 1.00 82.44 836 ASP A CA 1
ATOM 6082 C C . ASP A 1 836 ? 20.216 -23.166 31.875 1.00 82.44 836 ASP A C 1
ATOM 6084 O O . ASP A 1 836 ? 19.910 -24.347 32.017 1.00 82.44 836 ASP A O 1
ATOM 6088 N N . GLY A 1 837 ? 19.342 -22.281 31.383 1.00 84.31 837 GLY A N 1
ATOM 6089 C CA . GLY A 1 837 ? 17.956 -22.623 31.039 1.00 84.31 837 GLY A CA 1
ATOM 6090 C C . GLY A 1 837 ? 17.820 -23.649 29.904 1.00 84.31 837 GLY A C 1
ATOM 6091 O O . GLY A 1 837 ? 16.912 -24.491 29.929 1.00 84.31 837 GLY A O 1
ATOM 6092 N N . VAL A 1 838 ? 18.728 -23.629 28.920 1.00 87.00 838 VAL A N 1
ATOM 6093 C CA . VAL A 1 838 ? 18.805 -24.652 27.861 1.00 87.00 838 VAL A CA 1
ATOM 6094 C C . VAL A 1 838 ? 19.448 -25.942 28.386 1.00 87.00 838 VAL A C 1
ATOM 6096 O O . VAL A 1 838 ? 18.955 -27.026 28.064 1.00 87.00 838 VAL A O 1
ATOM 6099 N N . ARG A 1 839 ? 20.494 -25.857 29.225 1.00 87.12 839 ARG A N 1
ATOM 6100 C CA . ARG A 1 839 ? 21.114 -27.024 29.885 1.00 87.12 839 ARG A CA 1
ATOM 6101 C C . ARG A 1 839 ? 20.082 -27.800 30.705 1.00 87.12 839 ARG A C 1
ATOM 6103 O O . ARG A 1 839 ? 19.915 -28.996 30.487 1.00 87.12 839 ARG A O 1
ATOM 6110 N N . CYS A 1 840 ? 19.312 -27.107 31.538 1.00 87.06 840 CYS A N 1
ATOM 6111 C CA . CYS A 1 840 ? 18.274 -27.706 32.374 1.00 87.06 840 CYS A CA 1
ATOM 6112 C C . CYS A 1 840 ? 17.164 -28.383 31.559 1.00 87.06 840 CYS A C 1
ATOM 6114 O O . CYS A 1 840 ? 16.674 -29.450 31.933 1.00 87.06 840 CYS A O 1
ATOM 6116 N N . ALA A 1 841 ? 16.803 -27.827 30.398 1.00 89.50 841 ALA A N 1
ATOM 6117 C CA . ALA A 1 841 ? 15.860 -28.477 29.488 1.00 89.50 841 ALA A CA 1
ATOM 6118 C C . ALA A 1 841 ? 16.428 -29.777 28.886 1.00 89.50 841 ALA A C 1
ATOM 6120 O O . ALA A 1 841 ? 15.697 -30.752 28.730 1.00 89.50 841 ALA A O 1
ATOM 6121 N N . ILE A 1 842 ? 17.730 -29.820 28.577 1.00 91.44 842 ILE A N 1
ATOM 6122 C CA . ILE A 1 842 ? 18.411 -31.034 28.098 1.00 91.44 842 ILE A CA 1
ATOM 6123 C C . ILE A 1 842 ? 18.490 -32.090 29.211 1.00 91.44 842 ILE A C 1
ATOM 6125 O O . ILE A 1 842 ? 18.248 -33.270 28.950 1.00 91.44 842 ILE A O 1
ATOM 6129 N N . ASP A 1 843 ? 18.780 -31.682 30.445 1.00 90.06 843 ASP A N 1
ATOM 6130 C CA . ASP A 1 843 ? 18.882 -32.592 31.589 1.00 90.06 843 ASP A CA 1
ATOM 6131 C C . ASP A 1 843 ? 17.522 -33.159 32.009 1.00 90.06 843 ASP A C 1
ATOM 6133 O O . ASP A 1 843 ? 17.428 -34.344 32.325 1.00 90.06 843 ASP A O 1
ATOM 6137 N N . SER A 1 844 ? 16.448 -32.381 31.858 1.00 90.81 844 SER A N 1
ATOM 6138 C CA . SER A 1 844 ? 15.071 -32.858 32.049 1.00 90.81 844 SER A CA 1
ATOM 6139 C C . SER A 1 844 ? 14.711 -34.007 31.097 1.00 90.81 844 SER A C 1
ATOM 6141 O O . SER A 1 844 ? 13.997 -34.932 31.480 1.00 90.81 844 SER A O 1
ATOM 6143 N N . ILE A 1 845 ? 15.237 -34.001 29.863 1.00 93.81 845 ILE A N 1
ATOM 6144 C CA . ILE A 1 845 ? 15.054 -35.119 28.921 1.00 93.81 845 ILE A CA 1
ATOM 6145 C C . ILE A 1 845 ? 15.771 -36.373 29.440 1.00 93.81 845 ILE A C 1
ATOM 6147 O O . ILE A 1 845 ? 15.215 -37.465 29.345 1.00 93.81 845 ILE A O 1
ATOM 6151 N N . GLN A 1 846 ? 16.986 -36.236 29.987 1.00 93.75 846 GLN A N 1
ATOM 6152 C CA . GLN A 1 846 ? 17.730 -37.371 30.545 1.00 93.75 846 GLN A CA 1
ATOM 6153 C C . GLN A 1 846 ? 17.015 -37.948 31.767 1.00 93.75 846 GLN A C 1
ATOM 6155 O O . GLN A 1 846 ? 16.802 -39.153 31.816 1.00 93.75 846 GLN A O 1
ATOM 6160 N N . ALA A 1 847 ? 16.580 -37.096 32.696 1.00 89.50 847 ALA A N 1
ATOM 6161 C CA . ALA A 1 847 ? 15.846 -37.525 33.881 1.00 89.50 847 ALA A CA 1
ATOM 6162 C C . ALA A 1 847 ? 14.566 -38.289 33.507 1.00 89.50 847 ALA A C 1
ATOM 6164 O O . ALA A 1 847 ? 14.280 -39.342 34.071 1.00 89.50 847 ALA A O 1
ATOM 6165 N N . ALA A 1 848 ? 13.827 -37.815 32.499 1.00 91.19 848 ALA A N 1
ATOM 6166 C CA . ALA A 1 848 ? 12.624 -38.495 32.029 1.00 91.19 848 ALA A CA 1
ATOM 6167 C C . ALA A 1 848 ? 12.922 -39.836 31.326 1.00 91.19 848 ALA A C 1
ATOM 6169 O O . ALA A 1 848 ? 12.133 -40.777 31.441 1.00 91.19 848 ALA A O 1
ATOM 6170 N N . LEU A 1 849 ? 14.052 -39.947 30.616 1.00 93.00 849 LEU A N 1
ATOM 6171 C CA . LEU A 1 849 ? 14.514 -41.216 30.041 1.00 93.00 849 LEU A CA 1
ATOM 6172 C C . LEU A 1 849 ? 14.915 -42.218 31.130 1.00 93.00 849 LEU A C 1
ATOM 6174 O O . LEU A 1 849 ? 14.549 -43.382 31.017 1.00 93.00 849 LEU A O 1
ATOM 6178 N N . ASP A 1 850 ? 15.607 -41.770 32.178 1.00 92.25 850 ASP A N 1
ATOM 6179 C CA . ASP A 1 850 ? 16.090 -42.630 33.265 1.00 92.25 850 ASP A CA 1
ATOM 6180 C C . ASP A 1 850 ? 14.953 -43.068 34.207 1.00 92.25 850 ASP A C 1
ATOM 6182 O O . ASP A 1 850 ? 14.947 -44.194 34.703 1.00 92.25 850 ASP A O 1
ATOM 6186 N N . ALA A 1 851 ? 13.953 -42.205 34.415 1.00 89.44 851 ALA A N 1
ATOM 6187 C CA . ALA A 1 851 ? 12.780 -42.495 35.239 1.00 89.44 851 ALA A CA 1
ATOM 6188 C C . ALA A 1 851 ? 11.768 -43.438 34.562 1.00 89.44 851 ALA A C 1
ATOM 6190 O O . ALA A 1 851 ? 10.867 -43.958 35.223 1.00 89.44 851 ALA A O 1
ATOM 6191 N N . THR A 1 852 ? 11.886 -43.661 33.250 1.00 91.62 852 THR A N 1
ATOM 6192 C CA . THR A 1 852 ? 10.933 -44.478 32.494 1.00 91.62 852 THR A CA 1
ATOM 6193 C C . THR A 1 852 ? 11.519 -45.863 32.202 1.00 91.62 852 THR A C 1
ATOM 6195 O O . THR A 1 852 ? 12.510 -45.955 31.483 1.00 91.62 852 THR A O 1
ATOM 6198 N N . PRO A 1 853 ? 10.884 -46.965 32.651 1.00 92.56 853 PRO A N 1
ATOM 6199 C CA . PRO A 1 853 ? 11.338 -48.315 32.327 1.00 92.56 853 PRO A CA 1
ATOM 6200 C C . PRO A 1 853 ? 11.520 -48.547 30.818 1.00 92.56 853 PRO A C 1
ATOM 6202 O O . PRO A 1 853 ? 10.600 -48.311 30.032 1.00 92.56 853 PRO A O 1
ATOM 6205 N N . ASP A 1 854 ? 12.666 -49.104 30.411 1.00 94.19 854 ASP A N 1
ATOM 6206 C CA . ASP A 1 854 ? 13.037 -49.277 28.996 1.00 94.19 854 ASP A CA 1
ATOM 6207 C C . ASP A 1 854 ? 11.986 -50.010 28.154 1.00 94.19 854 ASP A C 1
ATOM 6209 O O . ASP A 1 854 ? 11.814 -49.720 26.967 1.00 94.19 854 ASP A O 1
ATOM 6213 N N . GLN A 1 855 ? 11.251 -50.948 28.757 1.00 91.00 855 GLN A N 1
ATOM 6214 C CA . GLN A 1 855 ? 10.166 -51.678 28.095 1.00 91.00 855 GLN A CA 1
ATOM 6215 C C . GLN A 1 855 ? 9.050 -50.746 27.600 1.00 91.00 855 GLN A C 1
ATOM 6217 O O . GLN A 1 855 ? 8.492 -50.980 26.528 1.00 91.00 855 GLN A O 1
ATOM 6222 N N . LEU A 1 856 ? 8.775 -49.655 28.321 1.00 92.44 856 LEU A N 1
ATOM 6223 C CA . LEU A 1 856 ? 7.743 -48.682 27.962 1.00 92.44 856 LEU A CA 1
ATOM 6224 C C . LEU A 1 856 ? 8.177 -47.762 26.808 1.00 92.44 856 LEU A C 1
ATOM 6226 O O . LEU A 1 856 ? 7.332 -47.205 26.104 1.00 92.44 856 LEU A O 1
ATOM 6230 N N . LEU A 1 857 ? 9.487 -47.661 26.556 1.00 91.44 857 LEU A N 1
ATOM 6231 C CA . LEU A 1 857 ? 10.098 -46.858 25.489 1.00 91.44 857 LEU A CA 1
ATOM 6232 C C . LEU A 1 857 ? 10.570 -47.689 24.278 1.00 91.44 857 LEU A C 1
ATOM 6234 O O . LEU A 1 857 ? 11.244 -47.176 23.374 1.00 91.44 857 LEU A O 1
ATOM 6238 N N . GLY A 1 858 ? 10.173 -48.963 24.221 1.00 87.00 858 GLY A N 1
ATOM 6239 C CA . GLY A 1 858 ? 10.441 -49.878 23.109 1.00 87.00 858 GLY A CA 1
ATOM 6240 C C . GLY A 1 858 ? 11.720 -50.703 23.223 1.00 87.00 858 GLY A C 1
ATOM 6241 O O . GLY A 1 858 ? 12.238 -51.171 22.204 1.00 87.00 858 GLY A O 1
ATOM 6242 N N . GLY A 1 859 ? 12.194 -50.902 24.454 1.00 89.75 859 GLY A N 1
ATOM 6243 C CA . GLY A 1 859 ? 13.254 -51.828 24.841 1.00 89.75 859 GLY A CA 1
ATOM 6244 C C . GLY A 1 859 ? 14.645 -51.197 24.927 1.00 89.75 859 GLY A C 1
ATOM 6245 O O . GLY A 1 859 ? 14.924 -50.162 24.313 1.00 89.75 859 GLY A O 1
ATOM 6246 N N . HIS A 1 860 ? 15.549 -51.881 25.638 1.00 91.44 860 HIS A N 1
ATOM 6247 C CA . HIS A 1 860 ? 16.908 -51.417 25.951 1.00 91.44 860 HIS A CA 1
ATOM 6248 C C . HIS A 1 860 ? 17.687 -50.879 24.741 1.00 91.44 860 HIS A C 1
ATOM 6250 O O . HIS A 1 860 ? 18.333 -49.835 24.813 1.00 91.44 860 HIS A O 1
ATOM 6256 N N . SER A 1 861 ? 17.606 -51.537 23.579 1.00 91.50 861 SER A N 1
ATOM 6257 C CA . SER A 1 861 ? 18.334 -51.097 22.380 1.00 91.50 861 SER A CA 1
ATOM 6258 C C . SER A 1 861 ? 17.869 -49.735 21.845 1.00 91.50 861 SER A C 1
ATOM 6260 O O . SER A 1 861 ? 18.664 -49.010 21.243 1.00 91.50 861 SER A O 1
ATOM 6262 N N . ARG A 1 862 ? 16.593 -49.370 22.040 1.00 91.44 862 ARG A N 1
ATOM 6263 C CA . ARG A 1 862 ? 16.054 -48.066 21.618 1.00 91.44 862 ARG A CA 1
ATOM 6264 C C . ARG A 1 862 ? 16.408 -46.974 22.607 1.00 91.44 862 ARG A C 1
ATOM 6266 O O . ARG A 1 862 ? 16.876 -45.928 22.168 1.00 91.44 862 ARG A O 1
ATOM 6273 N N . VAL A 1 863 ? 16.272 -47.245 23.903 1.00 93.69 863 VAL A N 1
ATOM 6274 C CA . VAL A 1 863 ? 16.693 -46.310 24.956 1.00 93.69 863 VAL A CA 1
ATOM 6275 C C . VAL A 1 863 ? 18.188 -46.016 24.843 1.00 93.69 863 VAL A C 1
ATOM 6277 O O . VAL A 1 863 ? 18.584 -44.854 24.810 1.00 93.69 863 VAL A O 1
ATOM 6280 N N . ALA A 1 864 ? 19.016 -47.031 24.578 1.00 92.81 864 ALA A N 1
ATOM 6281 C CA . ALA A 1 864 ? 20.434 -46.834 24.277 1.00 92.81 864 ALA A CA 1
ATOM 6282 C C . ALA A 1 864 ? 20.672 -45.914 23.061 1.00 92.81 864 ALA A C 1
ATOM 6284 O O . ALA A 1 864 ? 21.633 -45.144 23.042 1.00 92.81 864 ALA A O 1
ATOM 6285 N N . ARG A 1 865 ? 19.810 -45.956 22.035 1.00 93.88 865 ARG A N 1
ATOM 6286 C CA . ARG A 1 865 ? 19.888 -45.042 20.882 1.00 93.88 865 ARG A CA 1
ATOM 6287 C C . ARG A 1 865 ? 19.465 -43.618 21.253 1.00 93.88 865 ARG A C 1
ATOM 6289 O O . ARG A 1 865 ? 20.109 -42.681 20.783 1.00 93.88 865 ARG A O 1
ATOM 6296 N N . TYR A 1 866 ? 18.423 -43.455 22.067 1.00 95.31 866 TYR A N 1
ATOM 6297 C CA . TYR A 1 866 ? 17.987 -42.149 22.570 1.00 95.31 866 TYR A CA 1
ATOM 6298 C C . TYR A 1 866 ? 19.092 -41.495 23.408 1.00 95.31 866 TYR A C 1
ATOM 6300 O O . TYR A 1 866 ? 19.502 -40.376 23.102 1.00 95.31 866 TYR A O 1
ATOM 6308 N N . ASN A 1 867 ? 19.678 -42.246 24.344 1.00 94.25 867 ASN A N 1
ATOM 6309 C CA . ASN A 1 867 ? 20.796 -41.796 25.174 1.00 94.25 867 ASN A CA 1
ATOM 6310 C C . ASN A 1 867 ? 22.025 -41.407 24.337 1.00 94.25 867 ASN A C 1
ATOM 6312 O O . ASN A 1 867 ? 22.611 -40.354 24.563 1.00 94.25 867 ASN A O 1
ATOM 6316 N N . ARG A 1 868 ? 22.384 -42.164 23.287 1.00 94.88 868 ARG A N 1
ATOM 6317 C CA . ARG A 1 868 ? 23.480 -41.766 22.373 1.00 94.88 868 ARG A CA 1
ATOM 6318 C C . ARG A 1 868 ? 23.219 -40.440 21.656 1.00 94.88 868 ARG A C 1
ATOM 6320 O O . ARG A 1 868 ? 24.150 -39.662 21.450 1.00 94.88 868 ARG A O 1
ATOM 6327 N N . LEU A 1 869 ? 21.976 -40.185 21.241 1.00 94.62 869 LEU A N 1
ATOM 6328 C CA . LEU A 1 869 ? 21.610 -38.911 20.619 1.00 94.62 869 LEU A CA 1
ATOM 6329 C C . LEU A 1 869 ? 21.715 -37.769 21.631 1.00 94.62 869 LEU A C 1
ATOM 6331 O O . LEU A 1 869 ? 22.293 -36.738 21.297 1.00 94.62 869 LEU A O 1
ATOM 6335 N N . LEU A 1 870 ? 21.237 -37.973 22.859 1.00 94.06 870 LEU A N 1
ATOM 6336 C CA . LEU A 1 870 ? 21.276 -36.964 23.917 1.00 94.06 870 LEU A CA 1
ATOM 6337 C C . LEU A 1 870 ? 22.708 -36.647 24.380 1.00 94.06 870 LEU A C 1
ATOM 6339 O O . LEU A 1 870 ? 23.056 -35.480 24.538 1.00 94.06 870 LEU A O 1
ATOM 6343 N N . VAL A 1 871 ? 23.584 -37.653 24.466 1.00 93.69 871 VAL A N 1
ATOM 6344 C CA . VAL A 1 871 ? 25.030 -37.459 24.687 1.00 93.69 871 VAL A CA 1
ATOM 6345 C C . VAL A 1 871 ? 25.643 -36.595 23.581 1.00 93.69 871 VAL A C 1
ATOM 6347 O O . VAL A 1 871 ? 26.413 -35.679 23.861 1.00 93.69 871 VAL A O 1
ATOM 6350 N N . SER A 1 872 ? 25.268 -36.825 22.317 1.00 92.06 872 SER A N 1
ATOM 6351 C CA . SER A 1 872 ? 25.728 -35.990 21.201 1.00 92.06 872 SER A CA 1
ATOM 6352 C C . SER A 1 872 ? 25.197 -34.555 21.289 1.00 92.06 872 SER A C 1
ATOM 6354 O O . SER A 1 872 ? 25.937 -33.624 20.972 1.00 92.06 872 SER A O 1
ATOM 6356 N N . VAL A 1 873 ? 23.952 -34.357 21.736 1.00 92.94 873 VAL A N 1
ATOM 6357 C CA . VAL A 1 873 ? 23.382 -33.021 21.983 1.00 92.94 873 VAL A CA 1
ATOM 6358 C C . VAL A 1 873 ? 24.189 -32.293 23.056 1.00 92.94 873 VAL A C 1
ATOM 6360 O O . VAL A 1 873 ? 24.680 -31.203 22.777 1.00 92.94 873 VAL A O 1
ATOM 6363 N N . ARG A 1 874 ? 24.398 -32.913 24.227 1.00 90.69 874 ARG A N 1
ATOM 6364 C CA . ARG A 1 874 ? 25.188 -32.341 25.332 1.00 90.69 874 ARG A CA 1
ATOM 6365 C C . ARG A 1 874 ? 26.600 -31.969 24.892 1.00 90.69 874 ARG A C 1
ATOM 6367 O O . ARG A 1 874 ? 27.040 -30.851 25.140 1.00 90.69 874 ARG A O 1
ATOM 6374 N N . ALA A 1 875 ? 27.273 -32.870 24.174 1.00 86.94 875 ALA A N 1
ATOM 6375 C CA . ALA A 1 875 ? 28.621 -32.628 23.678 1.00 86.94 875 ALA A CA 1
ATOM 6376 C C . ALA A 1 875 ? 28.681 -31.389 22.778 1.00 86.94 875 ALA A C 1
ATOM 6378 O O . ALA A 1 875 ? 29.534 -30.547 23.002 1.00 86.94 875 ALA A O 1
ATOM 6379 N N . ASN A 1 876 ? 27.768 -31.239 21.809 1.00 87.00 876 ASN A N 1
ATOM 6380 C CA . ASN A 1 876 ? 27.744 -30.075 20.911 1.00 87.00 876 ASN A CA 1
ATOM 6381 C C . ASN A 1 876 ? 27.268 -28.792 21.614 1.00 87.00 876 ASN A C 1
ATOM 6383 O O . ASN A 1 876 ? 27.762 -27.713 21.299 1.00 87.00 876 ASN A O 1
ATOM 6387 N N . PHE A 1 877 ? 26.343 -28.898 22.570 1.00 85.12 877 PHE A N 1
ATOM 6388 C CA . PHE A 1 877 ? 25.861 -27.762 23.356 1.00 85.12 877 PHE A CA 1
ATOM 6389 C C . PHE A 1 877 ? 26.959 -27.179 24.259 1.00 85.12 877 PHE A C 1
ATOM 6391 O O . PHE A 1 877 ? 27.112 -25.962 24.323 1.00 85.12 877 PHE A O 1
ATOM 6398 N N . ALA A 1 878 ? 27.809 -28.023 24.851 1.00 81.56 878 ALA A N 1
ATOM 6399 C CA . ALA A 1 878 ? 28.951 -27.582 25.655 1.00 81.56 878 ALA A CA 1
ATOM 6400 C C . ALA A 1 878 ? 29.963 -26.718 24.867 1.00 81.56 878 ALA A C 1
ATOM 6402 O O . ALA A 1 878 ? 30.698 -25.928 25.458 1.00 81.56 878 ALA A O 1
ATOM 6403 N N . TYR A 1 879 ? 29.989 -26.798 23.526 1.00 75.25 879 TYR A N 1
ATOM 6404 C CA . TYR A 1 879 ? 30.822 -25.915 22.692 1.00 75.25 879 TYR A CA 1
ATOM 6405 C C . TYR A 1 879 ? 30.297 -24.472 22.596 1.00 75.25 879 TYR A C 1
ATOM 6407 O O . TYR A 1 879 ? 31.006 -23.633 22.036 1.00 75.25 879 TYR A O 1
ATOM 6415 N N . LEU A 1 880 ? 29.100 -24.180 23.125 1.00 72.06 880 LEU A N 1
ATOM 6416 C CA . LEU A 1 880 ? 28.467 -22.856 23.096 1.00 72.06 880 LEU A CA 1
ATOM 6417 C C . LEU A 1 880 ? 28.855 -21.951 24.281 1.00 72.06 880 LEU A C 1
ATOM 6419 O O . LEU A 1 880 ? 28.475 -20.782 24.278 1.00 72.06 880 LEU A O 1
ATOM 6423 N N . VAL A 1 881 ? 29.629 -22.449 25.256 1.00 69.12 881 VAL A N 1
ATOM 6424 C CA . VAL A 1 881 ? 30.188 -21.625 26.345 1.00 69.12 881 VAL A CA 1
ATOM 6425 C C . VAL A 1 881 ? 31.119 -20.550 25.756 1.00 69.12 881 VAL A C 1
ATOM 6427 O O . VAL A 1 881 ? 31.971 -20.891 24.923 1.00 69.12 881 VAL A O 1
ATOM 6430 N N . PRO A 1 882 ? 31.005 -19.269 26.166 1.00 55.84 882 PRO A N 1
ATOM 6431 C CA . PRO A 1 882 ? 31.892 -18.207 25.704 1.00 55.84 882 PRO A CA 1
ATOM 6432 C C . PRO A 1 882 ? 33.360 -18.570 25.953 1.00 55.84 882 PRO A C 1
ATOM 6434 O O . PRO A 1 882 ? 33.788 -18.759 27.087 1.00 55.84 882 PRO A O 1
ATOM 6437 N N . ASN A 1 883 ? 34.145 -18.672 24.881 1.00 57.97 883 ASN A N 1
ATOM 6438 C CA . ASN A 1 883 ? 35.589 -18.855 24.956 1.00 57.97 883 ASN A CA 1
ATOM 6439 C C . ASN A 1 883 ? 36.255 -17.732 24.148 1.00 57.97 883 ASN A C 1
ATOM 6441 O O . ASN A 1 883 ? 35.983 -17.628 22.948 1.00 57.97 883 ASN A O 1
ATOM 6445 N N . PRO A 1 884 ? 37.148 -16.926 24.751 1.00 53.31 884 PRO A N 1
ATOM 6446 C CA . PRO A 1 884 ? 37.762 -15.773 24.090 1.00 53.31 884 PRO A CA 1
ATOM 6447 C C . PRO A 1 884 ? 38.635 -16.136 22.874 1.00 53.31 884 PRO A C 1
ATOM 6449 O O . PRO A 1 884 ? 39.039 -15.253 22.126 1.00 53.31 884 PRO A O 1
ATOM 6452 N N . ARG A 1 885 ? 38.916 -17.425 22.632 1.00 54.25 885 ARG A N 1
ATOM 6453 C CA . ARG A 1 885 ? 39.691 -17.909 21.477 1.00 54.25 885 ARG A CA 1
ATOM 6454 C C . ARG A 1 885 ? 38.840 -18.413 20.297 1.00 54.25 885 ARG A C 1
ATOM 6456 O O . ARG A 1 885 ? 39.410 -18.976 19.364 1.00 54.25 885 ARG A O 1
ATOM 6463 N N . ARG A 1 886 ? 37.503 -18.292 20.314 1.00 61.12 886 ARG A N 1
ATOM 6464 C CA . ARG A 1 886 ? 36.618 -18.908 19.295 1.00 61.12 886 ARG A CA 1
ATOM 6465 C C . ARG A 1 886 ? 35.832 -17.891 18.466 1.00 61.12 886 ARG A C 1
ATOM 6467 O O . ARG A 1 886 ? 35.306 -16.917 18.987 1.00 61.12 886 ARG A O 1
ATOM 6474 N N . THR A 1 887 ? 35.731 -18.149 17.159 1.00 55.62 887 THR A N 1
ATOM 6475 C CA . THR A 1 887 ? 35.036 -17.272 16.206 1.00 55.62 887 THR A CA 1
ATOM 6476 C C . THR A 1 887 ? 33.509 -17.458 16.258 1.00 55.62 887 THR A C 1
ATOM 6478 O O . THR A 1 887 ? 33.035 -18.583 16.444 1.00 55.62 887 THR A O 1
ATOM 6481 N N . PRO A 1 888 ? 32.711 -16.402 15.998 1.00 56.69 888 PRO A N 1
ATOM 6482 C CA . PRO A 1 888 ? 31.242 -16.478 15.954 1.00 56.69 888 PRO A CA 1
ATOM 6483 C C . PRO A 1 888 ? 30.676 -17.515 14.962 1.00 56.69 888 PRO A C 1
ATOM 6485 O O . PRO A 1 888 ? 29.566 -18.019 15.148 1.00 56.69 888 PRO A O 1
ATOM 6488 N N . LEU A 1 889 ? 31.438 -17.863 13.914 1.00 54.41 889 LEU A N 1
ATOM 6489 C CA . LEU A 1 889 ? 31.067 -18.881 12.922 1.00 54.41 889 LEU A CA 1
ATOM 6490 C C . LEU A 1 889 ? 31.024 -20.301 13.518 1.00 54.41 889 LEU A C 1
ATOM 6492 O O . LEU A 1 889 ? 30.169 -21.100 13.137 1.00 54.41 889 LEU A O 1
ATOM 6496 N N . GLY A 1 890 ? 31.916 -20.610 14.466 1.00 59.84 890 GLY A N 1
ATOM 6497 C CA . GLY A 1 890 ? 31.962 -21.915 15.131 1.00 59.84 890 GLY A CA 1
ATOM 6498 C C . GLY A 1 890 ? 30.724 -22.165 15.994 1.00 59.84 890 GLY A C 1
ATOM 6499 O O . GLY A 1 890 ? 30.138 -23.243 15.943 1.00 59.84 890 GLY A O 1
ATOM 6500 N N . THR A 1 891 ? 30.259 -21.144 16.715 1.00 63.53 891 THR A N 1
ATOM 6501 C CA . THR A 1 891 ? 29.111 -21.230 17.633 1.00 63.53 891 THR A CA 1
ATOM 6502 C C . THR A 1 891 ? 27.791 -21.513 16.901 1.00 63.53 891 THR A C 1
ATOM 6504 O O . THR A 1 891 ? 26.995 -22.334 17.357 1.00 63.53 891 THR A O 1
ATOM 6507 N N . LYS A 1 892 ? 27.578 -20.924 15.711 1.00 68.81 892 LYS A N 1
ATOM 6508 C CA . LYS A 1 892 ? 26.402 -21.212 14.859 1.00 68.81 892 LYS A CA 1
ATOM 6509 C C . LYS A 1 892 ? 26.402 -22.633 14.281 1.00 68.81 892 LYS A C 1
ATOM 6511 O O . LYS A 1 892 ? 25.338 -23.203 14.043 1.00 68.81 892 LYS A O 1
ATOM 6516 N N . LEU A 1 893 ? 27.579 -23.213 14.038 1.00 78.44 893 LEU A N 1
ATOM 6517 C CA . LEU A 1 893 ? 27.693 -24.573 13.512 1.00 78.44 893 LEU A CA 1
ATOM 6518 C C . LEU A 1 893 ? 27.292 -25.615 14.568 1.00 78.44 893 LEU A C 1
ATOM 6520 O O . LEU A 1 893 ? 26.474 -26.490 14.284 1.00 78.44 893 LEU A O 1
ATOM 6524 N N . TYR A 1 894 ? 27.813 -25.499 15.794 1.00 80.88 894 TYR A N 1
ATOM 6525 C CA . TYR A 1 894 ? 27.530 -26.453 16.873 1.00 80.88 894 TYR A CA 1
ATOM 6526 C C . TYR A 1 894 ? 26.077 -26.395 17.363 1.00 80.88 894 TYR A C 1
ATOM 6528 O O . TYR A 1 894 ? 25.486 -27.446 17.623 1.00 80.88 894 TYR A O 1
ATOM 6536 N N . SER A 1 895 ? 25.453 -25.211 17.395 1.00 81.31 895 SER A N 1
ATOM 6537 C CA . SER A 1 895 ? 24.025 -25.087 17.722 1.00 81.31 895 SER A CA 1
ATOM 6538 C C . SER A 1 895 ? 23.138 -25.764 16.671 1.00 81.31 895 SER A C 1
ATOM 6540 O O . SER A 1 895 ? 22.208 -26.495 17.020 1.00 81.31 895 SER A O 1
ATOM 6542 N N . LYS A 1 896 ? 23.471 -25.625 15.379 1.00 85.88 896 LYS A N 1
ATOM 6543 C CA . LYS A 1 896 ? 22.771 -26.310 14.280 1.00 85.88 896 LYS A CA 1
ATOM 6544 C C . LYS A 1 896 ? 22.917 -27.832 14.365 1.00 85.88 896 LYS A C 1
ATOM 6546 O O . LYS A 1 896 ? 21.949 -28.552 14.118 1.00 85.88 896 LYS A O 1
ATOM 6551 N N . ILE A 1 897 ? 24.097 -28.331 14.745 1.00 87.44 897 ILE A N 1
ATOM 6552 C CA . ILE A 1 897 ? 24.336 -29.769 14.947 1.00 87.44 897 ILE A CA 1
ATOM 6553 C C . ILE A 1 897 ? 23.523 -30.291 16.141 1.00 87.44 897 ILE A C 1
ATOM 6555 O O . ILE A 1 897 ? 22.839 -31.307 16.001 1.00 87.44 897 ILE A O 1
ATOM 6559 N N . ALA A 1 898 ? 23.536 -29.594 17.283 1.00 89.25 898 ALA A N 1
ATOM 6560 C CA . ALA A 1 898 ? 22.750 -29.964 18.462 1.00 89.25 898 ALA A CA 1
ATOM 6561 C C . ALA A 1 898 ? 21.239 -29.993 18.158 1.00 89.25 898 ALA A C 1
ATOM 6563 O O . ALA A 1 898 ? 20.566 -30.982 18.461 1.00 89.25 898 ALA A O 1
ATOM 6564 N N . LEU A 1 899 ? 20.723 -28.978 17.453 1.00 92.06 899 LEU A N 1
ATOM 6565 C CA . LEU A 1 899 ? 19.328 -28.927 17.008 1.00 92.06 899 LEU A CA 1
ATOM 6566 C C . LEU A 1 899 ? 18.983 -30.087 16.059 1.00 92.06 899 LEU A C 1
ATOM 6568 O O . LEU A 1 899 ? 17.931 -30.713 16.189 1.00 92.06 899 LEU A O 1
ATOM 6572 N N . GLY A 1 900 ? 19.887 -30.425 15.135 1.00 93.81 900 GLY A N 1
ATOM 6573 C CA . GLY A 1 900 ? 19.729 -31.578 14.247 1.00 93.81 900 GLY A CA 1
ATOM 6574 C C . GLY A 1 900 ? 19.642 -32.907 15.006 1.00 93.81 900 GLY A C 1
ATOM 6575 O O . GLY A 1 900 ? 18.828 -33.765 14.660 1.00 93.81 900 GLY A O 1
ATOM 6576 N N . ARG A 1 901 ? 20.432 -33.080 16.073 1.00 94.62 901 ARG A N 1
ATOM 6577 C CA . ARG A 1 901 ? 20.402 -34.283 16.923 1.00 94.62 901 ARG A CA 1
ATOM 6578 C C . ARG A 1 901 ? 19.127 -34.373 17.769 1.00 94.62 901 ARG A C 1
ATOM 6580 O O . ARG A 1 901 ? 18.565 -35.465 17.854 1.00 94.62 901 ARG A O 1
ATOM 6587 N N . LEU A 1 902 ? 18.628 -33.256 18.306 1.00 95.69 902 LEU A N 1
ATOM 6588 C CA . LEU A 1 902 ? 17.325 -33.200 18.987 1.00 95.69 902 LEU A CA 1
ATOM 6589 C C . LEU A 1 902 ? 16.170 -33.550 18.037 1.00 95.69 902 LEU A C 1
ATOM 6591 O O . LEU A 1 902 ? 15.286 -34.326 18.395 1.00 95.69 902 LEU A O 1
ATOM 6595 N N . ASN A 1 903 ? 16.215 -33.068 16.792 1.00 96.12 903 ASN A N 1
ATOM 6596 C CA . ASN A 1 903 ? 15.216 -33.418 15.783 1.00 96.12 903 ASN A CA 1
ATOM 6597 C C . ASN A 1 903 ? 15.224 -34.928 15.472 1.00 96.12 903 ASN A C 1
ATOM 6599 O O . ASN A 1 903 ? 14.170 -35.560 15.419 1.00 96.12 903 ASN A O 1
ATOM 6603 N N . LEU A 1 904 ? 16.408 -35.542 15.344 1.00 95.81 904 LEU A N 1
ATOM 6604 C CA . LEU A 1 904 ? 16.528 -36.997 15.172 1.00 95.81 904 LEU A CA 1
ATOM 6605 C C . LEU A 1 904 ? 15.979 -37.779 16.375 1.00 95.81 904 LEU A C 1
ATOM 6607 O O . LEU A 1 904 ? 15.358 -38.826 16.183 1.00 95.81 904 LEU A O 1
ATOM 6611 N N . LEU A 1 905 ? 16.184 -37.282 17.598 1.00 96.00 905 LEU A N 1
ATOM 6612 C CA . LEU A 1 905 ? 15.628 -37.878 18.815 1.00 96.00 905 LEU A CA 1
ATOM 6613 C C . LEU A 1 905 ? 14.093 -37.800 18.820 1.00 96.00 905 LEU A C 1
ATOM 6615 O O . LEU A 1 905 ? 13.430 -38.820 19.013 1.00 96.00 905 LEU A O 1
ATOM 6619 N N . SER A 1 906 ? 13.531 -36.629 18.504 1.00 96.38 906 SER A N 1
ATOM 6620 C CA . SER A 1 906 ? 12.081 -36.417 18.391 1.00 96.38 906 SER A CA 1
ATOM 6621 C C . SER A 1 906 ? 11.446 -37.332 17.336 1.00 96.38 906 SER A C 1
ATOM 6623 O O . SER A 1 906 ? 10.435 -37.991 17.591 1.00 96.38 906 SER A O 1
ATOM 6625 N N . GLN A 1 907 ? 12.077 -37.461 16.164 1.00 96.06 907 GLN A N 1
ATOM 6626 C CA . GLN A 1 907 ? 11.623 -38.357 15.096 1.00 96.06 907 GLN A CA 1
ATOM 6627 C C . GLN A 1 907 ? 11.692 -39.833 15.499 1.00 96.06 907 GLN A C 1
ATOM 6629 O O . GLN A 1 907 ? 10.791 -40.607 15.165 1.00 96.06 907 GLN A O 1
ATOM 6634 N N . ALA A 1 908 ? 12.738 -40.237 16.224 1.00 93.31 908 ALA A N 1
ATOM 6635 C CA . ALA A 1 908 ? 12.888 -41.609 16.693 1.00 93.31 908 ALA A CA 1
ATOM 6636 C C . ALA A 1 908 ? 11.811 -41.978 17.729 1.00 93.31 908 ALA A C 1
ATOM 6638 O O . ALA A 1 908 ? 11.220 -43.055 17.620 1.00 93.31 908 ALA A O 1
ATOM 6639 N N . LEU A 1 909 ? 11.500 -41.073 18.665 1.00 93.88 909 LEU A N 1
ATOM 6640 C CA . LEU A 1 909 ? 10.398 -41.228 19.622 1.00 93.88 909 LEU A CA 1
ATOM 6641 C C . LEU A 1 909 ? 9.043 -41.293 18.904 1.00 93.88 909 LEU A C 1
ATOM 6643 O O . LEU A 1 909 ? 8.295 -42.253 19.087 1.00 93.88 909 LEU A O 1
ATOM 6647 N N . ALA A 1 910 ? 8.765 -40.350 17.998 1.00 92.75 910 ALA A N 1
ATOM 6648 C CA . ALA A 1 910 ? 7.527 -40.326 17.218 1.00 92.75 910 ALA A CA 1
ATOM 6649 C C . ALA A 1 910 ? 7.342 -41.595 16.367 1.00 92.75 910 ALA A C 1
ATOM 6651 O O . ALA A 1 910 ? 6.241 -42.135 16.272 1.00 92.75 910 ALA A O 1
ATOM 6652 N N . SER A 1 911 ? 8.418 -42.113 15.770 1.00 94.12 911 SER A N 1
ATOM 6653 C CA . SER A 1 911 ? 8.373 -43.370 15.023 1.00 94.12 911 SER A CA 1
ATOM 6654 C C . SER A 1 911 ? 8.082 -44.571 15.923 1.00 94.12 911 SER A C 1
ATOM 6656 O O . SER A 1 911 ? 7.369 -45.478 15.494 1.00 94.12 911 SER A O 1
ATOM 6658 N N . SER A 1 912 ? 8.636 -44.619 17.136 1.00 90.94 912 SER A N 1
ATOM 6659 C CA . SER A 1 912 ? 8.370 -45.708 18.082 1.00 90.94 912 SER A CA 1
ATOM 6660 C C . SER A 1 912 ? 6.928 -45.671 18.594 1.00 90.94 912 SER A C 1
ATOM 6662 O O . SER A 1 912 ? 6.307 -46.727 18.670 1.00 90.94 912 SER A O 1
ATOM 6664 N N . ILE A 1 913 ? 6.367 -44.478 18.825 1.00 93.25 913 ILE A N 1
ATOM 6665 C CA . ILE A 1 913 ? 4.946 -44.286 19.165 1.00 93.25 913 ILE A CA 1
ATOM 6666 C C . ILE A 1 913 ? 4.049 -44.772 18.017 1.00 93.25 913 ILE A C 1
ATOM 6668 O O . ILE A 1 913 ? 3.211 -45.646 18.213 1.00 93.25 913 ILE A O 1
ATOM 6672 N N . ARG A 1 914 ? 4.270 -44.282 16.787 1.00 94.12 914 ARG A N 1
ATOM 6673 C CA . ARG A 1 914 ? 3.446 -44.652 15.616 1.00 94.12 914 ARG A CA 1
ATOM 6674 C C . ARG A 1 914 ? 3.472 -46.143 15.288 1.00 94.12 914 ARG A C 1
ATOM 6676 O O . ARG A 1 914 ? 2.497 -46.669 14.776 1.00 94.12 914 ARG A O 1
ATOM 6683 N N . THR A 1 915 ? 4.594 -46.815 15.544 1.00 91.31 915 THR A N 1
ATOM 6684 C CA . THR A 1 915 ? 4.739 -48.257 15.279 1.00 91.31 915 THR A CA 1
ATOM 6685 C C . THR A 1 915 ? 4.261 -49.135 16.439 1.00 91.31 915 THR A C 1
ATOM 6687 O O . THR A 1 915 ? 4.486 -50.341 16.401 1.00 91.31 915 THR A O 1
ATOM 6690 N N . GLY A 1 916 ? 3.643 -48.548 17.474 1.00 88.88 916 GLY A N 1
ATOM 6691 C CA . GLY A 1 916 ? 3.159 -49.264 18.658 1.00 88.88 916 GLY A CA 1
ATOM 6692 C C . GLY A 1 916 ? 4.274 -49.860 19.520 1.00 88.88 916 GLY A C 1
ATOM 6693 O O . GLY A 1 916 ? 4.025 -50.739 20.335 1.00 88.88 916 GLY A O 1
ATOM 6694 N N . ARG A 1 917 ? 5.522 -49.423 19.318 1.00 89.88 917 ARG A N 1
ATOM 6695 C CA . ARG A 1 917 ? 6.699 -49.956 20.016 1.00 89.88 917 ARG A CA 1
ATOM 6696 C C . ARG A 1 917 ? 6.989 -49.233 21.324 1.00 89.88 917 ARG A C 1
ATOM 6698 O O . ARG A 1 917 ? 7.658 -49.808 22.165 1.00 89.88 917 ARG A O 1
ATOM 6705 N N . ALA A 1 918 ? 6.539 -47.992 21.479 1.00 92.88 918 ALA A N 1
ATOM 6706 C CA . ALA A 1 918 ? 6.620 -47.242 22.729 1.00 92.88 918 ALA A CA 1
ATOM 6707 C C . ALA A 1 918 ? 5.214 -46.814 23.156 1.00 92.88 918 ALA A C 1
ATOM 6709 O O . ALA A 1 918 ? 4.390 -46.472 22.306 1.00 92.88 918 ALA A O 1
ATOM 6710 N N . TYR A 1 919 ? 4.956 -46.811 24.462 1.00 92.50 919 TYR A N 1
ATOM 6711 C CA . TYR A 1 919 ? 3.655 -46.447 25.009 1.00 92.50 919 TYR A CA 1
ATOM 6712 C C . TYR A 1 919 ? 3.472 -44.922 24.963 1.00 92.50 919 TYR A C 1
ATOM 6714 O O . TYR A 1 919 ? 4.297 -44.197 25.529 1.00 92.50 919 TYR A O 1
ATOM 6722 N N . PRO A 1 920 ? 2.398 -44.406 24.331 1.00 92.25 920 PRO A N 1
ATOM 6723 C CA . PRO A 1 920 ? 2.192 -42.966 24.175 1.00 92.25 920 PRO A CA 1
ATOM 6724 C C . PRO A 1 920 ? 2.180 -42.186 25.496 1.00 92.25 920 PRO A C 1
ATOM 6726 O O . PRO A 1 920 ? 2.695 -41.074 25.525 1.00 92.25 920 PRO A O 1
ATOM 6729 N N . ALA A 1 921 ? 1.655 -42.772 26.578 1.00 89.06 921 ALA A N 1
ATOM 6730 C CA . ALA A 1 921 ? 1.565 -42.130 27.893 1.00 89.06 921 ALA A CA 1
ATOM 6731 C C . ALA A 1 921 ? 2.935 -41.759 28.496 1.00 89.06 921 ALA A C 1
ATOM 6733 O O . ALA A 1 921 ? 3.026 -40.802 29.253 1.00 89.06 921 ALA A O 1
ATOM 6734 N N . TYR A 1 922 ? 3.997 -42.480 28.123 1.00 90.56 922 TYR A N 1
ATOM 6735 C CA . TYR A 1 922 ? 5.352 -42.267 28.642 1.00 90.56 922 TYR A CA 1
ATOM 6736 C C . TYR A 1 922 ? 6.273 -41.618 27.605 1.00 90.56 922 TYR A C 1
ATOM 6738 O O . TYR A 1 922 ? 7.102 -40.775 27.929 1.00 90.56 922 TYR A O 1
ATOM 6746 N N . ALA A 1 923 ? 6.113 -41.969 26.326 1.00 90.50 923 ALA A N 1
ATOM 6747 C CA . ALA A 1 923 ? 6.969 -41.455 25.262 1.00 90.50 923 ALA A CA 1
ATOM 6748 C C . ALA A 1 923 ? 6.570 -40.050 24.768 1.00 90.50 923 ALA A C 1
ATOM 6750 O O . ALA A 1 923 ? 7.435 -39.318 24.282 1.00 90.50 923 ALA A O 1
ATOM 6751 N N . THR A 1 924 ? 5.291 -39.663 24.870 1.00 89.69 924 THR A N 1
ATOM 6752 C CA . THR A 1 924 ? 4.821 -38.327 24.453 1.00 89.69 924 THR A CA 1
ATOM 6753 C C . THR A 1 924 ? 5.378 -37.214 25.350 1.00 89.69 924 THR A C 1
ATOM 6755 O O . THR A 1 924 ? 5.983 -36.304 24.788 1.00 89.69 924 THR A O 1
ATOM 6758 N N . PRO A 1 925 ? 5.341 -37.313 26.697 1.00 91.94 925 PRO A N 1
ATOM 6759 C CA . PRO A 1 925 ? 5.954 -36.298 27.561 1.00 91.94 925 PRO A CA 1
ATOM 6760 C C . PRO A 1 925 ? 7.446 -36.069 27.274 1.00 91.94 925 PRO A C 1
ATOM 6762 O O . PRO A 1 925 ? 7.905 -34.934 27.187 1.00 91.94 925 PRO A O 1
ATOM 6765 N N . ILE A 1 926 ? 8.209 -37.142 27.028 1.00 93.12 926 ILE A N 1
ATOM 6766 C CA . ILE A 1 926 ? 9.637 -37.044 26.672 1.00 93.12 926 ILE A CA 1
ATOM 6767 C C . ILE A 1 926 ? 9.816 -36.334 25.323 1.00 93.12 926 ILE A C 1
ATOM 6769 O O . ILE A 1 926 ? 10.721 -35.519 25.153 1.00 93.12 926 ILE A O 1
ATOM 6773 N N . LYS A 1 927 ? 8.948 -36.615 24.346 1.00 94.06 927 LYS A N 1
ATOM 6774 C CA . LYS A 1 927 ? 8.959 -35.933 23.045 1.00 94.06 927 LYS A CA 1
ATOM 6775 C C . LYS A 1 927 ? 8.644 -34.437 23.188 1.00 94.06 927 LYS A C 1
ATOM 6777 O O . LYS A 1 927 ? 9.249 -33.641 22.468 1.00 94.06 927 LYS A O 1
ATOM 6782 N N . ASP A 1 928 ? 7.755 -34.061 24.100 1.00 91.62 928 ASP A N 1
ATOM 6783 C CA . ASP A 1 928 ? 7.401 -32.663 24.360 1.00 91.62 928 ASP A CA 1
ATOM 6784 C C . ASP A 1 928 ? 8.551 -31.916 25.053 1.00 91.62 928 ASP A C 1
ATOM 6786 O O . ASP A 1 928 ? 8.889 -30.807 24.640 1.00 91.62 928 ASP A O 1
ATOM 6790 N N . LEU A 1 929 ? 9.268 -32.563 25.982 1.00 93.06 929 LEU A N 1
ATOM 6791 C CA . LEU A 1 929 ? 10.523 -32.034 26.541 1.00 93.06 929 LEU A CA 1
ATOM 6792 C C . LEU A 1 929 ? 11.585 -31.798 25.453 1.00 93.06 929 LEU A C 1
ATOM 6794 O O . LEU A 1 929 ? 12.269 -30.774 25.451 1.00 93.06 929 LEU A O 1
ATOM 6798 N N . VAL A 1 930 ? 11.696 -32.706 24.476 1.00 94.62 930 VAL A N 1
ATOM 6799 C CA . VAL A 1 930 ? 12.585 -32.524 23.313 1.00 94.62 930 VAL A CA 1
ATOM 6800 C C . VAL A 1 930 ? 12.139 -31.333 22.455 1.00 94.62 930 VAL A C 1
ATOM 6802 O O . VAL A 1 930 ? 12.987 -30.588 21.963 1.00 94.62 930 VAL A O 1
ATOM 6805 N N . ALA A 1 931 ? 10.831 -31.124 22.272 1.00 91.56 931 ALA A N 1
ATOM 6806 C CA . ALA A 1 931 ? 10.296 -29.976 21.539 1.00 91.56 931 ALA A CA 1
ATOM 6807 C C . ALA A 1 931 ? 10.587 -28.647 22.251 1.00 91.56 931 ALA A C 1
ATOM 6809 O O . ALA A 1 931 ? 11.039 -27.696 21.610 1.00 91.56 931 ALA A O 1
ATOM 6810 N N . GLU A 1 932 ? 10.419 -28.614 23.570 1.00 89.62 932 GLU A N 1
ATOM 6811 C CA . GLU A 1 932 ? 10.739 -27.459 24.404 1.00 89.62 932 GLU A CA 1
ATOM 6812 C C . GLU A 1 932 ? 12.243 -27.142 24.373 1.00 89.62 932 GLU A C 1
ATOM 6814 O O . GLU A 1 932 ? 12.628 -25.994 24.148 1.00 89.62 932 GLU A O 1
ATOM 6819 N N . ALA A 1 933 ? 13.121 -28.146 24.477 1.00 91.81 933 ALA A N 1
ATOM 6820 C CA . ALA A 1 933 ? 14.566 -27.943 24.342 1.00 91.81 933 ALA A CA 1
ATOM 6821 C C . ALA A 1 933 ? 14.954 -27.391 22.954 1.00 91.81 933 ALA A C 1
ATOM 6823 O O . ALA A 1 933 ? 15.826 -26.525 22.848 1.00 91.81 933 ALA A O 1
ATOM 6824 N N . MET A 1 934 ? 14.286 -27.835 21.880 1.00 93.00 934 MET A N 1
ATOM 6825 C CA . MET A 1 934 ? 14.481 -27.272 20.538 1.00 93.00 934 MET A CA 1
ATOM 6826 C C . MET A 1 934 ? 14.018 -25.814 20.447 1.00 93.00 934 MET A C 1
ATOM 6828 O O . MET A 1 934 ? 14.683 -25.012 19.789 1.00 93.00 934 MET A O 1
ATOM 6832 N N . LEU A 1 935 ? 12.898 -25.463 21.085 1.00 90.06 935 LEU A N 1
ATOM 6833 C CA . LEU A 1 935 ? 12.391 -24.092 21.124 1.00 90.06 935 LEU A CA 1
ATOM 6834 C C . LEU A 1 935 ? 13.378 -23.167 21.840 1.00 90.06 935 LEU A C 1
ATOM 6836 O O . LEU A 1 935 ? 13.736 -22.123 21.289 1.00 90.06 935 LEU A O 1
ATOM 6840 N N . ARG A 1 936 ? 13.858 -23.579 23.020 1.00 88.94 936 ARG A N 1
ATOM 6841 C CA . ARG A 1 936 ? 14.834 -22.812 23.803 1.00 88.94 936 ARG A CA 1
ATOM 6842 C C . ARG A 1 936 ? 16.146 -22.633 23.043 1.00 88.94 936 ARG A C 1
ATOM 6844 O O . ARG A 1 936 ? 16.644 -21.519 22.946 1.00 88.94 936 ARG A O 1
ATOM 6851 N N . LEU A 1 937 ? 16.653 -23.687 22.397 1.00 86.50 937 LEU A N 1
ATOM 6852 C CA . LEU A 1 937 ? 17.893 -23.622 21.616 1.00 86.50 937 LEU A CA 1
ATOM 6853 C C . LEU A 1 937 ? 17.777 -22.746 20.350 1.00 86.50 937 LEU A C 1
ATOM 6855 O O . LEU A 1 937 ? 18.764 -22.137 19.946 1.00 86.50 937 LEU A O 1
ATOM 6859 N N . ARG A 1 938 ? 16.594 -22.648 19.718 1.00 86.88 938 ARG A N 1
ATOM 6860 C CA . ARG A 1 938 ? 16.361 -21.748 18.563 1.00 86.88 938 ARG A CA 1
ATOM 6861 C C . ARG A 1 938 ? 16.376 -20.269 18.944 1.00 86.88 938 ARG A C 1
ATOM 6863 O O . ARG A 1 938 ? 16.759 -19.446 18.119 1.00 86.88 938 ARG A O 1
ATOM 6870 N N . HIS A 1 939 ? 15.950 -19.960 20.165 1.00 80.62 939 HIS A N 1
ATOM 6871 C CA . HIS A 1 939 ? 15.857 -18.596 20.687 1.00 80.62 939 HIS A CA 1
ATOM 6872 C C . HIS A 1 939 ? 17.018 -18.234 21.621 1.00 80.62 939 HIS A C 1
ATOM 6874 O O . HIS A 1 939 ? 17.052 -17.120 22.139 1.00 80.62 939 HIS A O 1
ATOM 6880 N N . PHE A 1 940 ? 17.977 -19.148 21.806 1.00 77.00 940 PHE A N 1
ATOM 6881 C CA . PHE A 1 940 ? 19.181 -18.932 22.597 1.00 77.00 940 PHE A CA 1
ATOM 6882 C C . PHE A 1 940 ? 19.955 -17.719 22.064 1.00 77.00 940 PHE A C 1
ATOM 6884 O O . PHE A 1 940 ? 20.462 -17.726 20.936 1.00 77.00 940 PHE A O 1
ATOM 6891 N N . ARG A 1 941 ? 20.040 -16.664 22.879 1.00 62.12 941 ARG A N 1
ATOM 6892 C CA . ARG A 1 941 ? 20.829 -15.463 22.588 1.00 62.12 941 ARG A CA 1
ATOM 6893 C C . ARG A 1 941 ? 22.210 -15.637 23.211 1.00 62.12 941 ARG A C 1
ATOM 6895 O O . ARG A 1 941 ? 22.320 -15.945 24.392 1.00 62.12 941 ARG A O 1
ATOM 6902 N N . ILE A 1 942 ? 23.269 -15.417 22.431 1.00 59.28 942 ILE A N 1
ATOM 6903 C CA . ILE A 1 942 ? 24.625 -15.310 22.984 1.00 59.28 942 ILE A CA 1
ATOM 6904 C C . ILE A 1 942 ? 24.702 -13.948 23.676 1.00 59.28 942 ILE A C 1
ATOM 6906 O O . ILE A 1 942 ? 25.020 -12.942 23.045 1.00 59.28 942 ILE A O 1
ATOM 6910 N N . SER A 1 943 ? 24.336 -13.900 24.952 1.00 48.97 943 SER A N 1
ATOM 6911 C CA . SER A 1 943 ? 24.581 -12.731 25.790 1.00 48.97 943 SER A CA 1
ATOM 6912 C C . SER A 1 943 ? 26.093 -12.557 25.974 1.00 48.97 943 SER A C 1
ATOM 6914 O O . SER A 1 943 ? 26.827 -13.543 26.084 1.00 48.97 943 SER A O 1
ATOM 6916 N N . ALA A 1 944 ? 26.567 -11.308 25.997 1.00 39.91 944 ALA A N 1
ATOM 6917 C CA . ALA A 1 944 ? 27.917 -10.979 26.457 1.00 39.91 944 ALA A CA 1
ATOM 6918 C C . ALA A 1 944 ? 28.176 -11.631 27.835 1.00 39.91 944 ALA A C 1
ATOM 6920 O O . ALA A 1 944 ? 27.214 -11.833 28.583 1.00 39.91 944 ALA A O 1
ATOM 6921 N N . PRO A 1 945 ? 29.430 -11.995 28.169 1.00 39.50 945 PRO A N 1
ATOM 6922 C CA . PRO A 1 945 ? 29.720 -12.749 29.383 1.00 39.50 945 PRO A CA 1
ATOM 6923 C C . PRO A 1 945 ? 29.202 -11.992 30.610 1.00 39.50 945 PRO A C 1
ATOM 6925 O O . PRO A 1 945 ? 29.670 -10.898 30.914 1.00 39.50 945 PRO A O 1
ATOM 6928 N N . GLN A 1 946 ? 28.223 -12.578 31.298 1.00 38.41 946 GLN A N 1
ATOM 6929 C CA . GLN A 1 946 ? 27.939 -12.236 32.687 1.00 38.41 946 GLN A CA 1
ATOM 6930 C C . GLN A 1 946 ? 29.092 -12.799 33.534 1.00 38.41 946 GLN A C 1
ATOM 6932 O O . GLN A 1 946 ? 29.578 -13.894 33.223 1.00 38.41 946 GLN A O 1
ATOM 6937 N N . PRO A 1 947 ? 29.571 -12.075 34.557 1.00 33.38 947 PRO A N 1
ATOM 6938 C CA . PRO A 1 947 ? 30.608 -12.582 35.443 1.00 33.38 947 PRO A CA 1
ATOM 6939 C C . PRO A 1 947 ? 30.079 -13.840 36.136 1.00 33.38 947 PRO A C 1
ATOM 6941 O O . PRO A 1 947 ? 29.133 -13.780 36.915 1.00 33.38 947 PRO A O 1
ATOM 6944 N N . SER A 1 948 ? 30.655 -14.998 35.819 1.00 37.25 948 SER A N 1
ATOM 6945 C CA . SER A 1 948 ? 30.355 -16.224 36.549 1.00 37.25 948 SER A CA 1
ATOM 6946 C C . SER A 1 948 ? 30.873 -16.082 37.977 1.00 37.25 948 SER A C 1
ATOM 6948 O O . SER A 1 948 ? 32.059 -15.823 38.172 1.00 37.25 948 SER A O 1
ATOM 6950 N N . SER A 1 949 ? 30.018 -16.338 38.962 1.00 32.53 949 SER A N 1
ATOM 6951 C CA . SER A 1 949 ? 30.363 -16.499 40.382 1.00 32.53 949 SER A CA 1
ATOM 6952 C C . SER A 1 949 ? 31.168 -17.776 40.681 1.00 32.53 949 SER A C 1
ATOM 6954 O O . SER A 1 949 ? 31.350 -18.136 41.839 1.00 32.53 949 SER A O 1
ATOM 6956 N N . VAL A 1 950 ? 31.673 -18.469 39.656 1.00 36.47 950 VAL A N 1
ATOM 6957 C CA . VAL A 1 950 ? 32.460 -19.694 39.809 1.00 36.47 950 VAL A CA 1
ATOM 6958 C C . VAL A 1 950 ? 33.947 -19.342 39.709 1.00 36.47 950 VAL A C 1
ATOM 6960 O O . VAL A 1 950 ? 34.384 -18.907 38.637 1.00 36.47 950 VAL A O 1
ATOM 6963 N N . PRO A 1 951 ? 34.743 -19.508 40.782 1.00 31.70 951 PRO A N 1
ATOM 6964 C CA . PRO A 1 951 ? 36.185 -19.355 40.688 1.00 31.70 951 PRO A CA 1
ATOM 6965 C C . PRO A 1 951 ? 36.763 -20.477 39.806 1.00 31.70 951 PRO A C 1
ATOM 6967 O O . PRO A 1 951 ? 36.256 -21.602 39.830 1.00 31.70 951 PRO A O 1
ATOM 6970 N N . PRO A 1 952 ? 37.802 -20.198 39.001 1.00 33.78 952 PRO A N 1
ATOM 6971 C CA . PRO A 1 952 ? 38.452 -21.223 38.198 1.00 33.78 952 PRO A CA 1
ATOM 6972 C C . PRO A 1 952 ? 39.062 -22.283 39.121 1.00 33.78 952 PRO A C 1
ATOM 6974 O O . PRO A 1 952 ? 39.837 -21.955 40.016 1.00 33.78 952 PRO A O 1
ATOM 6977 N N . ALA A 1 953 ? 38.691 -23.544 38.907 1.00 35.47 953 ALA A N 1
ATOM 6978 C CA . ALA A 1 953 ? 39.404 -24.676 39.480 1.00 35.47 953 ALA A CA 1
ATOM 6979 C C . ALA A 1 953 ? 40.749 -24.827 38.752 1.00 35.47 953 ALA A C 1
ATOM 6981 O O . ALA A 1 953 ? 40.770 -24.857 37.516 1.00 35.47 953 ALA A O 1
ATOM 6982 N N . ASP A 1 954 ? 41.830 -24.878 39.532 1.00 35.94 954 ASP A N 1
ATOM 6983 C CA . ASP A 1 954 ? 43.186 -25.233 39.092 1.00 35.94 954 ASP A CA 1
ATOM 6984 C C . ASP A 1 954 ? 43.262 -26.637 38.467 1.00 35.94 954 ASP A C 1
ATOM 6986 O O . ASP A 1 954 ? 42.568 -27.561 38.963 1.00 35.94 954 ASP A O 1
#

pLDDT: mean 80.89, std 15.86, range [26.33, 98.5]

Radius of gyration: 41.31 Å; chains: 1; bounding box: 111×79×130 Å

Foldseek 3Di:
DDDPDPPPPLLVVFDQKDFQQPDFQWAKFFWAAALADGAKIKTKTQDPSVPPPQHAIFIKIAGSDCDDPRHRHIGTLDRFPWHKHQKHAANNRQKIKIWTCGPPQVLPQREIFIWIAGNVVSFIATAADFNYYKGNWYAANVRQKIKTKTQGPRPVPPLHPLEIWIKMFGRVPHDFDQDPSGTYGDSVRIDTQDRFRWYKHNKYFAHDDDPCIRQKIKIWTQGPRDDDRPSAIFIKIFGNVVVGDIDTDDDFPWHKHQWDAANVNQKIKIWTQGPRPPPPAHEIWIWIARNVVRDIDTLARDNWHKDNWAARNHSQKIKTKIQDPRPPPPAGGIWIKMAGPVQRDIDTQDGDHPKDKDNWYNHHNFKIKIKIQDPSVPPPGGYITIMIGGCVVVPPPQPLQWFWFAWPPHWIWIWGWDDQDPQRKTKTKTAQVGGDAAWDDDPPFFTKHKGFPGMKIKMWGQNKFAWQQEKEKEKEWDDDPDDPPPPDDLDDDPDDDDDDDDADDADLDQFFQDPQATCGHLRGRPGDDTSCRRCQLADHDNRDTDIGDIDMDGGDMADRQKMKMKGKMKMWGFHADAPVRDPPDPRTDTPGTGPIDMWMKIQAKEKYKYACFPVHHRDMDIDIDHFHGANVVCSSVSFRPRGKIKTKDWDAQRRGPDPPHGTDIRIRIIRTDGQQWDWDDDPPDTDTDHFDDALVSLPPLFQQQPRWGRDPRDIDGDHGDDQCPLFPQLHDWDQDGNPGTDRDHGDPLCPVWLQWDWDQDGNPGIDTHGHPPALPFQVSQCPLFQAQDRWGRDPRTIDTHHGDDQAPVDQQQHGWDQDGNPGTDTHHGDDCLELSNLVNLLVVLVVLLVPDPQQQQQHDVLSVVLVVLSVLLVVLSVVCPDDPPDDPVSNVVSLVSSLVSLVVSLVSLVVCVVVVRHHCVSSVVSSVSSVSSSVSSVSRDPDDDDDDPDDDDD

Sequence (954 aa):
MLIASEVHAIHRSTPFLVNLSNEPGGNSTNPGPSRQEPTRDPFESTSDLKHNVSSGRQIYYYSLIPAGNDSRTLNQITHFAGDSSNPTANVLGNVMAFDSAADILGTGSTARQIFLWYRDTGIFVQLTRGTADSMRPHIDLKGETVVFESQADLKGNGTGGIGTQIFFYDISGQRPLCDISGCHPNAKSLVQVTYQAGQSTRPFITEQNGPDDGRYILFQSDAAIVGPSNGFQQIYLYDRGDGGRITQITNGAGDSTFPGADSTAEVIAFQSEADLLGTGSVGSQVFLLDRTKGILKQITRTGSNSMEPSLSGLGSLLSFVSTGDLLGTGASGQHLFFYDPRTLHMFQVTKHAGSLTDHPKSAGEFFILFDTDEDVMNTGMSGRQVYSLNVFGRIPNSVIAKRSVPLSPQGQIQLLFGERDDHSEATITVPSSAVKLPPIPVPGFGTFCITATANGSGFLDCAGGRAGGNIVLTRDHYTNDVDPTCAVDGSCEEGRTCPGPLPHPHISACPVCIAGICNNGPNTGQPCATDAGCVQNVKCVPGGTCNGPVRTEHSGVYRAGGVQVGFPVDVGLSLDAGKDGFFCTTDDEWVFKNLPTELELTTGSATGAILDANDVIGNTMTVNDAGAGFDCWRLEQGNFEGAALVGVLPLLDIPTAAPGFSDVIVPVHLPALGGKPYVECDTLACKVLTVCLTNVDCSDGNVCNGVEACINNTCVPGTPPTCDDGDPCNGAETCHPVLGCQPGTALNCDDGAACTQDACVAGVGCTHSSIPGCCVADADCIDTNLCNGSEICASGNCISGAPMPCDDGNVCNGSETCDPTGGCQPGTAPDRFSYDGVRCAIDSIQAALDATPDQLLGGHSRVARYNRLLVSVRANFAYLVPNPRRTPLGTKLYSKIALGRLNLLSQALASSIRTGRAYPAYATPIKDLVAEAMLRLRHFRISAPQPSSVPPAD

Secondary structure (DSSP, 8-state):
---------HHHHS-SEEESS--TTEEEE-----SSS-SEEEEEESS-TT-S---S-EEEEEE--SSSTTTT-EEE---SSS-EEEEEE-TTSSEEEEEESS-TTSS---S-EEEEEETTTTEEEE----SS-EEEEEE-SSS-EEEEEESS-TTSSS-TTSS-EEEEEE-TTPPPEEETTEEE--GGGEEE---SSS-EEEEEE---SSTTTT-EEEEEESS-SSS---SS-EEEEEETTTTTEEEE----SS-EEEEEE-TTSSEEEEEESS-TTSS---S-EEEEEETTTTEEEE---SSS-EEEEEE-TTSS-EEEEESS-TTSS---S-EEEEEETTTTEEEE----TT--EEEEEEETTTEEEEEESS-TT-S---EEEEEEEE-TTTS----TT-EEEEETTTEEEEEEEEEE-TTSEEEEEE-GGGEEPPPEEETTTEEEEEEE-S-EEEEEESS---EEEEEEEEEEBSS-SS-TTSSSSS---SSS-PPPPPP-S--SS---EETTEE-SSTTTT-B-SSHHHHHTT----TT---BPPPEEEEEEEPPTTEEEEEEEEEEEEEEE--TTS-SSSTTSEEEEEEEEEEEEEESSEEEEEEETTTT-TT--EEEEEE-B---HHHHHTT--TT-EEEEEEEE-S---SSTT---EEEEEEEEB--SSPP-EE-SS-EE-----SSGGGG--S-GGG-S-EEETTEEE--PPP----S-TTS-S-EEETTTEEE--S------S-TTEEEEEETTTEEEEEEPTT--SSGGGG----SSS---EEETTEEE--PPPP---S-TTS---EEETTTEEE--PPPPTTSHHHHHHHHHHHHHHHHHS-GGGGT-HHHHHHHHHHHHHHHHHHGGGS--TT--HHHHHHHHHHHHHHHHHHHHHHHHHHHTTSS-HHHHHHHHHHHHHHHHHHHH---------S-PPP-